Protein 4C23 (pdb70)

Structure (mmCIF, N/CA/C/O backbone):
data_4C23
#
_entry.id   4C23
#
_cell.length_a   60.624
_cell.length_b   60.624
_cell.length_c   280.013
_cell.angle_alpha   90.00
_cell.angle_beta   90.00
_cell.angle_gamma   90.00
#
_symmetry.space_group_name_H-M   'P 43'
#
loop_
_entity.id
_entity.type
_entity.pdbx_description
1 polymer 'L-FUCULOSE KINASE FUCK'
2 non-polymer 1,2-ETHANEDIOL
3 water water
#
loop_
_atom_site.group_PDB
_atom_site.id
_atom_site.type_symbol
_atom_site.label_atom_id
_atom_site.label_alt_id
_atom_site.label_comp_id
_atom_site.label_asym_id
_atom_site.label_entity_id
_atom_site.label_seq_id
_atom_site.pdbx_PDB_ins_code
_atom_site.Cartn_x
_atom_site.Cartn_y
_atom_site.Cartn_z
_atom_site.occupancy
_atom_site.B_iso_or_equiv
_atom_site.auth_seq_id
_atom_site.auth_comp_id
_atom_site.auth_asym_id
_atom_site.auth_atom_id
_atom_site.pdbx_PDB_model_num
ATOM 1 N N . LEU A 1 1 ? -34.682 44.938 -2.019 1.00 48.85 -5 LEU A N 1
ATOM 2 C CA . LEU A 1 1 ? -33.337 44.292 -2.060 1.00 47.28 -5 LEU A CA 1
ATOM 3 C C . LEU A 1 1 ? -33.361 42.964 -1.297 1.00 45.96 -5 LEU A C 1
ATOM 4 O O . LEU A 1 1 ? -33.867 42.877 -0.175 1.00 45.17 -5 LEU A O 1
ATOM 9 N N . VAL A 1 2 ? -32.835 41.933 -1.951 1.00 40.59 -4 VAL A N 1
ATOM 10 C CA . VAL A 1 2 ? -32.885 40.557 -1.483 1.00 35.57 -4 VAL A CA 1
ATOM 11 C C . VAL A 1 2 ? -31.578 40.280 -0.749 1.00 34.87 -4 VAL A C 1
ATOM 12 O O . VAL A 1 2 ? -30.514 40.627 -1.248 1.00 32.73 -4 VAL A O 1
ATOM 16 N N . PRO A 1 3 ? -31.647 39.654 0.425 1.00 35.37 -3 PRO A N 1
ATOM 17 C CA . PRO A 1 3 ? -30.422 39.301 1.173 1.00 38.85 -3 PRO A CA 1
ATOM 18 C C . PRO A 1 3 ? -29.732 37.951 0.829 1.00 38.89 -3 PRO A C 1
ATOM 19 O O . PRO A 1 3 ? -30.431 36.988 0.499 1.00 45.19 -3 PRO A O 1
ATOM 23 N N . ARG A 1 4 ? -28.392 37.913 0.982 1.00 37.81 -2 ARG A N 1
ATOM 24 C CA . ARG A 1 4 ? -27.408 36.822 0.605 1.00 37.04 -2 ARG A CA 1
ATOM 25 C C . ARG A 1 4 ? -26.535 36.340 1.836 1.00 36.64 -2 ARG A C 1
ATOM 26 O O . ARG A 1 4 ? -26.914 36.732 2.918 1.00 33.11 -2 ARG A O 1
ATOM 34 N N . GLY A 1 5 ? -25.398 35.575 1.718 1.00 41.23 -1 GLY A N 1
ATOM 35 C CA . GLY A 1 5 ? -24.782 34.775 2.890 1.00 36.02 -1 GLY A CA 1
ATOM 36 C C . GLY A 1 5 ? -23.376 34.613 3.597 1.00 40.54 -1 GLY A C 1
ATOM 37 O O . GLY A 1 5 ? -22.920 35.541 4.253 1.00 42.40 -1 GLY A O 1
ATOM 38 N N . SER A 1 6 ? -22.701 33.437 3.444 1.00 46.82 0 SER A N 1
ATOM 39 C CA . SER A 1 6 ? -21.712 32.710 4.398 1.00 44.61 0 SER A CA 1
ATOM 40 C C . SER A 1 6 ? -20.184 33.115 4.611 1.00 47.17 0 SER A C 1
ATOM 41 O O . SER A 1 6 ? -19.664 33.951 3.868 1.00 55.48 0 SER A O 1
ATOM 44 N N . HIS A 1 7 ? -19.477 32.474 5.580 1.00 41.45 1 HIS A N 1
ATOM 45 C CA . HIS A 1 7 ? -18.122 32.896 6.132 1.00 37.38 1 HIS A CA 1
ATOM 46 C C . HIS A 1 7 ? -16.795 32.077 5.891 1.00 35.12 1 HIS A C 1
ATOM 47 O O . HIS A 1 7 ? -16.714 30.886 6.176 1.00 32.53 1 HIS A O 1
ATOM 54 N N . GLU A 1 8 ? -15.735 32.747 5.442 1.00 33.20 2 GLU A N 1
ATOM 55 C CA . GLU A 1 8 ? -14.488 32.072 5.059 1.00 32.52 2 GLU A CA 1
ATOM 56 C C . GLU A 1 8 ? -13.680 31.434 6.192 1.00 32.73 2 GLU A C 1
ATOM 57 O O . GLU A 1 8 ? -13.557 32.017 7.282 1.00 33.49 2 GLU A O 1
ATOM 63 N N . ALA A 1 9 ? -13.122 30.240 5.940 1.00 27.81 3 ALA A N 1
ATOM 64 C CA . ALA A 1 9 ? -12.607 29.435 7.041 1.00 27.35 3 ALA A CA 1
ATOM 65 C C . ALA A 1 9 ? -11.640 28.333 6.665 1.00 27.57 3 ALA A C 1
ATOM 66 O O . ALA A 1 9 ? -11.313 28.099 5.489 1.00 28.16 3 ALA A O 1
ATOM 68 N N . VAL A 1 10 ? -11.222 27.636 7.701 1.00 26.34 4 VAL A N 1
ATOM 69 C CA . VAL A 1 10 ? -10.183 26.647 7.577 1.00 27.50 4 VAL A CA 1
ATOM 70 C C . VAL A 1 10 ? -10.598 25.476 8.481 1.00 24.95 4 VAL A C 1
ATOM 71 O O . VAL A 1 10 ? -11.116 25.693 9.581 1.00 27.91 4 VAL A O 1
ATOM 75 N N . LEU A 1 11 ? -10.446 24.233 8.008 1.00 24.71 5 LEU A N 1
ATOM 76 C CA . LEU A 1 11 ? -10.912 23.075 8.780 1.00 22.21 5 LEU A CA 1
ATOM 77 C C . LEU A 1 11 ? -9.738 22.309 9.378 1.00 21.75 5 LEU A C 1
ATOM 78 O O . LEU A 1 11 ? -8.912 21.810 8.636 1.00 19.39 5 LEU A O 1
ATOM 83 N N . ALA A 1 12 ? -9.690 22.194 10.704 1.00 21.20 6 ALA A N 1
ATOM 84 C CA . ALA A 1 12 ? -8.621 21.464 11.377 1.00 21.95 6 ALA A CA 1
ATOM 85 C C . ALA A 1 12 ? -9.141 20.137 11.817 1.00 22.25 6 ALA A C 1
ATOM 86 O O . ALA A 1 12 ? -10.204 20.066 12.447 1.00 20.54 6 ALA A O 1
ATOM 88 N N . ILE A 1 13 ? -8.376 19.088 11.516 1.00 20.86 7 ILE A N 1
ATOM 89 C CA . ILE A 1 13 ? -8.733 17.755 11.953 1.00 21.93 7 ILE A CA 1
ATOM 90 C C . ILE A 1 13 ? -7.695 17.239 12.947 1.00 23.49 7 ILE A C 1
ATOM 91 O O . ILE A 1 13 ? -6.546 17.014 12.583 1.00 21.26 7 ILE A O 1
ATOM 96 N N . ASP A 1 14 ? -8.126 17.006 14.184 1.00 23.89 8 ASP A N 1
ATOM 97 C CA . ASP A 1 14 ? -7.219 16.672 15.268 1.00 26.82 8 ASP A CA 1
ATOM 98 C C . ASP A 1 14 ? -7.554 15.255 15.693 1.00 25.59 8 ASP A C 1
ATOM 99 O O . ASP A 1 14 ? -8.557 15.027 16.387 1.00 25.50 8 ASP A O 1
ATOM 104 N N . LEU A 1 15 ? -6.726 14.312 15.252 1.00 23.85 9 LEU A N 1
ATOM 105 C CA . LEU A 1 15 ? -6.926 12.922 15.585 1.00 22.62 9 LEU A CA 1
ATOM 106 C C . LEU A 1 15 ? -5.974 12.547 16.681 1.00 24.25 9 LEU A C 1
ATOM 107 O O . LEU A 1 15 ? -4.752 12.762 16.588 1.00 25.60 9 LEU A O 1
ATOM 112 N N . GLY A 1 16 ? -6.541 11.995 17.743 1.00 25.39 10 GLY A N 1
ATOM 113 C CA . GLY A 1 16 ? -5.792 11.647 18.912 1.00 25.69 10 GLY A CA 1
ATOM 114 C C . GLY A 1 16 ? -5.849 10.169 19.067 1.00 25.47 10 GLY A C 1
ATOM 115 O O . GLY A 1 16 ? -6.594 9.477 18.377 1.00 23.61 10 GLY A O 1
ATOM 116 N N . ALA A 1 17 ? -5.061 9.675 20.002 1.00 27.49 11 ALA A N 1
ATOM 117 C CA . ALA A 1 17 ? -4.958 8.242 20.216 1.00 25.90 11 ALA A CA 1
ATOM 118 C C . ALA A 1 17 ? -6.241 7.591 20.751 1.00 27.04 11 ALA A C 1
ATOM 119 O O . ALA A 1 17 ? -6.421 6.379 20.638 1.00 27.08 11 ALA A O 1
ATOM 121 N N . THR A 1 18 ? -7.130 8.393 21.329 1.00 28.39 12 THR A N 1
ATOM 122 C CA . THR A 1 18 ? -8.372 7.883 21.945 1.00 30.95 12 THR A CA 1
ATOM 123 C C . THR A 1 18 ? -9.603 8.612 21.388 1.00 32.50 12 THR A C 1
ATOM 124 O O . THR A 1 18 ? -10.685 8.016 21.244 1.00 35.65 12 THR A O 1
ATOM 128 N N . SER A 1 19 ? -9.455 9.895 21.082 1.00 33.23 13 SER A N 1
ATOM 129 C CA . SER A 1 19 ? -10.557 10.623 20.408 1.00 34.64 13 SER A CA 1
ATOM 130 C C . SER A 1 19 ? -10.081 11.569 19.315 1.00 33.98 13 SER A C 1
ATOM 131 O O . SER A 1 19 ? -8.892 11.925 19.260 1.00 28.63 13 SER A O 1
ATOM 134 N N . GLY A 1 20 ? -11.015 11.901 18.418 1.00 33.65 14 GLY A N 1
ATOM 135 C CA . GLY A 1 20 ? -10.806 12.890 17.371 1.00 33.20 14 GLY A CA 1
ATOM 136 C C . GLY A 1 20 ? -11.793 14.042 17.390 1.00 31.88 14 GLY A C 1
ATOM 137 O O . GLY A 1 20 ? -12.892 13.912 17.921 1.00 30.36 14 GLY A O 1
ATOM 138 N N . ARG A 1 21 ? -11.389 15.169 16.809 1.00 30.01 15 ARG A N 1
ATOM 139 C CA . ARG A 1 21 ? -12.243 16.355 16.712 1.00 30.35 15 ARG A CA 1
ATOM 140 C C . ARG A 1 21 ? -12.017 17.037 15.406 1.00 29.07 15 ARG A C 1
ATOM 141 O O . ARG A 1 21 ? -10.905 17.036 14.869 1.00 29.06 15 ARG A O 1
ATOM 149 N N . ALA A 1 22 ? -13.073 17.677 14.924 1.00 27.61 16 ALA A N 1
ATOM 150 C CA . ALA A 1 22 ? -12.980 18.590 13.820 1.00 28.59 16 ALA A CA 1
ATOM 151 C C . ALA A 1 22 ? -13.335 19.976 14.319 1.00 27.43 16 ALA A C 1
ATOM 152 O O . ALA A 1 22 ? -14.400 20.164 14.922 1.00 28.41 16 ALA A O 1
ATOM 154 N N . ILE A 1 23 ? -12.434 20.934 14.073 1.00 26.92 17 ILE A N 1
ATOM 155 C CA . ILE A 1 23 ? -12.586 22.325 14.493 1.00 25.71 17 ILE A CA 1
ATOM 156 C C . ILE A 1 23 ? -12.459 23.284 13.319 1.00 25.30 17 ILE A C 1
ATOM 157 O O . ILE A 1 23 ? -11.518 23.222 12.547 1.00 25.50 17 ILE A O 1
ATOM 162 N N . VAL A 1 24 ? -13.454 24.156 13.170 1.00 25.50 18 VAL A N 1
ATOM 163 C CA . VAL A 1 24 ? -13.422 25.216 12.196 1.00 25.95 18 VAL A CA 1
ATOM 164 C C . VAL A 1 24 ? -12.884 26.444 12.911 1.00 27.35 18 VAL A C 1
ATOM 165 O O . VAL A 1 24 ? -13.176 26.635 14.084 1.00 32.04 18 VAL A O 1
ATOM 169 N N . GLY A 1 25 ? -12.064 27.227 12.216 1.00 30.03 19 GLY A N 1
ATOM 170 C CA . GLY A 1 25 ? -11.604 28.523 12.678 1.00 27.41 19 GLY A CA 1
ATOM 171 C C . GLY A 1 25 ? -11.573 29.490 11.521 1.00 27.11 19 GLY A C 1
ATOM 172 O O . GLY A 1 25 ? -11.347 29.083 10.395 1.00 26.47 19 GLY A O 1
ATOM 173 N N . TYR A 1 26 ? -11.772 30.787 11.790 1.00 26.27 20 TYR A N 1
ATOM 174 C CA . TYR A 1 26 ? -11.852 31.796 10.712 1.00 27.59 20 TYR A CA 1
ATOM 175 C C . TYR A 1 26 ? -11.568 33.200 11.267 1.00 28.49 20 TYR A C 1
ATOM 176 O O . TYR A 1 26 ? -11.642 33.392 12.469 1.00 26.52 20 TYR A O 1
ATOM 185 N N . LEU A 1 27 ? -11.243 34.173 10.411 1.00 29.39 21 LEU A N 1
ATOM 186 C CA . LEU A 1 27 ? -11.036 35.536 10.930 1.00 33.15 21 LEU A CA 1
ATOM 187 C C . LEU A 1 27 ? -12.381 36.267 10.927 1.00 37.43 21 LEU A C 1
ATOM 188 O O . LEU A 1 27 ? -13.151 36.192 9.948 1.00 30.17 21 LEU A O 1
ATOM 193 N N . SER A 1 28 ? -12.662 36.928 12.051 1.00 40.27 22 SER A N 1
ATOM 194 C CA . SER A 1 28 ? -13.937 37.602 12.302 1.00 42.57 22 SER A CA 1
ATOM 195 C C . SER A 1 28 ? -13.666 38.890 13.076 1.00 43.84 22 SER A C 1
ATOM 196 O O . SER A 1 28 ? -13.489 38.863 14.305 1.00 43.53 22 SER A O 1
ATOM 199 N N . GLU A 1 29 ? -13.633 40.003 12.341 1.00 46.02 23 GLU A N 1
ATOM 200 C CA . GLU A 1 29 ? -13.286 41.321 12.889 1.00 50.75 23 GLU A CA 1
ATOM 201 C C . GLU A 1 29 ? -11.820 41.310 13.333 1.00 48.75 23 GLU A C 1
ATOM 202 O O . GLU A 1 29 ? -11.480 41.759 14.428 1.00 47.02 23 GLU A O 1
ATOM 208 N N . ASN A 1 30 ? -10.973 40.767 12.458 1.00 49.28 24 ASN A N 1
ATOM 209 C CA . ASN A 1 30 ? -9.541 40.576 12.704 1.00 45.82 24 ASN A CA 1
ATOM 210 C C . ASN A 1 30 ? -9.196 39.748 13.950 1.00 45.07 24 ASN A C 1
ATOM 211 O O . ASN A 1 30 ? -8.037 39.644 14.329 1.00 48.42 24 ASN A O 1
ATOM 216 N N . LYS A 1 31 ? -10.211 39.137 14.559 1.00 43.10 25 LYS A N 1
ATOM 217 C CA . LYS A 1 31 ? -10.038 38.190 15.654 1.00 38.37 25 LYS A CA 1
ATOM 218 C C . LYS A 1 31 ? -10.259 36.736 15.185 1.00 37.88 25 LYS A C 1
ATOM 219 O O . LYS A 1 31 ? -11.083 36.488 14.295 1.00 39.54 25 LYS A O 1
ATOM 225 N N . LEU A 1 32 ? -9.534 35.793 15.786 1.00 34.58 26 LEU A N 1
ATOM 226 C CA . LEU A 1 32 ? -9.730 34.344 15.532 1.00 34.37 26 LEU A CA 1
ATOM 227 C C . LEU A 1 32 ? -10.953 33.767 16.257 1.00 36.27 26 LEU A C 1
ATOM 228 O O . LEU A 1 32 ? -11.066 33.843 17.499 1.00 34.47 26 LEU A O 1
ATOM 233 N N . VAL A 1 33 ? -11.852 33.151 15.487 1.00 34.90 27 VAL A N 1
ATOM 234 C CA . VAL A 1 33 ? -12.975 32.431 16.100 1.00 35.35 27 VAL A CA 1
ATOM 235 C C . VAL A 1 33 ? -12.879 30.961 15.687 1.00 36.12 27 VAL A C 1
ATOM 236 O O . VAL A 1 33 ? -12.504 30.656 14.541 1.00 36.68 27 VAL A O 1
ATOM 240 N N . MET A 1 34 ? -13.202 30.078 16.627 1.00 36.53 28 MET A N 1
ATOM 241 C CA . MET A 1 34 ? -13.066 28.636 16.459 1.00 38.78 28 MET A CA 1
ATOM 242 C C . MET A 1 34 ? -14.274 27.873 16.994 1.00 40.71 28 MET A C 1
ATOM 243 O O . MET A 1 34 ? -14.579 27.927 18.195 1.00 41.00 28 MET A O 1
ATOM 248 N N . GLU A 1 35 ? -14.946 27.155 16.093 1.00 38.11 29 GLU A N 1
ATOM 249 C CA . GLU A 1 35 ? -16.114 26.363 16.431 1.00 33.64 29 GLU A CA 1
ATOM 250 C C . GLU A 1 35 ? -15.809 24.894 16.219 1.00 33.01 29 GLU A C 1
ATOM 251 O O . GLU A 1 35 ? -15.412 24.486 15.104 1.00 34.28 29 GLU A O 1
ATOM 253 N N . GLU A 1 36 ? -16.001 24.102 17.267 1.00 32.68 30 GLU A N 1
ATOM 254 C CA . GLU A 1 36 ? -15.928 22.659 17.150 1.00 35.15 30 GLU A CA 1
ATOM 255 C C . GLU A 1 36 ? -17.197 22.085 16.530 1.00 37.60 30 GLU A C 1
ATOM 256 O O . GLU A 1 36 ? -18.303 22.294 17.043 1.00 35.57 30 GLU A O 1
ATOM 262 N N . ILE A 1 37 ? -17.037 21.323 15.450 1.00 34.38 31 ILE A N 1
ATOM 263 C CA . ILE A 1 37 ? -18.218 20.888 14.712 1.00 33.67 31 ILE A CA 1
ATOM 264 C C . ILE A 1 37 ? -18.436 19.380 14.621 1.00 34.25 31 ILE A C 1
ATOM 265 O O . ILE A 1 37 ? -19.404 18.957 14.033 1.00 35.28 31 ILE A O 1
ATOM 270 N N . ASN A 1 38 ? -17.530 18.578 15.168 1.00 34.21 32 ASN A N 1
ATOM 271 C CA . ASN A 1 38 ? -17.666 17.135 15.149 1.00 31.38 32 ASN A CA 1
ATOM 272 C C . ASN A 1 38 ? -16.639 16.578 16.119 1.00 30.89 32 ASN A C 1
ATOM 273 O O . ASN A 1 38 ? -15.542 17.118 16.256 1.00 28.68 32 ASN A O 1
ATOM 278 N N . ARG A 1 39 ? -16.985 15.513 16.813 1.00 31.88 33 ARG A N 1
ATOM 279 C CA . ARG A 1 39 ? -16.062 14.894 17.779 1.00 37.83 33 ARG A CA 1
ATOM 280 C C . ARG A 1 39 ? -16.390 13.433 17.816 1.00 34.88 33 ARG A C 1
ATOM 281 O O . ARG A 1 39 ? -17.518 13.066 17.579 1.00 39.05 33 ARG A O 1
ATOM 289 N N . PHE A 1 40 ? -15.415 12.585 18.082 1.00 35.58 34 PHE A N 1
ATOM 290 C CA . PHE A 1 40 ? -15.666 11.151 17.955 1.00 36.49 34 PHE A CA 1
ATOM 291 C C . PHE A 1 40 ? -14.645 10.282 18.665 1.00 37.55 34 PHE A C 1
ATOM 292 O O . PHE A 1 40 ? -13.574 10.757 19.066 1.00 40.62 34 PHE A O 1
ATOM 300 N N . SER A 1 41 ? -14.981 9.000 18.797 1.00 37.76 35 SER A N 1
ATOM 301 C CA . SER A 1 41 ? -14.049 7.994 19.296 1.00 37.92 35 SER A CA 1
ATOM 302 C C . SER A 1 41 ? -13.067 7.489 18.239 1.00 35.37 35 SER A C 1
ATOM 303 O O . SER A 1 41 ? -13.329 7.568 17.038 1.00 36.82 35 SER A O 1
ATOM 306 N N . ASN A 1 42 ? -11.933 6.981 18.724 1.00 35.67 36 ASN A N 1
ATOM 307 C CA . ASN A 1 42 ? -10.866 6.379 17.922 1.00 33.31 36 ASN A CA 1
ATOM 308 C C . ASN A 1 42 ? -10.568 5.117 18.693 1.00 35.45 36 ASN A C 1
ATOM 309 O O . ASN A 1 42 ? -9.692 5.075 19.554 1.00 34.07 36 ASN A O 1
ATOM 314 N N . LEU A 1 43 ? -11.384 4.110 18.420 1.00 34.91 37 LEU A N 1
ATOM 315 C CA . LEU A 1 43 ? -11.318 2.825 19.105 1.00 37.05 37 LEU A CA 1
ATOM 316 C C . LEU A 1 43 ? -10.455 1.864 18.303 1.00 35.31 37 LEU A C 1
ATOM 317 O O . LEU A 1 43 ? -10.802 1.533 17.165 1.00 35.34 37 LEU A O 1
ATOM 322 N N . PRO A 1 44 ? -9.330 1.411 18.887 1.00 36.99 38 PRO A N 1
ATOM 323 C CA . PRO A 1 44 ? -8.487 0.461 18.172 1.00 37.49 38 PRO A CA 1
ATOM 324 C C . PRO A 1 44 ? -9.145 -0.913 18.083 1.00 38.46 38 PRO A C 1
ATOM 325 O O . PRO A 1 44 ? -10.026 -1.231 18.887 1.00 38.43 38 PRO A O 1
ATOM 329 N N . ILE A 1 45 ? -8.716 -1.710 17.109 1.00 36.40 39 ILE A N 1
ATOM 330 C CA . ILE A 1 45 ? -9.245 -3.061 16.900 1.00 38.00 39 ILE A CA 1
ATOM 331 C C . ILE A 1 45 ? -8.107 -4.083 16.917 1.00 39.98 39 ILE A C 1
ATOM 332 O O . ILE A 1 45 ? -6.960 -3.751 16.616 1.00 38.04 39 ILE A O 1
ATOM 337 N N . ARG A 1 46 ? -8.411 -5.323 17.272 1.00 44.54 40 ARG A N 1
ATOM 338 C CA . ARG A 1 46 ? -7.425 -6.387 17.168 1.00 47.58 40 ARG A CA 1
ATOM 339 C C . ARG A 1 46 ? -7.580 -7.036 15.797 1.00 47.34 40 ARG A C 1
ATOM 340 O O . ARG A 1 46 ? -8.667 -7.507 15.453 1.00 55.49 40 ARG A O 1
ATOM 348 N N . VAL A 1 47 ? -6.514 -7.016 14.999 1.00 44.34 41 VAL A N 1
ATOM 349 C CA . VAL A 1 47 ? -6.573 -7.498 13.614 1.00 47.73 41 VAL A CA 1
ATOM 350 C C . VAL A 1 47 ? -5.437 -8.472 13.341 1.00 50.13 41 VAL A C 1
ATOM 351 O O . VAL A 1 47 ? -4.246 -8.113 13.389 1.00 44.23 41 VAL A O 1
ATOM 355 N N . LYS A 1 48 ? -5.833 -9.721 13.084 1.00 50.66 42 LYS A N 1
ATOM 356 C CA . LYS A 1 48 ? -4.897 -10.823 12.873 1.00 47.63 42 LYS A CA 1
ATOM 357 C C . LYS A 1 48 ? -3.837 -10.882 13.984 1.00 46.63 42 LYS A C 1
ATOM 358 O O . LYS A 1 48 ? -2.636 -11.072 13.721 1.00 42.59 42 LYS A O 1
ATOM 364 N N . GLY A 1 49 ? -4.305 -10.720 15.226 1.00 44.10 43 GLY A N 1
ATOM 365 C CA . GLY A 1 49 ? -3.431 -10.686 16.402 1.00 48.58 43 GLY A CA 1
ATOM 366 C C . GLY A 1 49 ? -2.907 -9.318 16.855 1.00 49.10 43 GLY A C 1
ATOM 367 O O . GLY A 1 49 ? -2.658 -9.101 18.056 1.00 48.03 43 GLY A O 1
ATOM 368 N N . HIS A 1 50 ? -2.737 -8.396 15.908 1.00 45.16 44 HIS A N 1
ATOM 369 C CA . HIS A 1 50 ? -2.172 -7.069 16.195 1.00 43.72 44 HIS A CA 1
ATOM 370 C C . HIS A 1 50 ? -3.230 -6.031 16.635 1.00 40.88 44 HIS A C 1
ATOM 371 O O . HIS A 1 50 ? -4.339 -6.009 16.097 1.00 40.99 44 HIS A O 1
ATOM 378 N N . LEU A 1 51 ? -2.900 -5.185 17.614 1.00 36.43 45 LEU A N 1
ATOM 379 C CA . LEU A 1 51 ? -3.719 -3.978 17.901 1.00 34.26 45 LEU A CA 1
ATOM 380 C C . LEU A 1 51 ? -3.564 -2.982 16.747 1.00 30.97 45 LEU A C 1
ATOM 381 O O . LEU A 1 51 ? -2.446 -2.647 16.363 1.00 27.19 45 LEU A O 1
ATOM 386 N N . SER A 1 52 ? -4.680 -2.488 16.237 1.00 28.79 46 SER A N 1
ATOM 387 C CA . SER A 1 52 ? -4.686 -1.738 14.992 1.00 26.42 46 SER A CA 1
ATOM 388 C C . SER A 1 52 ? -5.639 -0.562 15.047 1.00 27.12 46 SER A C 1
ATOM 389 O O . SER A 1 52 ? -6.482 -0.463 15.957 1.00 25.39 46 SER A O 1
ATOM 392 N N . TRP A 1 53 ? -5.488 0.328 14.061 1.00 24.37 47 TRP A N 1
ATOM 393 C CA . TRP A 1 53 ? -6.313 1.524 13.928 1.00 24.87 47 TRP A CA 1
ATOM 394 C C . TRP A 1 53 ? -7.436 1.249 12.932 1.00 23.42 47 TRP A C 1
ATOM 395 O O . TRP A 1 53 ? -7.208 0.708 11.869 1.00 24.56 47 TRP A O 1
ATOM 406 N N . ASP A 1 54 ? -8.646 1.608 13.309 1.00 23.84 48 ASP A N 1
ATOM 407 C CA . ASP A 1 54 ? -9.780 1.436 12.418 1.00 26.59 48 ASP A CA 1
ATOM 408 C C . ASP A 1 54 ? -9.799 2.575 11.370 1.00 26.26 48 ASP A C 1
ATOM 409 O O . ASP A 1 54 ? -10.428 3.595 11.581 1.00 26.09 48 ASP A O 1
ATOM 414 N N . ILE A 1 55 ? -9.102 2.371 10.249 1.00 25.40 49 ILE A N 1
ATOM 415 C CA . ILE A 1 55 ? -8.831 3.441 9.278 1.00 27.57 49 ILE A CA 1
ATOM 416 C C . ILE A 1 55 ? -10.061 3.826 8.453 1.00 27.16 49 ILE A C 1
ATOM 417 O O . ILE A 1 55 ? -10.199 4.985 8.041 1.00 24.87 49 ILE A O 1
ATOM 422 N N . ASP A 1 56 ? -10.958 2.861 8.245 1.00 26.41 50 ASP A N 1
ATOM 423 C CA . ASP A 1 56 ? -12.170 3.080 7.463 1.00 27.82 50 ASP A CA 1
ATOM 424 C C . ASP A 1 56 ? -13.148 3.920 8.256 1.00 27.49 50 ASP A C 1
ATOM 425 O O . ASP A 1 56 ? -13.771 4.828 7.717 1.00 26.36 50 ASP A O 1
ATOM 430 N N . PHE A 1 57 ? -13.263 3.632 9.544 1.00 24.79 51 PHE A N 1
ATOM 431 C CA . PHE A 1 57 ? -14.027 4.507 10.449 1.00 28.31 51 PHE A CA 1
ATOM 432 C C . PHE A 1 57 ? -13.422 5.931 10.538 1.00 25.94 51 PHE A C 1
ATOM 433 O O . PHE A 1 57 ? -14.134 6.930 10.473 1.00 25.06 51 PHE A O 1
ATOM 441 N N . LEU A 1 58 ? -12.107 6.029 10.693 1.00 23.74 52 LEU A N 1
ATOM 442 C CA . LEU A 1 58 ? -11.500 7.348 10.852 1.00 23.47 52 LEU A CA 1
ATOM 443 C C . LEU A 1 58 ? -11.712 8.202 9.585 1.00 22.25 52 LEU A C 1
ATOM 444 O O . LEU A 1 58 ? -12.137 9.346 9.666 1.00 20.58 52 LEU A O 1
ATOM 449 N N . LEU A 1 59 ? -11.494 7.602 8.423 1.00 21.78 53 LEU A N 1
ATOM 450 C CA . LEU A 1 59 ? -11.663 8.326 7.177 1.00 22.34 53 LEU A CA 1
ATOM 451 C C . LEU A 1 59 ? -13.121 8.772 6.973 1.00 22.50 53 LEU A C 1
ATOM 452 O O . LEU A 1 59 ? -13.371 9.912 6.574 1.00 22.88 53 LEU A O 1
ATOM 457 N N . ALA A 1 60 ? -14.058 7.871 7.275 1.00 23.62 54 ALA A N 1
ATOM 458 C CA . ALA A 1 60 ? -15.496 8.186 7.319 1.00 25.17 54 ALA A CA 1
ATOM 459 C C . ALA A 1 60 ? -15.829 9.427 8.177 1.00 26.11 54 ALA A C 1
ATOM 460 O O . ALA A 1 60 ? -16.563 10.334 7.717 1.00 26.01 54 ALA A O 1
ATOM 462 N N . LYS A 1 61 ? -15.291 9.484 9.403 1.00 23.37 55 LYS A N 1
ATOM 463 C CA . LYS A 1 61 ? -15.455 10.672 10.250 1.00 25.43 55 LYS A CA 1
ATOM 464 C C . LYS A 1 61 ? -14.777 11.915 9.700 1.00 24.93 55 LYS A C 1
ATOM 465 O O . LYS A 1 61 ? -15.295 13.018 9.860 1.00 25.16 55 LYS A O 1
ATOM 471 N N . ILE A 1 62 ? -13.643 11.772 9.020 1.00 23.58 56 ILE A N 1
ATOM 472 C CA . ILE A 1 62 ? -13.069 12.949 8.384 1.00 23.85 56 ILE A CA 1
ATOM 473 C C . ILE A 1 62 ? -13.994 13.497 7.304 1.00 23.77 56 ILE A C 1
ATOM 474 O O . ILE A 1 62 ? -14.090 14.698 7.152 1.00 21.82 56 ILE A O 1
ATOM 479 N N . LEU A 1 63 ? -14.617 12.618 6.518 1.00 22.40 57 LEU A N 1
ATOM 480 C CA . LEU A 1 63 ? -15.498 13.063 5.419 1.00 23.60 57 LEU A CA 1
ATOM 481 C C . LEU A 1 63 ? -16.798 13.639 5.980 1.00 23.35 57 LEU A C 1
ATOM 482 O O . LEU A 1 63 ? -17.325 14.612 5.463 1.00 22.27 57 LEU A O 1
ATOM 487 N N . GLU A 1 64 ? -17.333 13.000 7.006 1.00 24.67 58 GLU A N 1
ATOM 488 C CA . GLU A 1 64 ? -18.523 13.541 7.654 1.00 27.65 58 GLU A CA 1
ATOM 489 C C . GLU A 1 64 ? -18.239 14.961 8.247 1.00 24.61 58 GLU A C 1
ATOM 490 O O . GLU A 1 64 ? -19.106 15.820 8.248 1.00 24.72 58 GLU A O 1
ATOM 496 N N . SER A 1 65 ? -17.032 15.203 8.737 1.00 21.77 59 SER A N 1
ATOM 497 C CA . SER A 1 65 ? -16.701 16.542 9.293 1.00 19.06 59 SER A CA 1
ATOM 498 C C . SER A 1 65 ? -16.602 17.582 8.217 1.00 18.23 59 SER A C 1
ATOM 499 O O . SER A 1 65 ? -17.007 18.721 8.461 1.00 18.57 59 SER A O 1
ATOM 502 N N . ILE A 1 66 ? -16.054 17.211 7.046 1.00 17.70 60 ILE A N 1
ATOM 503 C CA . ILE A 1 66 ? -15.908 18.144 5.902 1.00 19.11 60 ILE A CA 1
ATOM 504 C C . ILE A 1 66 ? -17.279 18.528 5.308 1.00 20.01 60 ILE A C 1
ATOM 505 O O . ILE A 1 66 ? -17.510 19.689 4.974 1.00 18.21 60 ILE A O 1
ATOM 510 N N . ARG A 1 67 ? -18.185 17.556 5.195 1.00 21.66 61 ARG A N 1
ATOM 511 C CA . ARG A 1 67 ? -19.554 17.845 4.724 1.00 24.55 61 ARG A CA 1
ATOM 512 C C . ARG A 1 67 ? -20.277 18.775 5.723 1.00 23.92 61 ARG A C 1
ATOM 513 O O . ARG A 1 67 ? -20.959 19.697 5.298 1.00 23.37 61 ARG A O 1
ATOM 521 N N . LEU A 1 68 ? -20.089 18.544 7.025 1.00 25.29 62 LEU A N 1
ATOM 522 C CA . LEU A 1 68 ? -20.616 19.429 8.056 1.00 24.99 62 LEU A CA 1
ATOM 523 C C . LEU A 1 68 ? -19.995 20.834 7.988 1.00 26.57 62 LEU A C 1
ATOM 524 O O . LEU A 1 68 ? -20.695 21.837 8.184 1.00 26.78 62 LEU A O 1
ATOM 529 N N . ALA A 1 69 ? -18.691 20.902 7.705 1.00 24.50 63 ALA A N 1
ATOM 530 C CA . ALA A 1 69 ? -17.971 22.151 7.576 1.00 24.14 63 ALA A CA 1
ATOM 531 C C . ALA A 1 69 ? -18.452 22.958 6.385 1.00 23.89 63 ALA A C 1
ATOM 532 O O . ALA A 1 69 ? -18.641 24.177 6.520 1.00 24.96 63 ALA A O 1
ATOM 534 N N . ASN A 1 70 ? -18.615 22.293 5.233 1.00 21.79 64 ASN A N 1
ATOM 535 C CA . ASN A 1 70 ? -19.091 22.922 3.967 1.00 24.62 64 ASN A CA 1
ATOM 536 C C . ASN A 1 70 ? -20.516 23.470 4.135 1.00 22.74 64 ASN A C 1
ATOM 537 O O . ASN A 1 70 ? -20.919 24.354 3.407 1.00 22.68 64 ASN A O 1
ATOM 542 N N . THR A 1 71 ? -21.250 22.894 5.081 1.00 24.19 65 THR A N 1
ATOM 543 C CA . THR A 1 71 ? -22.654 23.225 5.346 1.00 26.16 65 THR A CA 1
ATOM 544 C C . THR A 1 71 ? -22.825 24.589 6.004 1.00 28.15 65 THR A C 1
ATOM 545 O O . THR A 1 71 ? -23.792 25.309 5.699 1.00 26.12 65 THR A O 1
ATOM 549 N N . SER A 1 72 ? -21.846 24.966 6.831 1.00 27.15 66 SER A N 1
ATOM 550 C CA . SER A 1 72 ? -21.896 26.219 7.579 1.00 26.88 66 SER A CA 1
ATOM 551 C C . SER A 1 72 ? -20.807 27.235 7.251 1.00 24.92 66 SER A C 1
ATOM 552 O O . SER A 1 72 ? -20.949 28.379 7.625 1.00 24.36 66 SER A O 1
ATOM 555 N N . TYR A 1 73 ? -19.738 26.836 6.557 1.00 24.26 67 TYR A N 1
ATOM 556 C CA . TYR A 1 73 ? -18.641 27.769 6.214 1.00 23.96 67 TYR A CA 1
ATOM 557 C C . TYR A 1 73 ? -18.180 27.650 4.786 1.00 23.53 67 TYR A C 1
ATOM 558 O O . TYR A 1 73 ? -18.465 26.663 4.119 1.00 21.97 67 TYR A O 1
ATOM 567 N N . LYS A 1 74 ? -17.498 28.671 4.288 1.00 24.61 68 LYS A N 1
ATOM 568 C CA . LYS A 1 74 ? -16.732 28.517 3.066 1.00 27.54 68 LYS A CA 1
ATOM 569 C C . LYS A 1 74 ? -15.370 27.956 3.500 1.00 27.78 68 LYS A C 1
ATOM 570 O O . LYS A 1 74 ? -14.664 28.603 4.281 1.00 28.02 68 LYS A O 1
ATOM 576 N N . ILE A 1 75 ? -15.023 26.745 3.055 1.00 25.91 69 ILE A N 1
ATOM 577 C CA . ILE A 1 75 ? -13.829 26.088 3.611 1.00 22.96 69 ILE A CA 1
ATOM 578 C C . ILE A 1 75 ? -12.744 26.247 2.583 1.00 24.93 69 ILE A C 1
ATOM 579 O O . ILE A 1 75 ? -12.889 25.801 1.419 1.00 23.83 69 ILE A O 1
ATOM 584 N N . LEU A 1 76 ? -11.642 26.888 2.974 1.00 24.35 70 LEU A N 1
ATOM 585 C CA . LEU A 1 76 ? -10.608 27.196 1.985 1.00 24.22 70 LEU A CA 1
ATOM 586 C C . LEU A 1 76 ? -9.508 26.146 1.999 1.00 23.79 70 LEU A C 1
ATOM 587 O O . LEU A 1 76 ? -8.669 26.127 1.105 1.00 26.55 70 LEU A O 1
ATOM 592 N N . SER A 1 77 ? -9.492 25.310 3.031 1.00 22.69 71 SER A N 1
ATOM 593 C CA . SER A 1 77 ? -8.397 24.341 3.279 1.00 21.51 71 SER A CA 1
ATOM 594 C C . SER A 1 77 ? -8.789 23.410 4.413 1.00 21.00 71 SER A C 1
ATOM 595 O O . SER A 1 77 ? -9.690 23.708 5.198 1.00 20.16 71 SER A O 1
ATOM 598 N N . ILE A 1 78 ? -8.110 22.273 4.498 1.00 19.37 72 ILE A N 1
ATOM 599 C CA . ILE A 1 78 ? -8.266 21.376 5.610 1.00 19.13 72 ILE A CA 1
ATOM 600 C C . ILE A 1 78 ? -6.819 20.963 5.908 1.00 19.70 72 ILE A C 1
ATOM 601 O O . ILE A 1 78 ? -5.928 21.146 5.036 1.00 19.26 72 ILE A O 1
ATOM 606 N N . GLY A 1 79 ? -6.595 20.443 7.106 1.00 17.06 73 GLY A N 1
ATOM 607 C CA . GLY A 1 79 ? -5.249 20.309 7.651 1.00 19.63 73 GLY A CA 1
ATOM 608 C C . GLY A 1 79 ? -5.343 19.329 8.805 1.00 18.90 73 GLY A C 1
ATOM 609 O O . GLY A 1 79 ? -6.154 19.500 9.702 1.00 18.75 73 GLY A O 1
ATOM 610 N N . ILE A 1 80 ? -4.562 18.268 8.761 1.00 18.76 74 ILE A N 1
ATOM 611 C CA . ILE A 1 80 ? -4.766 17.139 9.685 1.00 18.10 74 ILE A CA 1
ATOM 612 C C . ILE A 1 80 ? -3.560 16.953 10.588 1.00 18.34 74 ILE A C 1
ATOM 613 O O . ILE A 1 80 ? -2.427 16.908 10.080 1.00 19.16 74 ILE A O 1
ATOM 618 N N . ASP A 1 81 ? -3.795 16.819 11.890 1.00 16.83 75 ASP A N 1
ATOM 619 C CA . ASP A 1 81 ? -2.723 16.460 12.822 1.00 17.31 75 ASP A CA 1
ATOM 620 C C . ASP A 1 81 ? -3.088 15.164 13.536 1.00 16.69 75 ASP A C 1
ATOM 621 O O . ASP A 1 81 ? -4.289 14.844 13.721 1.00 16.02 75 ASP A O 1
ATOM 626 N N . THR A 1 82 ? -2.062 14.389 13.896 1.00 16.77 76 THR A N 1
ATOM 627 C CA . THR A 1 82 ? -2.244 13.130 14.583 1.00 17.59 76 THR A CA 1
ATOM 628 C C . THR A 1 82 ? -1.117 12.864 15.564 1.00 18.03 76 THR A C 1
ATOM 629 O O . THR A 1 82 ? -0.092 13.580 15.607 1.00 19.89 76 THR A O 1
ATOM 633 N N . TRP A 1 83 ? -1.342 11.815 16.334 1.00 19.88 77 TRP A N 1
ATOM 634 C CA . TRP A 1 83 ? -0.359 11.188 17.223 1.00 20.62 77 TRP A CA 1
ATOM 635 C C . TRP A 1 83 ? 0.831 10.687 16.368 1.00 21.04 77 TRP A C 1
ATOM 636 O O . TRP A 1 83 ? 0.707 10.491 15.154 1.00 20.64 77 TRP A O 1
ATOM 647 N N . GLY A 1 84 ? 1.994 10.513 16.982 1.00 20.65 78 GLY A N 1
ATOM 648 C CA . GLY A 1 84 ? 3.171 10.128 16.205 1.00 22.64 78 GLY A CA 1
ATOM 649 C C . GLY A 1 84 ? 3.336 8.623 16.002 1.00 21.55 78 GLY A C 1
ATOM 650 O O . GLY A 1 84 ? 2.474 7.824 16.383 1.00 20.71 78 GLY A O 1
ATOM 651 N N . VAL A 1 85 ? 4.468 8.280 15.381 1.00 20.79 79 VAL A N 1
ATOM 652 C CA . VAL A 1 85 ? 5.064 6.949 15.246 1.00 20.56 79 VAL A CA 1
ATOM 653 C C . VAL A 1 85 ? 4.348 5.965 14.317 1.00 20.91 79 VAL A C 1
ATOM 654 O O . VAL A 1 85 ? 5.018 5.225 13.596 1.00 23.72 79 VAL A O 1
ATOM 658 N N . ASP A 1 86 ? 3.022 5.932 14.333 1.00 18.92 80 ASP A N 1
ATOM 659 C CA . ASP A 1 86 ? 2.337 4.852 13.608 1.00 20.09 80 ASP A CA 1
ATOM 660 C C . ASP A 1 86 ? 2.313 5.180 12.110 1.00 19.44 80 ASP A C 1
ATOM 661 O O . ASP A 1 86 ? 2.433 6.358 11.702 1.00 18.29 80 ASP A O 1
ATOM 666 N N . PHE A 1 87 ? 2.162 4.135 11.294 1.00 20.52 81 PHE A N 1
ATOM 667 C CA . PHE A 1 87 ? 2.250 4.316 9.863 1.00 21.27 81 PHE A CA 1
ATOM 668 C C . PHE A 1 87 ? 1.366 3.293 9.155 1.00 20.84 81 PHE A C 1
ATOM 669 O O . PHE A 1 87 ? 0.948 2.279 9.735 1.00 21.61 81 PHE A O 1
ATOM 677 N N . GLY A 1 88 ? 1.121 3.549 7.880 1.00 21.31 82 GLY A N 1
ATOM 678 C CA . GLY A 1 88 ? 0.428 2.571 7.053 1.00 20.84 82 GLY A CA 1
ATOM 679 C C . GLY A 1 88 ? 1.356 2.229 5.925 1.00 19.92 82 GLY A C 1
ATOM 680 O O . GLY A 1 88 ? 2.173 3.038 5.534 1.00 20.74 82 GLY A O 1
ATOM 681 N N . LEU A 1 89 ? 1.206 1.021 5.382 1.00 19.23 83 LEU A N 1
ATOM 682 C CA . LEU A 1 89 ? 2.011 0.594 4.241 1.00 20.17 83 LEU A CA 1
ATOM 683 C C . LEU A 1 89 ? 1.121 0.553 2.980 1.00 19.27 83 LEU A C 1
ATOM 684 O O . LEU A 1 89 ? 0.048 -0.034 3.025 1.00 20.08 83 LEU A O 1
ATOM 689 N N . ILE A 1 90 ? 1.584 1.146 1.883 1.00 19.75 84 ILE A N 1
ATOM 690 C CA . ILE A 1 90 ? 0.777 1.306 0.640 1.00 19.33 84 ILE A CA 1
ATOM 691 C C . ILE A 1 90 ? 1.457 0.424 -0.391 1.00 20.52 84 ILE A C 1
ATOM 692 O O . ILE A 1 90 ? 2.688 0.455 -0.518 1.00 17.84 84 ILE A O 1
ATOM 697 N N . ASP A 1 91 ? 0.662 -0.388 -1.089 1.00 21.77 85 ASP A N 1
ATOM 698 C CA . ASP A 1 91 ? 1.221 -1.314 -2.032 1.00 24.16 85 ASP A CA 1
ATOM 699 C C . ASP A 1 91 ? 1.424 -0.617 -3.358 1.00 25.14 85 ASP A C 1
ATOM 700 O O . ASP A 1 91 ? 1.127 0.592 -3.500 1.00 21.89 85 ASP A O 1
ATOM 705 N N . ASN A 1 92 ? 1.888 -1.381 -4.346 1.00 26.49 86 ASN A N 1
ATOM 706 C CA . ASN A 1 92 ? 2.274 -0.760 -5.615 1.00 31.87 86 ASN A CA 1
ATOM 707 C C . ASN A 1 92 ? 1.110 -0.235 -6.472 1.00 30.05 86 ASN A C 1
ATOM 708 O O . ASN A 1 92 ? 1.315 0.572 -7.369 1.00 29.47 86 ASN A O 1
ATOM 713 N N . GLU A 1 93 ? -0.105 -0.659 -6.150 1.00 29.78 87 GLU A N 1
ATOM 714 C CA . GLU A 1 93 ? -1.278 -0.119 -6.823 1.00 32.07 87 GLU A CA 1
ATOM 715 C C . GLU A 1 93 ? -2.024 0.919 -5.975 1.00 30.28 87 GLU A C 1
ATOM 716 O O . GLU A 1 93 ? -3.173 1.214 -6.248 1.00 24.73 87 GLU A O 1
ATOM 722 N N . GLY A 1 94 ? -1.366 1.435 -4.934 1.00 29.65 88 GLY A N 1
ATOM 723 C CA . GLY A 1 94 ? -1.908 2.558 -4.164 1.00 26.76 88 GLY A CA 1
ATOM 724 C C . GLY A 1 94 ? -2.948 2.203 -3.135 1.00 28.10 88 GLY A C 1
ATOM 725 O O . GLY A 1 94 ? -3.688 3.069 -2.659 1.00 26.07 88 GLY A O 1
ATOM 726 N N . LYS A 1 95 ? -3.013 0.926 -2.774 1.00 26.85 89 LYS A N 1
ATOM 727 C CA . LYS A 1 95 ? -3.952 0.501 -1.736 1.00 27.94 89 LYS A CA 1
ATOM 728 C C . LYS A 1 95 ? -3.236 0.220 -0.431 1.00 25.63 89 LYS A C 1
ATOM 729 O O . LYS A 1 95 ? -2.100 -0.237 -0.417 1.00 22.38 89 LYS A O 1
ATOM 735 N N . LEU A 1 96 ? -3.936 0.483 0.660 1.00 25.76 90 LEU A N 1
ATOM 736 C CA . LEU A 1 96 ? -3.501 0.093 1.978 1.00 26.58 90 LEU A CA 1
ATOM 737 C C . LEU A 1 96 ? -3.253 -1.430 1.997 1.00 28.86 90 LEU A C 1
ATOM 738 O O . LEU A 1 96 ? -4.111 -2.224 1.603 1.00 25.12 90 LEU A O 1
ATOM 743 N N . LEU A 1 97 ? -2.057 -1.819 2.417 1.00 27.14 91 LEU A N 1
ATOM 744 C CA . LEU A 1 97 ? -1.646 -3.219 2.437 1.00 27.01 91 LEU A CA 1
ATOM 745 C C . LEU A 1 97 ? -2.400 -3.951 3.532 1.00 29.38 91 LEU A C 1
ATOM 746 O O . LEU A 1 97 ? -2.921 -5.031 3.322 1.00 28.05 91 LEU A O 1
ATOM 751 N N . LEU A 1 98 ? -2.441 -3.353 4.720 1.00 29.03 92 LEU A N 1
ATOM 752 C CA . LEU A 1 98 ? -3.194 -3.882 5.849 1.00 28.98 92 LEU A CA 1
ATOM 753 C C . LEU A 1 98 ? -3.553 -2.693 6.714 1.00 27.92 92 LEU A C 1
ATOM 754 O O . LEU A 1 98 ? -3.147 -1.588 6.411 1.00 29.60 92 LEU A O 1
ATOM 759 N N . GLN A 1 99 ? -4.262 -2.922 7.804 1.00 26.14 93 GLN A N 1
ATOM 760 C CA . GLN A 1 99 ? -4.618 -1.819 8.687 1.00 28.11 93 GLN A CA 1
ATOM 761 C C . GLN A 1 99 ? -3.387 -1.432 9.497 1.00 25.80 93 GLN A C 1
ATOM 762 O O . GLN A 1 99 ? -2.675 -2.315 9.991 1.00 24.35 93 GLN A O 1
ATOM 768 N N . PRO A 1 100 ? -3.124 -0.123 9.636 1.00 24.19 94 PRO A N 1
ATOM 769 C CA . PRO A 1 100 ? -2.021 0.352 10.465 1.00 21.00 94 PRO A CA 1
ATOM 770 C C . PRO A 1 100 ? -2.038 -0.232 11.879 1.00 19.47 94 PRO A C 1
ATOM 771 O O . PRO A 1 100 ? -3.098 -0.359 12.495 1.00 19.22 94 PRO A O 1
ATOM 775 N N . VAL A 1 101 ? -0.852 -0.562 12.385 1.00 21.85 95 VAL A N 1
ATOM 776 C CA . VAL A 1 101 ? -0.711 -1.189 13.706 1.00 22.83 95 VAL A CA 1
ATOM 777 C C . VAL A 1 101 ? -0.592 -0.070 14.762 1.00 23.33 95 VAL A C 1
ATOM 778 O O . VAL A 1 101 ? 0.049 0.945 14.506 1.00 22.67 95 VAL A O 1
ATOM 782 N N . HIS A 1 102 ? -1.227 -0.287 15.912 1.00 22.99 96 HIS A N 1
ATOM 783 C CA . HIS A 1 102 ? -1.249 0.621 17.062 1.00 26.70 96 HIS A CA 1
ATOM 784 C C . HIS A 1 102 ? 0.113 0.605 17.767 1.00 28.05 96 HIS A C 1
ATOM 785 O O . HIS A 1 102 ? 0.707 -0.463 17.959 1.00 31.74 96 HIS A O 1
ATOM 792 N N . TYR A 1 103 ? 0.599 1.778 18.171 1.00 30.87 97 TYR A N 1
ATOM 793 C CA . TYR A 1 103 ? 1.916 1.893 18.842 1.00 32.51 97 TYR A CA 1
ATOM 794 C C . TYR A 1 103 ? 2.041 0.974 20.066 1.00 32.30 97 TYR A C 1
ATOM 795 O O . TYR A 1 103 ? 3.139 0.621 20.441 1.00 34.13 97 TYR A O 1
ATOM 804 N N . ARG A 1 104 ? 0.912 0.581 20.651 1.00 34.63 98 ARG A N 1
ATOM 805 C CA . ARG A 1 104 ? 0.877 -0.300 21.824 1.00 36.08 98 ARG A CA 1
ATOM 806 C C . ARG A 1 104 ? 0.970 -1.776 21.477 1.00 38.13 98 ARG A C 1
ATOM 807 O O . ARG A 1 104 ? 1.020 -2.597 22.383 1.00 38.96 98 ARG A O 1
ATOM 815 N N . ASP A 1 105 ? 0.970 -2.119 20.182 1.00 33.85 99 ASP A N 1
ATOM 816 C CA . ASP A 1 105 ? 1.109 -3.503 19.775 1.00 35.04 99 ASP A CA 1
ATOM 817 C C . ASP A 1 105 ? 2.363 -4.144 20.375 1.00 35.33 99 ASP A C 1
ATOM 818 O O . ASP A 1 105 ? 3.437 -3.554 20.396 1.00 34.28 99 ASP A O 1
ATOM 823 N N . GLU A 1 106 ? 2.197 -5.376 20.829 1.00 33.44 100 GLU A N 1
ATOM 824 C CA . GLU A 1 106 ? 3.273 -6.137 21.459 1.00 33.06 100 GLU A CA 1
ATOM 825 C C . GLU A 1 106 ? 4.407 -6.543 20.505 1.00 31.40 100 GLU A C 1
ATOM 826 O O . GLU A 1 106 ? 5.411 -7.113 20.931 1.00 32.92 100 GLU A O 1
ATOM 832 N N . ARG A 1 107 ? 4.285 -6.247 19.216 1.00 30.63 101 ARG A N 1
ATOM 833 C CA . ARG A 1 107 ? 5.330 -6.656 18.271 1.00 30.11 101 ARG A CA 1
ATOM 834 C C . ARG A 1 107 ? 6.711 -6.077 18.585 1.00 30.34 101 ARG A C 1
ATOM 835 O O . ARG A 1 107 ? 7.720 -6.649 18.190 1.00 29.54 101 ARG A O 1
ATOM 843 N N . THR A 1 108 ? 6.767 -4.948 19.279 1.00 28.89 102 THR A N 1
ATOM 844 C CA . THR A 1 108 ? 8.057 -4.322 19.521 1.00 30.02 102 THR A CA 1
ATOM 845 C C . THR A 1 108 ? 8.572 -4.581 20.945 1.00 30.66 102 THR A C 1
ATOM 846 O O . THR A 1 108 ? 9.615 -4.072 21.320 1.00 28.56 102 THR A O 1
ATOM 850 N N . LYS A 1 109 ? 7.826 -5.323 21.757 1.00 31.18 103 LYS A N 1
ATOM 851 C CA . LYS A 1 109 ? 8.325 -5.627 23.095 1.00 34.47 103 LYS A CA 1
ATOM 852 C C . LYS A 1 109 ? 9.572 -6.508 22.975 1.00 32.34 103 LYS A C 1
ATOM 853 O O . LYS A 1 109 ? 9.528 -7.553 22.337 1.00 31.34 103 LYS A O 1
ATOM 859 N N . GLY A 1 110 ? 10.677 -6.054 23.562 1.00 32.98 104 GLY A N 1
ATOM 860 C CA . GLY A 1 110 ? 11.967 -6.768 23.482 1.00 33.00 104 GLY A CA 1
ATOM 861 C C . GLY A 1 110 ? 12.857 -6.364 22.314 1.00 31.62 104 GLY A C 1
ATOM 862 O O . GLY A 1 110 ? 13.919 -6.945 22.114 1.00 31.49 104 GLY A O 1
ATOM 863 N N . VAL A 1 111 ? 12.425 -5.375 21.528 1.00 31.14 105 VAL A N 1
ATOM 864 C CA . VAL A 1 111 ? 13.074 -5.102 20.238 1.00 29.46 105 VAL A CA 1
ATOM 865 C C . VAL A 1 111 ? 14.436 -4.403 20.387 1.00 27.08 105 VAL A C 1
ATOM 866 O O . VAL A 1 111 ? 15.292 -4.582 19.539 1.00 25.05 105 VAL A O 1
ATOM 870 N N . LEU A 1 112 ? 14.634 -3.611 21.454 1.00 25.17 106 LEU A N 1
ATOM 871 C CA . LEU A 1 112 ? 15.923 -2.907 21.628 1.00 26.63 106 LEU A CA 1
ATOM 872 C C . LEU A 1 112 ? 17.145 -3.818 21.823 1.00 25.71 106 LEU A C 1
ATOM 873 O O . LEU A 1 112 ? 18.284 -3.388 21.581 1.00 26.04 106 LEU A O 1
ATOM 878 N N . LYS A 1 113 ? 16.911 -5.041 22.295 1.00 30.14 107 LYS A N 1
ATOM 879 C CA . LYS A 1 113 ? 17.978 -6.060 22.430 1.00 31.64 107 LYS A CA 1
ATOM 880 C C . LYS A 1 113 ? 18.536 -6.450 21.074 1.00 30.99 107 LYS A C 1
ATOM 881 O O . LYS A 1 113 ? 19.716 -6.687 20.943 1.00 32.22 107 LYS A O 1
ATOM 887 N N . GLU A 1 114 ? 17.679 -6.523 20.062 1.00 30.25 108 GLU A N 1
ATOM 888 C CA . GLU A 1 114 ? 18.142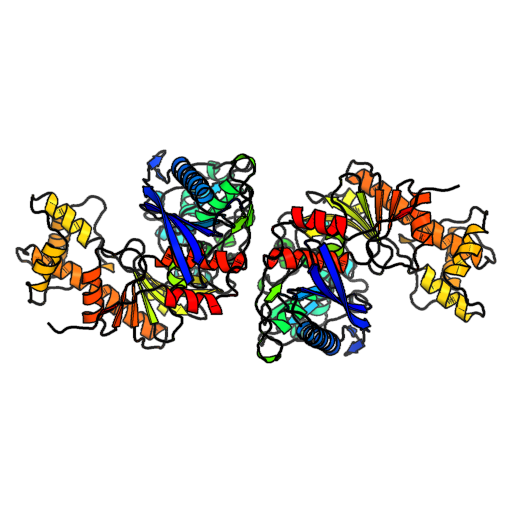 -6.782 18.721 1.00 28.59 108 GLU A CA 1
ATOM 889 C C . GLU A 1 114 ? 18.772 -5.508 18.121 1.00 26.86 108 GLU A C 1
ATOM 890 O O . GLU A 1 114 ? 19.783 -5.587 17.434 1.00 27.22 108 GLU A O 1
ATOM 896 N N . ILE A 1 115 ? 18.231 -4.324 18.408 1.00 22.64 109 ILE A N 1
ATOM 897 C CA . ILE A 1 115 ? 18.843 -3.116 17.835 1.00 21.27 109 ILE A CA 1
ATOM 898 C C . ILE A 1 115 ? 20.277 -2.875 18.391 1.00 24.81 109 ILE A C 1
ATOM 899 O O . ILE A 1 115 ? 21.219 -2.542 17.629 1.00 22.13 109 ILE A O 1
ATOM 904 N N . SER A 1 116 ? 20.424 -3.018 19.720 1.00 26.30 110 SER A N 1
ATOM 905 C CA . SER A 1 116 ? 21.724 -2.965 20.415 1.00 31.24 110 SER A CA 1
ATOM 906 C C . SER A 1 116 ? 22.778 -3.839 19.768 1.00 33.43 110 SER A C 1
ATOM 907 O O . SER A 1 116 ? 23.979 -3.559 19.871 1.00 37.53 110 SER A O 1
ATOM 910 N N . GLU A 1 117 ? 22.350 -4.934 19.149 1.00 35.00 111 GLU A N 1
ATOM 911 C CA . GLU A 1 117 ? 23.310 -5.832 18.500 1.00 36.21 111 GLU A CA 1
ATOM 912 C C . GLU A 1 117 ? 23.829 -5.231 17.198 1.00 37.33 111 GLU A C 1
ATOM 913 O O . GLU A 1 117 ? 24.913 -5.603 16.708 1.00 36.82 111 GLU A O 1
ATOM 919 N N . MET A 1 118 ? 23.082 -4.294 16.624 1.00 36.13 112 MET A N 1
ATOM 920 C CA . MET A 1 118 ? 23.500 -3.821 15.314 1.00 37.22 112 MET A CA 1
ATOM 921 C C . MET A 1 118 ? 24.081 -2.423 15.332 1.00 36.81 112 MET A C 1
ATOM 922 O O . MET A 1 118 ? 24.795 -2.032 14.422 1.00 37.16 112 MET A O 1
ATOM 927 N N . THR A 1 119 ? 23.817 -1.693 16.406 1.00 35.58 113 THR A N 1
ATOM 928 C CA . THR A 1 119 ? 24.332 -0.335 16.565 1.00 35.16 113 THR A CA 1
ATOM 929 C C . THR A 1 119 ? 24.278 0.074 18.035 1.00 33.00 113 THR A C 1
ATOM 930 O O . THR A 1 119 ? 23.344 -0.277 18.755 1.00 32.32 113 THR A O 1
ATOM 934 N N . GLU A 1 120 ? 25.278 0.792 18.518 1.00 31.45 114 GLU A N 1
ATOM 935 C CA . GLU A 1 120 ? 25.123 1.331 19.848 1.00 33.30 114 GLU A CA 1
ATOM 936 C C . GLU A 1 120 ? 23.980 2.346 19.835 1.00 32.23 114 GLU A C 1
ATOM 937 O O . GLU A 1 120 ? 23.813 3.108 18.885 1.00 30.82 114 GLU A O 1
ATOM 943 N N . LEU A 1 121 ? 23.158 2.303 20.875 1.00 31.61 115 LEU A N 1
ATOM 944 C CA . LEU A 1 121 ? 21.986 3.152 20.943 1.00 28.17 115 LEU A CA 1
ATOM 945 C C . LEU A 1 121 ? 22.339 4.662 20.928 1.00 29.11 115 LEU A C 1
ATOM 946 O O . LEU A 1 121 ? 21.681 5.426 20.229 1.00 28.20 115 LEU A O 1
ATOM 951 N N . GLU A 1 122 ? 23.408 5.080 21.610 1.00 28.65 116 GLU A N 1
ATOM 952 C CA . GLU A 1 122 ? 23.795 6.497 21.559 1.00 29.75 116 GLU A CA 1
ATOM 953 C C . GLU A 1 122 ? 24.150 7.023 20.167 1.00 28.80 116 GLU A C 1
ATOM 954 O O . GLU A 1 122 ? 23.935 8.210 19.874 1.00 29.76 116 GLU A O 1
ATOM 960 N N . LYS A 1 123 ? 24.701 6.160 19.318 1.00 30.71 117 LYS A N 1
ATOM 961 C CA . LYS A 1 123 ? 25.008 6.549 17.937 1.00 28.18 117 LYS A CA 1
ATOM 962 C C . LYS A 1 123 ? 23.724 6.824 17.185 1.00 27.29 117 LYS A C 1
ATOM 963 O O . LYS A 1 123 ? 23.626 7.798 16.465 1.00 26.18 117 LYS A O 1
ATOM 969 N N . LEU A 1 124 ? 22.769 5.918 17.317 1.00 25.99 118 LEU A N 1
ATOM 970 C CA . LEU A 1 124 ? 21.460 6.081 16.729 1.00 25.52 118 LEU A CA 1
ATOM 971 C C . LEU A 1 124 ? 20.846 7.385 17.253 1.00 26.77 118 LEU A C 1
ATOM 972 O O . LEU A 1 124 ? 20.339 8.217 16.467 1.00 24.36 118 LEU A O 1
ATOM 977 N N . TYR A 1 125 ? 20.931 7.577 18.574 1.00 24.93 119 TYR A N 1
ATOM 978 C CA . TYR A 1 125 ? 20.530 8.847 19.178 1.00 26.27 119 TYR A CA 1
ATOM 979 C C . TYR A 1 125 ? 21.219 10.023 18.509 1.00 26.36 119 TYR A C 1
ATOM 980 O O . TYR A 1 125 ? 20.554 10.922 18.033 1.00 27.21 119 TYR A O 1
ATOM 989 N N . SER A 1 126 ? 22.542 10.018 18.439 1.00 28.05 120 SER A N 1
ATOM 990 C CA . SER A 1 126 ? 23.244 11.195 17.882 1.00 30.05 120 SER A CA 1
ATOM 991 C C . SER A 1 126 ? 22.924 11.517 16.407 1.00 31.44 120 SER A C 1
ATOM 992 O O . SER A 1 126 ? 23.142 12.654 15.954 1.00 27.30 120 SER A O 1
ATOM 995 N N . GLU A 1 127 ? 22.420 10.522 15.665 1.00 29.91 121 GLU A N 1
ATOM 996 C CA . GLU A 1 127 ? 21.987 10.737 14.265 1.00 30.30 121 GLU A CA 1
ATOM 997 C C . GLU A 1 127 ? 20.515 11.179 14.091 1.00 26.92 121 GLU A C 1
ATOM 998 O O . GLU A 1 127 ? 20.180 11.809 13.084 1.00 27.69 121 GLU A O 1
ATOM 1004 N N . THR A 1 128 ? 19.645 10.872 15.057 1.00 25.97 122 THR A N 1
ATOM 1005 C CA .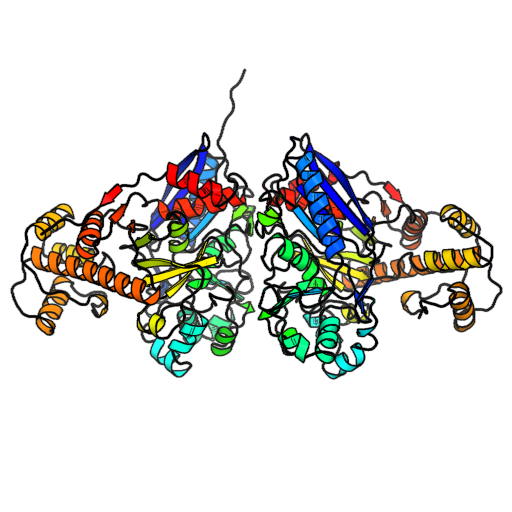 THR A 1 128 ? 18.200 11.160 14.944 1.00 25.91 122 THR A CA 1
ATOM 1006 C C . THR A 1 128 ? 17.616 12.056 16.028 1.00 29.72 122 THR A C 1
ATOM 1007 O O . THR A 1 128 ? 16.567 12.675 15.806 1.00 29.97 122 THR A O 1
ATOM 1011 N N . GLY A 1 129 ? 18.225 12.046 17.219 1.00 29.83 123 GLY A N 1
ATOM 1012 C CA . GLY A 1 129 ? 17.804 12.921 18.307 1.00 29.85 123 GLY A CA 1
ATOM 1013 C C . GLY A 1 129 ? 16.682 12.409 19.182 1.00 27.52 123 GLY A C 1
ATOM 1014 O O . GLY A 1 129 ? 16.438 12.971 20.237 1.00 28.13 123 GLY A O 1
ATOM 1015 N N . ASN A 1 130 ? 16.005 11.340 18.772 1.00 28.50 124 ASN A N 1
ATOM 1016 C CA . ASN A 1 130 ? 14.917 10.757 19.575 1.00 28.58 124 ASN A CA 1
ATOM 1017 C C . ASN A 1 130 ? 15.327 9.830 20.695 1.00 28.68 124 ASN A C 1
ATOM 1018 O O . ASN A 1 130 ? 16.178 8.938 20.496 1.00 30.69 124 ASN A O 1
ATOM 1023 N N A GLN A 1 131 ? 14.725 10.010 21.869 0.50 28.85 125 GLN A N 1
ATOM 1024 N N B GLN A 1 131 ? 14.706 10.014 21.853 0.50 29.02 125 GLN A N 1
ATOM 1025 C CA A GLN A 1 131 ? 14.912 9.024 22.933 0.50 31.25 125 GLN A CA 1
ATOM 1026 C CA B GLN A 1 131 ? 14.814 9.071 22.965 0.50 31.67 125 GLN A CA 1
ATOM 1027 C C A GLN A 1 131 ? 14.444 7.693 22.419 0.50 31.07 125 GLN A C 1
ATOM 1028 C C B GLN A 1 131 ? 14.400 7.680 22.488 0.50 31.27 125 GLN A C 1
ATOM 1029 O O A GLN A 1 131 ? 13.341 7.566 21.884 0.50 32.34 125 GLN A O 1
ATOM 1030 O O B GLN A 1 131 ? 13.265 7.500 22.045 0.50 32.38 125 GLN A O 1
ATOM 1041 N N . ILE A 1 132 ? 15.328 6.722 22.560 1.00 30.34 126 ILE A N 1
ATOM 1042 C CA . ILE A 1 132 ? 15.119 5.374 22.068 1.00 32.46 126 ILE A CA 1
ATOM 1043 C C . ILE A 1 132 ? 14.013 4.635 22.836 1.00 32.20 126 ILE A C 1
ATOM 1044 O O . ILE A 1 132 ? 14.150 4.321 24.018 1.00 34.14 126 ILE A O 1
ATOM 1049 N N . MET A 1 133 ? 12.917 4.394 22.127 1.00 28.84 127 MET A N 1
ATOM 1050 C CA . MET A 1 133 ? 11.699 3.801 22.649 1.00 28.85 127 MET A CA 1
ATOM 1051 C C . MET A 1 133 ? 11.321 2.643 21.716 1.00 27.54 127 MET A C 1
ATOM 1052 O O . MET A 1 133 ? 11.578 2.706 20.502 1.00 27.29 127 MET A O 1
ATOM 1057 N N . GLU A 1 134 ? 10.712 1.592 22.260 1.00 26.32 128 GLU A N 1
ATOM 1058 C CA . GLU A 1 134 ? 10.249 0.452 21.435 1.00 27.46 128 GLU A CA 1
ATOM 1059 C C . GLU A 1 134 ? 9.194 0.831 20.364 1.00 26.57 128 GLU A C 1
ATOM 1060 O O . GLU A 1 134 ? 9.082 0.213 19.312 1.00 29.66 128 GLU A O 1
ATOM 1066 N N . ILE A 1 135 ? 8.401 1.834 20.658 1.00 27.84 129 ILE A N 1
ATOM 1067 C CA . ILE A 1 135 ? 7.299 2.227 19.787 1.00 26.51 129 ILE A CA 1
ATOM 1068 C C . ILE A 1 135 ? 7.779 2.969 18.538 1.00 24.16 129 ILE A C 1
ATOM 1069 O O . ILE A 1 135 ? 7.001 3.113 17.581 1.00 23.37 129 ILE A O 1
ATOM 1074 N N . ASN A 1 136 ? 9.036 3.440 18.540 1.00 24.24 130 ASN A N 1
ATOM 1075 C CA . ASN A 1 136 ? 9.514 4.309 17.449 1.00 22.83 130 ASN A CA 1
ATOM 1076 C C . ASN A 1 136 ? 9.320 3.599 16.114 1.00 21.17 130 ASN A C 1
ATOM 1077 O O . ASN A 1 136 ? 9.458 2.379 16.042 1.00 19.74 130 ASN A O 1
ATOM 1082 N N . THR A 1 137 ? 8.949 4.376 15.097 1.00 21.28 131 THR A N 1
ATOM 1083 C CA . THR A 1 137 ? 8.691 3.868 13.732 1.00 20.16 131 THR A CA 1
ATOM 1084 C C . THR A 1 137 ? 9.789 2.942 13.203 1.00 20.10 131 THR A C 1
ATOM 1085 O O . THR A 1 137 ? 9.490 1.909 12.562 1.00 18.36 131 THR A O 1
ATOM 1089 N N . LEU A 1 138 ? 11.053 3.326 13.420 1.00 20.99 132 LEU A N 1
ATOM 1090 C CA . LEU A 1 138 ? 12.167 2.488 12.952 1.00 22.06 132 LEU A CA 1
ATOM 1091 C C . LEU A 1 138 ? 12.028 1.027 13.410 1.00 22.55 132 LEU A C 1
ATOM 1092 O O . LEU A 1 138 ? 12.143 0.109 12.606 1.00 23.11 132 LEU A O 1
ATOM 1097 N N . PHE A 1 139 ? 11.777 0.826 14.702 1.00 22.83 133 PHE A N 1
ATOM 1098 C CA . PHE A 1 139 ? 11.771 -0.513 15.272 1.00 23.15 133 PHE A CA 1
ATOM 1099 C C . PHE A 1 139 ? 10.510 -1.256 14.917 1.00 23.44 133 PHE A C 1
ATOM 1100 O O . PHE A 1 139 ? 10.494 -2.502 14.877 1.00 22.28 133 PHE A O 1
ATOM 1108 N N . GLN A 1 140 ? 9.441 -0.479 14.723 1.00 23.07 134 GLN A N 1
ATOM 1109 C CA . GLN A 1 140 ? 8.182 -1.000 14.234 1.00 24.04 134 GLN A CA 1
ATOM 1110 C C . GLN A 1 140 ? 8.320 -1.570 12.830 1.00 23.15 134 GLN A C 1
ATOM 1111 O O . GLN A 1 140 ? 7.774 -2.633 12.527 1.00 24.88 134 GLN A O 1
ATOM 1117 N N . LEU A 1 141 ? 9.029 -0.850 11.975 1.00 24.61 135 LEU A N 1
ATOM 1118 C CA . LEU A 1 141 ? 9.279 -1.295 10.612 1.00 24.68 135 LEU A CA 1
ATOM 1119 C C . LEU A 1 141 ? 10.204 -2.511 10.652 1.00 26.61 135 LEU A C 1
ATOM 1120 O O . LEU A 1 141 ? 10.171 -3.383 9.761 1.00 23.91 135 LEU A O 1
ATOM 1125 N N . PHE A 1 142 ? 11.059 -2.537 11.675 1.00 23.59 136 PHE A N 1
ATOM 1126 C CA . PHE A 1 142 ? 12.059 -3.575 11.784 1.00 24.74 136 PHE A CA 1
ATOM 1127 C C . PHE A 1 142 ? 11.332 -4.859 12.171 1.00 25.35 136 PHE A C 1
ATOM 1128 O O . PHE A 1 142 ? 11.545 -5.902 11.552 1.00 25.78 136 PHE A O 1
ATOM 1136 N N . LYS A 1 143 ? 10.462 -4.774 13.173 1.00 23.18 137 LYS A N 1
ATOM 1137 C CA . LYS A 1 143 ? 9.651 -5.910 13.533 1.00 26.20 137 LYS A CA 1
ATOM 1138 C C . LYS A 1 143 ? 8.711 -6.314 12.415 1.00 27.30 137 LYS A C 1
ATOM 1139 O O . LYS A 1 143 ? 8.662 -7.493 12.078 1.00 25.10 137 LYS A O 1
ATOM 1145 N N . ALA A 1 144 ? 7.954 -5.358 11.865 1.00 24.48 138 ALA A N 1
ATOM 1146 C CA . ALA A 1 144 ? 6.975 -5.686 10.829 1.00 25.29 138 ALA A CA 1
ATOM 1147 C C . ALA A 1 144 ? 7.638 -6.428 9.675 1.00 25.23 138 ALA A C 1
ATOM 1148 O O . ALA A 1 144 ? 7.069 -7.383 9.175 1.00 25.92 138 ALA A O 1
ATOM 1150 N N . ARG A 1 145 ? 8.821 -5.975 9.246 1.00 27.74 139 ARG A N 1
ATOM 1151 C CA . ARG A 1 145 ? 9.541 -6.632 8.170 1.00 28.91 139 ARG A CA 1
ATOM 1152 C C . ARG A 1 145 ? 10.024 -8.008 8.615 1.00 32.34 139 ARG A C 1
ATOM 1153 O O . ARG A 1 145 ? 9.933 -8.970 7.846 1.00 31.65 139 ARG A O 1
ATOM 1161 N N . GLN A 1 146 ? 10.506 -8.098 9.855 1.00 29.58 140 GLN A N 1
ATOM 1162 C CA . GLN A 1 146 ? 11.060 -9.335 10.368 1.00 31.99 140 GLN A CA 1
ATOM 1163 C C . GLN A 1 146 ? 9.973 -10.394 10.509 1.00 33.38 140 GLN A C 1
ATOM 1164 O O . GLN A 1 146 ? 10.193 -11.561 10.181 1.00 35.93 140 GLN A O 1
ATOM 1170 N N . GLU A 1 147 ? 8.784 -9.977 10.944 1.00 33.37 141 GLU A N 1
ATOM 1171 C CA . GLU A 1 147 ? 7.693 -10.899 11.215 1.00 35.06 141 GLU A CA 1
ATOM 1172 C C . GLU A 1 147 ? 7.131 -11.521 9.925 1.00 38.16 141 GLU A C 1
ATOM 1173 O O . GLU A 1 147 ? 6.579 -12.641 9.948 1.00 34.03 141 GLU A O 1
ATOM 1179 N N . SER A 1 148 ? 7.282 -10.803 8.811 1.00 34.27 142 SER A N 1
ATOM 1180 C CA . SER A 1 148 ? 6.750 -11.257 7.543 1.00 32.82 142 SER A CA 1
ATOM 1181 C C . SER A 1 148 ? 7.524 -10.638 6.372 1.00 30.18 142 SER A C 1
ATOM 1182 O O . SER A 1 148 ? 7.065 -9.706 5.725 1.00 26.55 142 SER A O 1
ATOM 1185 N N . PRO A 1 149 ? 8.722 -11.150 6.099 1.00 29.57 143 PRO A N 1
ATOM 1186 C CA . PRO A 1 149 ? 9.500 -10.409 5.101 1.00 29.61 143 PRO A CA 1
ATOM 1187 C C . PRO A 1 149 ? 8.812 -10.401 3.752 1.00 32.82 143 PRO A C 1
ATOM 1188 O O . PRO A 1 149 ? 8.824 -9.363 3.044 1.00 30.23 143 PRO A O 1
ATOM 1192 N N . ASP A 1 150 ? 8.212 -11.550 3.420 1.00 32.75 144 ASP A N 1
ATOM 1193 C CA . ASP A 1 150 ? 7.571 -11.751 2.123 1.00 36.41 144 ASP A CA 1
ATOM 1194 C C . ASP A 1 150 ? 6.432 -10.766 1.963 1.00 36.50 144 ASP A C 1
ATOM 1195 O O . ASP A 1 150 ? 6.281 -10.181 0.891 1.00 41.34 144 ASP A O 1
ATOM 1200 N N . SER A 1 151 ? 5.667 -10.561 3.040 1.00 35.51 145 SER A N 1
ATOM 1201 C CA . SER A 1 151 ? 4.630 -9.519 3.099 1.00 35.86 145 SER A CA 1
ATOM 1202 C C . SER A 1 151 ? 5.192 -8.152 2.835 1.00 32.88 145 SER A C 1
ATOM 1203 O O . SER A 1 151 ? 4.596 -7.356 2.126 1.00 33.20 145 SER A O 1
ATOM 1206 N N . PHE A 1 152 ? 6.313 -7.866 3.489 1.00 30.33 146 PHE A N 1
ATOM 1207 C CA . PHE A 1 152 ? 6.828 -6.515 3.524 1.00 28.33 146 PHE A CA 1
ATOM 1208 C C . PHE A 1 152 ? 7.323 -6.030 2.164 1.00 26.21 146 PHE A C 1
ATOM 1209 O O . PHE A 1 152 ? 7.406 -4.833 1.962 1.00 27.97 146 PHE A O 1
ATOM 1217 N N . TYR A 1 153 ? 7.634 -6.960 1.239 1.00 27.34 147 TYR A N 1
ATOM 1218 C CA . TYR A 1 153 ? 8.166 -6.652 -0.129 1.00 24.49 147 TYR A CA 1
ATOM 1219 C C . TYR A 1 153 ? 7.170 -5.952 -0.986 1.00 23.23 147 TYR A C 1
ATOM 1220 O O . TYR A 1 153 ? 7.517 -5.316 -1.990 1.00 21.38 147 TYR A O 1
ATOM 1229 N N . LYS A 1 154 ? 5.920 -6.111 -0.600 1.00 23.36 148 LYS A N 1
ATOM 1230 C CA . LYS A 1 154 ? 4.808 -5.469 -1.273 1.00 24.75 148 LYS A CA 1
ATOM 1231 C C . LYS A 1 154 ? 4.665 -3.967 -0.949 1.00 25.37 148 LYS A C 1
ATOM 1232 O O . LYS A 1 154 ? 4.020 -3.232 -1.713 1.00 25.99 148 LYS A O 1
ATOM 1238 N N . THR A 1 155 ? 5.279 -3.500 0.149 1.00 23.82 149 THR A N 1
ATOM 1239 C CA . THR A 1 155 ? 5.218 -2.046 0.467 1.00 23.80 149 THR A CA 1
ATOM 1240 C C . THR A 1 155 ? 5.848 -1.236 -0.662 1.00 24.37 149 THR A C 1
ATOM 1241 O O . THR A 1 155 ? 6.995 -1.468 -0.981 1.00 26.19 149 THR A O 1
ATOM 1245 N N . ASN A 1 156 ? 5.110 -0.285 -1.233 1.00 24.66 150 ASN A N 1
ATOM 1246 C CA . ASN A 1 156 ? 5.682 0.774 -2.075 1.00 25.70 150 ASN A CA 1
ATOM 1247 C C . ASN A 1 156 ? 5.962 2.089 -1.312 1.00 25.16 150 ASN A C 1
ATOM 1248 O O . ASN A 1 156 ? 6.899 2.832 -1.658 1.00 24.44 150 ASN A O 1
ATOM 1253 N N . LYS A 1 157 ? 5.103 2.406 -0.332 1.00 23.06 151 LYS A N 1
ATOM 1254 C CA . LYS A 1 157 ? 5.251 3.613 0.485 1.00 22.10 151 LYS A CA 1
ATOM 1255 C C . LYS A 1 157 ? 4.848 3.351 1.915 1.00 21.38 151 LYS A C 1
ATOM 1256 O O . LYS A 1 157 ? 3.858 2.677 2.145 1.00 19.25 151 LYS A O 1
ATOM 1262 N N . ILE A 1 158 ? 5.596 3.964 2.832 1.00 21.35 152 ILE A N 1
ATOM 1263 C CA . ILE A 1 158 ? 5.310 4.019 4.259 1.00 20.77 152 ILE A CA 1
ATOM 1264 C C . ILE A 1 158 ? 4.784 5.435 4.616 1.00 20.73 152 ILE A C 1
ATOM 1265 O O . ILE A 1 158 ? 5.478 6.433 4.441 1.00 22.25 152 ILE A O 1
ATOM 1270 N N . LEU A 1 159 ? 3.559 5.521 5.122 1.00 19.97 153 LEU A N 1
ATOM 1271 C CA . LEU A 1 159 ? 2.964 6.816 5.394 1.00 18.57 153 LEU A CA 1
ATOM 1272 C C . LEU A 1 159 ? 2.716 6.904 6.881 1.00 19.02 153 LEU A C 1
ATOM 1273 O O . LEU A 1 159 ? 2.061 6.038 7.428 1.00 17.48 153 LEU A O 1
ATOM 1278 N N . LEU A 1 160 ? 3.251 7.948 7.523 1.00 18.88 154 LEU A N 1
ATOM 1279 C CA . LEU A 1 160 ? 2.907 8.255 8.891 1.00 17.17 154 LEU A CA 1
ATOM 1280 C C . LEU A 1 160 ? 1.417 8.575 8.861 1.00 18.31 154 LEU A C 1
ATOM 1281 O O . LEU A 1 160 ? 0.859 8.799 7.810 1.00 15.46 154 LEU A O 1
ATOM 1286 N N . MET A 1 161 ? 0.759 8.545 10.012 1.00 18.35 155 MET A N 1
ATOM 1287 C CA . MET A 1 161 ? -0.673 8.753 10.047 1.00 18.62 155 MET A CA 1
ATOM 1288 C C . MET A 1 161 ? -1.230 10.001 9.287 1.00 17.22 155 MET A C 1
ATOM 1289 O O . MET A 1 161 ? -2.250 9.875 8.530 1.00 17.41 155 MET A O 1
ATOM 1294 N N . PRO A 1 162 ? -0.634 11.191 9.499 1.00 15.13 156 PRO A N 1
ATOM 1295 C CA . PRO A 1 162 ? -1.194 12.334 8.766 1.00 15.98 156 PRO A CA 1
ATOM 1296 C C . PRO A 1 162 ? -1.034 12.139 7.288 1.00 15.68 156 PRO A C 1
ATOM 1297 O O . PRO A 1 162 ? -1.933 12.492 6.561 1.00 16.67 156 PRO A O 1
ATOM 1301 N N . ASP A 1 163 ? 0.134 11.663 6.849 1.00 16.91 157 ASP A N 1
ATOM 1302 C CA . ASP A 1 163 ? 0.398 11.462 5.418 1.00 18.35 157 ASP A CA 1
ATOM 1303 C C . ASP A 1 163 ? -0.605 10.397 4.851 1.00 18.13 157 ASP A C 1
ATOM 1304 O O . ASP A 1 163 ? -1.046 10.495 3.715 1.00 19.28 157 ASP A O 1
ATOM 1309 N N . LEU A 1 164 ? -0.973 9.407 5.650 1.00 20.10 158 LEU A N 1
ATOM 1310 C CA . LEU A 1 164 ? -1.937 8.373 5.217 1.00 20.60 158 LEU A CA 1
ATOM 1311 C C . LEU A 1 164 ? -3.315 8.955 4.884 1.00 21.50 158 LEU A C 1
ATOM 1312 O O . LEU A 1 164 ? -3.872 8.680 3.800 1.00 20.36 158 LEU A O 1
ATOM 1317 N N . PHE A 1 165 ? -3.867 9.724 5.826 1.00 20.92 159 PHE A N 1
ATOM 1318 C CA . PHE A 1 165 ? -5.133 10.426 5.606 1.00 22.21 159 PHE A CA 1
ATOM 1319 C C . PHE A 1 165 ? -4.993 11.487 4.520 1.00 20.15 159 PHE A C 1
ATOM 1320 O O . PHE A 1 165 ? -5.900 11.613 3.652 1.00 19.30 159 PHE A O 1
ATOM 1328 N N . ASN A 1 166 ? -3.873 12.218 4.509 1.00 19.15 160 ASN A N 1
ATOM 1329 C CA . ASN A 1 166 ? -3.619 13.103 3.339 1.00 19.51 160 ASN A CA 1
ATOM 1330 C C . ASN A 1 166 ? -3.590 12.343 1.995 1.00 18.51 160 ASN A C 1
ATOM 1331 O O . ASN A 1 166 ? -4.137 12.822 0.996 1.00 19.54 160 ASN A O 1
ATOM 1336 N N . TYR A 1 167 ? -2.968 11.173 1.982 1.00 18.57 161 TYR A N 1
ATOM 1337 C CA . TYR A 1 167 ? -2.932 10.381 0.758 1.00 18.04 161 TYR A CA 1
ATOM 1338 C C . TYR A 1 167 ? -4.324 9.909 0.343 1.00 17.34 161 TYR A C 1
ATOM 1339 O O . TYR A 1 167 ? -4.699 10.037 -0.833 1.00 17.21 161 TYR A O 1
ATOM 1348 N N . LEU A 1 168 ? -5.080 9.365 1.303 1.00 17.43 162 LEU A N 1
ATOM 1349 C CA . LEU A 1 168 ? -6.440 8.907 1.060 1.00 17.81 162 LEU A CA 1
ATOM 1350 C C . LEU A 1 168 ? -7.304 10.010 0.493 1.00 18.98 162 LEU A C 1
ATOM 1351 O O . LEU A 1 168 ? -8.077 9.759 -0.430 1.00 22.22 162 LEU A O 1
ATOM 1356 N N . LEU A 1 169 ? -7.154 11.239 0.989 1.00 18.69 163 LEU A N 1
ATOM 1357 C CA . LEU A 1 169 ? -7.953 12.354 0.449 1.00 20.97 163 LEU A CA 1
ATOM 1358 C C . LEU A 1 169 ? -7.569 12.856 -0.957 1.00 19.68 163 LEU A C 1
ATOM 1359 O O . LEU A 1 169 ? -8.445 13.245 -1.751 1.00 20.87 163 LEU A O 1
ATOM 1364 N N . THR A 1 170 ? -6.274 12.869 -1.242 1.00 18.15 164 THR A N 1
ATOM 1365 C CA . THR A 1 170 ? -5.723 13.622 -2.346 1.00 18.07 164 THR A CA 1
ATOM 1366 C C . THR A 1 170 ? -5.059 12.766 -3.413 1.00 19.81 164 THR A C 1
ATOM 1367 O O . THR A 1 170 ? -4.849 13.240 -4.518 1.00 20.55 164 THR A O 1
ATOM 1371 N N . GLY A 1 171 ? -4.688 11.536 -3.065 1.00 20.47 165 GLY A N 1
ATOM 1372 C CA . GLY A 1 171 ? -3.805 10.744 -3.910 1.00 21.98 165 GLY A CA 1
ATOM 1373 C C . GLY A 1 171 ? -2.303 11.018 -3.861 1.00 21.90 165 GLY A C 1
ATOM 1374 O O . GLY A 1 171 ? -1.552 10.400 -4.606 1.00 23.86 165 GLY A O 1
ATOM 1375 N N . LYS A 1 172 ? -1.841 11.944 -3.030 1.00 21.02 166 LYS A N 1
ATOM 1376 C CA . LYS A 1 172 ? -0.445 12.390 -3.117 1.00 21.95 166 LYS A CA 1
ATOM 1377 C C . LYS A 1 172 ? 0.349 12.049 -1.813 1.00 21.96 166 LYS A C 1
ATOM 1378 O O . LYS A 1 172 ? -0.255 11.934 -0.742 1.00 21.13 166 LYS A O 1
ATOM 1384 N N . PHE A 1 173 ? 1.677 11.944 -1.921 1.00 21.91 167 PHE A N 1
ATOM 1385 C CA . PHE A 1 173 ? 2.552 11.517 -0.817 1.00 23.41 167 PHE A CA 1
ATOM 1386 C C . PHE A 1 173 ? 3.392 12.685 -0.293 1.00 21.77 167 PHE A C 1
ATOM 1387 O O . PHE A 1 173 ? 4.167 13.314 -1.045 1.00 19.42 167 PHE A O 1
ATOM 1395 N N . ALA A 1 174 ? 3.284 12.973 1.001 1.00 19.55 168 ALA A N 1
ATOM 1396 C CA . ALA A 1 174 ? 4.287 13.865 1.597 1.00 20.61 168 ALA A CA 1
ATOM 1397 C C . ALA A 1 174 ? 4.332 13.607 3.056 1.00 20.38 168 ALA A C 1
ATOM 1398 O O . ALA A 1 174 ? 3.319 13.311 3.671 1.00 23.55 168 ALA A O 1
ATOM 1400 N N . THR A 1 175 ? 5.513 13.716 3.618 1.00 21.49 169 THR A N 1
ATOM 1401 C CA . THR A 1 175 ? 5.612 13.688 5.054 1.00 21.44 169 THR A CA 1
ATOM 1402 C C . THR A 1 175 ? 6.121 15.039 5.555 1.00 19.88 169 THR A C 1
ATOM 1403 O O . THR A 1 175 ? 7.203 15.538 5.124 1.00 19.32 169 THR A O 1
ATOM 1407 N N . GLU A 1 176 ? 5.393 15.609 6.500 1.00 17.00 170 GLU A N 1
ATOM 1408 C CA . GLU A 1 176 ? 5.793 16.917 7.006 1.00 17.90 170 GLU A CA 1
ATOM 1409 C C . GLU A 1 176 ? 6.850 16.727 8.149 1.00 18.57 170 GLU A C 1
ATOM 1410 O O . GLU A 1 176 ? 6.817 15.723 8.823 1.00 18.54 170 GLU A O 1
ATOM 1416 N N . LYS A 1 177 ? 7.790 17.663 8.341 1.00 19.11 171 LYS A N 1
ATOM 1417 C CA . LYS A 1 177 ? 8.898 17.459 9.280 1.00 18.69 171 LYS A CA 1
ATOM 1418 C C . LYS A 1 177 ? 8.479 17.070 10.698 1.00 19.12 171 LYS A C 1
ATOM 1419 O O . LYS A 1 177 ? 9.159 16.240 11.320 1.00 19.52 171 LYS A O 1
ATOM 1425 N N . SER A 1 178 ? 7.380 17.634 11.205 1.00 18.23 172 SER A N 1
ATOM 1426 C CA . SER A 1 178 ? 7.084 17.419 12.634 1.00 18.57 172 SER A CA 1
ATOM 1427 C C . SER A 1 178 ? 6.743 15.978 12.909 1.00 19.62 172 SER A C 1
ATOM 1428 O O . SER A 1 178 ? 7.204 15.410 13.915 1.00 19.53 172 SER A O 1
ATOM 1431 N N . ILE A 1 179 ? 6.061 15.331 11.961 1.00 17.28 173 ILE A N 1
ATOM 1432 C CA . ILE A 1 179 ? 5.770 13.926 12.166 1.00 16.03 173 ILE A CA 1
ATOM 1433 C C . ILE A 1 179 ? 7.000 13.093 11.832 1.00 16.63 173 ILE A C 1
ATOM 1434 O O . ILE A 1 179 ? 7.213 12.045 12.453 1.00 18.36 173 ILE A O 1
ATOM 1439 N N . ALA A 1 180 ? 7.844 13.564 10.908 1.00 17.04 174 ALA A N 1
ATOM 1440 C CA . ALA A 1 180 ? 8.986 12.779 10.519 1.00 18.96 174 ALA A CA 1
ATOM 1441 C C . ALA A 1 180 ? 9.979 12.640 11.695 1.00 19.79 174 ALA A C 1
ATOM 1442 O O . ALA A 1 180 ? 10.621 11.601 11.833 1.00 21.78 174 ALA A O 1
ATOM 1444 N N . SER A 1 181 ? 9.984 13.620 12.607 1.00 20.05 175 SER A N 1
ATOM 1445 C CA . SER A 1 181 ? 10.913 13.631 13.745 1.00 20.57 175 SER A CA 1
ATOM 1446 C C . SER A 1 181 ? 10.493 12.797 14.959 1.00 23.96 175 SER A C 1
ATOM 1447 O O . SER A 1 181 ? 11.164 12.847 16.005 1.00 24.20 175 SER A O 1
ATOM 1450 N N . THR A 1 182 ? 9.432 11.995 14.812 1.00 23.34 176 THR A N 1
ATOM 1451 C CA . THR A 1 182 ? 9.036 11.025 15.842 1.00 23.59 176 THR A CA 1
ATOM 1452 C C . THR A 1 182 ? 9.451 9.566 15.442 1.00 22.62 176 THR A C 1
ATOM 1453 O O . THR A 1 182 ? 9.195 8.608 16.175 1.00 21.08 176 THR A O 1
ATOM 1457 N N . THR A 1 183 ? 10.087 9.425 14.280 1.00 19.57 177 THR A N 1
ATOM 1458 C CA . THR A 1 183 ? 10.292 8.143 13.654 1.00 20.35 177 THR A CA 1
ATOM 1459 C C . THR A 1 183 ? 11.578 7.391 14.014 1.00 22.78 177 THR A C 1
ATOM 1460 O O . THR A 1 183 ? 11.622 6.157 13.891 1.00 20.71 177 THR A O 1
ATOM 1464 N N . GLN A 1 184 ? 12.605 8.144 14.433 1.00 21.04 178 GLN A N 1
ATOM 1465 C CA . GLN A 1 184 ? 13.973 7.647 14.562 1.00 22.71 178 GLN A CA 1
ATOM 1466 C C . GLN A 1 184 ? 14.579 7.325 13.181 1.00 20.48 178 GLN A C 1
ATOM 1467 O O . GLN A 1 184 ? 15.490 6.514 13.079 1.00 19.61 178 GLN A O 1
ATOM 1473 N N . LEU A 1 185 ? 14.080 8.009 12.143 1.00 19.70 179 LEU A N 1
ATOM 1474 C CA . LEU A 1 185 ? 14.530 7.886 10.745 1.00 21.35 179 LEU A CA 1
ATOM 1475 C C . LEU A 1 185 ? 14.976 9.247 10.189 1.00 21.07 179 LEU A C 1
ATOM 1476 O O . LEU A 1 185 ? 15.420 9.358 9.044 1.00 20.80 179 LEU A O 1
ATOM 1481 N N . PHE A 1 186 ? 14.851 10.278 11.012 1.00 20.66 180 PHE A N 1
ATOM 1482 C CA . PHE A 1 186 ? 14.948 11.657 10.556 1.00 21.25 180 PHE A CA 1
ATOM 1483 C C . PHE A 1 186 ? 16.038 12.377 11.351 1.00 21.79 180 PHE A C 1
ATOM 1484 O O . PHE A 1 186 ? 16.147 12.187 12.558 1.00 22.38 180 PHE A O 1
ATOM 1492 N N . ASP A 1 187 ? 16.815 13.212 10.673 1.00 22.85 181 ASP A N 1
ATOM 1493 C CA . ASP A 1 187 ? 17.918 13.958 11.276 1.00 24.63 181 ASP A CA 1
ATOM 1494 C C . ASP A 1 187 ? 17.448 15.362 11.619 1.00 24.59 181 ASP A C 1
ATOM 1495 O O . ASP A 1 187 ? 17.119 16.095 10.719 1.00 23.43 181 ASP A O 1
ATOM 1500 N N . PRO A 1 188 ? 17.412 15.741 12.921 1.00 26.11 182 PRO A N 1
ATOM 1501 C CA . PRO A 1 188 ? 16.920 17.075 13.284 1.00 26.27 182 PRO A CA 1
ATOM 1502 C C . PRO A 1 188 ? 17.844 18.201 12.885 1.00 28.63 182 PRO A C 1
ATOM 1503 O O . PRO A 1 188 ? 17.446 19.372 12.987 1.00 28.79 182 PRO A O 1
ATOM 1507 N N . ARG A 1 189 ? 19.056 17.885 12.438 1.00 30.10 183 ARG A N 1
ATOM 1508 C CA . ARG A 1 189 ? 19.980 18.969 12.060 1.00 33.50 183 ARG A CA 1
ATOM 1509 C C . ARG A 1 189 ? 19.732 19.359 10.597 1.00 33.53 183 ARG A C 1
ATOM 1510 O O . ARG A 1 189 ? 19.448 20.516 10.308 1.00 34.15 183 ARG A O 1
ATOM 1518 N N . SER A 1 190 ? 19.783 18.378 9.690 1.00 31.05 184 SER A N 1
ATOM 1519 C CA . SER A 1 190 ? 19.562 18.621 8.275 1.00 29.08 184 SER A CA 1
ATOM 1520 C C . SER A 1 190 ? 18.071 18.727 8.011 1.00 28.55 184 SER A C 1
ATOM 1521 O O . SER A 1 190 ? 17.670 19.209 6.977 1.00 27.63 184 SER A O 1
ATOM 1524 N N . GLN A 1 191 ? 17.278 18.222 8.969 1.00 28.90 185 GLN A N 1
ATOM 1525 C CA . GLN A 1 191 ? 15.828 18.169 8.944 1.00 28.16 185 GLN A CA 1
ATOM 1526 C C . GLN A 1 191 ? 15.250 17.435 7.731 1.00 28.82 185 GLN A C 1
ATOM 1527 O O . GLN A 1 191 ? 14.279 17.871 7.089 1.00 25.23 185 GLN A O 1
ATOM 1533 N N . ASN A 1 192 ? 15.843 16.283 7.478 1.00 27.14 186 ASN A N 1
ATOM 1534 C CA . ASN A 1 192 ? 15.460 15.413 6.392 1.00 26.19 186 ASN A CA 1
ATOM 1535 C C . ASN A 1 192 ? 15.792 13.984 6.829 1.00 25.13 186 ASN A C 1
ATOM 1536 O O . ASN A 1 192 ? 16.398 13.797 7.897 1.00 21.93 186 ASN A O 1
ATOM 1541 N N . TRP A 1 193 ? 15.384 12.992 6.026 1.00 22.20 187 TRP A N 1
ATOM 1542 C CA . TRP A 1 193 ? 15.606 11.584 6.357 1.00 23.56 187 TRP A CA 1
ATOM 1543 C C . TRP A 1 193 ? 17.092 11.374 6.491 1.00 23.30 187 TRP A C 1
ATOM 1544 O O . TRP A 1 193 ? 17.892 12.091 5.882 1.00 24.31 187 TRP A O 1
ATOM 1555 N N . ASN A 1 194 ? 17.459 10.409 7.317 1.00 23.37 188 ASN A N 1
ATOM 1556 C CA . ASN A 1 194 ? 18.848 10.181 7.603 1.00 22.60 188 ASN A CA 1
ATOM 1557 C C . ASN A 1 194 ? 19.254 8.989 6.733 1.00 23.46 188 ASN A C 1
ATOM 1558 O O . ASN A 1 194 ? 18.808 7.866 6.970 1.00 23.36 188 ASN A O 1
ATOM 1563 N N . GLN A 1 195 ? 20.077 9.198 5.706 1.00 23.66 189 GLN A N 1
ATOM 1564 C CA . GLN A 1 195 ? 20.408 8.060 4.834 1.00 24.36 189 GLN A CA 1
ATOM 1565 C C . GLN A 1 195 ? 21.329 7.012 5.517 1.00 24.96 189 GLN A C 1
ATOM 1566 O O . GLN A 1 195 ? 21.263 5.808 5.195 1.00 25.06 189 GLN A O 1
ATOM 1572 N N . ASN A 1 196 ? 22.164 7.460 6.456 1.00 25.09 190 ASN A N 1
ATOM 1573 C CA . ASN A 1 196 ? 23.040 6.546 7.185 1.00 25.67 190 ASN A CA 1
ATOM 1574 C C . ASN A 1 196 ? 22.207 5.481 7.930 1.00 27.34 190 ASN A C 1
ATOM 1575 O O . ASN A 1 196 ? 22.537 4.277 7.909 1.00 23.23 190 ASN A O 1
ATOM 1580 N N . ILE A 1 197 ? 21.099 5.922 8.532 1.00 24.43 191 ILE A N 1
ATOM 1581 C CA . ILE A 1 197 ? 20.232 5.026 9.309 1.00 26.21 191 ILE A CA 1
ATOM 1582 C C . ILE A 1 197 ? 19.447 4.126 8.371 1.00 26.41 191 ILE A C 1
ATOM 1583 O O . ILE A 1 197 ? 19.255 2.938 8.637 1.00 25.41 191 ILE A O 1
ATOM 1588 N N . LEU A 1 198 ? 19.030 4.698 7.245 1.00 26.88 192 LEU A N 1
ATOM 1589 C CA . LEU A 1 198 ? 18.346 3.944 6.204 1.00 25.22 192 LEU A CA 1
ATOM 1590 C C . LEU A 1 198 ? 19.287 2.871 5.659 1.00 27.21 192 LEU A C 1
ATOM 1591 O O . LEU A 1 198 ? 18.887 1.718 5.500 1.00 28.62 192 LEU A O 1
ATOM 1596 N N . LYS A 1 199 ? 20.520 3.254 5.354 1.00 28.56 193 LYS A N 1
ATOM 1597 C CA . LYS A 1 199 ? 21.537 2.268 4.932 1.00 30.61 193 LYS A CA 1
ATOM 1598 C C . LYS A 1 199 ? 21.673 1.117 5.943 1.00 29.03 193 LYS A C 1
ATOM 1599 O O . LYS A 1 199 ? 21.431 -0.043 5.590 1.00 28.12 193 LYS A O 1
ATOM 1605 N N . LEU A 1 200 ? 22.004 1.454 7.193 1.00 27.91 194 LEU A N 1
ATOM 1606 C CA . LEU A 1 200 ? 22.072 0.490 8.307 1.00 27.23 194 LEU A CA 1
ATOM 1607 C C . LEU A 1 200 ? 20.891 -0.471 8.366 1.00 29.84 194 LEU A C 1
ATOM 1608 O O . LEU A 1 200 ? 21.087 -1.684 8.438 1.00 30.88 194 LEU A O 1
ATOM 1613 N N . PHE A 1 201 ? 19.658 0.042 8.319 1.00 27.89 195 PHE A N 1
ATOM 1614 C CA . PHE A 1 201 ? 18.507 -0.854 8.506 1.00 26.20 195 PHE A CA 1
ATOM 1615 C C . PHE A 1 201 ? 17.940 -1.444 7.216 1.00 27.29 195 PHE A C 1
ATOM 1616 O O . PHE A 1 201 ? 16.927 -2.135 7.249 1.00 28.18 195 PHE A O 1
ATOM 1624 N N . GLU A 1 202 ? 18.673 -1.213 6.119 1.00 26.83 196 GLU A N 1
ATOM 1625 C CA . GLU A 1 202 ? 18.411 -1.765 4.812 1.00 28.59 196 GLU A CA 1
ATOM 1626 C C . GLU A 1 202 ? 16.963 -1.478 4.411 1.00 29.20 196 GLU A C 1
ATOM 1627 O O . GLU A 1 202 ? 16.209 -2.382 4.071 1.00 28.64 196 GLU A O 1
ATOM 1633 N N . LEU A 1 203 ? 16.576 -0.208 4.506 1.00 28.17 197 LEU A N 1
ATOM 1634 C CA . LEU A 1 203 ? 15.254 0.246 4.045 1.00 27.97 197 LEU A CA 1
ATOM 1635 C C . LEU A 1 203 ? 15.512 1.201 2.891 1.00 27.64 197 LEU A C 1
ATOM 1636 O O . LEU A 1 203 ? 16.285 2.144 3.058 1.00 27.29 197 LEU A O 1
ATOM 1641 N N . ASP A 1 204 ? 14.900 0.956 1.729 1.00 27.14 198 ASP A N 1
ATOM 1642 C CA . ASP A 1 204 ? 15.185 1.781 0.550 1.00 27.19 198 ASP A CA 1
ATOM 1643 C C . ASP A 1 204 ? 14.539 3.130 0.750 1.00 26.00 198 ASP A C 1
ATOM 1644 O O . ASP A 1 204 ? 13.413 3.240 1.249 1.00 22.84 198 ASP A O 1
ATOM 1649 N N . SER A 1 205 ? 15.262 4.174 0.385 1.00 24.47 199 SER A N 1
ATOM 1650 C CA . SER A 1 205 ? 14.777 5.502 0.699 1.00 25.68 199 SER A CA 1
ATOM 1651 C C . SER A 1 205 ? 13.462 5.749 -0.021 1.00 25.48 199 SER A C 1
ATOM 1652 O O . SER A 1 205 ? 12.717 6.630 0.366 1.00 23.24 199 SER A O 1
ATOM 1655 N N . SER A 1 206 ? 13.205 4.973 -1.086 1.00 26.50 200 SER A N 1
ATOM 1656 C CA . SER A 1 206 ? 12.089 5.227 -1.998 1.00 27.87 200 SER A CA 1
ATOM 1657 C C . SER A 1 206 ? 10.801 4.921 -1.295 1.00 27.54 200 SER A C 1
ATOM 1658 O O . SER A 1 206 ? 9.760 5.448 -1.659 1.00 25.49 200 SER A O 1
ATOM 1661 N N . LEU A 1 207 ? 10.897 4.050 -0.294 1.00 24.63 201 LEU A N 1
ATOM 1662 C CA . LEU A 1 207 ? 9.791 3.734 0.580 1.00 24.37 201 LEU A CA 1
ATOM 1663 C C . LEU A 1 207 ? 9.183 4.920 1.283 1.00 24.34 201 LEU A C 1
ATOM 1664 O O . LEU A 1 207 ? 8.006 4.866 1.589 1.00 25.22 201 LEU A O 1
ATOM 1669 N N . LEU A 1 208 ? 9.973 5.978 1.528 1.00 24.82 202 LEU A N 1
ATOM 1670 C CA . LEU A 1 208 ? 9.525 7.148 2.288 1.00 25.11 202 LEU A CA 1
ATOM 1671 C C . LEU A 1 208 ? 9.120 8.270 1.339 1.00 25.33 202 LEU A C 1
ATOM 1672 O O . LEU A 1 208 ? 9.715 8.416 0.275 1.00 26.57 202 LEU A O 1
ATOM 1677 N N . PRO A 1 209 ? 8.085 9.052 1.708 1.00 23.12 203 PRO A N 1
ATOM 1678 C CA . PRO A 1 209 ? 7.656 10.202 0.921 1.00 22.90 203 PRO A CA 1
ATOM 1679 C C . PRO A 1 209 ? 8.610 11.387 1.070 1.00 22.41 203 PRO A C 1
ATOM 1680 O O . PRO A 1 209 ? 9.422 11.431 2.002 1.00 22.48 203 PRO A O 1
ATOM 1684 N N . GLU A 1 210 ? 8.513 12.348 0.162 1.00 23.41 204 GLU A N 1
ATOM 1685 C CA . GLU A 1 210 ? 9.386 13.520 0.236 1.00 25.03 204 GLU A CA 1
ATOM 1686 C C . GLU A 1 210 ? 9.056 14.326 1.526 1.00 25.29 204 GLU A C 1
ATOM 1687 O O . GLU A 1 210 ? 7.866 14.494 1.874 1.00 21.93 204 GLU A O 1
ATOM 1693 N N . ILE A 1 211 ? 10.098 14.804 2.228 1.00 23.75 205 ILE A N 1
ATOM 1694 C CA . ILE A 1 211 ? 9.921 15.764 3.349 1.00 23.96 205 ILE A CA 1
ATOM 1695 C C . ILE A 1 211 ? 9.328 17.110 2.893 1.00 23.02 205 ILE A C 1
ATOM 1696 O O . ILE A 1 211 ? 9.820 17.759 1.949 1.00 25.37 205 ILE A O 1
ATOM 1701 N N . VAL A 1 212 ? 8.275 17.572 3.552 1.00 21.22 206 VAL A N 1
ATOM 1702 C CA . VAL A 1 212 ? 7.834 18.937 3.299 1.00 20.88 206 VAL A CA 1
ATOM 1703 C C . VAL A 1 212 ? 7.808 19.717 4.603 1.00 19.77 206 VAL A C 1
ATOM 1704 O O . VAL A 1 212 ? 7.818 19.125 5.644 1.00 21.56 206 VAL A O 1
ATOM 1708 N N . SER A 1 213 ? 7.767 21.046 4.537 1.00 22.23 207 SER A N 1
ATOM 1709 C CA . SER A 1 213 ? 7.581 21.880 5.748 1.00 23.32 207 SER A CA 1
ATOM 1710 C C . SER A 1 213 ? 6.123 22.178 5.983 1.00 21.40 207 SER A C 1
ATOM 1711 O O . SER A 1 213 ? 5.287 21.948 5.088 1.00 19.14 207 SER A O 1
ATOM 1714 N N . GLU A 1 214 ? 5.795 22.699 7.176 1.00 20.43 208 GLU A N 1
ATOM 1715 C CA . GLU A 1 214 ? 4.403 23.069 7.480 1.00 22.37 208 GLU A CA 1
ATOM 1716 C C . GLU A 1 214 ? 3.973 24.241 6.566 1.00 23.18 208 GLU A C 1
ATOM 1717 O O . GLU A 1 214 ? 4.809 25.078 6.199 1.00 24.37 208 GLU A O 1
ATOM 1723 N N . GLY A 1 215 ? 2.695 24.264 6.162 1.00 21.45 209 GLY A N 1
ATOM 1724 C CA . GLY A 1 215 ? 2.173 25.279 5.245 1.00 22.25 209 GLY A CA 1
ATOM 1725 C C . GLY A 1 215 ? 2.189 24.845 3.766 1.00 23.55 209 GLY A C 1
ATOM 1726 O O . GLY A 1 215 ? 1.479 25.434 2.937 1.00 22.12 209 GLY A O 1
ATOM 1727 N N . ASN A 1 216 ? 2.972 23.812 3.446 1.00 22.24 210 ASN A N 1
ATOM 1728 C CA . ASN A 1 216 ? 2.970 23.197 2.104 1.00 23.38 210 ASN A CA 1
ATOM 1729 C C . ASN A 1 216 ? 1.527 22.894 1.659 1.00 23.66 210 ASN A C 1
ATOM 1730 O O . ASN A 1 216 ? 0.738 22.326 2.416 1.00 20.86 210 ASN A O 1
ATOM 1735 N N . VAL A 1 217 ? 1.179 23.281 0.439 1.00 24.21 211 VAL A N 1
ATOM 1736 C CA . VAL A 1 217 ? -0.141 22.962 -0.070 1.00 24.35 211 VAL A CA 1
ATOM 1737 C C . VAL A 1 217 ? -0.003 21.652 -0.829 1.00 24.89 211 VAL A C 1
ATOM 1738 O O . VAL A 1 217 ? 0.545 21.643 -1.935 1.00 26.67 211 VAL A O 1
ATOM 1742 N N . LEU A 1 218 ? -0.473 20.548 -0.242 1.00 21.15 212 LEU A N 1
ATOM 1743 C CA . LEU A 1 218 ? -0.233 19.233 -0.855 1.00 22.19 212 LEU A CA 1
ATOM 1744 C C . LEU A 1 218 ? -0.983 19.035 -2.194 1.00 23.46 212 LEU A C 1
ATOM 1745 O O . LEU A 1 218 ? -0.383 18.680 -3.203 1.00 24.73 212 LEU A O 1
ATOM 1750 N N . GLY A 1 219 ? -2.299 19.187 -2.163 1.00 21.65 213 GLY A N 1
ATOM 1751 C CA . GLY A 1 219 ? -3.145 18.976 -3.357 1.00 22.72 213 GLY A CA 1
ATOM 1752 C C . GLY A 1 219 ? -4.572 19.253 -2.945 1.00 22.52 213 GLY A C 1
ATOM 1753 O O . GLY A 1 219 ? -4.819 19.700 -1.833 1.00 23.87 213 GLY A O 1
ATOM 1754 N N . ARG A 1 220 ? -5.532 18.984 -3.810 1.00 24.47 214 ARG A N 1
ATOM 1755 C CA . ARG A 1 220 ? -6.919 19.158 -3.428 1.00 23.44 214 ARG A CA 1
ATOM 1756 C C . ARG A 1 220 ? -7.574 17.806 -3.149 1.00 22.15 214 ARG A C 1
ATOM 1757 O O . ARG A 1 220 ? -7.152 16.774 -3.684 1.00 21.39 214 ARG A O 1
ATOM 1765 N N . ILE A 1 221 ? -8.602 17.801 -2.311 1.00 20.30 215 ILE A N 1
ATOM 1766 C CA . ILE A 1 221 ? -9.411 16.592 -2.077 1.00 22.15 215 ILE A CA 1
ATOM 1767 C C . ILE A 1 221 ? -9.953 16.008 -3.401 1.00 22.71 215 ILE A C 1
ATOM 1768 O O . ILE A 1 221 ? -10.484 16.749 -4.228 1.00 22.33 215 ILE A O 1
ATOM 1773 N N . LYS A 1 222 ? -9.854 14.688 -3.567 1.00 25.31 216 LYS A N 1
ATOM 1774 C CA . LYS A 1 222 ? -10.174 14.027 -4.831 1.00 27.05 216 LYS A CA 1
ATOM 1775 C C . LYS A 1 222 ? -11.607 14.350 -5.225 1.00 27.76 216 LYS A C 1
ATOM 1776 O O . LYS A 1 222 ? -12.461 14.535 -4.364 1.00 25.42 216 LYS A O 1
ATOM 1782 N N . GLU A 1 223 ? -11.836 14.433 -6.533 1.00 29.81 217 GLU A N 1
ATOM 1783 C CA . GLU A 1 223 ? -13.099 14.895 -7.099 1.00 34.10 217 GLU A CA 1
ATOM 1784 C C . GLU A 1 223 ? -14.258 13.953 -6.743 1.00 32.41 217 GLU A C 1
ATOM 1785 O O . GLU A 1 223 ? -15.354 14.411 -6.482 1.00 32.70 217 GLU A O 1
ATOM 1791 N N . GLU A 1 224 ? -13.985 12.647 -6.698 1.00 33.43 218 GLU A N 1
ATOM 1792 C CA . GLU A 1 224 ? -14.977 11.607 -6.373 1.00 33.79 218 GLU A CA 1
ATOM 1793 C C . GLU A 1 224 ? -15.521 11.638 -4.950 1.00 32.68 218 GLU A C 1
ATOM 1794 O O . GLU A 1 224 ? -16.544 11.008 -4.665 1.00 28.51 218 GLU A O 1
ATOM 1800 N N . TYR A 1 225 ? -14.855 12.351 -4.043 1.00 28.58 219 TYR A N 1
ATOM 1801 C CA . TYR A 1 225 ? -15.409 12.470 -2.684 1.00 27.22 219 TYR A CA 1
ATOM 1802 C C . TYR A 1 225 ? -16.685 13.307 -2.635 1.00 26.98 219 TYR A C 1
ATOM 1803 O O . TYR A 1 225 ? -17.519 13.133 -1.729 1.00 25.46 219 TYR A O 1
ATOM 1812 N N . GLY A 1 226 ? -16.843 14.206 -3.604 1.00 27.24 220 GLY A N 1
ATOM 1813 C CA . GLY A 1 226 ? -18.070 15.002 -3.694 1.00 26.51 220 GLY A CA 1
ATOM 1814 C C . GLY A 1 226 ? -18.042 16.232 -2.799 1.00 27.34 220 GLY A C 1
ATOM 1815 O O . GLY A 1 226 ? -19.065 16.893 -2.602 1.00 25.85 220 GLY A O 1
ATOM 1816 N N . LEU A 1 227 ? -16.858 16.574 -2.307 1.00 24.53 221 LEU A N 1
ATOM 1817 C CA . LEU A 1 227 ? -16.706 17.658 -1.342 1.00 24.93 221 LEU A CA 1
ATOM 1818 C C . LEU A 1 227 ? -16.225 18.942 -1.969 1.00 25.23 221 LEU A C 1
ATOM 1819 O O . LEU A 1 227 ? -16.126 19.938 -1.303 1.00 27.12 221 LEU A O 1
ATOM 1824 N N . GLY A 1 228 ? -15.918 18.931 -3.253 1.00 25.45 222 GLY A N 1
ATOM 1825 C CA . GLY A 1 228 ? -15.324 20.112 -3.861 1.00 26.42 222 GLY A CA 1
ATOM 1826 C C . GLY A 1 228 ? -13.816 19.960 -3.836 1.00 28.49 222 GLY A C 1
ATOM 1827 O O . GLY A 1 228 ? -13.275 18.994 -3.268 1.00 28.75 222 GLY A O 1
ATOM 1828 N N . ASP A 1 229 ? -13.136 20.898 -4.451 1.00 28.11 223 ASP A N 1
ATOM 1829 C CA . ASP A 1 229 ? -11.708 20.756 -4.597 1.00 32.80 223 ASP A CA 1
ATOM 1830 C C . ASP A 1 229 ? -11.015 21.526 -3.480 1.00 28.87 223 ASP A C 1
ATOM 1831 O O . ASP A 1 229 ? -10.365 22.539 -3.690 1.00 34.11 223 ASP A O 1
ATOM 1836 N N . ILE A 1 230 ? -11.206 21.055 -2.261 1.00 27.35 224 ILE A N 1
ATOM 1837 C CA . ILE A 1 230 ? -10.672 21.803 -1.126 1.00 24.92 224 ILE A CA 1
ATOM 1838 C C . ILE A 1 230 ? -9.185 21.472 -1.062 1.00 22.95 224 ILE A C 1
ATOM 1839 O O . ILE A 1 230 ? -8.846 20.318 -1.112 1.00 22.22 224 ILE A O 1
ATOM 1844 N N . PRO A 1 231 ? -8.301 22.494 -1.012 1.00 25.07 225 PRO A N 1
ATOM 1845 C CA . PRO A 1 231 ? -6.891 22.269 -0.775 1.00 24.03 225 PRO A CA 1
ATOM 1846 C C . PRO A 1 231 ? -6.688 21.543 0.546 1.00 22.98 225 PRO A C 1
ATOM 1847 O O . PRO A 1 231 ? -7.392 21.842 1.518 1.00 22.76 225 PRO A O 1
ATOM 1851 N N . VAL A 1 232 ? -5.766 20.570 0.562 1.00 21.51 226 VAL A N 1
ATOM 1852 C CA . VAL A 1 232 ? -5.290 19.945 1.808 1.00 20.98 226 VAL A CA 1
ATOM 1853 C C . VAL A 1 232 ? -3.909 20.520 2.086 1.00 19.80 226 VAL A C 1
ATOM 1854 O O . VAL A 1 232 ? -3.060 20.545 1.180 1.00 21.47 226 VAL A O 1
ATOM 1858 N N . VAL A 1 233 ? -3.695 21.008 3.311 1.00 19.77 227 VAL A N 1
ATOM 1859 C CA . VAL A 1 233 ? -2.438 21.646 3.662 1.00 19.71 227 VAL A CA 1
ATOM 1860 C C . VAL A 1 233 ? -1.681 20.747 4.634 1.00 19.22 227 VAL A C 1
ATOM 1861 O O . VAL A 1 233 ? -2.287 20.164 5.534 1.00 20.35 227 VAL A O 1
ATOM 1865 N N . ASN A 1 234 ? -0.370 20.610 4.422 1.00 18.58 228 ASN A N 1
ATOM 1866 C CA . ASN A 1 234 ? 0.483 19.967 5.408 1.00 19.09 228 ASN A CA 1
ATOM 1867 C C . ASN A 1 234 ? 0.646 20.970 6.567 1.00 20.12 228 ASN A C 1
ATOM 1868 O O . ASN A 1 234 ? 1.233 22.039 6.392 1.00 20.63 228 ASN A O 1
ATOM 1873 N N . VAL A 1 235 ? 0.067 20.665 7.722 1.00 19.38 229 VAL A N 1
ATOM 1874 C CA . VAL A 1 235 ? 0.241 21.536 8.909 1.00 18.70 229 VAL A CA 1
ATOM 1875 C C . VAL A 1 235 ? 1.365 21.000 9.830 1.00 19.73 229 VAL A C 1
ATOM 1876 O O . VAL A 1 235 ? 2.200 20.219 9.382 1.00 19.69 229 VAL A O 1
ATOM 1880 N N . CYS A 1 236 ? 1.435 21.422 11.110 1.00 20.68 230 CYS A N 1
ATOM 1881 C CA . CYS A 1 236 ? 2.384 20.768 12.052 1.00 19.79 230 CYS A CA 1
ATOM 1882 C C . CYS A 1 236 ? 1.695 19.498 12.380 1.00 18.09 230 CYS A C 1
ATOM 1883 O O . CYS A 1 236 ? 0.825 19.450 13.238 1.00 17.31 230 CYS A O 1
ATOM 1886 N N . SER A 1 237 ? 2.063 18.453 11.659 1.00 17.17 231 SER A N 1
ATOM 1887 C CA . SER A 1 237 ? 1.162 17.327 11.548 1.00 18.12 231 SER A CA 1
ATOM 1888 C C . SER A 1 237 ? 1.171 16.412 12.751 1.00 17.98 231 SER A C 1
ATOM 1889 O O . SER A 1 237 ? 0.216 15.671 12.930 1.00 17.88 231 SER A O 1
ATOM 1892 N N . HIS A 1 238 ? 2.229 16.484 13.570 1.00 18.08 232 HIS A N 1
ATOM 1893 C CA . HIS A 1 238 ? 2.292 15.849 14.883 1.00 19.18 232 HIS A CA 1
ATOM 1894 C C . HIS A 1 238 ? 1.556 16.710 15.907 1.00 19.40 232 HIS A C 1
ATOM 1895 O O . HIS A 1 238 ? 1.906 17.894 16.079 1.00 20.35 232 HIS A O 1
ATOM 1902 N N . ASP A 1 239 ? 0.564 16.141 16.591 1.00 20.59 233 ASP A N 1
ATOM 1903 C CA . ASP A 1 239 ? -0.336 16.940 17.464 1.00 20.64 233 ASP A CA 1
ATOM 1904 C C . ASP A 1 239 ? 0.445 17.798 18.482 1.00 21.50 233 ASP A C 1
ATOM 1905 O O . ASP A 1 239 ? 0.169 18.979 18.605 1.00 21.99 233 ASP A O 1
ATOM 1910 N N . THR A 1 240 ? 1.455 17.214 19.147 1.00 23.99 234 THR A N 1
ATOM 1911 C CA . THR A 1 240 ? 2.378 17.930 20.059 1.00 23.43 234 THR A CA 1
ATOM 1912 C C . THR A 1 240 ? 2.929 19.198 19.418 1.00 25.55 234 THR A C 1
ATOM 1913 O O . THR A 1 240 ? 2.799 20.287 19.981 1.00 27.56 234 THR A O 1
ATOM 1917 N N . ALA A 1 241 ? 3.490 19.083 18.209 1.00 22.81 235 ALA A N 1
ATOM 1918 C CA . ALA A 1 241 ? 4.012 20.252 17.506 1.00 21.61 235 ALA A CA 1
ATOM 1919 C C . ALA A 1 241 ? 2.995 21.337 17.175 1.00 21.07 235 ALA A C 1
ATOM 1920 O O . ALA A 1 241 ? 3.357 22.514 17.178 1.00 20.59 235 ALA A O 1
ATOM 1922 N N . SER A 1 242 ? 1.754 20.957 16.846 1.00 22.79 236 SER A N 1
ATOM 1923 C CA . SER A 1 242 ? 0.674 21.948 16.627 1.00 22.35 236 SER A CA 1
ATOM 1924 C C . SER A 1 242 ? 0.354 22.694 17.939 1.00 21.37 236 SER A C 1
ATOM 1925 O O . SER A 1 242 ? 0.128 23.903 17.917 1.00 24.57 236 SER A O 1
ATOM 1928 N N . ALA A 1 243 ? 0.277 21.956 19.043 1.00 21.98 237 ALA A N 1
ATOM 1929 C CA . ALA A 1 243 ? 0.047 22.549 20.372 1.00 21.45 237 ALA A CA 1
ATOM 1930 C C . ALA A 1 243 ? 1.152 23.555 20.715 1.00 21.88 237 ALA A C 1
ATOM 1931 O O . ALA A 1 243 ? 0.875 24.649 21.173 1.00 24.64 237 ALA A O 1
ATOM 1933 N N . ILE A 1 244 ? 2.401 23.223 20.433 1.00 22.51 238 ILE A N 1
ATOM 1934 C CA . ILE A 1 244 ? 3.526 24.149 20.720 1.00 22.23 238 ILE A CA 1
ATOM 1935 C C . ILE A 1 244 ? 3.495 25.446 19.888 1.00 23.34 238 ILE A C 1
ATOM 1936 O O . ILE A 1 244 ? 4.034 26.504 20.310 1.00 23.13 238 ILE A O 1
ATOM 1941 N N . VAL A 1 245 ? 2.856 25.400 18.717 1.00 23.37 239 VAL A N 1
ATOM 1942 C CA . VAL A 1 245 ? 2.650 26.631 17.941 1.00 23.52 239 VAL A CA 1
ATOM 1943 C C . VAL A 1 245 ? 2.005 27.729 18.825 1.00 23.12 239 VAL A C 1
ATOM 1944 O O . VAL A 1 245 ? 2.363 28.895 18.738 1.00 25.27 239 VAL A O 1
ATOM 1948 N N . SER A 1 246 ? 1.097 27.365 19.701 1.00 24.72 240 SER A N 1
ATOM 1949 C CA . SER A 1 246 ? 0.312 28.400 20.339 1.00 26.66 240 SER A CA 1
ATOM 1950 C C . SER A 1 246 ? 0.946 28.933 21.651 1.00 27.53 240 SER A C 1
ATOM 1951 O O . SER A 1 246 ? 0.428 29.906 22.262 1.00 27.15 240 SER A O 1
ATOM 1954 N N . VAL A 1 247 ? 2.039 28.288 22.087 1.00 23.57 241 VAL A N 1
ATOM 1955 C CA . VAL A 1 247 ? 2.864 28.784 23.211 1.00 23.37 241 VAL A CA 1
ATOM 1956 C C . VAL A 1 247 ? 3.604 30.092 22.854 1.00 21.67 241 VAL A C 1
ATOM 1957 O O . VAL A 1 247 ? 4.294 30.167 21.864 1.00 18.21 241 VAL A O 1
ATOM 1961 N N . PRO A 1 248 ? 3.434 31.142 23.686 1.00 24.73 242 PRO A N 1
ATOM 1962 C CA . PRO A 1 248 ? 4.207 32.363 23.522 1.00 24.32 242 PRO A CA 1
ATOM 1963 C C . PRO A 1 248 ? 5.709 32.084 23.304 1.00 27.83 242 PRO A C 1
ATOM 1964 O O . PRO A 1 248 ? 6.261 31.130 23.878 1.00 27.99 242 PRO A O 1
ATOM 1968 N N . LYS A 1 249 ? 6.326 32.904 22.463 1.00 26.63 243 LYS A N 1
ATOM 1969 C CA . LYS A 1 249 ? 7.718 32.784 22.048 1.00 32.63 243 LYS A CA 1
ATOM 1970 C C . LYS A 1 249 ? 8.618 33.700 22.855 1.00 34.89 243 LYS A C 1
ATOM 1971 O O . LYS A 1 249 ? 9.433 34.410 22.276 1.00 37.10 243 LYS A O 1
ATOM 1977 N N . THR A 1 250 ? 8.440 33.687 24.176 1.00 37.72 244 THR A N 1
ATOM 1978 C CA . THR A 1 250 ? 9.242 34.480 25.125 1.00 37.29 244 THR A CA 1
ATOM 1979 C C . THR A 1 250 ? 10.331 33.625 25.760 1.00 34.63 244 THR A C 1
ATOM 1980 O O . THR A 1 250 ? 10.098 32.443 26.024 1.00 32.54 244 THR A O 1
ATOM 1984 N N . GLU A 1 251 ? 11.476 34.250 26.080 1.00 34.36 245 GLU A N 1
ATOM 1985 C CA . GLU A 1 251 ? 12.699 33.567 26.547 1.00 32.56 245 GLU A CA 1
ATOM 1986 C C . GLU A 1 251 ? 12.561 32.467 27.599 1.00 33.11 245 GLU A C 1
ATOM 1987 O O . GLU A 1 251 ? 13.053 31.358 27.386 1.00 35.03 245 GLU A O 1
ATOM 1993 N N . GLY A 1 252 ? 11.959 32.806 28.738 1.00 28.89 246 GLY A N 1
ATOM 1994 C CA . GLY A 1 252 ? 11.855 31.923 29.911 1.00 29.04 246 GLY A CA 1
ATOM 1995 C C . GLY A 1 252 ? 10.649 30.999 30.020 1.00 27.72 246 GLY A C 1
ATOM 1996 O O . GLY A 1 252 ? 10.278 30.559 31.120 1.00 29.90 246 GLY A O 1
ATOM 1997 N N . SER A 1 253 ? 10.064 30.643 28.883 1.00 24.84 247 SER A N 1
ATOM 1998 C CA . SER A 1 253 ? 8.866 29.827 28.901 1.00 22.68 247 SER A CA 1
ATOM 1999 C C . SER A 1 253 ? 9.134 28.379 28.546 1.00 22.22 247 SER A C 1
ATOM 2000 O O . SER A 1 253 ? 9.806 28.081 27.590 1.00 24.11 247 SER A O 1
ATOM 2003 N N . LEU A 1 254 ? 8.559 27.503 29.343 1.00 22.44 248 LEU A N 1
ATOM 2004 C CA . LEU A 1 254 ? 8.543 26.099 29.142 1.00 19.17 248 LEU A CA 1
ATOM 2005 C C . LEU A 1 254 ? 7.103 25.674 28.788 1.00 18.96 248 LEU A C 1
ATOM 2006 O O . LEU A 1 254 ? 6.178 26.440 28.928 1.00 18.80 248 LEU A O 1
ATOM 2011 N N . PHE A 1 255 ? 6.917 24.437 28.339 1.00 21.26 249 PHE A N 1
ATOM 2012 C CA . PHE A 1 255 ? 5.569 23.873 28.250 1.00 19.67 249 PHE A CA 1
ATOM 2013 C C . PHE A 1 255 ? 5.518 22.509 28.884 1.00 20.52 249 PHE A C 1
ATOM 2014 O O . PHE A 1 255 ? 6.541 21.845 29.054 1.00 20.37 249 PHE A O 1
ATOM 2022 N N . ILE A 1 256 ? 4.309 22.104 29.222 1.00 20.84 250 ILE A N 1
ATOM 2023 C CA . ILE A 1 256 ? 4.066 20.882 29.944 1.00 21.41 250 ILE A CA 1
ATOM 2024 C C . ILE A 1 256 ? 2.759 20.261 29.478 1.00 20.83 250 ILE A C 1
ATOM 2025 O O . ILE A 1 256 ? 1.803 20.976 29.225 1.00 19.14 250 ILE A O 1
ATOM 2030 N N . SER A 1 257 ? 2.776 18.941 29.303 1.00 21.37 251 SER A N 1
ATOM 2031 C CA . SER A 1 257 ? 1.569 18.139 29.257 1.00 26.07 251 SER A CA 1
ATOM 2032 C C . SER A 1 257 ? 1.568 17.004 30.303 1.00 26.64 251 SER A C 1
ATOM 2033 O O . SER A 1 257 ? 2.596 16.373 30.568 1.00 25.38 251 SER A O 1
ATOM 2036 N N . SER A 1 258 ? 0.387 16.697 30.833 1.00 29.70 252 SER A N 1
ATOM 2037 C CA . SER A 1 258 ? 0.224 15.526 31.710 1.00 36.04 252 SER A CA 1
ATOM 2038 C C . SER A 1 258 ? -0.801 14.468 31.212 1.00 42.31 252 SER A C 1
ATOM 2039 O O . SER A 1 258 ? -1.197 13.552 31.963 1.00 44.36 252 SER A O 1
ATOM 2042 N N . GLY A 1 259 ? -1.233 14.569 29.962 1.00 42.54 253 GLY A N 1
ATOM 2043 C CA . GLY A 1 259 ? -2.178 13.567 29.454 1.00 42.33 253 GLY A CA 1
ATOM 2044 C C . GLY A 1 259 ? -1.526 12.503 28.600 1.00 41.97 253 GLY A C 1
ATOM 2045 O O . GLY A 1 259 ? -0.363 12.112 28.799 1.00 39.67 253 GLY A O 1
ATOM 2046 N N . THR A 1 260 ? -2.343 11.962 27.710 1.00 44.33 254 THR A N 1
ATOM 2047 C CA . THR A 1 260 ? -1.930 11.593 26.378 1.00 43.38 254 THR A CA 1
ATOM 2048 C C . THR A 1 260 ? -0.404 11.473 26.203 1.00 50.05 254 THR A C 1
ATOM 2049 O O . THR A 1 260 ? 0.207 10.407 26.398 1.00 46.99 254 THR A O 1
ATOM 2053 N N . TRP A 1 261 ? 0.181 12.617 25.846 1.00 53.74 255 TRP A N 1
ATOM 2054 C CA . TRP A 1 261 ? 1.564 12.785 25.470 1.00 50.83 255 TRP A CA 1
ATOM 2055 C C . TRP A 1 261 ? 2.211 13.637 26.587 1.00 49.64 255 TRP A C 1
ATOM 2056 O O . TRP A 1 261 ? 2.503 14.811 26.374 1.00 53.11 255 TRP A O 1
ATOM 2067 N N . SER A 1 262 ? 2.409 13.071 27.776 1.00 41.50 256 SER A N 1
ATOM 2068 C CA . SER A 1 262 ? 2.999 13.830 28.894 1.00 36.05 256 SER A CA 1
ATOM 2069 C C . SER A 1 262 ? 4.499 14.042 28.775 1.00 34.26 256 SER A C 1
ATOM 2070 O O . SER A 1 262 ? 5.265 13.100 28.495 1.00 34.25 256 SER A O 1
ATOM 2073 N N . LEU A 1 263 ? 4.907 15.299 28.985 1.00 27.52 257 LEU A N 1
ATOM 2074 C CA . LEU A 1 263 ? 6.258 15.753 28.716 1.00 24.08 257 LEU A CA 1
ATOM 2075 C C . LEU A 1 263 ? 6.488 17.146 29.308 1.00 21.26 257 LEU A C 1
ATOM 2076 O O . LEU A 1 263 ? 5.568 17.801 29.792 1.00 21.56 257 LEU A O 1
ATOM 2081 N N . VAL A 1 264 ? 7.730 17.567 29.305 1.00 19.60 258 VAL A N 1
ATOM 2082 C CA . VAL A 1 264 ? 8.038 18.934 29.649 1.00 19.02 258 VAL A CA 1
ATOM 2083 C C . VAL A 1 264 ? 9.122 19.300 28.674 1.00 19.95 258 VAL A C 1
ATOM 2084 O O . VAL A 1 264 ? 9.907 18.434 28.302 1.00 22.69 258 VAL A O 1
ATOM 2088 N N . GLY A 1 265 ? 9.151 20.546 28.198 1.00 20.14 259 GLY A N 1
ATOM 2089 C CA . GLY A 1 265 ? 10.202 20.921 27.263 1.00 20.19 259 GLY A CA 1
ATOM 2090 C C . GLY A 1 265 ? 10.204 22.377 26.885 1.00 20.70 259 GLY A C 1
ATOM 2091 O O . GLY A 1 265 ? 9.452 23.166 27.405 1.00 19.88 259 GLY A O 1
ATOM 2092 N N . VAL A 1 266 ? 11.060 22.735 25.937 1.00 21.51 260 VAL A N 1
ATOM 2093 C CA . VAL A 1 266 ? 11.305 24.107 25.638 1.00 22.49 260 VAL A CA 1
ATOM 2094 C C . VAL A 1 266 ? 11.623 24.123 24.149 1.00 23.48 260 VAL A C 1
ATOM 2095 O O . VAL A 1 266 ? 12.124 23.112 23.607 1.00 22.54 260 VAL A O 1
ATOM 2099 N N . GLU A 1 267 ? 11.332 25.228 23.479 1.00 22.93 261 GLU A N 1
ATOM 2100 C CA . GLU A 1 267 ? 11.752 25.357 22.084 1.00 23.84 261 GLU A CA 1
ATOM 2101 C C . GLU A 1 267 ? 13.177 25.871 22.049 1.00 24.39 261 GLU A C 1
ATOM 2102 O O . GLU A 1 267 ? 13.505 26.832 22.753 1.00 25.42 261 GLU A O 1
ATOM 2108 N N . LEU A 1 268 ? 14.003 25.236 21.223 1.00 21.68 262 LEU A N 1
ATOM 2109 C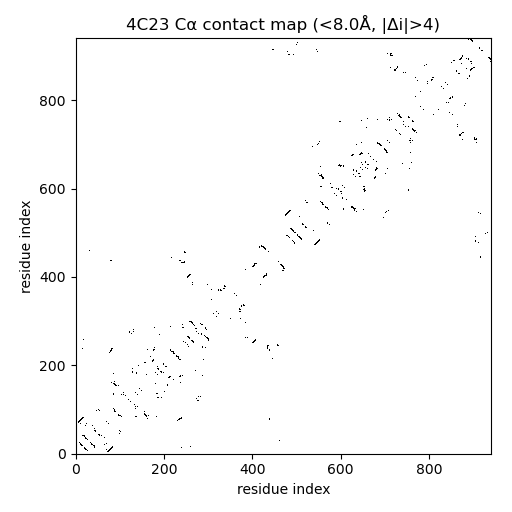 CA . LEU A 1 268 ? 15.402 25.605 21.044 1.00 20.55 262 LEU A CA 1
ATOM 2110 C C . LEU A 1 268 ? 15.639 25.937 19.584 1.00 22.12 262 LEU A C 1
ATOM 2111 O O . LEU A 1 268 ? 14.892 25.468 18.717 1.00 21.11 262 LEU A O 1
ATOM 2116 N N . THR A 1 269 ? 16.687 26.712 19.313 1.00 23.56 263 THR A N 1
ATOM 2117 C CA . THR A 1 269 ? 17.106 27.072 17.957 1.00 24.65 263 THR A CA 1
ATOM 2118 C C . THR A 1 269 ? 17.849 25.892 17.272 1.00 25.42 263 THR A C 1
ATOM 2119 O O . THR A 1 269 ? 17.774 25.721 16.058 1.00 25.77 263 THR A O 1
ATOM 2123 N N . SER A 1 270 ? 18.583 25.091 18.045 1.00 25.23 264 SER A N 1
ATOM 2124 C CA . SER A 1 270 ? 19.302 23.941 17.494 1.00 25.91 264 SER A CA 1
ATOM 2125 C C . SER A 1 270 ? 19.360 22.761 18.475 1.00 26.96 264 SER A C 1
ATOM 2126 O O . SER A 1 270 ? 19.221 22.959 19.696 1.00 27.14 264 SER A O 1
ATOM 2129 N N . PRO A 1 271 ? 19.511 21.524 17.941 1.00 24.70 265 PRO A N 1
ATOM 2130 C CA . PRO A 1 271 ? 19.357 20.328 18.758 1.00 24.72 265 PRO A CA 1
ATOM 2131 C C . PRO A 1 271 ? 20.441 20.151 19.854 1.00 22.90 265 PRO A C 1
ATOM 2132 O O . PRO A 1 271 ? 21.467 20.814 19.853 1.00 24.67 265 PRO A O 1
ATOM 2136 N N . ILE A 1 272 ? 20.174 19.277 20.807 1.00 25.80 266 ILE A N 1
ATOM 2137 C CA . ILE A 1 272 ? 21.184 18.856 21.787 1.00 22.97 266 ILE A CA 1
ATOM 2138 C C . ILE A 1 272 ? 21.320 17.360 21.625 1.00 24.43 266 ILE A C 1
ATOM 2139 O O . ILE A 1 272 ? 20.401 16.580 21.946 1.00 24.53 266 ILE A O 1
ATOM 2144 N N . LEU A 1 273 ? 22.476 16.968 21.100 1.00 25.74 267 LEU A N 1
ATOM 2145 C CA . LEU A 1 273 ? 22.730 15.577 20.752 1.00 26.98 267 LEU A CA 1
ATOM 2146 C C . LEU A 1 273 ? 23.982 15.050 21.462 1.00 29.31 267 LEU A C 1
ATOM 2147 O O . LEU A 1 273 ? 24.775 14.310 20.875 1.00 32.58 267 LEU A O 1
ATOM 2152 N N . THR A 1 274 ? 24.110 15.409 22.740 1.00 29.92 268 THR A N 1
ATOM 2153 C CA . THR A 1 274 ? 25.219 14.997 23.612 1.00 29.78 268 THR A CA 1
ATOM 2154 C C . THR A 1 274 ? 24.900 13.739 24.391 1.00 29.36 268 THR A C 1
ATOM 2155 O O . THR A 1 274 ? 23.733 13.343 24.522 1.00 29.27 268 THR A O 1
ATOM 2159 N N . THR A 1 275 ? 25.937 13.127 24.949 1.00 29.61 269 THR A N 1
ATOM 2160 C CA . THR A 1 275 ? 25.766 11.985 25.830 1.00 28.93 269 THR A CA 1
ATOM 2161 C C . THR A 1 275 ? 24.911 12.358 27.022 1.00 28.38 269 THR A C 1
ATOM 2162 O O . THR A 1 275 ? 24.097 11.551 27.480 1.00 26.59 269 THR A O 1
ATOM 2166 N N . GLU A 1 276 ? 25.112 13.573 27.538 1.00 28.68 270 GLU A N 1
ATOM 2167 C CA . GLU A 1 276 ? 24.246 14.097 28.590 1.00 30.35 270 GLU A CA 1
ATOM 2168 C C . GLU A 1 276 ? 22.781 13.987 28.172 1.00 26.86 270 GLU A C 1
ATOM 2169 O O . GLU A 1 276 ? 21.987 13.351 28.847 1.00 25.14 270 GLU A O 1
ATOM 2175 N N . SER A 1 277 ? 22.429 14.621 27.052 1.00 25.35 271 SER A N 1
ATOM 2176 C CA . SER A 1 277 ? 21.033 14.678 26.650 1.00 24.46 271 SER A CA 1
ATOM 2177 C C . SER A 1 277 ? 20.508 13.279 26.427 1.00 23.67 271 SER A C 1
ATOM 2178 O O . SER A 1 277 ? 19.371 12.952 26.826 1.00 23.08 271 SER A O 1
ATOM 2181 N N . PHE A 1 278 ? 21.344 12.446 25.797 1.00 24.06 272 PHE A N 1
ATOM 2182 C CA . PHE A 1 278 ? 21.011 11.026 25.621 1.00 25.89 272 PHE A CA 1
ATOM 2183 C C . PHE A 1 278 ? 20.761 10.364 26.976 1.00 27.09 272 PHE A C 1
ATOM 2184 O O . PHE A 1 278 ? 19.674 9.809 27.225 1.00 25.58 272 PHE A O 1
ATOM 2192 N N . SER A 1 279 ? 21.739 10.470 27.879 1.00 26.38 273 SER A N 1
ATOM 2193 C CA . SER A 1 279 ? 21.657 9.716 29.141 1.00 26.95 273 SER A CA 1
ATOM 2194 C C . SER A 1 279 ? 20.577 10.209 30.065 1.00 25.54 273 SER A C 1
ATOM 2195 O O . SER A 1 279 ? 20.125 9.480 30.947 1.00 21.58 273 SER A O 1
ATOM 2198 N N . TYR A 1 280 ? 20.201 11.471 29.852 1.00 26.16 274 TYR A N 1
ATOM 2199 C CA . TYR A 1 280 ? 19.144 12.119 30.580 1.00 26.37 274 TYR A CA 1
ATOM 2200 C C . TYR A 1 280 ? 17.720 11.908 30.052 1.00 25.87 274 TYR A C 1
ATOM 2201 O O . TYR A 1 280 ? 16.749 12.385 30.635 1.00 25.97 274 TYR A O 1
ATOM 2210 N N . GLY A 1 281 ? 17.568 11.194 28.953 1.00 26.30 275 GLY A N 1
ATOM 2211 C CA . GLY A 1 281 ? 16.205 10.811 28.536 1.00 23.95 275 GLY A CA 1
ATOM 2212 C C . GLY A 1 281 ? 15.485 11.854 27.688 1.00 24.45 275 GLY A C 1
ATOM 2213 O O . GLY A 1 281 ? 14.265 11.827 27.601 1.00 23.27 275 GLY A O 1
ATOM 2214 N N . PHE A 1 282 ? 16.226 12.758 27.053 1.00 25.14 276 PHE A N 1
ATOM 2215 C CA . PHE A 1 282 ? 15.603 13.841 26.259 1.00 25.90 276 PHE A CA 1
ATOM 2216 C C . PHE A 1 282 ? 15.580 13.559 24.764 1.00 26.83 276 PHE A C 1
ATOM 2217 O O . PHE A 1 282 ? 16.433 12.879 24.222 1.00 24.80 276 PHE A O 1
ATOM 2225 N N . THR A 1 283 ? 14.601 14.160 24.122 1.00 26.36 277 THR A N 1
ATOM 2226 C CA . THR A 1 283 ? 14.311 13.961 22.743 1.00 27.14 277 THR A CA 1
ATOM 2227 C C . THR A 1 283 ? 14.409 15.318 22.045 1.00 23.23 277 THR A C 1
ATOM 2228 O O . THR A 1 283 ? 14.006 16.344 22.600 1.00 22.08 277 THR A O 1
ATOM 2232 N N . ASN A 1 284 ? 14.966 15.321 20.843 1.00 23.26 278 ASN A N 1
ATOM 2233 C CA . ASN A 1 284 ? 14.891 16.485 19.955 1.00 23.26 278 ASN A CA 1
ATOM 2234 C C . ASN A 1 284 ? 13.858 16.193 18.829 1.00 26.89 278 ASN A C 1
ATOM 2235 O O . ASN A 1 284 ? 14.175 15.518 17.860 1.00 28.83 278 ASN A O 1
ATOM 2240 N N . GLU A 1 285 ? 12.622 16.665 18.972 1.00 29.01 279 GLU A N 1
ATOM 2241 C CA . GLU A 1 285 ? 11.638 16.668 17.862 1.00 30.77 279 GLU A CA 1
ATOM 2242 C C . GLU A 1 285 ? 11.648 18.042 17.148 1.00 32.67 279 GLU A C 1
ATOM 2243 O O . GLU A 1 285 ? 12.256 19.001 17.640 1.00 31.31 279 GLU A O 1
ATOM 2249 N N . VAL A 1 286 ? 10.989 18.143 15.994 1.00 28.94 280 VAL A N 1
ATOM 2250 C CA . VAL A 1 286 ? 11.017 19.397 15.219 1.00 26.93 280 VAL A CA 1
ATOM 2251 C C . VAL A 1 286 ? 9.608 20.002 15.210 1.00 27.47 280 VAL A C 1
ATOM 2252 O O . VAL A 1 286 ? 8.603 19.281 15.317 1.00 27.35 280 VAL A O 1
ATOM 2256 N N . GLY A 1 287 ? 9.529 21.325 15.164 1.00 26.17 281 GLY A N 1
ATOM 2257 C CA . GLY A 1 287 ? 8.221 21.973 15.145 1.00 30.33 281 GLY A CA 1
ATOM 2258 C C . GLY A 1 287 ? 8.169 23.086 14.124 1.00 30.59 281 GLY A C 1
ATOM 2259 O O . GLY A 1 287 ? 8.991 23.127 13.202 1.00 32.65 281 GLY A O 1
ATOM 2260 N N . LYS A 1 288 ? 7.212 23.990 14.307 1.00 29.63 282 LYS A N 1
ATOM 2261 C CA . LYS A 1 288 ? 6.973 25.123 13.387 1.00 33.00 282 LYS A CA 1
ATOM 2262 C C . LYS A 1 288 ? 8.240 25.883 13.048 1.00 31.17 282 LYS A C 1
ATOM 2263 O O . LYS A 1 288 ? 9.074 26.109 13.922 1.00 29.93 282 LYS A O 1
ATOM 2269 N N . ASP A 1 289 ? 8.397 26.269 11.779 1.00 33.30 283 ASP A N 1
ATOM 2270 C CA . ASP A 1 289 ? 9.545 27.083 11.372 1.00 34.40 283 ASP A CA 1
ATOM 2271 C C . ASP A 1 289 ? 10.885 26.386 11.726 1.00 34.59 283 ASP A C 1
ATOM 2272 O O . ASP A 1 289 ? 11.898 27.060 11.958 1.00 38.45 283 ASP A O 1
ATOM 2277 N N . GLY A 1 290 ? 10.891 25.051 11.777 1.00 32.50 284 GLY A N 1
ATOM 2278 C CA . GLY A 1 290 ? 12.139 24.267 12.011 1.00 31.88 284 GLY A CA 1
ATOM 2279 C C . GLY A 1 290 ? 12.748 24.335 13.423 1.00 32.01 284 GLY A C 1
ATOM 2280 O O . GLY A 1 290 ? 13.866 23.865 13.666 1.00 31.57 284 GLY A O 1
ATOM 2281 N N . VAL A 1 291 ? 12.013 24.885 14.382 1.00 30.14 285 VAL A N 1
ATOM 2282 C CA . VAL A 1 291 ? 12.522 24.959 15.751 1.00 29.49 285 VAL A CA 1
ATOM 2283 C C . VAL A 1 291 ? 12.649 23.560 16.356 1.00 26.87 285 VAL A C 1
ATOM 2284 O O . VAL A 1 291 ? 11.984 22.618 15.911 1.00 26.10 285 VAL A O 1
ATOM 2288 N N . ILE A 1 292 ? 13.473 23.420 17.382 1.00 23.42 286 ILE A N 1
ATOM 2289 C CA . ILE A 1 292 ? 13.564 22.137 18.078 1.00 22.08 286 ILE A CA 1
ATOM 2290 C C . ILE A 1 292 ? 12.650 22.168 19.284 1.00 23.15 286 ILE A C 1
ATOM 2291 O O . ILE A 1 292 ? 12.766 23.067 20.138 1.00 24.48 286 ILE A O 1
ATOM 2296 N N . THR A 1 293 ? 11.717 21.226 19.356 1.00 22.01 287 THR A N 1
ATOM 2297 C CA . THR A 1 293 ? 10.955 21.028 20.565 1.00 25.52 287 THR A CA 1
ATOM 2298 C C . THR A 1 293 ? 11.791 20.008 21.387 1.00 26.77 287 THR A C 1
ATOM 2299 O O . THR A 1 293 ? 11.768 18.798 21.124 1.00 27.54 287 THR A O 1
ATOM 2303 N N . PHE A 1 294 ? 12.541 20.532 22.354 1.00 26.35 288 PHE A N 1
ATOM 2304 C CA . PHE A 1 294 ? 13.480 19.771 23.151 1.00 22.02 288 PHE A CA 1
ATOM 2305 C C . PHE A 1 294 ? 12.731 19.376 24.412 1.00 24.57 288 PHE A C 1
ATOM 2306 O O . PHE A 1 294 ? 12.212 20.228 25.135 1.00 24.03 288 PHE A O 1
ATOM 2314 N N . LEU A 1 295 ? 12.621 18.087 24.676 1.00 22.70 289 LEU A N 1
ATOM 2315 C CA . LEU A 1 295 ? 11.610 17.670 25.628 1.00 22.74 289 LEU A CA 1
ATOM 2316 C C . LEU A 1 295 ? 11.978 16.328 26.277 1.00 23.20 289 LEU A C 1
ATOM 2317 O O . LEU A 1 295 ? 12.693 15.510 25.688 1.00 22.16 289 LEU A O 1
ATOM 2322 N N . LYS A 1 296 ? 11.487 16.122 27.489 1.00 22.60 290 LYS A N 1
ATOM 2323 C CA . LYS A 1 296 ? 11.641 14.850 28.135 1.00 24.29 290 LYS A CA 1
ATOM 2324 C C . LYS A 1 296 ? 10.270 14.268 28.413 1.00 27.61 290 LYS A C 1
ATOM 2325 O O . LYS A 1 296 ? 9.489 14.839 29.162 1.00 25.16 290 LYS A O 1
ATOM 2331 N N . ASN A 1 297 ? 10.002 13.093 27.862 1.00 29.54 291 ASN A N 1
ATOM 2332 C CA . ASN A 1 297 ? 8.847 12.345 28.339 1.00 34.89 291 ASN A CA 1
ATOM 2333 C C . ASN A 1 297 ? 8.898 12.000 29.824 1.00 36.33 291 ASN A C 1
ATOM 2334 O O . ASN A 1 297 ? 9.959 11.749 30.413 1.00 33.50 291 ASN A O 1
ATOM 2339 N N . CYS A 1 298 ? 7.714 12.052 30.405 1.00 36.20 292 CYS A N 1
ATOM 2340 C CA . CYS A 1 298 ? 7.451 11.772 31.779 1.00 40.78 292 CYS A CA 1
ATOM 2341 C C . CYS A 1 298 ? 6.318 10.738 31.690 1.00 45.93 292 CYS A C 1
ATOM 2342 O O . CYS A 1 298 ? 5.791 10.492 30.579 1.00 45.51 292 CYS A O 1
ATOM 2345 N N . THR A 1 299 ? 5.971 10.096 32.806 1.00 46.23 293 THR A N 1
ATOM 2346 C CA . THR A 1 299 ? 4.688 9.372 32.878 1.00 44.40 293 THR A CA 1
ATOM 2347 C C . THR A 1 299 ? 3.611 10.250 33.511 1.00 44.88 293 THR A C 1
ATOM 2348 O O . THR A 1 299 ? 3.835 10.884 34.541 1.00 47.86 293 THR A O 1
ATOM 2352 N N . GLY A 1 300 ? 2.452 10.292 32.861 1.00 41.28 294 GLY A N 1
ATOM 2353 C CA . GLY A 1 300 ? 1.464 11.302 33.144 1.00 42.20 294 GLY A CA 1
ATOM 2354 C C . GLY A 1 300 ? 0.400 10.913 34.138 1.00 45.49 294 GLY A C 1
ATOM 2355 O O . GLY A 1 300 ? 0.491 9.897 34.857 1.00 41.61 294 GLY A O 1
ATOM 2356 N N . LEU A 1 301 ? -0.621 11.755 34.151 1.00 47.25 295 LEU A N 1
ATOM 2357 C CA . LEU A 1 301 ? -1.744 11.669 35.059 1.00 50.88 295 LEU A CA 1
ATOM 2358 C C . LEU A 1 301 ? -2.487 10.315 35.039 1.00 53.46 295 LEU A C 1
ATOM 2359 O O . LEU A 1 301 ? -3.471 10.173 35.777 1.00 53.14 295 LEU A O 1
ATOM 2364 N N . TRP A 1 302 ? -1.998 9.325 34.264 1.00 53.08 296 TRP A N 1
ATOM 2365 C CA A TRP A 1 302 ? -2.686 8.030 34.057 0.50 50.98 296 TRP A CA 1
ATOM 2366 C CA B TRP A 1 302 ? -2.755 8.081 34.093 0.50 52.08 296 TRP A CA 1
ATOM 2367 C C . TRP A 1 302 ? -2.663 7.057 35.240 1.00 50.23 296 TRP A C 1
ATOM 2368 O O . TRP A 1 302 ? -3.602 6.264 35.424 1.00 43.33 296 TRP A O 1
ATOM 2389 N N . ILE A 1 303 ? -1.578 7.075 36.024 1.00 49.83 297 ILE A N 1
ATOM 2390 C CA . ILE A 1 303 ? -1.524 6.191 37.220 1.00 45.28 297 ILE A CA 1
ATOM 2391 C C . ILE A 1 303 ? -2.578 6.625 38.255 1.00 42.62 297 ILE A C 1
ATOM 2392 O O . ILE A 1 303 ? -3.105 5.786 39.006 1.00 42.13 297 ILE A O 1
ATOM 2397 N N . ILE A 1 304 ? -2.894 7.923 38.286 1.00 38.02 298 ILE A N 1
ATOM 2398 C CA . ILE A 1 304 ? -4.023 8.406 39.076 1.00 42.34 298 ILE A CA 1
ATOM 2399 C C . ILE A 1 304 ? -5.303 7.688 38.591 1.00 46.17 298 ILE A C 1
ATOM 2400 O O . ILE A 1 304 ? -5.923 6.925 39.347 1.00 43.19 298 ILE A O 1
ATOM 2405 N N . GLU A 1 305 ? -5.660 7.888 37.322 1.00 47.89 299 GLU A N 1
ATOM 2406 C CA . GLU A 1 305 ? -6.820 7.209 36.728 1.00 49.00 299 GLU A CA 1
ATOM 2407 C C . GLU A 1 305 ? -6.857 5.714 37.068 1.00 49.51 299 GLU A C 1
ATOM 2408 O O . GLU A 1 305 ? -7.868 5.223 37.581 1.00 46.51 299 GLU A O 1
ATOM 2410 N N . GLU A 1 306 ? -5.765 4.999 36.786 1.00 44.31 300 GLU A N 1
ATOM 2411 C CA . GLU A 1 306 ? -5.726 3.563 37.058 1.00 45.93 300 GLU A CA 1
ATOM 2412 C C . GLU A 1 306 ? -5.957 3.167 38.527 1.00 44.17 300 GLU A C 1
ATOM 2413 O O . GLU A 1 306 ? -6.612 2.164 38.799 1.00 42.69 300 GLU A O 1
ATOM 2419 N N . LEU A 1 307 ? -5.442 3.975 39.454 1.00 43.05 301 LEU A N 1
ATOM 2420 C CA . LEU A 1 307 ? -5.685 3.816 40.889 1.00 39.54 301 LEU A CA 1
ATOM 2421 C C . LEU A 1 307 ? -7.124 4.174 41.276 1.00 41.36 301 LEU A C 1
ATOM 2422 O O . LEU A 1 307 ? -7.586 3.805 42.362 1.00 37.64 301 LEU A O 1
ATOM 2427 N N . ARG A 1 308 ? -7.802 4.926 40.405 1.00 42.16 302 ARG A N 1
ATOM 2428 C CA . ARG A 1 308 ? -9.217 5.268 40.561 1.00 40.64 302 ARG A CA 1
ATOM 2429 C C . ARG A 1 308 ? -10.093 4.117 40.106 1.00 41.88 302 ARG A C 1
ATOM 2430 O O . ARG A 1 308 ? -11.087 3.807 40.745 1.00 42.50 302 ARG A O 1
ATOM 2438 N N . ARG A 1 309 ? -9.737 3.516 38.969 1.00 42.12 303 ARG A N 1
ATOM 2439 C CA . ARG A 1 309 ? -10.495 2.403 38.417 1.00 44.91 303 ARG A CA 1
ATOM 2440 C C . ARG A 1 309 ? -10.276 1.139 39.243 1.00 44.21 303 ARG A C 1
ATOM 2441 O O . ARG A 1 309 ? -11.126 0.250 39.301 1.00 41.91 303 ARG A O 1
ATOM 2449 N N . SER A 1 310 ? -9.128 1.103 39.905 1.00 44.16 304 SER A N 1
ATOM 2450 C CA . SER A 1 310 ? -8.810 0.100 40.888 1.00 43.98 304 SER A CA 1
ATOM 2451 C C . SER A 1 310 ? -9.545 0.346 42.228 1.00 45.70 304 SER A C 1
ATOM 2452 O O . SER A 1 310 ? -9.707 -0.586 43.006 1.00 43.38 304 SER A O 1
ATOM 2455 N N . PHE A 1 311 ? -9.962 1.584 42.515 1.00 44.20 305 PHE A N 1
ATOM 2456 C CA . PHE A 1 311 ? -10.769 1.843 43.726 1.00 47.29 305 PHE A CA 1
ATOM 2457 C C . PHE A 1 311 ? -12.268 1.668 43.462 1.00 46.98 305 PHE A C 1
ATOM 2458 O O . PHE A 1 311 ? -13.047 1.448 44.401 1.00 44.39 305 PHE A O 1
ATOM 2466 N N . GLU A 1 312 ? -12.659 1.759 42.192 1.00 48.46 306 GLU A N 1
ATOM 2467 C CA . GLU A 1 312 ? -14.013 1.384 41.777 1.00 55.10 306 GLU A CA 1
ATOM 2468 C C . GLU A 1 312 ? -14.283 -0.112 42.004 1.00 58.47 306 GLU A C 1
ATOM 2469 O O . GLU A 1 312 ? -15.344 -0.490 42.514 1.00 55.45 306 GLU A O 1
ATOM 2475 N N . ARG A 1 313 ? -13.318 -0.955 41.625 1.00 58.15 307 ARG A N 1
ATOM 2476 C CA . ARG A 1 313 ? -13.446 -2.409 41.767 1.00 54.24 307 ARG A CA 1
ATOM 2477 C C . ARG A 1 313 ? -13.502 -2.869 43.227 1.00 56.30 307 ARG A C 1
ATOM 2478 O O . ARG A 1 313 ? -13.838 -4.022 43.499 1.00 56.96 307 ARG A O 1
ATOM 2486 N N . ARG A 1 314 ? -13.179 -1.959 44.149 1.00 53.69 308 ARG A N 1
ATOM 2487 C CA . ARG A 1 314 ? -13.343 -2.174 45.592 1.00 52.84 308 ARG A CA 1
ATOM 2488 C C . ARG A 1 314 ? -14.557 -1.419 46.136 1.00 56.57 308 ARG A C 1
ATOM 2489 O O . ARG A 1 314 ? -14.690 -1.238 47.354 1.00 59.75 308 ARG A O 1
ATOM 2497 N N . GLY A 1 315 ? -15.431 -0.970 45.236 1.00 56.16 309 GLY A N 1
ATOM 2498 C CA . GLY A 1 315 ? -16.649 -0.259 45.615 1.00 62.18 309 GLY A CA 1
ATOM 2499 C C . GLY A 1 315 ? -16.419 1.014 46.419 1.00 66.41 309 GLY A C 1
ATOM 2500 O O . GLY A 1 315 ? -17.158 1.291 47.374 1.00 67.85 309 GLY A O 1
ATOM 2501 N N . LYS A 1 316 ? -15.379 1.769 46.049 1.00 63.43 310 LYS A N 1
ATOM 2502 C CA . LYS A 1 316 ? -15.134 3.116 46.590 1.00 60.81 310 LYS A CA 1
ATOM 2503 C C . LYS A 1 316 ? -14.720 4.042 45.443 1.00 61.32 310 LYS A C 1
ATOM 2504 O O . LYS A 1 316 ? -13.532 4.296 45.239 1.00 59.62 310 LYS A O 1
ATOM 2510 N N . ALA A 1 317 ? -15.693 4.534 44.683 1.00 61.14 311 ALA A N 1
ATOM 2511 C CA . ALA A 1 317 ? -15.390 5.354 43.509 1.00 57.67 311 ALA A CA 1
ATOM 2512 C C . ALA A 1 317 ? -15.234 6.830 43.884 1.00 60.12 311 ALA A C 1
ATOM 2513 O O . ALA A 1 317 ? -16.150 7.443 44.444 1.00 56.30 311 ALA A O 1
ATOM 2515 N N . TYR A 1 318 ? -14.070 7.397 43.577 1.00 58.55 312 TYR A N 1
ATOM 2516 C CA . TYR A 1 318 ? -13.814 8.791 43.898 1.00 57.70 312 TYR A CA 1
ATOM 2517 C C . TYR A 1 318 ? -13.844 9.689 42.680 1.00 58.43 312 TYR A C 1
ATOM 2518 O O . TYR A 1 318 ? -13.433 9.302 41.583 1.00 58.46 312 TYR A O 1
ATOM 2527 N N . SER A 1 319 ? -14.335 10.904 42.900 1.00 60.16 313 SER A N 1
ATOM 2528 C CA . SER A 1 319 ? -14.229 11.974 41.926 1.00 62.55 313 SER A CA 1
ATOM 2529 C C . SER A 1 319 ? -12.939 12.736 42.200 1.00 61.04 313 SER A C 1
ATOM 2530 O O . SER A 1 319 ? -12.364 12.617 43.285 1.00 59.10 313 SER A O 1
ATOM 2533 N N . PHE A 1 320 ? -12.494 13.520 41.223 1.00 60.43 314 PHE A N 1
ATOM 2534 C CA . PHE A 1 320 ? -11.271 14.310 41.375 1.00 62.78 314 PHE A CA 1
ATOM 2535 C C . PHE A 1 320 ? -11.372 15.298 42.532 1.00 63.44 314 PHE A C 1
ATOM 2536 O O . PHE A 1 320 ? -10.361 15.619 43.162 1.00 61.51 314 PHE A O 1
ATOM 2544 N N . ASP A 1 321 ? -12.597 15.741 42.821 1.00 62.37 315 ASP A N 1
ATOM 2545 C CA . ASP A 1 321 ? -12.889 16.601 43.975 1.00 65.98 315 ASP A CA 1
ATOM 2546 C C . ASP A 1 321 ? -12.661 15.818 45.260 1.00 66.52 315 ASP A C 1
ATOM 2547 O O . ASP A 1 321 ? -12.078 16.335 46.215 1.00 70.47 315 ASP A O 1
ATOM 2552 N N . ASP A 1 322 ? -13.125 14.568 45.272 1.00 64.93 316 ASP A N 1
ATOM 2553 C CA . ASP A 1 322 ? -12.842 13.636 46.368 1.00 62.04 316 ASP A CA 1
ATOM 2554 C C . ASP A 1 322 ? -11.340 13.445 46.537 1.00 54.72 316 ASP A C 1
ATOM 2555 O O . ASP A 1 322 ? -10.825 13.509 47.656 1.00 56.51 316 ASP A O 1
ATOM 2560 N N . ILE A 1 323 ? -10.658 13.218 45.411 1.00 51.74 317 ILE A N 1
ATOM 2561 C CA . ILE A 1 323 ? -9.203 13.005 45.365 1.00 46.63 317 ILE A CA 1
ATOM 2562 C C . ILE A 1 323 ? -8.444 14.254 45.837 1.00 47.27 317 ILE A C 1
ATOM 2563 O O . ILE A 1 323 ? -7.514 14.146 46.643 1.00 44.21 317 ILE A O 1
ATOM 2568 N N . ARG A 1 324 ? -8.868 15.434 45.375 1.00 49.18 318 ARG A N 1
ATOM 2569 C CA . ARG A 1 324 ? -8.250 16.692 45.808 1.00 48.50 318 ARG A CA 1
ATOM 2570 C C . ARG A 1 324 ? -8.395 16.867 47.316 1.00 46.76 318 ARG A C 1
ATOM 2571 O O . ARG A 1 324 ? -7.416 17.127 48.021 1.00 41.64 318 ARG A O 1
ATOM 2579 N N . THR A 1 325 ? -9.620 16.699 47.811 1.00 48.38 319 THR A N 1
ATOM 2580 C CA . THR A 1 325 ? -9.865 16.819 49.245 1.00 51.53 319 THR A CA 1
ATOM 2581 C C . THR A 1 325 ? -9.001 15.809 50.004 1.00 50.97 319 THR A C 1
ATOM 2582 O O . THR A 1 325 ? -8.304 16.167 50.967 1.00 50.50 319 THR A O 1
ATOM 2586 N N . MET A 1 326 ? -9.047 14.553 49.551 1.00 51.16 320 MET A N 1
ATOM 2587 C CA . MET A 1 326 ? -8.315 13.458 50.189 1.00 48.32 320 MET A CA 1
ATOM 2588 C C . MET A 1 326 ? -6.823 13.731 50.279 1.00 47.33 320 MET A C 1
ATOM 2589 O O . MET A 1 326 ? -6.209 13.456 51.310 1.00 49.24 320 MET A O 1
ATOM 2594 N N . VAL A 1 327 ? -6.246 14.261 49.200 1.00 43.18 321 VAL A N 1
ATOM 2595 C CA . VAL A 1 327 ? -4.806 14.509 49.132 1.00 40.88 321 VAL A CA 1
ATOM 2596 C C . VAL A 1 327 ? -4.483 15.793 49.853 1.00 43.83 321 VAL A C 1
ATOM 2597 O O . VAL A 1 327 ? -3.581 15.810 50.698 1.00 46.65 321 VAL A O 1
ATOM 2601 N N . GLU A 1 328 ? -5.228 16.858 49.542 1.00 44.38 322 GLU A N 1
ATOM 2602 C CA . GLU A 1 328 ? -5.024 18.150 50.222 1.00 50.91 322 GLU A CA 1
ATOM 2603 C C . GLU A 1 328 ? -5.016 17.980 51.753 1.00 53.46 322 GLU A C 1
ATOM 2604 O O . GLU A 1 328 ? -4.175 18.563 52.442 1.00 52.91 322 GLU A O 1
ATOM 2606 N N . LYS A 1 329 ? -5.923 17.141 52.264 1.00 58.22 323 LYS A N 1
ATOM 2607 C CA . LYS A 1 329 ? -6.005 16.836 53.696 1.00 59.54 323 LYS A CA 1
ATOM 2608 C C . LYS A 1 329 ? -4.781 16.076 54.258 1.00 60.74 323 LYS A C 1
ATOM 2609 O O . LYS A 1 329 ? -4.203 16.503 55.258 1.00 58.58 323 LYS A O 1
ATOM 2615 N N . GLU A 1 330 ? -4.382 14.966 53.629 1.00 58.81 324 GLU A N 1
ATOM 2616 C CA . GLU A 1 330 ? -3.219 14.198 54.109 1.00 56.74 324 GLU A CA 1
ATOM 2617 C C . GLU A 1 330 ? -1.966 15.058 54.024 1.00 55.84 324 GLU A C 1
ATOM 2618 O O . GLU A 1 330 ? -1.415 15.235 52.946 1.00 53.90 324 GLU A O 1
ATOM 2620 N N . LYS A 1 331 ? -1.540 15.595 55.171 1.00 57.23 325 LYS A N 1
ATOM 2621 C CA . LYS A 1 331 ? -0.488 16.621 55.239 1.00 54.72 325 LYS A CA 1
ATOM 2622 C C . LYS A 1 331 ? 0.885 16.093 55.675 1.00 54.39 325 LYS A C 1
ATOM 2623 O O . LYS A 1 331 ? 1.847 16.857 55.769 1.00 48.38 325 LYS A O 1
ATOM 2625 N N . GLU A 1 332 ? 0.976 14.790 55.935 1.00 54.18 326 GLU A N 1
ATOM 2626 C CA . GLU A 1 332 ? 2.275 14.146 56.165 1.00 51.94 326 GLU A CA 1
ATOM 2627 C C . GLU A 1 332 ? 3.174 14.243 54.907 1.00 49.72 326 GLU A C 1
ATOM 2628 O O . GLU A 1 332 ? 2.708 14.632 53.836 1.00 46.62 326 GLU A O 1
ATOM 2634 N N . ASN A 1 333 ? 4.455 13.901 55.053 1.00 47.65 327 ASN A N 1
ATOM 2635 C CA . ASN A 1 333 ? 5.377 13.754 53.930 1.00 49.61 327 ASN A CA 1
ATOM 2636 C C . ASN A 1 333 ? 5.661 12.268 53.664 1.00 51.71 327 ASN A C 1
ATOM 2637 O O . ASN A 1 333 ? 6.417 11.613 54.394 1.00 48.05 327 ASN A O 1
ATOM 2642 N N . LEU A 1 334 ? 5.040 11.745 52.610 1.00 47.73 328 LEU A N 1
ATOM 2643 C CA . LEU A 1 334 ? 5.003 10.311 52.371 1.00 44.32 328 LEU A CA 1
ATOM 2644 C C . LEU A 1 334 ? 6.164 9.883 51.453 1.00 40.98 328 LEU A C 1
ATOM 2645 O O . LEU A 1 334 ? 6.843 10.730 50.888 1.00 40.86 328 LEU A O 1
ATOM 2650 N N . PRO A 1 335 ? 6.422 8.571 51.313 1.00 38.23 329 PRO A N 1
ATOM 2651 C CA . PRO A 1 335 ? 7.525 8.266 50.412 1.00 36.82 329 PRO A CA 1
ATOM 2652 C C . PRO A 1 335 ? 7.312 8.799 48.976 1.00 34.45 329 PRO A C 1
ATOM 2653 O O . PRO A 1 335 ? 6.186 9.053 48.549 1.00 32.60 329 PRO A O 1
ATOM 2657 N N . LEU A 1 336 ? 8.405 8.985 48.265 1.00 33.83 330 LEU A N 1
ATOM 2658 C CA . LEU A 1 336 ? 8.375 9.519 46.901 1.00 36.97 330 LEU A CA 1
ATOM 2659 C C . LEU A 1 336 ? 8.832 8.392 46.000 1.00 35.25 330 LEU A C 1
ATOM 2660 O O . LEU A 1 336 ? 9.933 7.871 46.171 1.00 37.37 330 LEU A O 1
ATOM 2665 N N . ILE A 1 337 ? 7.987 7.950 45.082 1.00 31.88 331 ILE A N 1
ATOM 2666 C CA . ILE A 1 337 ? 8.416 6.840 44.251 1.00 32.10 331 ILE A CA 1
ATOM 2667 C C . ILE A 1 337 ? 8.940 7.350 42.914 1.00 31.36 331 ILE A C 1
ATOM 2668 O O . ILE A 1 337 ? 8.495 8.382 42.416 1.00 27.36 331 ILE A O 1
ATOM 2673 N N . ASP A 1 338 ? 9.940 6.656 42.394 1.00 30.15 332 ASP A N 1
ATOM 2674 C CA . ASP A 1 338 ? 10.611 7.072 41.178 1.00 33.66 332 ASP A CA 1
ATOM 2675 C C . ASP A 1 338 ? 9.738 6.521 40.052 1.00 34.31 332 ASP A C 1
ATOM 2676 O O . ASP A 1 338 ? 9.932 5.389 39.574 1.00 36.36 332 ASP A O 1
ATOM 2681 N N . THR A 1 339 ? 8.744 7.315 39.652 1.00 35.65 333 THR A N 1
ATOM 2682 C CA . THR A 1 339 ? 7.669 6.817 38.781 1.00 31.95 333 THR A CA 1
ATOM 2683 C C . THR A 1 339 ? 8.247 6.345 37.481 1.00 31.78 333 THR A C 1
ATOM 2684 O O . THR A 1 339 ? 7.768 5.377 36.892 1.00 31.28 333 THR A O 1
ATOM 2688 N N . GLU A 1 340 ? 9.294 7.017 37.038 1.00 33.65 334 GLU A N 1
ATOM 2689 C CA . GLU A 1 340 ? 9.917 6.647 35.781 1.00 37.30 334 GLU A CA 1
ATOM 2690 C C . GLU A 1 340 ? 10.370 5.171 35.803 1.00 35.00 334 GLU A C 1
ATOM 2691 O O . GLU A 1 340 ? 10.241 4.491 34.797 1.00 37.21 334 GLU A O 1
ATOM 2697 N N . SER A 1 341 ? 10.835 4.675 36.958 1.00 32.62 335 SER A N 1
ATOM 2698 C CA . SER A 1 341 ? 11.462 3.335 37.045 1.00 32.76 335 SER A CA 1
ATOM 2699 C C . SER A 1 341 ? 10.473 2.212 37.373 1.00 32.33 335 SER A C 1
ATOM 2700 O O . SER A 1 341 ? 10.848 1.033 37.434 1.00 28.73 335 SER A O 1
ATOM 2703 N N . THR A 1 342 ? 9.225 2.581 37.633 1.00 29.35 336 THR A N 1
ATOM 2704 C CA . THR A 1 342 ? 8.174 1.615 37.907 1.00 32.11 336 THR A CA 1
ATOM 2705 C C . THR A 1 342 ? 7.871 0.750 36.676 1.00 36.33 336 THR A C 1
ATOM 2706 O O . THR A 1 342 ? 7.981 1.200 35.530 1.00 37.07 336 THR A O 1
ATOM 2710 N N . GLU A 1 343 ? 7.555 -0.513 36.932 1.00 38.07 337 GLU A N 1
ATOM 2711 C CA . GLU A 1 343 ? 7.143 -1.451 35.895 1.00 41.89 337 GLU A CA 1
ATOM 2712 C C . GLU A 1 343 ? 5.821 -2.070 36.364 1.00 41.61 337 GLU A C 1
ATOM 2713 O O . GLU A 1 343 ? 5.786 -3.142 36.970 1.00 40.98 337 GLU A O 1
ATOM 2719 N N . PHE A 1 344 ? 4.745 -1.346 36.125 1.00 43.02 338 PHE A N 1
ATOM 2720 C CA . PHE A 1 344 ? 3.425 -1.811 36.468 1.00 45.36 338 PHE A CA 1
ATOM 2721 C C . PHE A 1 344 ? 2.774 -2.333 35.203 1.00 45.89 338 PHE A C 1
ATOM 2722 O O . PHE A 1 344 ? 2.426 -1.569 34.326 1.00 48.95 338 PHE A O 1
ATOM 2730 N N . ALA A 1 345 ? 2.548 -3.633 35.167 1.00 47.50 339 ALA A N 1
ATOM 2731 C CA . ALA A 1 345 ? 2.140 -4.354 33.965 1.00 51.96 339 ALA A CA 1
ATOM 2732 C C . ALA A 1 345 ? 0.692 -4.118 33.547 1.00 51.96 339 ALA A C 1
ATOM 2733 O O . ALA A 1 345 ? -0.059 -3.452 34.224 1.00 48.92 339 ALA A O 1
ATOM 2735 N N . THR A 1 346 ? 0.351 -4.638 32.378 1.00 57.66 340 THR A N 1
ATOM 2736 C CA . THR A 1 346 ? -0.818 -4.241 31.629 1.00 56.58 340 THR A CA 1
ATOM 2737 C C . THR A 1 346 ? -2.177 -4.435 32.289 1.00 62.07 340 THR A C 1
ATOM 2738 O O . THR A 1 346 ? -2.976 -3.513 32.341 1.00 66.40 340 THR A O 1
ATOM 2742 N N . GLU A 1 347 ? -2.437 -5.595 32.846 1.00 62.04 341 GLU A N 1
ATOM 2743 C CA . GLU A 1 347 ? -3.776 -5.852 33.351 1.00 63.38 341 GLU A CA 1
ATOM 2744 C C . GLU A 1 347 ? -3.729 -6.252 34.808 1.00 63.78 341 GLU A C 1
ATOM 2745 O O . GLU A 1 347 ? -4.474 -7.116 35.255 1.00 64.39 341 GLU A O 1
ATOM 2747 N N . SER A 1 348 ? -2.786 -5.659 35.519 1.00 58.40 342 SER A N 1
ATOM 2748 C CA . SER A 1 348 ? -2.695 -5.806 36.948 1.00 51.32 342 SER A CA 1
ATOM 2749 C C . SER A 1 348 ? -3.627 -4.865 37.694 1.00 47.44 342 SER A C 1
ATOM 2750 O O . SER A 1 348 ? -4.261 -4.013 37.112 1.00 45.54 342 SER A O 1
ATOM 2753 N N . ASP A 1 349 ? -3.742 -5.086 38.989 1.00 47.86 343 ASP A N 1
ATOM 2754 C CA . ASP A 1 349 ? -4.533 -4.226 39.831 1.00 47.87 343 ASP A CA 1
ATOM 2755 C C . ASP A 1 349 ? -3.588 -3.235 40.457 1.00 46.06 343 ASP A C 1
ATOM 2756 O O . ASP A 1 349 ? -2.668 -3.630 41.149 1.00 40.78 343 ASP A O 1
ATOM 2761 N N . MET A 1 350 ? -3.852 -1.954 40.210 1.00 39.67 344 MET A N 1
ATOM 2762 C CA . MET A 1 350 ? -2.959 -0.855 40.577 1.00 38.45 344 MET A CA 1
ATOM 2763 C C . MET A 1 350 ? -2.815 -0.647 42.088 1.00 37.70 344 MET A C 1
ATOM 2764 O O . MET A 1 350 ? -1.731 -0.282 42.570 1.00 33.73 344 MET A O 1
ATOM 2769 N N . HIS A 1 351 ? -3.892 -0.871 42.836 1.00 35.08 345 HIS A N 1
ATOM 2770 C CA . HIS A 1 351 ? -3.805 -0.813 44.281 1.00 36.02 345 HIS A CA 1
ATOM 2771 C C . HIS A 1 351 ? -2.740 -1.798 44.787 1.00 35.17 345 HIS A C 1
ATOM 2772 O O . HIS A 1 351 ? -1.828 -1.413 45.521 1.00 33.72 345 HIS A O 1
ATOM 2779 N N . LYS A 1 352 ? -2.870 -3.057 44.386 1.00 34.41 346 LYS A N 1
ATOM 2780 C CA . LYS A 1 352 ? -1.967 -4.092 44.825 1.00 35.66 346 LYS A CA 1
ATOM 2781 C C . LYS A 1 352 ? -0.548 -3.844 44.276 1.00 35.82 346 LYS A C 1
ATOM 2782 O O . LYS A 1 352 ? 0.434 -3.906 45.013 1.00 38.46 346 LYS A O 1
ATOM 2788 N N . THR A 1 353 ? -0.426 -3.540 42.998 1.00 33.56 347 THR A N 1
ATOM 2789 C CA . THR A 1 353 ? 0.907 -3.267 42.450 1.00 35.66 347 THR A CA 1
ATOM 2790 C C . THR A 1 353 ? 1.631 -2.157 43.228 1.00 33.41 347 THR A C 1
ATOM 2791 O O . THR A 1 353 ? 2.809 -2.311 43.584 1.00 33.65 347 THR A O 1
ATOM 2795 N N . LEU A 1 354 ? 0.919 -1.081 43.551 1.00 29.99 348 LEU A N 1
ATOM 2796 C CA . LEU A 1 354 ? 1.527 0.049 44.267 1.00 29.88 348 LEU A CA 1
ATOM 2797 C C . LEU A 1 354 ? 1.867 -0.236 45.742 1.00 30.14 348 LEU A C 1
ATOM 2798 O O . LEU A 1 354 ? 2.946 0.153 46.239 1.00 27.73 348 LEU A O 1
ATOM 2803 N N . THR A 1 355 ? 0.937 -0.900 46.426 1.00 29.07 349 THR A N 1
ATOM 2804 C CA . THR A 1 355 ? 1.144 -1.423 47.784 1.00 30.52 349 THR A CA 1
ATOM 2805 C C . THR A 1 355 ? 2.441 -2.235 47.793 1.00 28.57 349 THR A C 1
ATOM 2806 O O . THR A 1 355 ? 3.366 -1.965 48.579 1.00 29.57 349 THR A O 1
ATOM 2810 N N . GLU A 1 356 ? 2.495 -3.203 46.880 1.00 25.70 350 GLU A N 1
ATOM 2811 C CA . GLU A 1 356 ? 3.656 -4.046 46.695 1.00 27.73 350 GLU A CA 1
ATOM 2812 C C . GLU A 1 356 ? 4.934 -3.260 46.453 1.00 27.17 350 GLU A C 1
ATOM 2813 O O . GLU A 1 356 ? 5.913 -3.457 47.196 1.00 28.91 350 GLU A O 1
ATOM 2819 N N . TYR A 1 357 ? 4.933 -2.358 45.465 1.00 22.59 351 TYR A N 1
ATOM 2820 C CA . TYR A 1 357 ? 6.154 -1.588 45.145 1.00 22.66 351 TYR A CA 1
ATOM 2821 C C . TYR A 1 357 ? 6.648 -0.862 46.373 1.00 22.46 351 TYR A C 1
ATOM 2822 O O . TYR A 1 357 ? 7.857 -0.882 46.666 1.00 23.55 351 TYR A O 1
ATOM 2831 N N . LEU A 1 358 ? 5.720 -0.200 47.073 1.00 21.16 352 LEU A N 1
ATOM 2832 C CA . LEU A 1 358 ? 6.047 0.547 48.296 1.00 21.73 352 LEU A CA 1
ATOM 2833 C C . LEU A 1 358 ? 6.675 -0.359 49.360 1.00 22.44 352 LEU A C 1
ATOM 2834 O O . LEU A 1 358 ? 7.634 0.029 50.016 1.00 22.34 352 LEU A O 1
ATOM 2839 N N . ALA A 1 359 ? 6.098 -1.540 49.538 1.00 22.03 353 ALA A N 1
ATOM 2840 C CA . ALA A 1 359 ? 6.562 -2.487 50.559 1.00 23.72 353 ALA A CA 1
ATOM 2841 C C . ALA A 1 359 ? 7.992 -2.942 50.252 1.00 23.91 353 ALA A C 1
ATOM 2842 O O . ALA A 1 359 ? 8.817 -3.064 51.164 1.00 25.62 353 ALA A O 1
ATOM 2844 N N . TYR A 1 360 ? 8.286 -3.129 48.968 1.00 21.57 354 TYR A N 1
ATOM 2845 C CA . TYR A 1 360 ? 9.587 -3.597 48.513 1.00 23.67 354 TYR A CA 1
ATOM 2846 C C . TYR A 1 360 ? 10.647 -2.550 48.563 1.00 23.82 354 TYR A C 1
ATOM 2847 O O . TYR A 1 360 ? 11.836 -2.870 48.732 1.00 24.87 354 TYR A O 1
ATOM 2856 N N . HIS A 1 361 ? 10.242 -1.303 48.353 1.00 22.07 355 HIS A N 1
ATOM 2857 C CA . HIS A 1 361 ? 11.240 -0.279 48.064 1.00 22.46 355 HIS A CA 1
ATOM 2858 C C . HIS A 1 361 ? 11.268 0.865 49.045 1.00 23.79 355 HIS A C 1
ATOM 2859 O O . HIS A 1 361 ? 12.202 1.668 49.010 1.00 23.94 355 HIS A O 1
ATOM 2866 N N . HIS A 1 362 ? 10.266 0.960 49.907 1.00 24.44 356 HIS A N 1
ATOM 2867 C CA . HIS A 1 362 ? 10.278 2.066 50.881 1.00 30.38 356 HIS A CA 1
ATOM 2868 C C . HIS A 1 362 ? 10.051 1.640 52.313 1.00 33.12 356 HIS A C 1
ATOM 2869 O O . HIS A 1 362 ? 10.979 1.724 53.114 1.00 34.56 356 HIS A O 1
ATOM 2876 N N . GLU A 1 363 ? 8.842 1.158 52.598 1.00 37.58 357 GLU A N 1
ATOM 2877 C CA . GLU A 1 363 ? 8.378 0.784 53.943 1.00 43.34 357 GLU A CA 1
ATOM 2878 C C . GLU A 1 363 ? 6.992 0.129 53.835 1.00 42.60 357 GLU A C 1
ATOM 2879 O O . GLU A 1 363 ? 6.431 0.041 52.742 1.00 43.49 357 GLU A O 1
ATOM 2885 N N . THR A 1 364 ? 6.432 -0.291 54.968 1.00 45.34 358 THR A N 1
ATOM 2886 C CA . THR A 1 364 ? 5.081 -0.860 55.013 1.00 48.04 358 THR A CA 1
ATOM 2887 C C . THR A 1 364 ? 4.146 -0.123 55.977 1.00 49.89 358 THR A C 1
ATOM 2888 O O . THR A 1 364 ? 4.551 0.296 57.062 1.00 49.04 358 THR A O 1
ATOM 2892 N N . ARG A 1 365 ? 2.912 0.075 55.518 1.00 46.71 359 ARG A N 1
ATOM 2893 C CA . ARG A 1 365 ? 1.765 0.356 56.366 1.00 49.68 359 ARG A CA 1
ATOM 2894 C C . ARG A 1 365 ? 0.479 0.091 55.581 1.00 53.35 359 ARG A C 1
ATOM 2895 O O . ARG A 1 365 ? 0.498 0.022 54.345 1.00 53.95 359 ARG A O 1
ATOM 2903 N N . GLU A 1 366 ? -0.624 -0.113 56.298 1.00 56.10 360 GLU A N 1
ATOM 2904 C CA . GLU A 1 366 ? -1.940 -0.135 55.682 1.00 57.64 360 GLU A CA 1
ATOM 2905 C C . GLU A 1 366 ? -2.188 1.274 55.157 1.00 57.27 360 GLU A C 1
ATOM 2906 O O . GLU A 1 366 ? -2.785 2.124 55.838 1.00 56.21 360 GLU A O 1
ATOM 2912 N N . TRP A 1 367 ? -1.687 1.512 53.946 1.00 55.83 361 TRP A N 1
ATOM 2913 C CA . TRP A 1 367 ? -1.749 2.815 53.318 1.00 50.43 361 TRP A CA 1
ATOM 2914 C C . TRP A 1 367 ? -3.195 3.142 53.092 1.00 48.12 361 TRP A C 1
ATOM 2915 O O . TRP A 1 367 ? -3.882 2.432 52.362 1.00 52.02 361 TRP A O 1
ATOM 2926 N N . THR A 1 368 ? -3.673 4.207 53.722 1.00 48.73 362 THR A N 1
ATOM 2927 C CA . THR A 1 368 ? -5.047 4.656 53.462 1.00 53.38 362 THR A CA 1
ATOM 2928 C C . THR A 1 368 ? -5.115 5.222 52.063 1.00 52.30 362 THR A C 1
ATOM 2929 O O . THR A 1 368 ? -4.092 5.568 51.465 1.00 52.99 362 THR A O 1
ATOM 2933 N N . ASP A 1 369 ? -6.332 5.328 51.561 1.00 51.40 363 ASP A N 1
ATOM 2934 C CA . ASP A 1 369 ? -6.577 5.649 50.171 1.00 49.59 363 ASP A CA 1
ATOM 2935 C C . ASP A 1 369 ? -6.103 7.029 49.750 1.00 48.59 363 ASP A C 1
ATOM 2936 O O . ASP A 1 369 ? -5.568 7.185 48.654 1.00 49.17 363 ASP A O 1
ATOM 2941 N N . GLY A 1 370 ? -6.294 8.017 50.617 1.00 42.71 364 GLY A N 1
ATOM 2942 C CA . GLY A 1 370 ? -5.799 9.362 50.361 1.00 40.90 364 GLY A CA 1
ATOM 2943 C C . GLY A 1 370 ? -4.283 9.376 50.261 1.00 39.86 364 GLY A C 1
ATOM 2944 O O . GLY A 1 370 ? -3.694 10.119 49.473 1.00 36.83 364 GLY A O 1
ATOM 2945 N N . GLN A 1 371 ? -3.650 8.530 51.063 1.00 37.62 365 GLN A N 1
ATOM 2946 C CA . GLN A 1 371 ? -2.205 8.437 51.080 1.00 35.57 365 GLN A CA 1
ATOM 2947 C C . GLN A 1 371 ? -1.593 7.832 49.815 1.00 31.94 365 GLN A C 1
ATOM 2948 O O . GLN A 1 371 ? -0.543 8.314 49.394 1.00 32.83 365 GLN A O 1
ATOM 2954 N N . LEU A 1 372 ? -2.214 6.790 49.231 1.00 29.05 366 LEU A N 1
ATOM 2955 C CA . LEU A 1 372 ? -1.732 6.271 47.947 1.00 28.39 366 LEU A CA 1
ATOM 2956 C C . LEU A 1 372 ? -1.929 7.352 46.865 1.00 30.57 366 LEU A C 1
ATOM 2957 O O . LEU A 1 372 ? -1.042 7.552 46.031 1.00 27.36 366 LEU A O 1
ATOM 2962 N N . PHE A 1 373 ? -3.084 8.030 46.884 1.00 29.14 367 PHE A N 1
ATOM 2963 C CA . PHE A 1 373 ? -3.317 9.187 45.997 1.00 30.98 367 PHE A CA 1
ATOM 2964 C C . PHE A 1 373 ? -2.303 10.328 46.156 1.00 28.29 367 PHE A C 1
ATOM 2965 O O . PHE A 1 373 ? -1.798 10.825 45.160 1.00 29.34 367 PHE A O 1
ATOM 2973 N N . LYS A 1 374 ? -2.007 10.726 47.389 1.00 28.58 368 LYS A N 1
ATOM 2974 C CA . LYS A 1 374 ? -0.939 11.713 47.701 1.00 29.73 368 LYS A CA 1
ATOM 2975 C C . LYS A 1 374 ? 0.451 11.299 47.171 1.00 28.67 368 LYS A C 1
ATOM 2976 O O . LYS A 1 374 ? 1.149 12.082 46.511 1.00 24.64 368 LYS A O 1
ATOM 2982 N N . ILE A 1 375 ? 0.858 10.079 47.519 1.00 25.57 369 ILE A N 1
ATOM 2983 C CA . ILE A 1 375 ? 2.132 9.527 47.057 1.00 24.37 369 ILE A CA 1
ATOM 2984 C C . ILE A 1 375 ? 2.179 9.571 45.528 1.00 24.09 369 ILE A C 1
ATOM 2985 O O . ILE A 1 375 ? 3.188 9.988 44.955 1.00 21.67 369 ILE A O 1
ATOM 2990 N N . VAL A 1 376 ? 1.095 9.139 44.879 1.00 23.23 370 VAL A N 1
ATOM 2991 C CA . VAL A 1 376 ? 1.104 9.069 43.411 1.00 24.79 370 VAL A CA 1
ATOM 2992 C C . VAL A 1 376 ? 1.229 10.464 42.798 1.00 24.39 370 VAL A C 1
ATOM 2993 O O . VAL A 1 376 ? 2.090 10.674 41.940 1.00 25.69 370 VAL A O 1
ATOM 2997 N N . TYR A 1 377 ? 0.401 11.400 43.277 1.00 25.45 371 TYR A N 1
ATOM 2998 C CA . TYR A 1 377 ? 0.448 12.806 42.896 1.00 29.54 371 TYR A CA 1
ATOM 2999 C C . TYR A 1 377 ? 1.784 13.511 43.161 1.00 28.21 371 TYR A C 1
ATOM 3000 O O . TYR A 1 377 ? 2.338 14.174 42.259 1.00 27.19 371 TYR A O 1
ATOM 3009 N N . GLU A 1 378 ? 2.280 13.405 44.393 1.00 25.73 372 GLU A N 1
ATOM 3010 C CA . GLU A 1 378 ? 3.617 13.919 44.708 1.00 25.26 372 GLU A CA 1
ATOM 3011 C C . GLU A 1 378 ? 4.710 13.264 43.871 1.00 23.32 372 GLU A C 1
ATOM 3012 O O . GLU A 1 378 ? 5.693 13.917 43.557 1.00 25.17 372 GLU A O 1
ATOM 3018 N N . SER A 1 379 ? 4.582 11.981 43.529 1.00 22.53 373 SER A N 1
ATOM 3019 C CA . SER A 1 379 ? 5.658 11.362 42.776 1.00 22.37 373 SER A CA 1
ATOM 3020 C C . SER A 1 379 ? 5.688 11.844 41.327 1.00 22.17 373 SER A C 1
ATOM 3021 O O . SER A 1 379 ? 6.765 12.088 40.778 1.00 21.37 373 SER A O 1
ATOM 3024 N N . LEU A 1 380 ? 4.523 11.934 40.692 1.00 21.89 374 LEU A N 1
ATOM 3025 C CA . LEU A 1 380 ? 4.476 12.467 39.331 1.00 24.27 374 LEU A CA 1
ATOM 3026 C C . LEU A 1 380 ? 4.930 13.921 39.309 1.00 24.75 374 LEU A C 1
ATOM 3027 O O . LEU A 1 380 ? 5.672 14.296 38.423 1.00 24.14 374 LEU A O 1
ATOM 3032 N N . ALA A 1 381 ? 4.529 14.721 40.306 1.00 24.11 375 ALA A N 1
ATOM 3033 C CA . ALA A 1 381 ? 4.995 16.122 40.404 1.00 24.92 375 ALA A CA 1
ATOM 3034 C C . ALA A 1 381 ? 6.516 16.205 40.475 1.00 26.34 375 ALA A C 1
ATOM 3035 O O . ALA A 1 381 ? 7.149 17.076 39.841 1.00 26.58 375 ALA A O 1
ATOM 3037 N N . GLU A 1 382 ? 7.106 15.315 41.274 1.00 25.63 376 GLU A N 1
ATOM 3038 C CA . GLU A 1 382 ? 8.549 15.292 41.458 1.00 24.55 376 GLU A CA 1
ATOM 3039 C C . GLU A 1 382 ? 9.286 14.858 40.169 1.00 24.08 376 GLU A C 1
ATOM 3040 O O . GLU A 1 382 ? 10.373 15.352 39.855 1.00 24.66 376 GLU A O 1
ATOM 3046 N N . THR A 1 383 ? 8.718 13.919 39.434 1.00 23.52 377 THR A N 1
ATOM 3047 C CA . THR A 1 383 ? 9.239 13.546 38.113 1.00 24.53 377 THR A CA 1
ATOM 3048 C C . THR A 1 383 ? 9.351 14.773 37.177 1.00 21.45 377 THR A C 1
ATOM 3049 O O . THR A 1 383 ? 10.348 14.963 36.479 1.00 18.40 377 THR A O 1
ATOM 3053 N N . TYR A 1 384 ? 8.317 15.605 37.174 1.00 20.63 378 TYR A N 1
ATOM 3054 C CA . TYR A 1 384 ? 8.352 16.816 36.386 1.00 20.72 378 TYR A CA 1
ATOM 3055 C C . TYR A 1 384 ? 9.422 17.804 36.897 1.00 20.52 378 TYR A C 1
ATOM 3056 O O . TYR A 1 384 ? 10.224 18.329 36.115 1.00 18.87 378 TYR A O 1
ATOM 3065 N N . ARG A 1 385 ? 9.437 18.058 38.209 1.00 21.11 379 ARG A N 1
ATOM 3066 C CA . ARG A 1 385 ? 10.480 18.943 38.783 1.00 22.51 379 ARG A CA 1
ATOM 3067 C C . ARG A 1 385 ? 11.905 18.480 38.482 1.00 21.39 379 ARG A C 1
ATOM 3068 O O . ARG A 1 385 ? 12.782 19.306 38.215 1.00 23.85 379 ARG A O 1
ATOM 3076 N N . LYS A 1 386 ? 12.163 17.182 38.523 1.00 20.75 380 LYS A N 1
ATOM 3077 C CA . LYS A 1 386 ? 13.516 16.723 38.179 1.00 24.36 380 LYS A CA 1
ATOM 3078 C C . LYS A 1 386 ? 13.750 16.923 36.674 1.00 22.64 380 LYS A C 1
ATOM 3079 O O . LYS A 1 386 ? 14.806 17.404 36.265 1.00 24.95 380 LYS A O 1
ATOM 3085 N N . ALA A 1 387 ? 12.769 16.555 35.853 1.00 20.86 381 ALA A N 1
ATOM 3086 C CA . ALA A 1 387 ? 12.840 16.820 34.394 1.00 20.78 381 ALA A CA 1
ATOM 3087 C C . ALA A 1 387 ? 13.251 18.257 34.030 1.00 20.10 381 ALA A C 1
ATOM 3088 O O . ALA A 1 387 ? 14.136 18.472 33.180 1.00 20.77 381 ALA A O 1
ATOM 3090 N N . ILE A 1 388 ? 12.625 19.244 34.661 1.00 22.58 382 ILE A N 1
ATOM 3091 C CA . ILE A 1 388 ? 12.979 20.664 34.457 1.00 22.26 382 ILE A CA 1
ATOM 3092 C C . ILE A 1 388 ? 14.395 20.974 34.936 1.00 24.67 382 ILE A C 1
ATOM 3093 O O . ILE A 1 388 ? 15.154 21.744 34.283 1.00 25.60 382 ILE A O 1
ATOM 3098 N N . GLU A 1 389 ? 14.787 20.400 36.071 1.00 24.38 383 GLU A N 1
ATOM 3099 C CA . GLU A 1 389 ? 16.127 20.680 36.580 1.00 26.43 383 GLU A CA 1
ATOM 3100 C C . GLU A 1 389 ? 17.191 20.163 35.582 1.00 24.53 383 GLU A C 1
ATOM 3101 O O . GLU A 1 389 ? 18.202 20.810 35.361 1.00 25.22 383 GLU A O 1
ATOM 3107 N N . LEU A 1 390 ? 16.969 18.999 34.976 1.00 24.10 384 LEU A N 1
ATOM 3108 C CA . LEU A 1 390 ? 17.872 18.525 33.906 1.00 24.04 384 LEU A CA 1
ATOM 3109 C C . LEU A 1 390 ? 17.781 19.429 32.681 1.00 22.94 384 LEU A C 1
ATOM 3110 O O . LEU A 1 390 ? 18.804 19.758 32.037 1.00 19.40 384 LEU A O 1
ATOM 3115 N N . LEU A 1 391 ? 16.559 19.889 32.403 1.00 23.04 385 LEU A N 1
ATOM 3116 C CA . LEU A 1 391 ? 16.336 20.736 31.231 1.00 22.92 385 LEU A CA 1
ATOM 3117 C C . LEU A 1 391 ? 17.124 22.028 31.385 1.00 23.07 385 LEU A C 1
ATOM 3118 O O . LEU A 1 391 ? 17.782 22.474 30.451 1.00 24.88 385 LEU A O 1
ATOM 3123 N N . GLU A 1 392 ? 17.130 22.588 32.587 1.00 23.25 386 GLU A N 1
ATOM 3124 C CA . GLU A 1 392 ? 17.887 23.812 32.829 1.00 22.90 386 GLU A CA 1
ATOM 3125 C C . GLU A 1 392 ? 19.418 23.646 32.695 1.00 22.07 386 GLU A C 1
ATOM 3126 O O . GLU A 1 392 ? 20.059 24.430 32.024 1.00 21.99 386 GLU A O 1
ATOM 3132 N N . GLU A 1 393 ? 19.966 22.581 33.282 1.00 25.31 387 GLU A N 1
ATOM 3133 C CA . GLU A 1 393 ? 21.394 22.207 33.220 1.00 23.97 387 GLU A CA 1
ATOM 3134 C C . GLU A 1 393 ? 21.851 22.029 31.758 1.00 24.65 387 GLU A C 1
ATOM 3135 O O . GLU A 1 393 ? 22.844 22.646 31.277 1.00 24.49 387 GLU A O 1
ATOM 3141 N N . LEU A 1 394 ? 21.095 21.209 31.035 1.00 23.05 388 LEU A N 1
ATOM 3142 C CA . LEU A 1 394 ? 21.403 20.926 29.626 1.00 23.45 388 LEU A CA 1
ATOM 3143 C C . LEU A 1 394 ? 21.301 22.164 28.750 1.00 20.76 388 LEU A C 1
ATOM 3144 O O . LEU A 1 394 ? 22.101 22.316 27.815 1.00 21.65 388 LEU A O 1
ATOM 3149 N N . THR A 1 395 ? 20.348 23.049 29.038 1.00 20.83 389 THR A N 1
ATOM 3150 C CA . THR A 1 395 ? 20.159 24.238 28.202 1.00 22.04 389 THR A CA 1
ATOM 3151 C C . THR A 1 395 ? 20.926 25.477 28.687 1.00 23.98 389 THR A C 1
ATOM 3152 O O . THR A 1 395 ? 20.926 26.497 28.002 1.00 22.70 389 THR A O 1
ATOM 3156 N N . HIS A 1 396 ? 21.562 25.397 29.869 1.00 24.80 390 HIS A N 1
ATOM 3157 C CA . HIS A 1 396 ? 22.324 26.518 30.451 1.00 24.43 390 HIS A CA 1
ATOM 3158 C C . HIS A 1 396 ? 21.437 27.709 30.764 1.00 25.06 390 HIS A C 1
ATOM 3159 O O . HIS A 1 396 ? 21.865 28.855 30.668 1.00 24.12 390 HIS A O 1
ATOM 3166 N N . LYS A 1 397 ? 20.192 27.446 31.122 1.00 26.13 391 LYS A N 1
ATOM 3167 C CA . LYS A 1 397 ? 19.250 28.515 31.323 1.00 25.19 391 LYS A CA 1
ATOM 3168 C C . LYS A 1 397 ? 18.286 28.156 32.438 1.00 25.16 391 LYS A C 1
ATOM 3169 O O . LYS A 1 397 ? 17.949 26.985 32.594 1.00 24.01 391 LYS A O 1
ATOM 3175 N N . VAL A 1 398 ? 17.837 29.164 33.192 1.00 22.73 392 VAL A N 1
ATOM 3176 C CA . VAL A 1 398 ? 16.785 28.997 34.208 1.00 24.41 392 VAL A CA 1
ATOM 3177 C C . VAL A 1 398 ? 15.517 29.677 33.678 1.00 25.71 392 VAL A C 1
ATOM 3178 O O . VAL A 1 398 ? 15.577 30.808 33.164 1.00 25.73 392 VAL A O 1
ATOM 3182 N N . TYR A 1 399 ? 14.374 28.998 33.782 1.00 24.36 393 TYR A N 1
ATOM 3183 C CA . TYR A 1 399 ? 13.152 29.488 33.148 1.00 24.27 393 TYR A CA 1
ATOM 3184 C C . TYR A 1 399 ? 12.203 30.006 34.213 1.00 26.55 393 TYR A C 1
ATOM 3185 O O . TYR A 1 399 ? 12.397 29.758 35.404 1.00 22.40 393 TYR A O 1
ATOM 3194 N N . LYS A 1 400 ? 11.151 30.683 33.773 1.00 27.29 394 LYS A N 1
ATOM 3195 C CA . LYS A 1 400 ? 10.297 31.410 34.698 1.00 29.83 394 LYS A CA 1
ATOM 3196 C C . LYS A 1 400 ? 8.862 30.941 34.744 1.00 29.08 394 LYS A C 1
ATOM 3197 O O . LYS A 1 400 ? 8.200 31.040 35.795 1.00 27.30 394 LYS A O 1
ATOM 3203 N N . ARG A 1 401 ? 8.362 30.431 33.610 1.00 26.16 395 ARG A N 1
ATOM 3204 C CA . ARG A 1 401 ? 6.963 30.044 33.528 1.00 23.10 395 ARG A CA 1
ATOM 3205 C C . ARG A 1 401 ? 6.745 28.779 32.708 1.00 22.21 395 ARG A C 1
ATOM 3206 O O . ARG A 1 401 ? 7.631 28.355 31.947 1.00 23.23 395 ARG A O 1
ATOM 3214 N N . ILE A 1 402 ? 5.569 28.181 32.869 1.00 21.47 396 ILE A N 1
ATOM 3215 C CA . ILE A 1 402 ? 5.267 26.899 32.247 1.00 21.70 396 ILE A CA 1
ATOM 3216 C C . ILE A 1 402 ? 3.818 26.938 31.742 1.00 22.88 396 ILE A C 1
ATOM 3217 O O . ILE A 1 402 ? 2.879 27.007 32.561 1.00 22.87 396 ILE A O 1
ATOM 3222 N N . TYR A 1 403 ? 3.644 26.914 30.413 1.00 21.52 397 TYR A N 1
ATOM 3223 C CA . TYR A 1 403 ? 2.317 26.770 29.812 1.00 22.04 397 TYR A CA 1
ATOM 3224 C C . TYR A 1 403 ? 1.876 25.329 29.720 1.00 21.31 397 TYR A C 1
ATOM 3225 O O . TYR A 1 403 ? 2.641 24.451 29.255 1.00 19.42 397 TYR A O 1
ATOM 3234 N N . VAL A 1 404 ? 0.663 25.091 30.203 1.00 21.31 398 VAL A N 1
ATOM 3235 C CA . VAL A 1 404 ? -0.002 23.797 30.109 1.00 22.35 398 VAL A CA 1
ATOM 3236 C C . VAL A 1 404 ? -0.564 23.689 28.697 1.00 24.25 398 VAL A C 1
ATOM 3237 O O . VAL A 1 404 ? -1.266 24.576 28.229 1.00 23.72 398 VAL A O 1
ATOM 3241 N N . ILE A 1 405 ? -0.151 22.637 27.993 1.00 24.62 399 ILE A N 1
ATOM 3242 C CA . ILE A 1 405 ? -0.731 22.299 26.697 1.00 28.06 399 ILE A CA 1
ATOM 3243 C C . ILE A 1 405 ? -1.316 20.882 26.791 1.00 30.78 399 ILE A C 1
ATOM 3244 O O . ILE A 1 405 ? -1.122 20.192 27.790 1.00 29.81 399 ILE A O 1
ATOM 3249 N N . GLY A 1 406 ? -2.047 20.456 25.769 1.00 36.48 400 GLY A N 1
ATOM 3250 C CA . GLY A 1 406 ? -2.660 19.112 25.769 1.00 44.26 400 GLY A CA 1
ATOM 3251 C C . GLY A 1 406 ? -3.632 18.695 26.879 1.00 48.79 400 GLY A C 1
ATOM 3252 O O . GLY A 1 406 ? -4.096 19.520 27.689 1.00 51.21 400 GLY A O 1
ATOM 3253 N N . GLY A 1 407 ? -3.929 17.390 26.892 1.00 50.61 401 GLY A N 1
ATOM 3254 C CA . GLY A 1 407 ? -4.934 16.785 27.763 1.00 52.98 401 GLY A CA 1
ATOM 3255 C C . GLY A 1 407 ? -4.684 17.004 29.247 1.00 54.67 401 GLY A C 1
ATOM 3256 O O . GLY A 1 407 ? -3.525 16.966 29.709 1.00 49.15 401 GLY A O 1
ATOM 3257 N N . GLY A 1 408 ? -5.785 17.236 29.973 1.00 50.03 402 GLY A N 1
ATOM 3258 C CA . GLY A 1 408 ? -5.764 17.502 31.401 1.00 49.72 402 GLY A CA 1
ATOM 3259 C C . GLY A 1 408 ? -6.760 18.565 31.877 1.00 54.20 402 GLY A C 1
ATOM 3260 O O . GLY A 1 408 ? -6.361 19.555 32.498 1.00 50.66 402 GLY A O 1
ATOM 3261 N N . ALA A 1 409 ? -8.049 18.381 31.575 1.00 51.71 403 ALA A N 1
ATOM 3262 C CA . ALA A 1 409 ? -9.118 19.095 32.293 1.00 53.87 403 ALA A CA 1
ATOM 3263 C C . ALA A 1 409 ? -9.132 18.546 33.727 1.00 56.14 403 ALA A C 1
ATOM 3264 O O . ALA A 1 409 ? -9.364 19.275 34.708 1.00 59.63 403 ALA A O 1
ATOM 3266 N N . ARG A 1 410 ? -8.848 17.246 33.809 1.00 52.90 404 ARG A N 1
ATOM 3267 C CA . ARG A 1 410 ? -8.667 16.473 35.033 1.00 48.84 404 ARG A CA 1
ATOM 3268 C C . ARG A 1 410 ? -7.418 16.878 35.830 1.00 47.82 404 ARG A C 1
ATOM 3269 O O . ARG A 1 410 ? -7.322 16.589 37.026 1.00 44.54 404 ARG A O 1
ATOM 3277 N N . ALA A 1 411 ? -6.471 17.533 35.151 1.00 46.87 405 ALA A N 1
ATOM 3278 C CA . ALA A 1 411 ? -5.141 17.829 35.695 1.00 43.93 405 ALA A CA 1
ATOM 3279 C C . ALA A 1 411 ? -5.029 19.174 36.426 1.00 43.65 405 ALA A C 1
ATOM 3280 O O . ALA A 1 411 ? -3.946 19.510 36.902 1.00 41.63 405 ALA A O 1
ATOM 3282 N N . SER A 1 412 ? -6.117 19.945 36.501 1.00 41.83 406 SER A N 1
ATOM 3283 C CA . SER A 1 412 ? -6.059 21.292 37.064 1.00 42.57 406 SER A CA 1
ATOM 3284 C C . SER A 1 412 ? -5.298 21.324 38.387 1.00 42.84 406 SER A C 1
ATOM 3285 O O . SER A 1 412 ? -4.432 22.169 38.583 1.00 43.88 406 SER A O 1
ATOM 3288 N N . TYR A 1 413 ? -5.605 20.384 39.280 1.00 43.80 407 TYR A N 1
ATOM 3289 C CA . TYR A 1 413 ? -4.963 20.335 40.595 1.00 42.22 407 TYR A CA 1
ATOM 3290 C C . TYR A 1 413 ? -3.499 19.935 40.464 1.00 40.56 407 TYR A C 1
ATOM 3291 O O . TYR A 1 413 ? -2.629 20.514 41.123 1.00 38.87 407 TYR A O 1
ATOM 3300 N N . PHE A 1 414 ? -3.235 18.955 39.601 1.00 38.14 408 PHE A N 1
ATOM 3301 C CA . PHE A 1 414 ? -1.869 18.569 39.266 1.00 37.39 408 PHE A CA 1
ATOM 3302 C C . PHE A 1 414 ? -1.050 19.787 38.789 1.00 37.35 408 PHE A C 1
ATOM 3303 O O . PHE A 1 414 ? 0.171 19.860 39.016 1.00 35.13 408 PHE A O 1
ATOM 3311 N N . ASN A 1 415 ? -1.726 20.768 38.192 1.00 35.71 409 ASN A N 1
ATOM 3312 C CA . ASN A 1 415 ? -1.044 21.972 37.703 1.00 37.73 409 ASN A CA 1
ATOM 3313 C C . ASN A 1 415 ? -0.559 22.847 38.852 1.00 37.79 409 ASN A C 1
ATOM 3314 O O . ASN A 1 415 ? 0.618 23.218 38.893 1.00 36.58 409 ASN A O 1
ATOM 3319 N N . GLN A 1 416 ? -1.465 23.152 39.781 1.00 36.78 410 GLN A N 1
ATOM 3320 C CA . GLN A 1 416 ? -1.115 23.841 41.022 1.00 36.08 410 GLN A CA 1
ATOM 3321 C C . GLN A 1 416 ? -0.039 23.074 41.786 1.00 34.31 410 GLN A C 1
ATOM 3322 O O . GLN A 1 416 ? 0.881 23.690 42.340 1.00 34.50 410 GLN A O 1
ATOM 3328 N N . MET A 1 417 ? -0.139 21.741 41.813 1.00 30.08 411 MET A N 1
ATOM 3329 C CA . MET A 1 417 ? 0.952 20.943 42.383 1.00 30.25 411 MET A CA 1
ATOM 3330 C C . MET A 1 417 ? 2.278 21.179 41.658 1.00 27.30 411 MET A C 1
ATOM 3331 O O . MET A 1 417 ? 3.315 21.233 42.313 1.00 28.09 411 MET A O 1
ATOM 3336 N N . ILE A 1 418 ? 2.246 21.294 40.325 1.00 23.79 412 ILE A N 1
ATOM 3337 C CA . ILE A 1 418 ? 3.449 21.554 39.517 1.00 24.86 412 ILE A CA 1
ATOM 3338 C C . ILE A 1 418 ? 4.079 22.873 39.974 1.00 23.01 412 ILE A C 1
ATOM 3339 O O . ILE A 1 418 ? 5.247 22.896 40.291 1.00 24.73 412 ILE A O 1
ATOM 3344 N N . ALA A 1 419 ? 3.281 23.945 40.049 1.00 24.61 413 ALA A N 1
ATOM 3345 C CA . ALA A 1 419 ? 3.697 25.259 40.600 1.00 25.95 413 ALA A CA 1
ATOM 3346 C C . ALA A 1 419 ? 4.312 25.198 42.001 1.00 26.64 413 ALA A C 1
ATOM 3347 O O . ALA A 1 419 ? 5.358 25.796 42.233 1.00 27.55 413 ALA A O 1
ATOM 3349 N N . ASP A 1 420 ? 3.659 24.467 42.913 1.00 29.12 414 ASP A N 1
ATOM 3350 C CA . ASP A 1 420 ? 4.168 24.249 44.267 1.00 29.93 414 ASP A CA 1
ATOM 3351 C C . ASP A 1 420 ? 5.593 23.664 44.263 1.00 31.28 414 ASP A C 1
ATOM 3352 O O . ASP A 1 420 ? 6.490 24.223 44.882 1.00 30.06 414 ASP A O 1
ATOM 3357 N N . ARG A 1 421 ? 5.805 22.549 43.557 1.00 29.42 415 ARG A N 1
ATOM 3358 C CA . ARG A 1 421 ? 7.102 21.869 43.600 1.00 27.64 415 ARG A CA 1
ATOM 3359 C C . ARG A 1 421 ? 8.168 22.491 42.701 1.00 26.24 415 ARG A C 1
ATOM 3360 O O . ARG A 1 421 ? 9.357 22.327 42.942 1.00 26.60 415 ARG A O 1
ATOM 3368 N N . THR A 1 422 ? 7.778 23.218 41.664 1.00 25.55 416 THR A N 1
ATOM 3369 C CA . THR A 1 422 ? 8.792 23.764 40.761 1.00 24.62 416 THR A CA 1
ATOM 3370 C C . THR A 1 422 ? 9.163 25.188 41.072 1.00 24.83 416 THR A C 1
ATOM 3371 O O . THR A 1 422 ? 10.217 25.659 40.655 1.00 26.27 416 THR A O 1
ATOM 3375 N N . GLY A 1 423 ? 8.300 25.890 41.802 1.00 25.13 417 GLY A N 1
ATOM 3376 C CA . GLY A 1 423 ? 8.525 27.313 42.083 1.00 22.30 417 GLY A CA 1
ATOM 3377 C C . GLY A 1 423 ? 8.230 28.224 40.902 1.00 22.73 417 GLY A C 1
ATOM 3378 O O . GLY A 1 423 ? 8.439 29.439 40.989 1.00 20.21 417 GLY A O 1
ATOM 3379 N N . LYS A 1 424 ? 7.733 27.660 39.801 1.00 21.60 418 LYS A N 1
ATOM 3380 C CA . LYS A 1 424 ? 7.447 28.463 38.616 1.00 22.75 418 LYS A CA 1
ATOM 3381 C C . LYS A 1 424 ? 5.942 28.742 38.430 1.00 22.76 418 LYS A C 1
ATOM 3382 O O . LYS A 1 424 ? 5.083 27.946 38.821 1.00 24.56 418 LYS A O 1
ATOM 3388 N N . GLU A 1 425 ? 5.636 29.870 37.817 1.00 22.21 419 GLU A N 1
ATOM 3389 C CA . GLU A 1 425 ? 4.279 30.162 37.422 1.00 24.17 419 GLU A CA 1
ATOM 3390 C C . GLU A 1 425 ? 3.863 29.061 36.446 1.00 23.41 419 GLU A C 1
ATOM 3391 O O . GLU A 1 425 ? 4.676 28.624 35.609 1.00 23.10 419 GLU A O 1
ATOM 3397 N N . VAL A 1 426 ? 2.632 28.598 36.585 1.00 22.18 420 VAL A N 1
ATOM 3398 C CA . VAL A 1 426 ? 2.039 27.625 35.666 1.00 22.37 420 VAL A CA 1
ATOM 3399 C C . VAL A 1 426 ? 0.837 28.344 35.061 1.00 25.37 420 VAL A C 1
ATOM 3400 O O . VAL A 1 426 ? 0.028 28.929 35.784 1.00 25.09 420 VAL A O 1
ATOM 3404 N N . LEU A 1 427 ? 0.749 28.371 33.737 1.00 24.80 421 LEU A N 1
ATOM 3405 C CA . LEU A 1 427 ? -0.371 29.048 33.093 1.00 25.47 421 LEU A CA 1
ATOM 3406 C C . LEU A 1 427 ? -1.240 28.010 32.382 1.00 26.43 421 LEU A C 1
ATOM 3407 O O . LEU A 1 427 ? -0.754 27.002 31.859 1.00 23.37 421 LEU A O 1
ATOM 3412 N N . THR A 1 428 ? -2.537 28.207 32.466 1.00 26.89 422 THR A N 1
ATOM 3413 C CA . THR A 1 428 ? -3.440 27.324 31.783 1.00 30.89 422 THR A CA 1
ATOM 3414 C C . THR A 1 428 ? -4.345 28.180 30.896 1.00 29.49 422 THR A C 1
ATOM 3415 O O . THR A 1 428 ? -4.141 29.393 30.826 1.00 29.57 422 THR A O 1
ATOM 3419 N N . GLY A 1 429 ? -5.304 27.548 30.211 1.00 29.42 423 GLY A N 1
ATOM 3420 C CA . GLY A 1 429 ? -6.214 28.229 29.273 1.00 30.43 423 GLY A CA 1
ATOM 3421 C C . GLY A 1 429 ? -5.872 27.894 27.823 1.00 31.72 423 GLY A C 1
ATOM 3422 O O . GLY A 1 429 ? -6.320 28.580 26.900 1.00 30.97 423 GLY A O 1
ATOM 3423 N N . LEU A 1 430 ? -5.034 26.876 27.633 1.00 32.54 424 LEU A N 1
ATOM 3424 C CA . LEU A 1 430 ? -4.552 26.467 26.301 1.00 33.57 424 LEU A CA 1
ATOM 3425 C C . LEU A 1 430 ? -5.077 25.068 25.901 1.00 34.11 424 LEU A C 1
ATOM 3426 O O . LEU A 1 430 ? -4.416 24.371 25.114 1.00 35.37 424 LEU A O 1
ATOM 3431 N N . THR A 1 431 ? -6.227 24.639 26.425 1.00 32.99 425 THR A N 1
ATOM 3432 C CA . THR A 1 431 ? -6.745 23.296 26.043 1.00 36.41 425 THR A CA 1
ATOM 3433 C C . THR A 1 431 ? -7.108 23.159 24.540 1.00 36.28 425 THR A C 1
ATOM 3434 O O . THR A 1 431 ? -7.193 22.045 24.032 1.00 36.12 425 THR A O 1
ATOM 3438 N N . GLU A 1 432 ? -7.297 24.283 23.846 1.00 36.48 426 GLU A N 1
ATOM 3439 C CA . GLU A 1 432 ? -7.472 24.276 22.384 1.00 38.48 426 GLU A CA 1
ATOM 3440 C C . GLU A 1 432 ? -6.125 24.314 21.629 1.00 34.06 426 GLU A C 1
ATOM 3441 O O . GLU A 1 432 ? -6.106 24.320 20.401 1.00 34.97 426 GLU A O 1
ATOM 3447 N N . ALA A 1 433 ? -5.014 24.293 22.381 1.00 28.43 427 ALA A N 1
ATOM 3448 C CA . ALA A 1 433 ? -3.672 24.499 21.847 1.00 27.05 427 ALA A CA 1
ATOM 3449 C C . ALA A 1 433 ? -3.497 23.946 20.426 1.00 23.18 427 ALA A C 1
ATOM 3450 O O . ALA A 1 433 ? -3.189 24.670 19.505 1.00 26.53 427 ALA A O 1
ATOM 3452 N N . THR A 1 434 ? -3.677 22.647 20.303 1.00 25.09 428 THR A N 1
ATOM 3453 C CA . THR A 1 434 ? -3.456 21.897 19.059 1.00 25.84 428 THR A CA 1
ATOM 3454 C C . THR A 1 434 ? -4.247 22.400 17.861 1.00 25.23 428 THR A C 1
ATOM 3455 O O . THR A 1 434 ? -3.669 22.657 16.808 1.00 26.10 428 THR A O 1
ATOM 3459 N N . ALA A 1 435 ? -5.554 22.552 18.040 1.00 26.83 429 ALA A N 1
ATOM 3460 C CA . ALA A 1 435 ? -6.440 23.110 17.003 1.00 25.52 429 ALA A CA 1
ATOM 3461 C C . ALA A 1 435 ? -6.014 24.501 16.579 1.00 25.45 429 ALA A C 1
ATOM 3462 O O . ALA A 1 435 ? -5.945 24.784 15.397 1.00 25.53 429 ALA A O 1
ATOM 3464 N N . VAL A 1 436 ? -5.707 25.376 17.548 1.00 26.98 430 VAL A N 1
ATOM 3465 C CA . VAL A 1 436 ? -5.182 26.728 17.222 1.00 24.51 430 VAL A CA 1
ATOM 3466 C C . VAL A 1 436 ? -3.969 26.687 16.278 1.00 24.70 430 VAL A C 1
ATOM 3467 O O . VAL A 1 436 ? -3.914 27.360 15.219 1.00 26.27 430 VAL A O 1
ATOM 3471 N N . GLY A 1 437 ? -2.980 25.891 16.666 1.00 26.06 431 GLY A N 1
ATOM 3472 C CA . GLY A 1 437 ? -1.747 25.795 15.863 1.00 24.36 431 GLY A CA 1
ATOM 3473 C C . GLY A 1 437 ? -2.036 25.212 14.501 1.00 23.26 431 GLY A C 1
ATOM 3474 O O . GLY A 1 437 ? -1.486 25.681 13.492 1.00 23.50 431 GLY A O 1
ATOM 3475 N N . ASN A 1 438 ? -2.866 24.168 14.479 1.00 21.58 432 ASN A N 1
ATOM 3476 C CA . ASN A 1 438 ? -3.358 23.576 13.198 1.00 21.49 432 ASN A CA 1
ATOM 3477 C C . ASN A 1 438 ? -4.005 24.667 12.321 1.00 21.64 432 ASN A C 1
ATOM 3478 O O . ASN A 1 438 ? -3.525 24.944 11.212 1.00 21.50 432 ASN A O 1
ATOM 3483 N N . ILE A 1 439 ? -5.039 25.334 12.852 1.00 22.98 433 ILE A N 1
ATOM 3484 C CA . ILE A 1 439 ? -5.732 26.431 12.122 1.00 23.92 433 ILE A CA 1
ATOM 3485 C C . ILE A 1 439 ? -4.841 27.579 11.599 1.00 24.44 433 ILE A C 1
ATOM 3486 O O . ILE A 1 439 ? -4.955 27.988 10.442 1.00 24.26 433 ILE A O 1
ATOM 3491 N N . VAL A 1 440 ? -3.951 28.125 12.424 1.00 26.33 434 VAL A N 1
ATOM 3492 C CA . VAL A 1 440 ? -3.198 29.321 11.985 1.00 23.98 434 VAL A CA 1
ATOM 3493 C C . VAL A 1 440 ? -2.265 29.034 10.828 1.00 24.90 434 VAL A C 1
ATOM 3494 O O . VAL A 1 440 ? -2.130 29.823 9.859 1.00 26.85 434 VAL A O 1
ATOM 3498 N N . VAL A 1 441 ? -1.607 27.885 10.927 1.00 25.33 435 VAL A N 1
ATOM 3499 C CA . VAL A 1 441 ? -0.781 27.375 9.851 1.00 21.64 435 VAL A CA 1
ATOM 3500 C C . VAL A 1 441 ? -1.582 27.430 8.559 1.00 21.45 435 VAL A C 1
ATOM 3501 O O . VAL A 1 441 ? -1.081 27.932 7.538 1.00 22.55 435 VAL A O 1
ATOM 3505 N N . GLN A 1 442 ? -2.840 26.972 8.583 1.00 19.80 436 GLN A N 1
ATOM 3506 C CA . GLN A 1 442 ? -3.618 26.976 7.325 1.00 19.83 436 GLN A CA 1
ATOM 3507 C C . GLN A 1 442 ? -4.013 28.394 6.886 1.00 21.26 436 GLN A C 1
ATOM 3508 O O . GLN A 1 442 ? -4.069 28.687 5.697 1.00 23.29 436 GLN A O 1
ATOM 3514 N N . LEU A 1 443 ? -4.307 29.253 7.859 1.00 24.49 437 LEU A N 1
ATOM 3515 C CA . LEU A 1 443 ? -4.695 30.644 7.578 1.00 26.09 437 LEU A CA 1
ATOM 3516 C C . LEU A 1 443 ? -3.564 31.389 6.893 1.00 27.11 437 LEU A C 1
ATOM 3517 O O . LEU A 1 443 ? -3.779 32.117 5.917 1.00 26.97 437 LEU A O 1
ATOM 3522 N N . ILE A 1 444 ? -2.341 31.181 7.383 1.00 25.99 438 ILE A N 1
ATOM 3523 C CA . ILE A 1 444 ? -1.182 31.788 6.742 1.00 24.44 438 ILE A CA 1
ATOM 3524 C C . ILE A 1 444 ? -1.040 31.237 5.328 1.00 25.81 438 ILE A C 1
ATOM 3525 O O . ILE A 1 444 ? -0.771 31.992 4.376 1.00 26.22 438 ILE A O 1
ATOM 3530 N N . ALA A 1 445 ? -1.183 29.915 5.186 1.00 24.25 439 ALA A N 1
ATOM 3531 C CA . ALA A 1 445 ? -0.991 29.280 3.890 1.00 24.78 439 ALA A CA 1
ATOM 3532 C C . ALA A 1 445 ? -2.014 29.759 2.831 1.00 26.07 439 ALA A C 1
ATOM 3533 O O . ALA A 1 445 ? -1.675 29.902 1.643 1.00 28.34 439 ALA A O 1
ATOM 3535 N N . MET A 1 446 ? -3.255 29.967 3.246 1.00 26.68 440 MET A N 1
ATOM 3536 C CA . MET A 1 446 ? -4.264 30.467 2.312 1.00 28.17 440 MET A CA 1
ATOM 3537 C C . MET A 1 446 ? -4.261 32.032 2.244 1.00 31.94 440 MET A C 1
ATOM 3538 O O . MET A 1 446 ? -4.948 32.639 1.415 1.00 30.94 440 MET A O 1
ATOM 3543 N N . GLY A 1 447 ? -3.480 32.671 3.115 1.00 35.08 441 GLY A N 1
ATOM 3544 C CA . GLY A 1 447 ? -3.238 34.113 3.037 1.00 35.70 441 GLY A CA 1
ATOM 3545 C C . GLY A 1 447 ? -4.282 34.934 3.769 1.00 35.32 441 GLY A C 1
ATOM 3546 O O . GLY A 1 447 ? -4.554 36.075 3.409 1.00 34.57 441 GLY A O 1
ATOM 3547 N N . GLN A 1 448 ? -4.858 34.357 4.812 1.00 35.11 442 GLN A N 1
ATOM 3548 C CA . GLN A 1 448 ? -5.802 35.066 5.645 1.00 35.55 442 GLN A CA 1
ATOM 3549 C C . GLN A 1 448 ? -5.071 35.829 6.734 1.00 37.28 442 GLN A C 1
ATOM 3550 O O . GLN A 1 448 ? -5.535 36.877 7.200 1.00 35.96 442 GLN A O 1
ATOM 3556 N N . LEU A 1 449 ? -3.929 35.285 7.146 1.00 38.80 443 LEU A N 1
ATOM 3557 C CA . LEU A 1 449 ? -3.006 35.930 8.090 1.00 38.37 443 LEU A CA 1
ATOM 3558 C C . LEU A 1 449 ? -1.687 36.118 7.369 1.00 37.68 443 LEU A C 1
ATOM 3559 O O . LEU A 1 449 ? -1.351 35.331 6.465 1.00 37.44 443 LEU A O 1
ATOM 3564 N N . LYS A 1 450 ? -0.939 37.150 7.752 1.00 36.82 444 LYS A N 1
ATOM 3565 C CA . LYS A 1 450 ? 0.319 37.473 7.060 1.00 37.04 444 LYS A CA 1
ATOM 3566 C C . LYS A 1 450 ? 1.447 36.457 7.348 1.00 35.10 444 LYS A C 1
ATOM 3567 O O . LYS A 1 450 ? 2.170 36.066 6.432 1.00 36.61 444 LYS A O 1
ATOM 3569 N N . GLY A 1 451 ? 1.593 36.058 8.613 1.00 34.92 445 GLY A N 1
ATOM 3570 C CA . GLY A 1 451 ? 2.686 35.176 9.064 1.00 33.84 445 GLY A CA 1
ATOM 3571 C C . GLY A 1 451 ? 2.599 34.909 10.554 1.00 37.17 445 GLY A C 1
ATOM 3572 O O . GLY A 1 451 ? 1.591 35.248 11.208 1.00 33.49 445 GLY A O 1
ATOM 3573 N N . MET A 1 452 ? 3.648 34.304 11.110 1.00 38.65 446 MET A N 1
ATOM 3574 C CA . MET A 1 452 ? 3.678 34.028 12.554 1.00 43.73 446 MET A CA 1
ATOM 3575 C C . MET A 1 452 ? 3.578 35.313 13.371 1.00 43.24 446 MET A C 1
ATOM 3576 O O . MET A 1 452 ? 3.016 35.316 14.475 1.00 39.19 446 MET A O 1
ATOM 3581 N N . GLU A 1 453 ? 4.152 36.380 12.808 1.00 42.25 447 GLU A N 1
ATOM 3582 C CA . GLU A 1 453 ? 3.957 37.755 13.251 1.00 48.78 447 GLU A CA 1
ATOM 3583 C C . GLU A 1 453 ? 2.542 37.963 13.800 1.00 47.09 447 GLU A C 1
ATOM 3584 O O . GLU A 1 453 ? 2.329 37.934 15.011 1.00 47.23 447 GLU A O 1
ATOM 3590 N N . GLU A 1 454 ? 1.588 38.145 12.879 1.00 47.15 448 GLU A N 1
ATOM 3591 C CA . GLU A 1 454 ? 0.167 38.354 13.180 1.00 44.77 448 GLU A CA 1
ATOM 3592 C C . GLU A 1 454 ? -0.444 37.216 13.991 1.00 44.47 448 GLU A C 1
ATOM 3593 O O . GLU A 1 454 ? -1.287 37.438 14.892 1.00 40.39 448 GLU A O 1
ATOM 3599 N N . ALA A 1 455 ? -0.028 35.993 13.649 1.00 42.66 449 ALA A N 1
ATOM 3600 C CA . ALA A 1 455 ? -0.571 34.785 14.255 1.00 40.83 449 ALA A CA 1
ATOM 3601 C C . ALA A 1 455 ? -0.413 34.821 15.761 1.00 39.06 449 ALA A C 1
ATOM 3602 O O . ALA A 1 455 ? -1.325 34.461 16.520 1.00 35.02 449 ALA A O 1
ATOM 3604 N N . HIS A 1 456 ? 0.750 35.276 16.207 1.00 43.19 450 HIS A N 1
ATOM 3605 C CA . HIS A 1 456 ? 0.977 35.403 17.645 1.00 43.53 450 HIS A CA 1
ATOM 3606 C C . HIS A 1 456 ? 0.073 36.439 18.272 1.00 41.00 450 HIS A C 1
ATOM 3607 O O . HIS A 1 456 ? -0.528 36.183 19.319 1.00 40.20 450 HIS A O 1
ATOM 3614 N N . HIS A 1 457 ? -0.064 37.584 17.605 1.00 40.26 451 HIS A N 1
ATOM 3615 C CA . HIS A 1 457 ? -0.968 38.634 18.103 1.00 45.24 451 HIS A CA 1
ATOM 3616 C C . HIS A 1 457 ? -2.439 38.158 18.154 1.00 42.76 451 HIS A C 1
ATOM 3617 O O . HIS A 1 457 ? -3.183 38.496 19.076 1.00 43.09 451 HIS A O 1
ATOM 3624 N N . VAL A 1 458 ? -2.810 37.301 17.201 1.00 41.52 452 VAL A N 1
ATOM 3625 C CA . VAL A 1 458 ? -4.155 36.689 17.116 1.00 38.30 452 VAL A CA 1
ATOM 3626 C C . VAL A 1 458 ? -4.424 35.560 18.128 1.00 38.16 452 VAL A C 1
ATOM 3627 O O . VAL A 1 458 ? -5.523 35.455 18.668 1.00 42.40 452 VAL A O 1
ATOM 3631 N N . ILE A 1 459 ? -3.424 34.724 18.400 1.00 38.15 453 ILE A N 1
ATOM 3632 C CA . ILE A 1 459 ? -3.546 33.651 19.399 1.00 35.79 453 ILE A CA 1
ATOM 3633 C C . ILE A 1 459 ? -3.622 34.203 20.805 1.00 36.35 453 ILE A C 1
ATOM 3634 O O . ILE A 1 459 ? -4.439 33.763 21.625 1.00 36.75 453 ILE A O 1
ATOM 3639 N N . GLU A 1 460 ? -2.733 35.143 21.093 1.00 39.04 454 GLU A N 1
ATOM 3640 C CA . GLU A 1 460 ? -2.687 35.799 22.401 1.00 38.39 454 GLU A CA 1
ATOM 3641 C C . GLU A 1 460 ? -3.991 36.558 22.687 1.00 36.94 454 GLU A C 1
ATOM 3642 O O . GLU A 1 460 ? -4.495 36.511 23.799 1.00 36.24 454 GLU A O 1
ATOM 3648 N N . GLU A 1 461 ? -4.551 37.240 21.688 1.00 37.25 455 GLU A N 1
ATOM 3649 C CA . GLU A 1 461 ? -5.907 37.822 21.854 1.00 39.66 455 GLU A CA 1
ATOM 3650 C C . GLU A 1 461 ? -6.923 36.738 22.236 1.00 37.82 455 GLU A C 1
ATOM 3651 O O . GLU A 1 461 ? -7.774 36.943 23.122 1.00 34.75 455 GLU A O 1
ATOM 3657 N N . PHE A 1 462 ? -6.799 35.572 21.597 1.00 39.07 456 PHE A N 1
ATOM 3658 C CA . PHE A 1 462 ? -7.770 34.485 21.759 1.00 38.85 456 PHE A CA 1
ATOM 3659 C C . PHE A 1 462 ? -7.696 33.785 23.119 1.00 40.61 456 PHE A C 1
ATOM 3660 O O . PHE A 1 462 ? -8.734 33.464 23.706 1.00 36.74 456 PHE A O 1
ATOM 3668 N N . LEU A 1 463 ? -6.475 33.550 23.606 1.00 39.60 457 LEU A N 1
ATOM 3669 C CA . LEU A 1 463 ? -6.252 32.774 24.845 1.00 40.41 457 LEU A CA 1
ATOM 3670 C C . LEU A 1 463 ? -6.653 33.508 26.126 1.00 41.22 457 LEU A C 1
ATOM 3671 O O . LEU A 1 463 ? -6.321 34.684 26.317 1.00 44.41 457 LEU A O 1
ATOM 3676 N N . GLN A 1 464 ? -7.362 32.804 26.999 1.00 41.63 458 GLN A N 1
ATOM 3677 C CA . GLN A 1 464 ? -7.721 33.354 28.307 1.00 43.58 458 GLN A CA 1
ATOM 3678 C C . GLN A 1 464 ? -6.827 32.775 29.413 1.00 41.65 458 GLN A C 1
ATOM 3679 O O . GLN A 1 464 ? -7.204 31.841 30.139 1.00 43.65 458 GLN A O 1
ATOM 3685 N N . LEU A 1 465 ? -5.628 33.338 29.531 1.00 42.61 459 LEU A N 1
ATOM 3686 C CA . LEU A 1 465 ? -4.607 32.748 30.388 1.00 41.52 459 LEU A CA 1
ATOM 3687 C C . LEU A 1 465 ? -4.867 32.970 31.876 1.00 43.90 459 LEU A C 1
ATOM 3688 O O . LEU A 1 465 ? -5.180 34.095 32.294 1.00 38.12 459 LEU A O 1
ATOM 3693 N N . GLU A 1 466 ? -4.730 31.876 32.637 1.00 40.93 460 GLU A N 1
ATOM 3694 C CA . GLU A 1 466 ? -4.893 31.825 34.093 1.00 43.55 460 GLU A CA 1
ATOM 3695 C C . GLU A 1 466 ? -3.597 31.304 34.761 1.00 41.08 460 GLU A C 1
ATOM 3696 O O . GLU A 1 466 ? -3.076 30.274 34.360 1.00 34.41 460 GLU A O 1
ATOM 3702 N N . SER A 1 467 ? -3.102 31.999 35.783 1.00 37.95 461 SER A N 1
ATOM 3703 C CA . SER A 1 467 ? -1.848 31.624 36.457 1.00 39.66 461 SER A CA 1
ATOM 3704 C C . SER A 1 467 ? -2.030 30.858 37.782 1.00 41.17 461 SER A C 1
ATOM 3705 O O . SER A 1 467 ? -2.975 31.095 38.543 1.00 37.36 461 SER A O 1
ATOM 3708 N N . TYR A 1 468 ? -1.108 29.938 38.043 1.00 37.55 462 TYR A N 1
ATOM 3709 C CA . TYR A 1 468 ? -0.994 29.280 39.336 1.00 39.39 462 TYR A CA 1
ATOM 3710 C C . TYR A 1 468 ? 0.395 29.572 39.897 1.00 40.01 462 TYR A C 1
ATOM 3711 O O . TYR A 1 468 ? 1.404 29.504 39.159 1.00 36.63 462 TYR A O 1
ATOM 3720 N N . TYR A 1 469 ? 0.431 29.852 41.200 1.00 36.25 463 TYR A N 1
ATOM 3721 C CA . TYR A 1 469 ? 1.672 30.136 41.936 1.00 35.11 463 TYR A CA 1
ATOM 3722 C C . TYR A 1 469 ? 1.855 29.164 43.088 1.00 30.96 463 TYR A C 1
ATOM 3723 O O . TYR A 1 469 ? 0.868 28.688 43.668 1.00 28.93 463 TYR A O 1
ATOM 3732 N N . SER A 1 470 ? 3.115 28.874 43.421 1.00 31.29 464 SER A N 1
ATOM 3733 C CA . SER A 1 470 ? 3.450 27.973 44.533 1.00 29.82 464 SER A CA 1
ATOM 3734 C C . SER A 1 470 ? 2.792 28.423 45.851 1.00 29.71 464 SER A C 1
ATOM 3735 O O . SER A 1 470 ? 2.999 29.544 46.287 1.00 26.52 464 SER A O 1
ATOM 3738 N N . GLN A 1 471 ? 2.000 27.536 46.450 1.00 31.55 465 GLN A N 1
ATOM 3739 C CA . GLN A 1 471 ? 1.447 27.730 47.807 1.00 33.83 465 GLN A CA 1
ATOM 3740 C C . GLN A 1 471 ? 2.214 26.886 48.795 1.00 33.10 465 GLN A C 1
ATOM 3741 O O . GLN A 1 471 ? 2.720 25.808 48.456 1.00 31.54 465 GLN A O 1
ATOM 3747 N N . LYS A 1 472 ? 2.275 27.376 50.029 1.00 32.92 466 LYS A N 1
ATOM 3748 C CA . LYS A 1 472 ? 2.901 26.643 51.117 1.00 34.07 466 LYS A CA 1
ATOM 3749 C C . LYS A 1 472 ? 2.051 25.440 51.469 1.00 34.60 466 LYS A C 1
ATOM 3750 O O . LYS A 1 472 ? 0.878 25.371 51.106 1.00 30.23 466 LYS A O 1
ATOM 3752 N N . ASN A 1 473 ? 2.699 24.490 52.140 1.00 35.58 467 ASN A N 1
ATOM 3753 C CA . ASN A 1 473 ? 2.066 23.407 52.882 1.00 40.70 467 ASN A CA 1
ATOM 3754 C C . ASN A 1 473 ? 2.739 22.097 52.534 1.00 42.92 467 ASN A C 1
ATOM 3755 O O . ASN A 1 473 ? 3.599 21.658 53.294 1.00 44.72 467 ASN A O 1
ATOM 3761 N N . GLY B 1 5 ? 0.599 54.455 -3.926 1.00 28.24 -1 GLY B N 1
ATOM 3762 C CA . GLY B 1 5 ? 0.646 53.039 -4.381 1.00 27.71 -1 GLY B CA 1
ATOM 3763 C C . GLY B 1 5 ? -0.486 52.415 -3.635 1.00 32.58 -1 GLY B C 1
ATOM 3764 O O . GLY B 1 5 ? -0.847 52.946 -2.555 1.00 32.15 -1 GLY B O 1
ATOM 3765 N N . SER B 1 6 ? -1.078 51.349 -4.207 1.00 31.25 0 SER B N 1
ATOM 3766 C CA . SER B 1 6 ? -2.322 50.750 -3.668 1.00 32.53 0 SER B CA 1
ATOM 3767 C C . SER B 1 6 ? -2.755 49.313 -4.093 1.00 27.71 0 SER B C 1
ATOM 3768 O O . SER B 1 6 ? -3.283 48.604 -3.242 1.00 28.00 0 SER B O 1
ATOM 3771 N N . HIS B 1 7 ? -2.592 48.902 -5.360 1.00 26.86 1 HIS B N 1
ATOM 3772 C CA . HIS B 1 7 ? -2.972 47.513 -5.784 1.00 26.18 1 HIS B CA 1
ATOM 3773 C C . HIS B 1 7 ? -2.057 46.382 -5.303 1.00 24.71 1 HIS B C 1
ATOM 3774 O O . HIS B 1 7 ? -0.848 46.426 -5.495 1.00 21.63 1 HIS B O 1
ATOM 3781 N N . GLU B 1 8 ? -2.659 45.367 -4.684 1.00 26.00 2 GLU B N 1
ATOM 3782 C CA . GLU B 1 8 ? -1.964 44.134 -4.326 1.00 27.52 2 GLU B CA 1
ATOM 3783 C C . GLU B 1 8 ? -1.394 43.501 -5.589 1.00 27.37 2 GLU B C 1
ATOM 3784 O O . GLU B 1 8 ? -2.149 43.222 -6.540 1.00 24.41 2 GLU B O 1
ATOM 3790 N N . ALA B 1 9 ? -0.064 43.316 -5.602 1.00 25.14 3 ALA B N 1
ATOM 3791 C CA . ALA B 1 9 ? 0.689 42.856 -6.779 1.00 23.74 3 ALA B CA 1
ATOM 3792 C C . ALA B 1 9 ? 1.892 41.980 -6.401 1.00 22.45 3 ALA B C 1
ATOM 3793 O O . ALA B 1 9 ? 2.397 42.020 -5.259 1.00 22.73 3 ALA B O 1
ATOM 3795 N N . VAL B 1 10 ? 2.372 41.205 -7.357 1.00 20.16 4 VAL B N 1
ATOM 3796 C CA . VAL B 1 10 ? 3.546 40.348 -7.076 1.00 20.93 4 VAL B CA 1
ATOM 3797 C C . VAL B 1 10 ? 4.624 40.793 -8.057 1.00 20.83 4 VAL B C 1
ATOM 3798 O O . VAL B 1 10 ? 4.286 41.410 -9.088 1.00 21.75 4 VAL B O 1
ATOM 3802 N N . LEU B 1 11 ? 5.896 40.532 -7.745 1.00 19.22 5 LEU B N 1
ATOM 3803 C CA . LEU B 1 11 ? 6.998 40.970 -8.584 1.00 17.65 5 LEU B CA 1
ATOM 3804 C C . LEU B 1 11 ? 7.778 39.766 -9.155 1.00 19.05 5 LEU B C 1
ATOM 3805 O O . LEU B 1 11 ? 8.202 38.872 -8.413 1.00 18.06 5 LEU B O 1
ATOM 3810 N N . ALA B 1 12 ? 7.936 39.756 -10.474 1.00 19.38 6 ALA B N 1
ATOM 3811 C CA . ALA B 1 12 ? 8.663 38.692 -11.161 1.00 22.26 6 ALA B CA 1
ATOM 3812 C C . ALA B 1 12 ? 9.966 39.282 -11.582 1.00 22.48 6 ALA B C 1
ATOM 3813 O O . ALA B 1 12 ? 9.990 40.307 -12.269 1.00 23.17 6 ALA B O 1
ATOM 3815 N N . ILE B 1 13 ? 11.048 38.665 -11.132 1.00 24.23 7 ILE B N 1
ATOM 3816 C CA . ILE B 1 13 ? 12.387 38.967 -11.602 1.00 24.71 7 ILE B CA 1
ATOM 3817 C C . ILE B 1 13 ? 12.880 37.844 -12.547 1.00 25.89 7 ILE B C 1
ATOM 3818 O O . ILE B 1 13 ? 13.110 36.729 -12.116 1.00 24.25 7 ILE B O 1
ATOM 3823 N N . ASP B 1 14 ? 13.044 38.142 -13.835 1.00 24.51 8 ASP B N 1
ATOM 3824 C CA . ASP B 1 14 ? 13.380 37.122 -14.826 1.00 23.98 8 ASP B CA 1
ATOM 3825 C C . ASP B 1 14 ? 14.759 37.477 -15.266 1.00 21.49 8 ASP B C 1
ATOM 3826 O O . ASP B 1 14 ? 14.977 38.532 -15.874 1.00 22.54 8 ASP B O 1
ATOM 3831 N N . LEU B 1 15 ? 15.712 36.632 -14.921 1.00 21.20 9 LEU B N 1
ATOM 3832 C CA . LEU B 1 15 ? 17.084 36.959 -15.182 1.00 23.38 9 LEU B CA 1
ATOM 3833 C C . LEU B 1 15 ? 17.579 36.011 -16.266 1.00 25.18 9 LEU B C 1
ATOM 3834 O O . LEU B 1 15 ? 17.847 34.841 -16.007 1.00 24.65 9 LEU B O 1
ATOM 3839 N N . GLY B 1 16 ? 17.604 36.508 -17.501 1.00 25.40 10 GLY B N 1
ATOM 3840 C CA . GLY B 1 16 ? 18.230 35.807 -18.607 1.00 24.32 10 GLY B CA 1
ATOM 3841 C C . GLY B 1 16 ? 19.736 35.954 -18.572 1.00 25.21 10 GLY B C 1
ATOM 3842 O O . GLY B 1 16 ? 20.278 36.805 -17.878 1.00 24.12 10 GLY B O 1
ATOM 3843 N N . ALA B 1 17 ? 20.413 35.079 -19.313 1.00 26.57 11 ALA B N 1
ATOM 3844 C CA . ALA B 1 17 ? 21.860 35.066 -19.433 1.00 25.54 11 ALA B CA 1
ATOM 3845 C C . ALA B 1 17 ? 22.407 36.345 -20.097 1.00 28.71 11 ALA B C 1
ATOM 3846 O O . ALA B 1 17 ? 23.560 36.761 -19.850 1.00 29.60 11 ALA B O 1
ATOM 3848 N N . THR B 1 18 ? 21.588 36.986 -20.931 1.00 29.67 12 THR B N 1
ATOM 3849 C CA . THR B 1 18 ? 22.056 38.198 -21.612 1.00 31.12 12 THR B CA 1
ATOM 3850 C C . THR B 1 18 ? 21.296 39.471 -21.169 1.00 32.32 12 THR B C 1
ATOM 3851 O O . THR B 1 18 ? 21.749 40.594 -21.435 1.00 35.31 12 THR B O 1
ATOM 3855 N N . SER B 1 19 ? 20.172 39.314 -20.467 1.00 33.93 13 SER B N 1
ATOM 3856 C CA . SER B 1 19 ? 19.450 40.482 -19.915 1.00 34.68 13 SER B CA 1
ATOM 3857 C C . SER B 1 19 ? 18.468 40.107 -18.809 1.00 35.52 13 SER B C 1
ATOM 3858 O O . SER B 1 19 ? 18.047 38.956 -18.715 1.00 33.61 13 SER B O 1
ATOM 3861 N N . GLY B 1 20 ? 18.106 41.085 -17.980 1.00 30.16 14 GLY B N 1
ATOM 3862 C CA . GLY B 1 20 ? 17.150 40.873 -16.911 1.00 28.85 14 GLY B CA 1
ATOM 3863 C C . GLY B 1 20 ? 15.997 41.859 -16.959 1.00 27.05 14 GLY B C 1
ATOM 3864 O O . GLY B 1 20 ? 16.158 43.006 -17.402 1.00 27.76 14 GLY B O 1
ATOM 3865 N N . ARG B 1 21 ? 14.849 41.417 -16.479 1.00 25.85 15 ARG B N 1
ATOM 3866 C CA . ARG B 1 21 ? 13.690 42.277 -16.380 1.00 26.84 15 ARG B CA 1
ATOM 3867 C C . ARG B 1 21 ? 12.984 42.089 -15.060 1.00 26.71 15 ARG B C 1
ATOM 3868 O O . ARG B 1 21 ? 12.944 40.962 -14.516 1.00 26.23 15 ARG B O 1
ATOM 3876 N N . ALA B 1 22 ? 12.377 43.173 -14.566 1.00 21.93 16 ALA B N 1
ATOM 3877 C CA . ALA B 1 22 ? 11.472 43.073 -13.434 1.00 23.61 16 ALA B CA 1
ATOM 3878 C C . ALA B 1 22 ? 10.053 43.507 -13.814 1.00 23.39 16 ALA B C 1
ATOM 3879 O O . ALA B 1 22 ? 9.869 44.587 -14.390 1.00 24.44 16 ALA B O 1
ATOM 3881 N N . ILE B 1 23 ? 9.066 42.673 -13.464 1.00 21.81 17 ILE B N 1
ATOM 3882 C CA . ILE B 1 23 ? 7.698 42.856 -13.879 1.00 22.65 17 ILE B CA 1
ATOM 3883 C C . ILE B 1 23 ? 6.661 42.626 -12.782 1.00 23.00 17 ILE B C 1
ATOM 3884 O O . ILE B 1 23 ? 6.599 41.556 -12.196 1.00 21.02 17 ILE B O 1
ATOM 3889 N N . VAL B 1 24 ? 5.806 43.619 -12.550 1.00 21.29 18 VAL B N 1
ATOM 3890 C CA . VAL B 1 24 ? 4.735 43.489 -11.570 1.00 21.79 18 VAL B CA 1
ATOM 3891 C C . VAL B 1 24 ? 3.502 42.843 -12.206 1.00 23.41 18 VAL B C 1
ATOM 3892 O O . VAL B 1 24 ? 3.032 43.266 -13.261 1.00 23.22 18 VAL B O 1
ATOM 3896 N N . GLY B 1 25 ? 2.968 41.819 -11.556 1.00 24.22 19 GLY B N 1
ATOM 3897 C CA . GLY B 1 25 ? 1.754 41.204 -12.041 1.00 26.41 19 GLY B CA 1
ATOM 3898 C C . GLY B 1 25 ? 0.685 41.469 -11.027 1.00 28.80 19 GLY B C 1
ATOM 3899 O O . GLY B 1 25 ? 0.941 41.404 -9.822 1.00 26.16 19 GLY B O 1
ATOM 3900 N N . TYR B 1 26 ? -0.529 41.757 -11.501 1.00 28.99 20 TYR B N 1
ATOM 3901 C CA . TYR B 1 26 ? -1.639 41.882 -10.589 1.00 33.39 20 TYR B CA 1
ATOM 3902 C C . TYR B 1 26 ? -2.991 41.661 -11.269 1.00 35.32 20 TYR B C 1
ATOM 3903 O O . TYR B 1 26 ? -3.111 41.722 -12.499 1.00 37.57 20 TYR B O 1
ATOM 3912 N N . LEU B 1 27 ? -3.990 41.408 -10.435 1.00 36.09 21 LEU B N 1
ATOM 3913 C CA . LEU B 1 27 ? -5.338 41.209 -10.896 1.00 37.45 21 LEU B CA 1
ATOM 3914 C C . LEU B 1 27 ? -6.089 42.521 -10.776 1.00 43.56 21 LEU B C 1
ATOM 3915 O O . LEU B 1 27 ? -6.155 43.128 -9.693 1.00 40.25 21 LEU B O 1
ATOM 3920 N N . SER B 1 28 ? -6.595 42.966 -11.919 1.00 46.49 22 SER B N 1
ATOM 3921 C CA . SER B 1 28 ? -7.581 44.025 -12.008 1.00 53.23 22 SER B CA 1
ATOM 3922 C C . SER B 1 28 ? -8.855 43.417 -12.623 1.00 55.04 22 SER B C 1
ATOM 3923 O O . SER B 1 28 ? -8.808 42.840 -13.707 1.00 50.69 22 SER B O 1
ATOM 3926 N N . GLU B 1 29 ? -9.980 43.521 -11.913 1.00 57.40 23 GLU B N 1
ATOM 3927 C CA . GLU B 1 29 ? -11.295 43.059 -12.420 1.00 59.33 23 GLU B CA 1
ATOM 3928 C C . GLU B 1 29 ? -11.325 41.546 -12.739 1.00 55.56 23 GLU B C 1
ATOM 3929 O O . GLU B 1 29 ? -12.018 41.113 -13.658 1.00 53.45 23 GLU B O 1
ATOM 3935 N N . ASN B 1 30 ? -10.575 40.750 -11.983 1.00 54.16 24 ASN B N 1
ATOM 3936 C CA . ASN B 1 30 ? -10.377 39.326 -12.300 1.00 53.69 24 ASN B CA 1
ATOM 3937 C C . ASN B 1 30 ? -9.494 39.077 -13.542 1.00 51.45 24 ASN B C 1
ATOM 3938 O O . ASN B 1 30 ? -9.349 37.930 -13.986 1.00 49.96 24 ASN B O 1
ATOM 3943 N N . LYS B 1 31 ? -8.899 40.139 -14.090 1.00 43.32 25 LYS B N 1
ATOM 3944 C CA . LYS B 1 31 ? -8.039 40.008 -15.260 1.00 39.49 25 LYS B CA 1
ATOM 3945 C C . LYS B 1 31 ? -6.582 40.340 -14.924 1.00 39.61 25 LYS B C 1
ATOM 3946 O O . LYS B 1 31 ? -6.323 41.030 -13.937 1.00 33.86 25 LYS B O 1
ATOM 3952 N N . LEU B 1 32 ? -5.650 39.865 -15.754 1.00 36.45 26 LEU B N 1
ATOM 3953 C CA . LEU B 1 32 ? -4.206 40.014 -15.493 1.00 34.71 26 LEU B CA 1
ATOM 3954 C C . LEU B 1 32 ? -3.585 41.234 -16.143 1.00 33.85 26 LEU B C 1
ATOM 3955 O O . LEU B 1 32 ? -3.656 41.423 -17.363 1.00 32.24 26 LEU B O 1
ATOM 3960 N N . VAL B 1 33 ? -2.928 42.039 -15.311 1.00 30.87 27 VAL B N 1
ATOM 3961 C CA . VAL B 1 33 ? -2.154 43.166 -15.795 1.00 30.51 27 VAL B CA 1
ATOM 3962 C C . VAL B 1 33 ? -0.701 42.961 -15.364 1.00 30.41 27 VAL B C 1
ATOM 3963 O O . VAL B 1 33 ? -0.421 42.552 -14.225 1.00 31.04 27 VAL B O 1
ATOM 3967 N N . MET B 1 34 ? 0.195 43.192 -16.306 1.00 28.80 28 MET B N 1
ATOM 3968 C CA . MET B 1 34 ? 1.602 43.134 -16.045 1.00 30.27 28 MET B CA 1
ATOM 3969 C C . MET B 1 34 ? 2.194 44.466 -16.396 1.00 30.69 28 MET B C 1
ATOM 3970 O O . MET B 1 34 ? 1.755 45.104 -17.364 1.00 28.90 28 MET B O 1
ATOM 3975 N N . GLU B 1 35 ? 3.151 44.923 -15.589 1.00 26.95 29 GLU B N 1
ATOM 3976 C CA . GLU B 1 35 ? 3.872 46.141 -15.926 1.00 25.82 29 GLU B CA 1
ATOM 3977 C C . GLU B 1 35 ? 5.367 45.934 -15.722 1.00 26.04 29 GLU B C 1
ATOM 3978 O O . GLU B 1 35 ? 5.781 45.542 -14.626 1.00 23.31 29 GLU B O 1
ATOM 3980 N N . GLU B 1 36 ? 6.172 46.247 -16.732 1.00 26.12 30 GLU B N 1
ATOM 3981 C CA . GLU B 1 36 ? 7.607 46.291 -16.550 1.00 29.89 30 GLU B CA 1
ATOM 3982 C C . GLU B 1 36 ? 7.961 47.480 -15.670 1.00 31.61 30 GLU B C 1
ATOM 3983 O O . GLU B 1 36 ? 7.372 48.547 -15.804 1.00 30.70 30 GLU B O 1
ATOM 3989 N N . ILE B 1 37 ? 8.889 47.301 -14.745 1.00 29.50 31 ILE B N 1
ATOM 3990 C CA . ILE B 1 37 ? 9.311 48.435 -13.934 1.00 30.10 31 ILE B CA 1
ATOM 3991 C C . ILE B 1 37 ? 10.807 48.651 -14.074 1.00 32.46 31 ILE B C 1
ATOM 3992 O O . ILE B 1 37 ? 11.308 49.703 -13.763 1.00 35.06 31 ILE B O 1
ATOM 3997 N N . ASN B 1 38 ? 11.511 47.637 -14.566 1.00 30.84 32 ASN B N 1
ATOM 3998 C CA . ASN B 1 38 ? 12.936 47.701 -14.683 1.00 30.10 32 ASN B CA 1
ATOM 3999 C C . ASN B 1 38 ? 13.416 46.729 -15.729 1.00 29.66 32 ASN B C 1
ATOM 4000 O O . ASN B 1 38 ? 12.837 45.663 -15.902 1.00 26.94 32 ASN B O 1
ATOM 4005 N N . ARG B 1 39 ? 14.487 47.080 -16.422 1.00 31.52 33 ARG B N 1
ATOM 4006 C CA . ARG B 1 39 ? 15.227 46.122 -17.262 1.00 35.41 33 ARG B CA 1
ATOM 4007 C C . ARG B 1 39 ? 16.686 46.509 -17.173 1.00 34.51 33 ARG B C 1
ATOM 4008 O O . ARG B 1 39 ? 16.984 47.638 -16.838 1.00 32.90 33 ARG B O 1
ATOM 4016 N N . PHE B 1 40 ? 17.578 45.563 -17.444 1.00 32.68 34 PHE B N 1
ATOM 4017 C CA . PHE B 1 40 ? 19.017 45.803 -17.459 1.00 33.83 34 PHE B CA 1
ATOM 4018 C C . PHE B 1 40 ? 19.651 44.812 -18.428 1.00 37.65 34 PHE B C 1
ATOM 4019 O O . PHE B 1 40 ? 18.980 43.894 -18.900 1.00 43.81 34 PHE B O 1
ATOM 4027 N N . SER B 1 41 ? 20.929 44.989 -18.745 1.00 39.41 35 SER B N 1
ATOM 4028 C CA . SER B 1 41 ? 21.643 43.960 -19.491 1.00 38.66 35 SER B CA 1
ATOM 4029 C C . SER B 1 41 ? 22.383 43.119 -18.477 1.00 36.61 35 SER B C 1
ATOM 4030 O O . SER B 1 41 ? 22.679 43.582 -17.373 1.00 39.08 35 SER B O 1
ATOM 4033 N N . ASN B 1 42 ? 22.652 41.875 -18.842 1.00 34.52 36 ASN B N 1
ATOM 4034 C CA . ASN B 1 42 ? 23.437 40.990 -17.991 1.00 33.06 36 ASN B CA 1
ATOM 4035 C C . ASN B 1 42 ? 24.727 40.679 -18.708 1.00 31.67 36 ASN B C 1
ATOM 4036 O O . ASN B 1 42 ? 24.762 39.878 -19.634 1.00 33.17 36 ASN B O 1
ATOM 4041 N N . LEU B 1 43 ? 25.783 41.343 -18.266 1.00 31.35 37 LEU B N 1
ATOM 4042 C CA . LEU B 1 43 ? 27.029 41.391 -19.010 1.00 33.94 37 LEU B CA 1
ATOM 4043 C C . LEU B 1 43 ? 28.107 40.632 -18.255 1.00 30.99 37 LEU B C 1
ATOM 4044 O O . LEU B 1 43 ? 28.531 41.051 -17.173 1.00 29.34 37 LEU B O 1
ATOM 4049 N N . PRO B 1 44 ? 28.544 39.495 -18.803 1.00 32.55 38 PRO B N 1
ATOM 4050 C CA . PRO B 1 44 ? 29.523 38.684 -18.066 1.00 33.61 38 PRO B CA 1
ATOM 4051 C C . PRO B 1 44 ? 30.836 39.453 -17.874 1.00 39.07 38 PRO B C 1
ATOM 4052 O O . PRO B 1 44 ? 31.103 40.409 -18.621 1.00 41.39 38 PRO B O 1
ATOM 4056 N N . ILE B 1 45 ? 31.627 39.047 -16.884 1.00 36.81 39 ILE B N 1
ATOM 4057 C CA . ILE B 1 45 ? 32.935 39.657 -16.607 1.00 43.51 39 ILE B CA 1
ATOM 4058 C C . ILE B 1 45 ? 34.029 38.603 -16.421 1.00 47.17 39 ILE B C 1
ATOM 4059 O O . ILE B 1 45 ? 33.737 37.414 -16.228 1.00 48.30 39 ILE B O 1
ATOM 4064 N N . ARG B 1 46 ? 35.288 39.030 -16.467 1.00 49.57 40 ARG B N 1
ATOM 4065 C CA . ARG B 1 46 ? 36.390 38.132 -16.113 1.00 50.16 40 ARG B CA 1
ATOM 4066 C C . ARG B 1 46 ? 36.862 38.384 -14.682 1.00 48.49 40 ARG B C 1
ATOM 4067 O O . ARG B 1 46 ? 37.132 39.517 -14.298 1.00 47.17 40 ARG B O 1
ATOM 4075 N N . VAL B 1 47 ? 36.916 37.311 -13.897 1.00 48.56 41 VAL B N 1
ATOM 4076 C CA . VAL B 1 47 ? 37.404 37.331 -12.519 1.00 49.44 41 VAL B CA 1
ATOM 4077 C C . VAL B 1 47 ? 38.417 36.191 -12.418 1.00 49.39 41 VAL B C 1
ATOM 4078 O O . VAL B 1 47 ? 38.044 35.023 -12.529 1.00 48.29 41 VAL B O 1
ATOM 4082 N N . LYS B 1 48 ? 39.694 36.542 -12.239 1.00 47.32 42 LYS B N 1
ATOM 4083 C CA . LYS B 1 48 ? 40.789 35.565 -12.161 1.00 46.86 42 LYS B CA 1
ATOM 4084 C C . LYS B 1 48 ? 40.755 34.524 -13.292 1.00 43.70 42 LYS B C 1
ATOM 4085 O O . LYS B 1 48 ? 40.756 33.312 -13.049 1.00 43.68 42 LYS B O 1
ATOM 4087 N N . GLY B 1 49 ? 40.710 35.019 -14.527 1.00 42.74 43 GLY B N 1
ATOM 4088 C CA . GLY B 1 4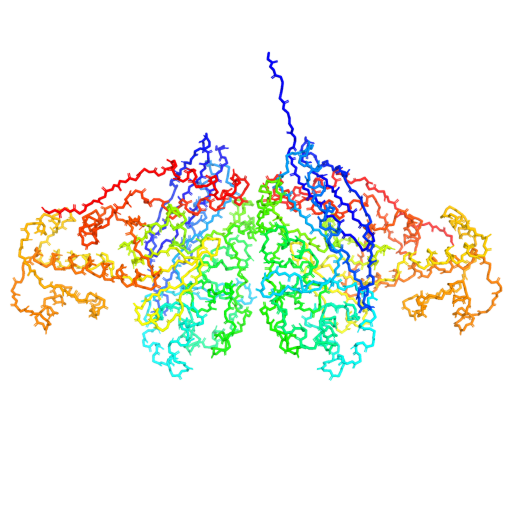9 ? 40.808 34.172 -15.716 1.00 44.02 43 GLY B CA 1
ATOM 4089 C C . GLY B 1 49 ? 39.516 33.547 -16.237 1.00 46.19 43 GLY B C 1
ATOM 4090 O O . GLY B 1 49 ? 39.436 33.169 -17.413 1.00 49.33 43 GLY B O 1
ATOM 4091 N N . HIS B 1 50 ? 38.507 33.418 -15.377 1.00 40.31 44 HIS B N 1
ATOM 4092 C CA . HIS B 1 50 ? 37.253 32.776 -15.775 1.00 37.88 44 HIS B CA 1
ATOM 4093 C C . HIS B 1 50 ? 36.154 33.787 -16.117 1.00 35.11 44 HIS B C 1
ATOM 4094 O O . HIS B 1 50 ? 35.894 34.705 -15.340 1.00 33.85 44 HIS B O 1
ATOM 4101 N N . LEU B 1 51 ? 35.519 33.621 -17.282 1.00 33.98 45 LEU B N 1
ATOM 4102 C CA . LEU B 1 51 ? 34.231 34.293 -17.582 1.00 31.73 45 LEU B CA 1
ATOM 4103 C C . LEU B 1 51 ? 33.274 33.921 -16.446 1.00 30.88 45 LEU B C 1
ATOM 4104 O O . LEU B 1 51 ? 33.110 32.739 -16.159 1.00 29.02 45 LEU B O 1
ATOM 4109 N N . SER B 1 52 ? 32.666 34.931 -15.820 1.00 30.61 46 SER B N 1
ATOM 4110 C CA . SER B 1 52 ? 31.887 34.799 -14.597 1.00 30.36 46 SER B CA 1
ATOM 4111 C C . SER B 1 52 ? 30.721 35.780 -14.576 1.00 31.88 46 SER B C 1
ATOM 4112 O O . SER B 1 52 ? 30.694 36.766 -15.318 1.00 37.26 46 SER B O 1
ATOM 4115 N N . TRP B 1 53 ? 29.755 35.510 -13.715 1.00 29.91 47 TRP B N 1
ATOM 4116 C CA . TRP B 1 53 ? 28.602 36.380 -13.542 1.00 29.10 47 TRP B CA 1
ATOM 4117 C C . TRP B 1 53 ? 28.931 37.477 -12.542 1.00 29.68 47 TRP B C 1
ATOM 4118 O O . TRP B 1 53 ? 29.628 37.241 -11.575 1.00 31.40 47 TRP B O 1
ATOM 4129 N N . ASP B 1 54 ? 28.402 38.663 -12.803 1.00 29.66 48 ASP B N 1
ATOM 4130 C CA . ASP B 1 54 ? 28.659 39.845 -11.996 1.00 28.72 48 ASP B CA 1
ATOM 4131 C C . ASP B 1 54 ? 27.557 39.928 -10.940 1.00 26.91 48 ASP B C 1
ATOM 4132 O O . ASP B 1 54 ? 26.564 40.608 -11.124 1.00 26.95 48 ASP B O 1
ATOM 4137 N N . ILE B 1 55 ? 27.754 39.225 -9.829 1.00 25.81 49 ILE B N 1
ATOM 4138 C CA . ILE B 1 55 ? 26.705 39.054 -8.823 1.00 27.52 49 ILE B CA 1
ATOM 4139 C C . ILE B 1 55 ? 26.292 40.362 -8.141 1.00 25.52 49 ILE B C 1
ATOM 4140 O O . ILE B 1 55 ? 25.104 40.684 -8.099 1.00 25.97 49 ILE B O 1
ATOM 4145 N N . ASP B 1 56 ? 27.242 41.128 -7.626 1.00 25.29 50 ASP B N 1
ATOM 4146 C CA . ASP B 1 56 ? 26.914 42.457 -7.067 1.00 26.85 50 ASP B CA 1
ATOM 4147 C C . ASP B 1 56 ? 25.963 43.261 -7.955 1.00 27.70 50 ASP B C 1
ATOM 4148 O O . ASP B 1 56 ? 24.944 43.787 -7.489 1.00 28.52 50 ASP B O 1
ATOM 4153 N N . PHE B 1 57 ? 26.288 43.337 -9.240 1.00 27.19 51 PHE B N 1
ATOM 4154 C CA . PHE B 1 57 ? 25.443 44.045 -10.201 1.00 28.44 51 PHE B CA 1
ATOM 4155 C C . PHE B 1 57 ? 24.010 43.485 -10.257 1.00 28.11 51 PHE B C 1
ATOM 4156 O O . PHE B 1 57 ? 23.036 44.241 -10.348 1.00 26.30 51 PHE B O 1
ATOM 4164 N N . LEU B 1 58 ? 23.891 42.158 -10.246 1.00 25.29 52 LEU B N 1
ATOM 4165 C CA . LEU B 1 58 ? 22.595 41.539 -10.429 1.00 23.95 52 LEU B CA 1
ATOM 4166 C C . LEU B 1 58 ? 21.735 41.770 -9.172 1.00 25.14 52 LEU B C 1
ATOM 4167 O O . LEU B 1 58 ? 20.593 42.228 -9.279 1.00 24.96 52 LEU B O 1
ATOM 4172 N N . LEU B 1 59 ? 22.318 41.526 -8.001 1.00 22.22 53 LEU B N 1
ATOM 4173 C CA . LEU B 1 59 ? 21.637 41.786 -6.728 1.00 23.75 53 LEU B CA 1
ATOM 4174 C C . LEU B 1 59 ? 21.199 43.254 -6.587 1.00 22.96 53 LEU B C 1
ATOM 4175 O O . LEU B 1 59 ? 20.097 43.554 -6.147 1.00 23.34 53 LEU B O 1
ATOM 4180 N N . ALA B 1 60 ? 22.084 44.159 -6.956 1.00 24.11 54 ALA B N 1
ATOM 4181 C CA . ALA B 1 60 ? 21.792 45.575 -6.903 1.00 24.07 54 ALA B CA 1
ATOM 4182 C C . ALA B 1 60 ? 20.622 45.912 -7.844 1.00 23.68 54 ALA B C 1
ATOM 4183 O O . ALA B 1 60 ? 19.770 46.727 -7.506 1.00 23.12 54 ALA B O 1
ATOM 4185 N N . LYS B 1 61 ? 20.534 45.238 -8.995 1.00 22.93 55 LYS B N 1
ATOM 4186 C CA . LYS B 1 61 ? 19.399 45.448 -9.896 1.00 22.06 55 LYS B CA 1
ATOM 4187 C C . LYS B 1 61 ? 18.142 44.877 -9.325 1.00 22.60 55 LYS B C 1
ATOM 4188 O O . LYS B 1 61 ? 17.086 45.446 -9.495 1.00 23.82 55 LYS B O 1
ATOM 4194 N N . ILE B 1 62 ? 18.267 43.763 -8.610 1.00 22.45 56 ILE B N 1
ATOM 4195 C CA . ILE B 1 62 ? 17.125 43.138 -7.906 1.00 21.10 56 ILE B CA 1
ATOM 4196 C C . ILE B 1 62 ? 16.586 44.064 -6.798 1.00 20.39 56 ILE B C 1
ATOM 4197 O O . ILE B 1 62 ? 15.416 44.329 -6.740 1.00 20.51 56 ILE B O 1
ATOM 4202 N N . LEU B 1 63 ? 17.449 44.534 -5.908 1.00 20.92 57 LEU B N 1
ATOM 4203 C CA . LEU B 1 63 ? 17.037 45.452 -4.814 1.00 20.67 57 LEU B CA 1
ATOM 4204 C C . LEU B 1 63 ? 16.401 46.760 -5.319 1.00 21.82 57 LEU B C 1
ATOM 4205 O O . LEU B 1 63 ? 15.431 47.245 -4.742 1.00 21.09 57 LEU B O 1
ATOM 4210 N N . GLU B 1 64 ? 16.968 47.348 -6.370 1.00 24.29 58 GLU B N 1
ATOM 4211 C CA . GLU B 1 64 ? 16.383 48.530 -6.999 1.00 26.16 58 GLU B CA 1
ATOM 4212 C C . GLU B 1 64 ? 14.968 48.245 -7.538 1.00 24.78 58 GLU B C 1
ATOM 4213 O O . GLU B 1 64 ? 14.054 49.043 -7.321 1.00 21.18 58 GLU B O 1
ATOM 4219 N N . SER B 1 65 ? 14.803 47.104 -8.223 1.00 23.13 59 SER B N 1
ATOM 4220 C CA . SER B 1 65 ? 13.495 46.617 -8.668 1.00 22.29 59 SER B CA 1
ATOM 4221 C C . SER B 1 65 ? 12.488 46.520 -7.567 1.00 21.30 59 SER B C 1
ATOM 4222 O O . SER B 1 65 ? 11.320 46.870 -7.772 1.00 25.36 59 SER B O 1
ATOM 4225 N N . ILE B 1 66 ? 12.894 45.986 -6.426 1.00 20.79 60 ILE B N 1
ATOM 4226 C CA . ILE B 1 66 ? 11.961 45.866 -5.302 1.00 21.88 60 ILE B CA 1
ATOM 4227 C C . ILE B 1 66 ? 11.581 47.254 -4.758 1.00 23.60 60 ILE B C 1
ATOM 4228 O O . ILE B 1 66 ? 10.434 47.462 -4.375 1.00 22.77 60 ILE B O 1
ATOM 4233 N N . ARG B 1 67 ? 12.547 48.182 -4.723 1.00 23.92 61 ARG B N 1
ATOM 4234 C CA . ARG B 1 67 ? 12.289 49.569 -4.335 1.00 27.23 61 ARG B CA 1
ATOM 4235 C C . ARG B 1 67 ? 11.191 50.222 -5.221 1.00 26.35 61 ARG B C 1
ATOM 4236 O O . ARG B 1 67 ? 10.221 50.772 -4.713 1.00 26.46 61 ARG B O 1
ATOM 4244 N N . LEU B 1 68 ? 11.387 50.171 -6.532 1.00 27.34 62 LEU B N 1
ATOM 4245 C CA . LEU B 1 68 ? 10.422 50.700 -7.503 1.00 28.84 62 LEU B CA 1
ATOM 4246 C C . LEU B 1 68 ? 9.048 50.070 -7.337 1.00 28.26 62 LEU B C 1
ATOM 4247 O O . LEU B 1 68 ? 8.044 50.768 -7.325 1.00 28.60 62 LEU B O 1
ATOM 4252 N N . ALA B 1 69 ? 9.010 48.751 -7.213 1.00 25.00 63 ALA B N 1
ATOM 4253 C CA . ALA B 1 69 ? 7.756 48.040 -7.052 1.00 25.81 63 ALA B CA 1
ATOM 4254 C C . ALA B 1 69 ? 7.049 48.459 -5.762 1.00 26.14 63 ALA B C 1
ATOM 4255 O O . ALA B 1 69 ? 5.830 48.678 -5.766 1.00 24.67 63 ALA B O 1
ATOM 4257 N N . ASN B 1 70 ? 7.802 48.584 -4.668 1.00 24.43 64 ASN B N 1
ATOM 4258 C CA . ASN B 1 70 ? 7.226 49.041 -3.379 1.00 24.42 64 ASN B CA 1
ATOM 4259 C C . ASN B 1 70 ? 6.587 50.451 -3.489 1.00 26.83 64 ASN B C 1
ATOM 4260 O O . ASN B 1 70 ? 5.573 50.761 -2.798 1.00 25.65 64 ASN B O 1
ATOM 4265 N N . THR B 1 71 ? 7.204 51.286 -4.331 1.00 25.92 65 THR B N 1
ATOM 4266 C CA . THR B 1 71 ? 6.780 52.670 -4.501 1.00 29.40 65 THR B CA 1
ATOM 4267 C C . THR B 1 71 ? 5.354 52.720 -5.051 1.00 28.79 65 THR B C 1
ATOM 4268 O O . THR B 1 71 ? 4.577 53.548 -4.605 1.00 28.75 65 THR B O 1
ATOM 4272 N N . SER B 1 72 ? 5.004 51.808 -5.965 1.00 27.36 66 SER B N 1
ATOM 4273 C CA . SER B 1 72 ? 3.700 51.880 -6.669 1.00 28.26 66 SER B CA 1
ATOM 4274 C C . SER B 1 72 ? 2.648 50.803 -6.361 1.00 26.56 66 SER B C 1
ATOM 4275 O O . SER B 1 72 ? 1.464 50.991 -6.680 1.00 24.51 66 SER B O 1
ATOM 4278 N N . TYR B 1 73 ? 3.038 49.718 -5.690 1.00 24.29 67 TYR B N 1
ATOM 4279 C CA . TYR B 1 73 ? 2.124 48.607 -5.478 1.00 23.64 67 TYR B CA 1
ATOM 4280 C C . TYR B 1 73 ? 2.221 48.050 -4.073 1.00 23.92 67 TYR B C 1
ATOM 4281 O O . TYR B 1 73 ? 3.252 48.193 -3.442 1.00 25.44 67 TYR B O 1
ATOM 4290 N N . LYS B 1 74 ? 1.148 47.453 -3.554 1.00 22.80 68 LYS B N 1
ATOM 4291 C CA . LYS B 1 74 ? 1.234 46.703 -2.297 1.00 24.31 68 LYS B CA 1
ATOM 4292 C C . LYS B 1 74 ? 1.873 45.337 -2.676 1.00 24.66 68 LYS B C 1
ATOM 4293 O O . LYS B 1 74 ? 1.159 44.446 -3.140 1.00 22.22 68 LYS B O 1
ATOM 4299 N N . ILE B 1 75 ? 3.201 45.208 -2.548 1.00 24.66 69 ILE B N 1
ATOM 4300 C CA . ILE B 1 75 ? 3.908 43.982 -3.004 1.00 23.92 69 ILE B CA 1
ATOM 4301 C C . ILE B 1 75 ? 3.641 42.822 -2.061 1.00 24.76 69 ILE B C 1
ATOM 4302 O O . ILE B 1 75 ? 3.912 42.918 -0.843 1.00 24.72 69 ILE B O 1
ATOM 4307 N N . LEU B 1 76 ? 3.110 41.722 -2.610 1.00 23.42 70 LEU B N 1
ATOM 4308 C CA . LEU B 1 76 ? 2.718 40.567 -1.789 1.00 24.06 70 LEU B CA 1
ATOM 4309 C C . LEU B 1 76 ? 3.805 39.538 -1.718 1.0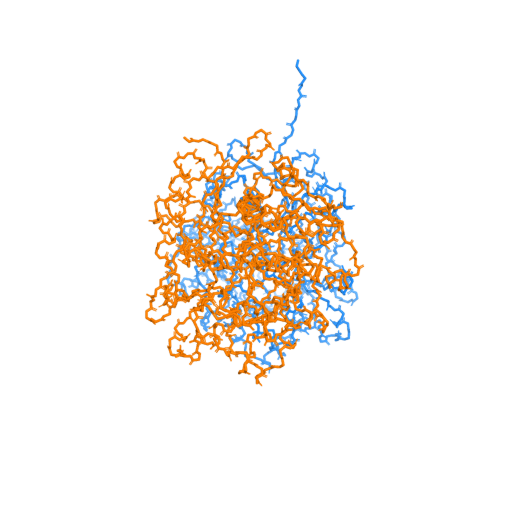0 23.44 70 LEU B C 1
ATOM 4310 O O . LEU B 1 76 ? 3.912 38.845 -0.713 1.00 22.70 70 LEU B O 1
ATOM 4315 N N . SER B 1 77 ? 4.580 39.432 -2.799 1.00 22.47 71 SER B N 1
ATOM 4316 C CA . SER B 1 77 ? 5.695 38.488 -2.895 1.00 22.80 71 SER B CA 1
ATOM 4317 C C . SER B 1 77 ? 6.616 38.850 -4.063 1.00 20.61 71 SER B C 1
ATOM 4318 O O . SER B 1 77 ? 6.282 39.714 -4.868 1.00 21.88 71 SER B O 1
ATOM 4321 N N . ILE B 1 78 ? 7.795 38.222 -4.123 1.00 19.85 72 ILE B N 1
ATOM 4322 C CA . ILE B 1 78 ? 8.745 38.372 -5.239 1.00 19.25 72 ILE B CA 1
ATOM 4323 C C . ILE B 1 78 ? 9.144 36.948 -5.698 1.00 18.23 72 ILE B C 1
ATOM 4324 O O . ILE B 1 78 ? 9.226 36.057 -4.871 1.00 17.70 72 ILE B O 1
ATOM 4329 N N . GLY B 1 79 ? 9.379 36.733 -6.993 1.00 19.28 73 GLY B N 1
ATOM 4330 C CA . GLY B 1 79 ? 9.820 35.392 -7.473 1.00 18.15 73 GLY B CA 1
ATOM 4331 C C . GLY B 1 79 ? 10.936 35.581 -8.484 1.00 19.75 73 GLY B C 1
ATOM 4332 O O . GLY B 1 79 ? 10.853 36.474 -9.311 1.00 19.35 73 GLY B O 1
ATOM 4333 N N . ILE B 1 80 ? 12.012 34.805 -8.378 1.00 19.92 74 ILE B N 1
ATOM 4334 C CA . ILE B 1 80 ? 13.144 34.936 -9.314 1.00 20.52 74 ILE B CA 1
ATOM 4335 C C . ILE B 1 80 ? 13.282 33.661 -10.166 1.00 20.14 74 ILE B C 1
ATOM 4336 O O . ILE B 1 80 ? 13.338 32.556 -9.613 1.00 19.78 74 ILE B O 1
ATOM 4341 N N . ASP B 1 81 ? 13.310 33.811 -11.496 1.00 19.98 75 ASP B N 1
ATOM 4342 C CA . ASP B 1 81 ? 13.721 32.698 -12.365 1.00 19.94 75 ASP B CA 1
ATOM 4343 C C . ASP B 1 81 ? 14.969 33.117 -13.119 1.00 19.80 75 ASP B C 1
ATOM 4344 O O . ASP B 1 81 ? 15.191 34.317 -13.323 1.00 22.35 75 ASP B O 1
ATOM 4349 N N . THR B 1 82 ? 15.815 32.159 -13.502 1.00 19.89 76 THR B N 1
ATOM 4350 C CA .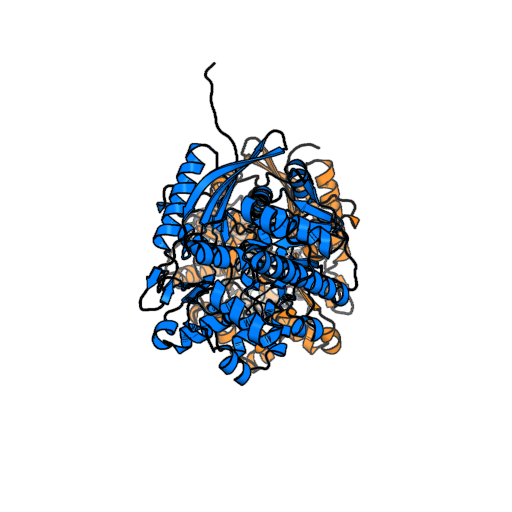 THR B 1 82 ? 17.117 32.467 -14.121 1.00 17.59 76 THR B CA 1
ATOM 4351 C C . THR B 1 82 ? 17.456 31.392 -15.193 1.00 17.39 76 THR B C 1
ATOM 4352 O O . THR B 1 82 ? 16.658 30.454 -15.412 1.00 16.82 76 THR B O 1
ATOM 4356 N N . TRP B 1 83 ? 18.644 31.513 -15.795 1.00 16.58 77 TRP B N 1
ATOM 4357 C CA . TRP B 1 83 ? 19.192 30.528 -16.746 1.00 18.26 77 TRP B CA 1
ATOM 4358 C C . TRP B 1 83 ? 19.657 29.282 -15.956 1.00 19.54 77 TRP B C 1
ATOM 4359 O O . TRP B 1 83 ? 19.788 29.325 -14.716 1.00 19.27 77 TRP B O 1
ATOM 4370 N N . GLY B 1 84 ? 19.859 28.153 -16.634 1.00 18.74 78 GLY B N 1
ATOM 4371 C CA . GLY B 1 84 ? 20.059 26.915 -15.887 1.00 18.94 78 GLY B CA 1
ATOM 4372 C C . GLY B 1 84 ? 21.524 26.680 -15.525 1.00 19.73 78 GLY B C 1
ATOM 4373 O O . GLY B 1 84 ? 22.383 27.534 -15.773 1.00 20.06 78 GLY B O 1
ATOM 4374 N N . VAL B 1 85 ? 21.783 25.524 -14.916 1.00 19.69 79 VAL B N 1
ATOM 4375 C CA . VAL B 1 85 ? 23.119 24.964 -14.696 1.00 19.44 79 VAL B CA 1
ATOM 4376 C C . VAL B 1 85 ? 24.120 25.732 -13.821 1.00 19.57 79 VAL B C 1
ATOM 4377 O O . VAL B 1 85 ? 24.872 25.107 -13.099 1.00 21.60 79 VAL B O 1
ATOM 4381 N N . ASP B 1 86 ? 24.170 27.052 -13.916 1.00 18.40 80 ASP B N 1
ATOM 4382 C CA . ASP B 1 86 ? 25.257 27.788 -13.255 1.00 21.52 80 ASP B CA 1
ATOM 4383 C C . ASP B 1 86 ? 24.966 27.954 -11.779 1.00 20.47 80 ASP B C 1
ATOM 4384 O O . ASP B 1 86 ? 23.777 28.002 -11.375 1.00 20.49 80 ASP B O 1
ATOM 4389 N N . PHE B 1 87 ? 26.036 28.037 -10.983 1.00 21.55 81 PHE B N 1
ATOM 4390 C CA . PHE B 1 87 ? 25.911 27.938 -9.541 1.00 21.74 81 PHE B CA 1
ATOM 4391 C C . PHE B 1 87 ? 26.934 28.817 -8.809 1.00 22.21 81 PHE B C 1
ATOM 4392 O O . PHE B 1 87 ? 27.933 29.255 -9.384 1.00 24.61 81 PHE B O 1
ATOM 4400 N N . GLY B 1 88 ? 26.667 29.077 -7.533 1.00 21.23 82 GLY B N 1
ATOM 4401 C CA . GLY B 1 88 ? 27.676 29.686 -6.676 1.00 20.37 82 GLY B CA 1
ATOM 4402 C C . GLY B 1 88 ? 27.978 28.768 -5.508 1.00 19.39 82 GLY B C 1
ATOM 4403 O O . GLY B 1 88 ? 27.222 27.888 -5.213 1.00 18.34 82 GLY B O 1
ATOM 4404 N N . LEU B 1 89 ? 29.091 28.998 -4.832 1.00 20.24 83 LEU B N 1
ATOM 4405 C CA . LEU B 1 89 ? 29.441 28.204 -3.663 1.00 21.15 83 LEU B CA 1
ATOM 4406 C C . LEU B 1 89 ? 29.395 29.101 -2.438 1.00 19.82 83 LEU B C 1
ATOM 4407 O O . LEU B 1 89 ? 29.949 30.197 -2.458 1.00 19.38 83 LEU B O 1
ATOM 4412 N N . ILE B 1 90 ? 28.739 28.600 -1.394 1.00 19.69 84 ILE B N 1
ATOM 4413 C CA . ILE B 1 90 ? 28.496 29.289 -0.124 1.00 20.47 84 ILE B CA 1
ATOM 4414 C C . ILE B 1 90 ? 29.260 28.520 0.959 1.00 22.19 84 ILE B C 1
ATOM 4415 O O . ILE B 1 90 ? 29.075 27.310 1.114 1.00 23.77 84 ILE B O 1
ATOM 4420 N N . ASP B 1 91 ? 30.145 29.216 1.670 1.00 23.73 85 ASP B N 1
ATOM 4421 C CA . ASP B 1 91 ? 31.016 28.576 2.658 1.00 24.73 85 ASP B CA 1
ATOM 4422 C C . ASP B 1 91 ? 30.311 28.336 4.014 1.00 25.35 85 ASP B C 1
ATOM 4423 O O . ASP B 1 91 ? 29.131 28.613 4.145 1.00 22.66 85 ASP B O 1
ATOM 4428 N N . ASN B 1 92 ? 31.041 27.825 5.004 1.00 27.40 86 ASN B N 1
ATOM 4429 C CA . ASN B 1 92 ? 30.494 27.556 6.355 1.00 30.48 86 ASN B CA 1
ATOM 4430 C C . ASN B 1 92 ? 30.081 28.817 7.127 1.00 29.69 86 ASN B C 1
ATOM 4431 O O . ASN B 1 92 ? 29.333 28.745 8.100 1.00 27.53 86 ASN B O 1
ATOM 4436 N N . GLU B 1 93 ? 30.578 29.966 6.682 1.00 29.76 87 GLU B N 1
ATOM 4437 C CA . GLU B 1 93 ? 30.184 31.229 7.274 1.00 31.64 87 GLU B CA 1
ATOM 4438 C C . GLU B 1 93 ? 28.946 31.786 6.593 1.00 30.03 87 GLU B C 1
ATOM 4439 O O . GLU B 1 93 ? 28.394 32.771 7.050 1.00 26.18 87 GLU B O 1
ATOM 4445 N N . GLY B 1 94 ? 28.512 31.156 5.501 1.00 26.66 88 GLY B N 1
ATOM 4446 C CA . GLY B 1 94 ? 27.353 31.669 4.783 1.00 25.51 88 GLY B CA 1
ATOM 4447 C C . GLY B 1 94 ? 27.738 32.587 3.645 1.00 25.47 88 GLY B C 1
ATOM 4448 O O . GLY B 1 94 ? 26.869 33.062 2.934 1.00 27.18 88 GLY B O 1
ATOM 4449 N N . LYS B 1 95 ? 29.041 32.794 3.451 1.00 24.78 89 LYS B N 1
ATOM 4450 C CA . LYS B 1 95 ? 29.599 33.725 2.457 1.00 25.97 89 LYS B CA 1
ATOM 4451 C C . LYS B 1 95 ? 29.774 33.127 1.085 1.00 25.53 89 LYS B C 1
ATOM 4452 O O . LYS B 1 95 ? 30.076 31.951 0.957 1.00 27.26 89 LYS B O 1
ATOM 4458 N N . LEU B 1 96 ? 29.647 33.953 0.051 1.00 26.82 90 LEU B N 1
ATOM 4459 C CA . LEU B 1 96 ? 29.919 33.513 -1.292 1.00 24.19 90 LEU B CA 1
ATOM 4460 C C . LEU B 1 96 ? 31.428 33.250 -1.447 1.00 29.51 90 LEU B C 1
ATOM 4461 O O . LEU B 1 96 ? 32.258 34.149 -1.241 1.00 30.00 90 LEU B O 1
ATOM 4466 N N . LEU B 1 97 ? 31.784 32.016 -1.791 1.00 27.04 91 LEU B N 1
ATOM 4467 C CA . LEU B 1 97 ? 33.182 31.606 -1.748 1.00 28.35 91 LEU B CA 1
ATOM 4468 C C . LEU B 1 97 ? 33.983 32.202 -2.896 1.00 31.36 91 LEU B C 1
ATOM 4469 O O . LEU B 1 97 ? 35.099 32.687 -2.679 1.00 31.01 91 LEU B O 1
ATOM 4474 N N . LEU B 1 98 ? 33.394 32.201 -4.098 1.00 29.33 92 LEU B N 1
ATOM 4475 C CA . LEU B 1 98 ? 33.975 32.817 -5.290 1.00 32.47 92 LEU B CA 1
ATOM 4476 C C . LEU B 1 98 ? 32.898 33.251 -6.288 1.00 31.53 92 LEU B C 1
ATOM 4477 O O . LEU B 1 98 ? 31.750 32.818 -6.200 1.00 27.53 92 LEU B O 1
ATOM 4482 N N . GLN B 1 99 ? 33.267 34.130 -7.209 1.00 31.86 93 GLN B N 1
ATOM 4483 C CA . GLN B 1 99 ? 32.324 34.582 -8.218 1.00 35.37 93 GLN B CA 1
ATOM 4484 C C . GLN B 1 99 ? 31.723 33.377 -8.961 1.00 32.07 93 GLN B C 1
ATOM 4485 O O . GLN B 1 99 ? 32.470 32.522 -9.414 1.00 28.37 93 GLN B O 1
ATOM 4491 N N . PRO B 1 100 ? 30.380 33.291 -9.073 1.00 31.93 94 PRO B N 1
ATOM 4492 C CA . PRO B 1 100 ? 29.819 32.218 -9.917 1.00 28.83 94 PRO B CA 1
ATOM 4493 C C . PRO B 1 100 ? 30.290 32.300 -11.361 1.00 28.17 94 PRO B C 1
ATOM 4494 O O . PRO B 1 100 ? 30.276 33.392 -11.978 1.00 27.16 94 PRO B O 1
ATOM 4498 N N . VAL B 1 101 ? 30.671 31.140 -11.889 1.00 27.46 95 VAL B N 1
ATOM 4499 C CA . VAL B 1 101 ? 31.300 31.006 -13.210 1.00 28.42 95 VAL B CA 1
ATOM 4500 C C . VAL B 1 101 ? 30.248 30.809 -14.301 1.00 27.15 95 VAL B C 1
ATOM 4501 O O . VAL B 1 101 ? 29.261 30.128 -14.076 1.00 28.84 95 VAL B O 1
ATOM 4505 N N . HIS B 1 102 ? 30.491 31.409 -15.468 1.00 25.88 96 HIS B N 1
ATOM 4506 C CA . HIS B 1 102 ? 29.607 31.324 -16.643 1.00 26.35 96 HIS B CA 1
ATOM 4507 C C . HIS B 1 102 ? 29.583 29.902 -17.262 1.00 23.38 96 HIS B C 1
ATOM 4508 O O . HIS B 1 102 ? 30.590 29.219 -17.279 1.00 23.89 96 HIS B O 1
ATOM 4515 N N . TYR B 1 103 ? 28.440 29.468 -17.788 1.00 22.92 97 TYR B N 1
ATOM 4516 C CA . TYR B 1 103 ? 28.378 28.153 -18.468 1.00 23.29 97 TYR B CA 1
ATOM 4517 C C . TYR B 1 103 ? 29.267 28.075 -19.737 1.00 25.43 97 TYR B C 1
ATOM 4518 O O . TYR B 1 103 ? 29.687 26.996 -20.114 1.00 24.87 97 TYR B O 1
ATOM 4527 N N . ARG B 1 104 ? 29.587 29.223 -20.343 1.00 26.76 98 ARG B N 1
ATOM 4528 C CA . ARG B 1 104 ? 30.404 29.278 -21.559 1.00 26.51 98 ARG B CA 1
ATOM 4529 C C . ARG B 1 104 ? 31.886 29.525 -21.264 1.00 27.91 98 ARG B C 1
ATOM 4530 O O . ARG B 1 104 ? 32.670 29.794 -22.174 1.00 28.46 98 ARG B O 1
ATOM 4538 N N . ASP B 1 105 ? 32.274 29.459 -19.998 1.00 24.74 99 ASP B N 1
ATOM 4539 C CA . ASP B 1 105 ? 33.668 29.575 -19.664 1.00 27.14 99 ASP B CA 1
ATOM 4540 C C . ASP B 1 105 ? 34.386 28.365 -20.262 1.00 27.80 99 ASP B C 1
ATOM 4541 O O . ASP B 1 105 ? 33.743 27.440 -20.731 1.00 28.14 99 ASP B O 1
ATOM 4546 N N . GLU B 1 106 ? 35.708 28.353 -20.255 1.00 29.26 100 GLU B N 1
ATOM 4547 C CA . GLU B 1 106 ? 36.391 27.317 -21.023 1.00 32.94 100 GLU B CA 1
ATOM 4548 C C . GLU B 1 106 ? 36.697 26.074 -20.191 1.00 30.47 100 GLU B C 1
ATOM 4549 O O . GLU B 1 106 ? 37.043 25.036 -20.745 1.00 32.10 100 GLU B O 1
ATOM 4555 N N . ARG B 1 107 ? 36.538 26.170 -18.870 1.00 27.23 101 ARG B N 1
ATOM 4556 C CA . ARG B 1 107 ? 37.016 25.130 -17.945 1.00 26.79 101 ARG B CA 1
ATOM 4557 C C . ARG B 1 107 ? 36.442 23.736 -18.158 1.00 25.53 101 ARG B C 1
ATOM 4558 O O . ARG B 1 107 ? 37.030 22.768 -17.708 1.00 27.84 101 ARG B O 1
ATOM 4566 N N . THR B 1 108 ? 35.284 23.634 -18.804 1.00 25.97 102 THR B N 1
ATOM 4567 C CA . THR B 1 108 ? 34.644 22.341 -19.049 1.00 25.45 102 THR B CA 1
ATOM 4568 C C . THR B 1 108 ? 35.009 21.682 -20.412 1.00 27.08 102 THR B C 1
ATOM 4569 O O . THR B 1 108 ? 34.552 20.573 -20.688 1.00 28.75 102 THR B O 1
ATOM 4573 N N . LYS B 1 109 ? 35.766 22.387 -21.260 1.00 29.73 103 LYS B N 1
ATOM 4574 C CA . LYS B 1 109 ? 36.366 21.798 -22.480 1.00 31.80 103 LYS B CA 1
ATOM 4575 C C . LYS B 1 109 ? 36.890 20.405 -22.236 1.00 30.12 103 LYS B C 1
ATOM 4576 O O . LYS B 1 109 ? 37.771 20.201 -21.386 1.00 31.62 103 LYS B O 1
ATOM 4582 N N . GLY B 1 110 ? 36.343 19.450 -22.978 1.00 29.35 104 GLY B N 1
ATOM 4583 C CA . GLY B 1 110 ? 36.860 18.092 -22.982 1.00 29.20 104 GLY B CA 1
ATOM 4584 C C . GLY B 1 110 ? 36.494 17.260 -21.778 1.00 29.74 104 GLY B C 1
ATOM 4585 O O . GLY B 1 110 ? 36.972 16.131 -21.647 1.00 31.04 104 GLY B O 1
ATOM 4586 N N . VAL B 1 111 ? 35.648 17.797 -20.890 1.00 30.31 105 VAL B N 1
ATOM 4587 C CA . VAL B 1 111 ? 35.310 17.087 -19.620 1.00 25.64 105 VAL B CA 1
ATOM 4588 C C . VAL B 1 111 ? 34.733 15.692 -19.851 1.00 25.78 105 VAL B C 1
ATOM 4589 O O . VAL B 1 111 ? 34.834 14.809 -18.983 1.00 24.16 105 VAL B O 1
ATOM 4593 N N . LEU B 1 112 ? 34.086 15.497 -20.997 1.00 26.50 106 LEU B N 1
ATOM 4594 C CA . LEU B 1 112 ? 33.297 14.265 -21.175 1.00 27.86 106 LEU B CA 1
ATOM 4595 C C . LEU B 1 112 ? 34.139 12.993 -21.329 1.00 28.78 106 LEU B C 1
ATOM 4596 O O . LEU B 1 112 ? 33.692 11.894 -20.967 1.00 31.01 106 LEU B O 1
ATOM 4601 N N . LYS B 1 113 ? 35.356 13.151 -21.831 1.00 30.11 107 LYS B N 1
ATOM 4602 C CA . LYS B 1 113 ? 36.311 12.047 -21.899 1.00 30.78 107 LYS B CA 1
ATOM 4603 C C . LYS B 1 113 ? 36.475 11.437 -20.513 1.00 30.63 107 LYS B C 1
ATOM 4604 O O . LYS B 1 113 ? 36.155 10.268 -20.309 1.00 28.99 107 LYS B O 1
ATOM 4610 N N . GLU B 1 114 ? 36.991 12.217 -19.567 1.00 29.30 108 GLU B N 1
ATOM 4611 C CA . GLU B 1 114 ? 37.180 11.702 -18.210 1.00 31.81 108 GLU B CA 1
ATOM 4612 C C . GLU B 1 114 ? 35.858 11.163 -17.693 1.00 29.05 108 GLU B C 1
ATOM 4613 O O . GLU B 1 114 ? 35.826 10.107 -17.066 1.00 29.11 108 GLU B O 1
ATOM 4619 N N . ILE B 1 115 ? 34.762 11.885 -17.948 1.00 27.20 109 ILE B N 1
ATOM 4620 C CA . ILE B 1 115 ? 33.478 11.456 -17.390 1.00 27.04 109 ILE B CA 1
ATOM 4621 C C . ILE B 1 115 ? 33.146 10.049 -17.884 1.00 28.83 109 ILE B C 1
ATOM 4622 O O . ILE B 1 115 ? 32.628 9.202 -17.141 1.00 28.59 109 ILE B O 1
ATOM 4627 N N . SER B 1 116 ? 33.445 9.806 -19.153 1.00 29.58 110 SER B N 1
ATOM 4628 C CA . SER B 1 116 ? 33.193 8.497 -19.738 1.00 28.20 110 SER B CA 1
ATOM 4629 C C . SER B 1 116 ? 34.070 7.412 -19.175 1.00 30.57 110 SER B C 1
ATOM 4630 O O . SER B 1 116 ? 33.680 6.244 -19.172 1.00 29.92 110 SER B O 1
ATOM 4633 N N . GLU B 1 117 ? 35.262 7.773 -18.722 1.00 30.92 111 GLU B N 1
ATOM 4634 C CA . GLU B 1 117 ? 36.091 6.769 -18.067 1.00 35.08 111 GLU B CA 1
ATOM 4635 C C . GLU B 1 117 ? 35.446 6.246 -16.777 1.00 34.88 111 GLU B C 1
ATOM 4636 O O . GLU B 1 117 ? 35.463 5.037 -16.527 1.00 34.56 111 GLU B O 1
ATOM 4642 N N . MET B 1 118 ? 34.834 7.138 -15.992 1.00 34.16 112 MET B N 1
ATOM 4643 C CA . MET B 1 118 ? 34.149 6.698 -14.774 1.00 36.68 112 MET B CA 1
ATOM 4644 C C . MET B 1 118 ? 32.738 6.159 -15.013 1.00 37.12 112 MET B C 1
ATOM 4645 O O . MET B 1 118 ? 32.237 5.368 -14.226 1.00 39.38 112 MET B O 1
ATOM 4650 N N . THR B 1 119 ? 32.095 6.523 -16.114 1.00 35.86 113 THR B N 1
ATOM 4651 C CA . THR B 1 119 ? 30.846 5.838 -16.425 1.00 35.03 113 THR B CA 1
ATOM 4652 C C . THR B 1 119 ? 30.450 5.881 -17.890 1.00 33.28 113 THR B C 1
ATOM 4653 O O . THR B 1 119 ? 30.826 6.805 -18.602 1.00 37.11 113 THR B O 1
ATOM 4657 N N . GLU B 1 120 ? 29.684 4.887 -18.341 1.00 32.65 114 GLU B N 1
ATOM 4658 C CA . GLU B 1 120 ? 29.077 4.973 -19.663 1.00 32.69 114 GLU B CA 1
ATOM 4659 C C . GLU B 1 120 ? 28.113 6.163 -19.630 1.00 30.04 114 GLU B C 1
ATOM 4660 O O . GLU B 1 120 ? 27.362 6.373 -18.642 1.00 27.66 114 GLU B O 1
ATOM 4666 N N . LEU B 1 121 ? 28.145 6.947 -20.695 1.00 28.49 115 LEU B N 1
ATOM 4667 C CA . LEU B 1 121 ? 27.292 8.144 -20.764 1.00 29.16 115 LEU B CA 1
ATOM 4668 C C . LEU B 1 121 ? 25.792 7.810 -20.777 1.00 30.93 115 LEU B C 1
ATOM 4669 O O . LEU B 1 121 ? 24.982 8.513 -20.171 1.00 33.84 115 LEU B O 1
ATOM 4674 N N . GLU B 1 122 ? 25.418 6.736 -21.447 1.00 30.54 116 GLU B N 1
ATOM 4675 C CA . GLU B 1 122 ? 24.029 6.304 -21.405 1.00 30.83 116 GLU B CA 1
ATOM 4676 C C . GLU B 1 122 ? 23.499 5.993 -19.993 1.00 27.13 116 GLU B C 1
ATOM 4677 O O . GLU B 1 122 ? 22.318 6.196 -19.718 1.00 25.41 116 GLU B O 1
ATOM 4683 N N . LYS B 1 123 ? 24.348 5.486 -19.111 1.00 27.85 117 LYS B N 1
ATOM 4684 C CA . LYS B 1 123 ? 23.897 5.104 -17.759 1.00 25.61 117 LYS B CA 1
ATOM 4685 C C . LYS B 1 123 ? 23.676 6.312 -16.843 1.00 25.51 117 LYS B C 1
ATOM 4686 O O . LYS B 1 123 ? 22.860 6.286 -15.909 1.00 26.84 117 LYS B O 1
ATOM 4692 N N . LEU B 1 124 ? 24.397 7.376 -17.123 1.00 23.80 118 LEU B N 1
ATOM 4693 C CA . LEU B 1 124 ? 24.150 8.653 -16.496 1.00 24.77 118 LEU B CA 1
ATOM 4694 C C . LEU B 1 124 ? 22.795 9.254 -16.966 1.00 23.72 118 LEU B C 1
ATOM 4695 O O . LEU B 1 124 ? 21.960 9.649 -16.146 1.00 24.96 118 LEU B O 1
ATOM 4700 N N . TYR B 1 125 ? 22.557 9.306 -18.276 1.00 22.23 119 TYR B N 1
ATOM 4701 C CA . TYR B 1 125 ? 21.242 9.729 -18.798 1.00 24.31 119 TYR B CA 1
ATOM 4702 C C . TYR B 1 125 ? 20.083 8.917 -18.195 1.00 24.59 119 TYR B C 1
ATOM 4703 O O . TYR B 1 125 ? 19.029 9.466 -17.833 1.00 24.56 119 TYR B O 1
ATOM 4712 N N . SER B 1 126 ? 20.248 7.613 -18.076 1.00 21.74 120 SER B N 1
ATOM 4713 C CA . SER B 1 126 ? 19.140 6.814 -17.566 1.00 23.79 120 SER B CA 1
ATOM 4714 C C . SER B 1 126 ? 18.834 7.149 -16.087 1.00 26.67 120 SER B C 1
ATOM 4715 O O . SER B 1 126 ? 17.776 6.791 -15.553 1.00 26.99 120 SER B O 1
ATOM 4718 N N . GLU B 1 127 ? 19.762 7.833 -15.423 1.00 26.28 121 GLU B N 1
ATOM 4719 C CA . GLU B 1 127 ? 19.567 8.213 -14.038 1.00 26.23 121 GLU B CA 1
ATOM 4720 C C . GLU B 1 127 ? 18.944 9.594 -13.924 1.00 24.07 121 GLU B C 1
ATOM 4721 O O . GLU B 1 127 ? 18.225 9.872 -12.968 1.00 25.12 121 GLU B O 1
ATOM 4727 N N . THR B 1 128 ? 19.266 10.471 -14.874 1.00 25.20 122 THR B N 1
ATOM 4728 C CA . THR B 1 128 ? 19.041 11.897 -14.711 1.00 25.50 122 THR B CA 1
ATOM 4729 C C . THR B 1 128 ? 18.253 12.517 -15.849 1.00 26.08 122 THR B C 1
ATOM 4730 O O . THR B 1 128 ? 17.772 13.630 -15.711 1.00 26.23 122 THR B O 1
ATOM 4734 N N . GLY B 1 129 ? 18.140 11.797 -16.967 1.00 28.51 123 GLY B N 1
ATOM 4735 C CA . GLY B 1 129 ? 17.408 12.249 -18.153 1.00 24.60 123 GLY B CA 1
ATOM 4736 C C . GLY B 1 129 ? 17.825 13.514 -18.895 1.00 26.54 123 GLY B C 1
ATOM 4737 O O . GLY B 1 129 ? 17.105 13.934 -19.817 1.00 23.32 123 GLY B O 1
ATOM 4738 N N . ASN B 1 130 ? 18.957 14.141 -18.528 1.00 25.45 124 ASN B N 1
ATOM 4739 C CA . ASN B 1 130 ? 19.468 15.291 -19.274 1.00 25.47 124 ASN B CA 1
ATOM 4740 C C . ASN B 1 130 ? 20.339 14.878 -20.434 1.00 26.89 124 ASN B C 1
ATOM 4741 O O . ASN B 1 130 ? 21.217 13.989 -20.276 1.00 28.92 124 ASN B O 1
ATOM 4746 N N . GLN B 1 131 ? 20.214 15.582 -21.557 1.00 25.50 125 GLN B N 1
ATOM 4747 C CA . GLN B 1 131 ? 21.218 15.392 -22.579 1.00 28.23 125 GLN B CA 1
ATOM 4748 C C . GLN B 1 131 ? 22.561 15.753 -21.946 1.00 29.44 125 GLN B C 1
ATOM 4749 O O . GLN B 1 131 ? 22.668 16.721 -21.185 1.00 25.64 125 GLN B O 1
ATOM 4755 N N . ILE B 1 132 ? 23.558 14.925 -22.221 1.00 28.30 126 ILE B N 1
ATOM 4756 C CA . ILE B 1 132 ? 24.840 15.046 -21.585 1.00 30.28 126 ILE B CA 1
ATOM 4757 C C . ILE B 1 132 ? 25.670 16.093 -22.314 1.00 31.52 126 ILE B C 1
ATOM 4758 O O . ILE B 1 132 ? 26.218 15.841 -23.384 1.00 33.89 126 ILE B O 1
ATOM 4763 N N . MET B 1 133 ? 25.751 17.271 -21.699 1.00 30.74 127 MET B N 1
ATOM 4764 C CA A MET B 1 133 ? 26.468 18.405 -22.264 0.50 32.00 127 MET B CA 1
ATOM 4765 C CA B MET B 1 133 ? 26.456 18.418 -22.258 0.50 30.90 127 MET B CA 1
ATOM 4766 C C . MET B 1 133 ? 27.553 18.864 -21.294 1.00 30.86 127 MET B C 1
ATOM 4767 O O . MET B 1 133 ? 27.362 18.819 -20.074 1.00 31.92 127 MET B O 1
ATOM 4776 N N . GLU B 1 134 ? 28.690 19.308 -21.844 1.00 29.19 128 GLU B N 1
ATOM 4777 C CA . GLU B 1 134 ? 29.849 19.767 -21.053 1.00 28.77 128 GLU B CA 1
ATOM 4778 C C . GLU B 1 134 ? 29.410 20.778 -19.976 1.00 26.54 128 GLU B C 1
ATOM 4779 O O . GLU B 1 134 ? 29.928 20.769 -18.864 1.00 24.20 128 GLU B O 1
ATOM 4785 N N . ILE B 1 135 ? 28.435 21.626 -20.316 1.00 23.36 129 ILE B N 1
ATOM 4786 C CA . ILE B 1 135 ? 27.972 22.679 -19.417 1.00 24.61 129 ILE B CA 1
ATOM 4787 C C . ILE B 1 135 ? 27.160 22.271 -18.169 1.00 22.06 129 ILE B C 1
ATOM 4788 O O . ILE B 1 135 ? 27.002 23.078 -17.254 1.00 23.94 129 ILE B O 1
ATOM 4793 N N . ASN B 1 136 ? 26.699 21.021 -18.111 1.00 21.55 130 ASN B N 1
ATOM 4794 C CA . ASN B 1 136 ? 25.814 20.553 -17.045 1.00 22.18 130 ASN B CA 1
ATOM 4795 C C . ASN B 1 136 ? 26.455 20.623 -15.680 1.00 21.95 130 ASN B C 1
ATOM 4796 O O . ASN B 1 136 ? 27.628 20.311 -15.549 1.00 21.82 130 ASN B O 1
ATOM 4801 N N . THR B 1 137 ? 25.667 21.022 -14.683 1.00 20.10 131 THR B N 1
ATOM 4802 C CA . THR B 1 137 ? 26.212 21.393 -13.374 1.00 21.30 131 THR B CA 1
ATOM 4803 C C . THR B 1 137 ? 27.154 20.337 -12.825 1.00 20.21 131 THR B C 1
ATOM 4804 O O . THR B 1 137 ? 28.242 20.673 -12.334 1.00 20.28 131 THR B O 1
ATOM 4808 N N . LEU B 1 138 ? 26.745 19.069 -12.906 1.00 19.38 132 LEU B N 1
ATOM 4809 C CA . LEU B 1 138 ? 27.633 17.961 -12.462 1.00 20.56 132 LEU B CA 1
A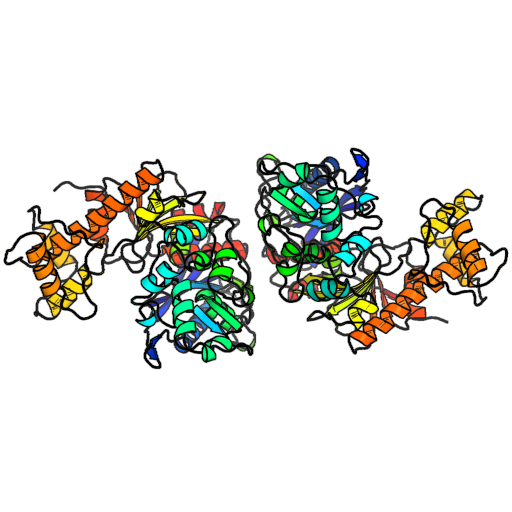TOM 4810 C C . LEU B 1 138 ? 29.092 18.055 -13.007 1.00 19.73 132 LEU B C 1
ATOM 4811 O O . LEU B 1 138 ? 30.070 17.703 -12.308 1.00 20.65 132 LEU B O 1
ATOM 4816 N N . PHE B 1 139 ? 29.242 18.499 -14.250 1.00 19.28 133 PHE B N 1
ATOM 4817 C CA . PHE B 1 139 ? 30.576 18.561 -14.867 1.00 20.82 133 PHE B CA 1
ATOM 4818 C C . PHE B 1 139 ? 31.315 19.849 -14.525 1.00 22.24 133 PHE B C 1
ATOM 4819 O O . PHE B 1 139 ? 32.523 19.814 -14.311 1.00 20.90 133 PHE B O 1
ATOM 4827 N N . GLN B 1 140 ? 30.603 20.990 -14.496 1.00 21.71 134 GLN B N 1
ATOM 4828 C CA . GLN B 1 140 ? 31.195 22.238 -13.947 1.00 21.96 134 GLN B CA 1
ATOM 4829 C C . GLN B 1 140 ? 31.772 21.975 -12.546 1.00 21.60 134 GLN B C 1
ATOM 4830 O O . GLN B 1 140 ? 32.889 22.401 -12.254 1.00 21.73 134 GLN B O 1
ATOM 4836 N N . LEU B 1 141 ? 31.027 21.258 -11.705 1.00 20.47 135 LEU B N 1
ATOM 4837 C CA . LEU B 1 141 ? 31.517 20.927 -10.375 1.00 21.16 135 LEU B CA 1
ATOM 4838 C C . LEU B 1 141 ? 32.719 19.981 -10.457 1.00 24.15 135 LEU B C 1
ATOM 4839 O O . LEU B 1 141 ? 33.761 20.247 -9.833 1.00 21.98 135 LEU B O 1
ATOM 4844 N N . PHE B 1 142 ? 32.570 18.865 -11.177 1.00 21.95 136 PHE B N 1
ATOM 4845 C CA . PHE B 1 142 ? 33.709 17.931 -11.303 1.00 23.20 136 PHE B CA 1
ATOM 4846 C C . PHE B 1 142 ? 34.984 18.749 -11.631 1.00 23.29 136 PHE B C 1
ATOM 4847 O O . PHE B 1 142 ? 36.017 18.587 -10.988 1.00 25.21 136 PHE B O 1
ATOM 4855 N N . LYS B 1 143 ? 34.891 19.679 -12.578 1.00 22.29 137 LYS B N 1
ATOM 4856 C CA . LYS B 1 143 ? 36.040 20.493 -12.967 1.00 25.43 137 LYS B CA 1
ATOM 4857 C C . LYS B 1 143 ? 36.461 21.601 -12.007 1.00 27.42 137 LYS B C 1
ATOM 4858 O O . LYS B 1 143 ? 37.623 21.992 -11.991 1.00 28.38 137 LYS B O 1
ATOM 4864 N N . ALA B 1 144 ? 35.529 22.105 -11.207 1.00 27.48 138 ALA B N 1
ATOM 4865 C CA . ALA B 1 144 ? 35.861 23.087 -10.179 1.00 28.64 138 ALA B CA 1
ATOM 4866 C C . ALA B 1 144 ? 36.680 22.423 -9.103 1.00 27.76 138 ALA B C 1
ATOM 4867 O O . ALA B 1 144 ? 37.686 22.958 -8.639 1.00 27.96 138 ALA B O 1
ATOM 4869 N N . ARG B 1 145 ? 36.217 21.259 -8.685 1.00 28.19 139 ARG B N 1
ATOM 4870 C CA . ARG B 1 145 ? 36.839 20.560 -7.578 1.00 27.93 139 ARG B CA 1
ATOM 4871 C C . ARG B 1 145 ? 38.195 20.004 -8.015 1.00 30.96 139 ARG B C 1
ATOM 4872 O O . ARG B 1 145 ? 39.185 20.144 -7.287 1.00 31.61 139 ARG B O 1
ATOM 4880 N N . GLN B 1 146 ? 38.248 19.429 -9.219 1.00 31.06 140 GLN B N 1
ATOM 4881 C CA . GLN B 1 146 ? 39.490 18.872 -9.777 1.00 34.85 140 GLN B CA 1
ATOM 4882 C C . GLN B 1 146 ? 40.586 19.901 -9.720 1.00 38.92 140 GLN B C 1
ATOM 4883 O O . GLN B 1 146 ? 41.666 19.648 -9.188 1.00 43.21 140 GLN B O 1
ATOM 4889 N N . GLU B 1 147 ? 40.284 21.068 -10.277 1.00 39.53 141 GLU B N 1
ATOM 4890 C CA . GLU B 1 147 ? 41.208 22.163 -10.332 1.00 41.69 141 GLU B CA 1
ATOM 4891 C C . GLU B 1 147 ? 41.491 22.783 -8.936 1.00 43.09 141 GLU B C 1
ATOM 4892 O O . GLU B 1 147 ? 42.557 23.357 -8.710 1.00 42.06 141 GLU B O 1
ATOM 4898 N N . SER B 1 148 ? 40.544 22.680 -8.006 1.00 38.62 142 SER B N 1
ATOM 4899 C CA . SER B 1 148 ? 40.703 23.394 -6.741 1.00 39.02 142 SER B CA 1
ATOM 4900 C C . SER B 1 148 ? 40.030 22.698 -5.569 1.00 34.46 142 SER B C 1
ATOM 4901 O O . SER B 1 148 ? 39.047 23.208 -5.021 1.00 36.55 142 SER B O 1
ATOM 4904 N N . PRO B 1 149 ? 40.541 21.515 -5.195 1.00 32.27 143 PRO B N 1
ATOM 4905 C CA . PRO B 1 149 ? 39.878 20.661 -4.201 1.00 35.61 143 PRO B CA 1
ATOM 4906 C C . PRO B 1 149 ? 39.949 21.299 -2.833 1.00 35.83 143 PRO B C 1
ATOM 4907 O O . PRO B 1 149 ? 38.988 21.261 -2.062 1.00 34.61 143 PRO B O 1
ATOM 4911 N N . ASP B 1 150 ? 41.103 21.911 -2.598 1.00 43.10 144 ASP B N 1
ATOM 4912 C CA . ASP B 1 150 ? 41.485 22.560 -1.357 1.00 46.87 144 ASP B CA 1
ATOM 4913 C C . ASP B 1 150 ? 40.659 23.802 -1.160 1.00 46.29 144 ASP B C 1
ATOM 4914 O O . ASP B 1 150 ? 40.385 24.185 -0.030 1.00 47.87 144 ASP B O 1
ATOM 4919 N N . SER B 1 151 ? 40.253 24.415 -2.270 1.00 47.69 145 SER B N 1
ATOM 4920 C CA . SER B 1 151 ? 39.220 25.452 -2.249 1.00 45.13 145 SER B CA 1
ATOM 4921 C C . SER B 1 151 ? 37.820 24.865 -2.171 1.00 43.30 145 SER B C 1
ATOM 4922 O O . SER B 1 151 ? 36.879 25.561 -1.811 1.00 44.64 145 SER B O 1
ATOM 4925 N N . PHE B 1 152 ? 37.676 23.586 -2.507 1.00 40.46 146 PHE B N 1
ATOM 4926 C CA . PHE B 1 152 ? 36.346 22.972 -2.595 1.00 32.96 146 PHE B CA 1
ATOM 4927 C C . PHE B 1 152 ? 35.878 22.371 -1.295 1.00 30.95 146 PHE B C 1
ATOM 4928 O O . PHE B 1 152 ? 34.678 22.170 -1.131 1.00 33.04 146 PHE B O 1
ATOM 4936 N N . TYR B 1 153 ? 36.802 22.079 -0.371 1.00 27.46 147 TYR B N 1
ATOM 4937 C CA . TYR B 1 153 ? 36.483 21.625 1.019 1.00 25.84 147 TYR B CA 1
ATOM 4938 C C . TYR B 1 153 ? 35.824 22.727 1.838 1.00 25.33 147 TYR B C 1
ATOM 4939 O O . TYR B 1 153 ? 35.193 22.485 2.877 1.00 23.32 147 TYR B O 1
ATOM 4948 N N . LYS B 1 154 ? 36.016 23.955 1.380 1.00 25.45 148 LYS B N 1
ATOM 4949 C CA . LYS B 1 154 ? 35.469 25.105 2.065 1.00 28.03 148 LYS B CA 1
ATOM 4950 C C . LYS B 1 154 ? 33.929 25.199 1.831 1.00 28.33 148 LYS B C 1
ATOM 4951 O O . LYS B 1 154 ? 33.202 25.771 2.625 1.00 30.93 148 LYS B O 1
ATOM 4957 N N . THR B 1 155 ? 33.452 24.617 0.739 1.00 30.70 149 THR B N 1
ATOM 4958 C CA . THR B 1 155 ? 32.016 24.724 0.384 1.00 29.10 149 THR B CA 1
ATOM 4959 C C . THR B 1 155 ? 31.071 24.032 1.385 1.00 25.78 149 THR B C 1
ATOM 4960 O O . THR B 1 155 ? 31.200 22.869 1.662 1.00 25.79 149 THR B O 1
ATOM 4964 N N . ASN B 1 156 ? 30.125 24.785 1.920 1.00 23.58 150 ASN B N 1
ATOM 4965 C CA . ASN B 1 156 ? 29.016 24.216 2.647 1.00 22.46 150 ASN B CA 1
ATOM 4966 C C . ASN B 1 156 ? 27.790 23.921 1.769 1.00 20.87 150 ASN B C 1
ATOM 4967 O O . ASN B 1 156 ? 27.154 22.902 1.994 1.00 19.08 150 ASN B O 1
ATOM 4972 N N . LYS B 1 157 ? 27.423 24.847 0.853 1.00 19.75 151 LYS B N 1
ATOM 4973 C CA . LYS B 1 157 ? 26.291 24.663 -0.076 1.00 19.76 151 LYS B CA 1
ATOM 4974 C C . LYS B 1 157 ? 26.601 25.054 -1.514 1.00 18.34 151 LYS B C 1
ATOM 4975 O O . LYS B 1 157 ? 27.243 26.052 -1.771 1.00 20.85 151 LYS B O 1
ATOM 4981 N N . ILE B 1 158 ? 26.080 24.291 -2.452 1.00 15.76 152 ILE B N 1
ATOM 4982 C CA . ILE B 1 158 ? 26.134 24.655 -3.833 1.00 15.36 152 ILE B CA 1
ATOM 4983 C C . ILE B 1 158 ? 24.745 25.165 -4.142 1.00 16.00 152 ILE B C 1
ATOM 4984 O O . ILE B 1 158 ? 23.782 24.505 -3.843 1.00 18.83 152 ILE B O 1
ATOM 4989 N N . LEU B 1 159 ? 24.650 26.371 -4.676 1.00 16.08 153 LEU B N 1
ATOM 4990 C CA . LEU B 1 159 ? 23.386 26.995 -4.962 1.00 16.72 153 LEU B CA 1
ATOM 4991 C C . LEU B 1 159 ? 23.358 27.386 -6.444 1.00 18.79 153 LEU B C 1
ATOM 4992 O O . LEU B 1 159 ? 24.201 28.177 -6.903 1.00 19.20 153 LEU B O 1
ATOM 4997 N N . LEU B 1 160 ? 22.367 26.872 -7.173 1.00 20.38 154 LEU B N 1
ATOM 4998 C CA . LEU B 1 160 ? 22.108 27.318 -8.538 1.00 20.63 154 LEU B CA 1
ATOM 4999 C C . LEU B 1 160 ? 21.544 28.748 -8.499 1.00 20.47 154 LEU B C 1
ATOM 5000 O O . LEU B 1 160 ? 21.105 29.229 -7.446 1.00 18.75 154 LEU B O 1
ATOM 5005 N N . MET B 1 161 ? 21.562 29.428 -9.639 1.00 18.94 155 MET B N 1
ATOM 5006 C CA . MET B 1 161 ? 21.349 30.879 -9.653 1.00 19.71 155 MET B CA 1
ATOM 5007 C C . MET B 1 161 ? 20.074 31.393 -8.971 1.00 18.38 155 MET B C 1
ATOM 5008 O O . MET B 1 161 ? 20.146 32.409 -8.285 1.00 17.81 155 MET B O 1
ATOM 5013 N N . PRO B 1 162 ? 18.922 30.700 -9.113 1.00 18.93 156 PRO B N 1
ATOM 5014 C CA . PRO B 1 162 ? 17.779 31.284 -8.395 1.00 20.11 156 PRO B CA 1
ATOM 5015 C C . PRO B 1 162 ? 17.946 31.043 -6.890 1.00 19.73 156 PRO B C 1
ATOM 5016 O O . PRO B 1 162 ? 17.674 31.953 -6.114 1.00 20.98 156 PRO B O 1
ATOM 5020 N N . ASP B 1 163 ? 18.425 29.864 -6.491 1.00 21.11 157 ASP B N 1
ATOM 5021 C CA . ASP B 1 163 ? 18.763 29.573 -5.067 1.00 21.61 157 ASP B CA 1
ATOM 5022 C C . ASP B 1 163 ? 19.674 30.650 -4.437 1.00 19.33 157 ASP B C 1
ATOM 5023 O O . ASP B 1 163 ? 19.580 30.898 -3.233 1.00 18.08 157 ASP B O 1
ATOM 5028 N N . LEU B 1 164 ? 20.591 31.181 -5.244 1.00 18.31 158 LEU B N 1
ATOM 5029 C CA . LEU B 1 164 ? 21.687 32.004 -4.765 1.00 19.03 158 LEU B CA 1
ATOM 5030 C C . LEU B 1 164 ? 21.099 33.344 -4.450 1.00 19.59 158 LEU B C 1
ATOM 5031 O O . LEU B 1 164 ? 21.264 33.859 -3.333 1.00 18.21 158 LEU B O 1
ATOM 5036 N N . PHE B 1 165 ? 20.341 33.864 -5.415 1.00 18.23 159 PHE B N 1
ATOM 5037 C CA . PHE B 1 165 ? 19.663 35.115 -5.188 1.00 20.26 159 PHE B CA 1
ATOM 5038 C C . PHE B 1 165 ? 18.644 35.009 -4.045 1.00 17.68 159 PHE B C 1
ATOM 5039 O O . PHE B 1 165 ? 18.634 35.872 -3.167 1.00 18.19 159 PHE B O 1
ATOM 5047 N N . ASN B 1 166 ? 17.805 33.984 -4.042 1.00 17.59 160 ASN B N 1
ATOM 5048 C CA . ASN B 1 166 ? 16.904 33.739 -2.887 1.00 17.49 160 ASN B CA 1
ATOM 5049 C C . ASN B 1 166 ? 17.620 33.721 -1.544 1.00 18.36 160 ASN B C 1
ATOM 5050 O O . ASN B 1 166 ? 17.090 34.259 -0.578 1.00 19.35 160 ASN B O 1
ATOM 5055 N N . TYR B 1 167 ? 18.790 33.080 -1.513 1.00 17.15 161 TYR B N 1
ATOM 5056 C CA . TYR B 1 167 ? 19.599 32.933 -0.309 1.00 17.95 161 TYR B CA 1
ATOM 5057 C C . TYR B 1 167 ? 20.144 34.260 0.171 1.00 18.33 161 TYR B C 1
ATOM 5058 O O . TYR B 1 167 ? 20.041 34.576 1.368 1.00 20.63 161 TYR B O 1
ATOM 5067 N N . LEU B 1 168 ? 20.653 35.051 -0.764 1.00 16.93 162 LEU B N 1
ATOM 5068 C CA . LEU B 1 168 ? 21.168 36.370 -0.430 1.00 19.78 162 LEU B CA 1
ATOM 5069 C C . LEU B 1 168 ? 20.037 37.314 0.010 1.00 18.65 162 LEU B C 1
ATOM 5070 O O . LEU B 1 168 ? 20.277 38.289 0.714 1.00 19.78 162 LEU B O 1
ATOM 5075 N N . LEU B 1 169 ? 18.808 37.018 -0.394 1.00 18.05 163 LEU B N 1
ATOM 5076 C CA . LEU B 1 169 ? 17.652 37.801 0.020 1.00 18.33 163 LEU B CA 1
ATOM 5077 C C . LEU B 1 169 ? 17.018 37.391 1.356 1.00 17.41 163 LEU B C 1
ATOM 5078 O O . LEU B 1 169 ? 16.562 38.255 2.113 1.00 18.95 163 LEU B O 1
ATOM 5083 N N . THR B 1 170 ? 16.947 36.091 1.612 1.00 18.62 164 THR B N 1
ATOM 5084 C CA . THR B 1 170 ? 16.272 35.543 2.787 1.00 18.36 164 THR B CA 1
ATOM 5085 C C . THR B 1 170 ? 17.232 34.926 3.848 1.00 19.47 164 THR B C 1
ATOM 5086 O O . THR B 1 170 ? 16.833 34.726 4.961 1.00 18.75 164 THR B O 1
ATOM 5090 N N . GLY B 1 171 ? 18.457 34.569 3.465 1.00 20.25 165 GLY B N 1
ATOM 5091 C CA . GLY B 1 171 ? 19.300 33.708 4.291 1.00 19.89 165 GLY B CA 1
ATOM 5092 C C . GLY B 1 171 ? 18.870 32.248 4.386 1.00 21.07 165 GLY B C 1
ATOM 5093 O O . GLY B 1 171 ? 19.348 31.519 5.259 1.00 20.15 165 GLY B O 1
ATOM 5094 N N . LYS B 1 172 ? 17.944 31.820 3.521 1.00 19.81 166 LYS B N 1
ATOM 5095 C CA . LYS B 1 172 ? 17.421 30.449 3.530 1.00 19.88 166 LYS B CA 1
ATOM 5096 C C . LYS B 1 172 ? 17.949 29.733 2.299 1.00 20.25 166 LYS B C 1
ATOM 5097 O O . LYS B 1 172 ? 18.118 30.367 1.264 1.00 17.79 166 LYS B O 1
ATOM 5103 N N . PHE B 1 173 ? 18.215 28.430 2.421 1.00 21.82 167 PHE B N 1
ATOM 5104 C CA . PHE B 1 173 ? 18.722 27.612 1.293 1.00 22.16 167 PHE B CA 1
ATOM 5105 C C . PHE B 1 173 ? 17.598 26.739 0.763 1.00 20.09 167 PHE B C 1
ATOM 5106 O O . PHE B 1 173 ? 16.906 26.107 1.546 1.00 21.59 167 PHE B O 1
ATOM 5114 N N . ALA B 1 174 ? 17.454 26.632 -0.560 1.00 19.08 168 ALA B N 1
ATOM 5115 C CA . ALA B 1 174 ? 16.544 25.638 -1.174 1.00 19.37 168 ALA B CA 1
ATOM 5116 C C . ALA B 1 174 ? 16.742 25.606 -2.681 1.00 18.79 168 ALA B C 1
ATOM 5117 O O . ALA B 1 174 ? 17.364 26.487 -3.219 1.00 20.38 168 ALA B O 1
ATOM 5119 N N . THR B 1 175 ? 16.235 24.562 -3.329 1.00 18.79 169 THR B N 1
ATOM 5120 C CA . THR B 1 175 ? 16.346 24.363 -4.775 1.00 18.72 169 THR B CA 1
ATOM 5121 C C . THR B 1 175 ? 15.026 23.821 -5.346 1.00 19.82 169 THR B C 1
ATOM 5122 O O . THR B 1 175 ? 14.584 22.682 -5.041 1.00 21.56 169 THR B O 1
ATOM 5126 N N . GLU B 1 176 ? 14.412 24.606 -6.214 1.00 19.80 170 GLU B N 1
ATOM 5127 C CA . GLU B 1 176 ? 13.174 24.171 -6.830 1.00 18.73 170 GLU B CA 1
ATOM 5128 C C . GLU B 1 176 ? 13.495 23.181 -7.985 1.00 18.91 170 GLU B C 1
ATOM 5129 O O . GLU B 1 176 ? 14.547 23.240 -8.585 1.00 18.00 170 GLU B O 1
ATOM 5135 N N . LYS B 1 177 ? 12.562 22.276 -8.239 1.00 18.50 171 LYS B N 1
ATOM 5136 C CA . LYS B 1 177 ? 12.670 21.166 -9.162 1.00 19.77 171 LYS B CA 1
ATOM 5137 C C . LYS B 1 177 ? 13.129 21.491 -10.562 1.00 19.65 171 LYS B C 1
ATOM 5138 O O . LYS B 1 177 ? 14.038 20.828 -11.089 1.00 21.54 171 LYS B O 1
ATOM 5144 N N . SER B 1 178 ? 12.527 22.510 -11.156 1.00 19.22 172 SER B N 1
ATOM 5145 C CA . SER B 1 178 ? 12.842 22.847 -12.532 1.00 19.78 172 SER B CA 1
ATOM 5146 C C . SER B 1 178 ? 14.290 23.218 -12.726 1.00 19.89 172 SER B C 1
ATOM 5147 O O . SER B 1 178 ? 14.911 22.767 -13.694 1.00 20.86 172 SER B O 1
ATOM 5150 N N . ILE B 1 179 ? 14.832 24.046 -11.835 1.00 20.02 173 ILE B N 1
ATOM 5151 C CA . ILE B 1 179 ? 16.245 24.462 -11.954 1.00 18.17 173 ILE B CA 1
ATOM 5152 C C . ILE B 1 179 ? 17.174 23.269 -11.677 1.00 17.49 173 ILE B C 1
ATOM 5153 O O . ILE B 1 179 ? 18.186 23.063 -12.378 1.00 17.70 173 ILE B O 1
ATOM 5158 N N . ALA B 1 180 ? 16.802 22.465 -10.690 1.00 17.87 174 ALA B N 1
ATOM 5159 C CA . ALA B 1 180 ? 17.563 21.265 -10.278 1.00 16.83 174 ALA B CA 1
ATOM 5160 C C . ALA B 1 180 ? 17.624 20.284 -11.432 1.00 17.12 174 ALA B C 1
ATOM 5161 O O . ALA B 1 180 ? 18.618 19.579 -11.663 1.00 15.87 174 ALA B O 1
ATOM 5163 N N . SER B 1 181 ? 16.545 20.268 -12.187 1.00 17.33 175 SER B N 1
ATOM 5164 C CA . SER B 1 181 ? 16.455 19.364 -13.309 1.00 20.31 175 SER B CA 1
ATOM 5165 C C . SER B 1 181 ? 17.494 19.697 -14.397 1.00 19.79 175 SER B C 1
ATOM 5166 O O . SER B 1 181 ? 17.707 18.885 -15.283 1.00 24.35 175 SER B O 1
ATOM 5169 N N . THR B 1 182 ? 18.174 20.855 -14.329 1.00 17.48 176 THR B N 1
ATOM 5170 C CA . THR B 1 182 ? 19.214 21.201 -15.317 1.00 17.43 176 THR B CA 1
ATOM 5171 C C . THR B 1 182 ? 20.586 20.559 -15.002 1.00 16.70 176 THR B C 1
ATOM 5172 O O . THR B 1 182 ? 21.492 20.608 -15.832 1.00 17.23 176 THR B O 1
ATOM 5176 N N . THR B 1 183 ? 20.732 19.985 -13.814 1.00 15.19 177 THR B N 1
ATOM 5177 C CA . THR B 1 183 ? 22.070 19.754 -13.243 1.00 16.49 177 THR B CA 1
ATOM 5178 C C . THR B 1 183 ? 22.773 18.450 -13.670 1.00 18.42 177 THR B C 1
ATOM 5179 O O . THR B 1 183 ? 23.995 18.346 -13.523 1.00 19.19 177 THR B O 1
ATOM 5183 N N . GLN B 1 184 ? 22.025 17.443 -14.139 1.00 18.33 178 GLN B N 1
ATOM 5184 C CA . GLN B 1 184 ? 22.543 16.075 -14.254 1.00 20.99 178 GLN B CA 1
ATOM 5185 C C . GLN B 1 184 ? 22.802 15.465 -12.856 1.00 22.80 178 GLN B C 1
ATOM 5186 O O . GLN B 1 184 ? 23.580 14.499 -12.729 1.00 24.12 178 GLN B O 1
ATOM 5192 N N . LEU B 1 185 ? 22.156 15.999 -11.808 1.00 21.14 179 LEU B N 1
ATOM 5193 C CA . LEU B 1 185 ? 22.291 15.416 -10.456 1.00 23.01 179 LEU B CA 1
ATOM 5194 C C . LEU B 1 185 ? 20.936 15.000 -9.884 1.00 24.06 179 LEU B C 1
ATOM 5195 O O . LEU B 1 185 ? 20.815 14.581 -8.715 1.00 24.09 179 LEU B O 1
ATOM 5200 N N . PHE B 1 186 ? 19.918 15.068 -10.733 1.00 23.24 180 PHE B N 1
ATOM 5201 C CA . PHE B 1 186 ? 18.519 15.058 -10.323 1.00 23.04 180 PHE B CA 1
ATOM 5202 C C . PHE B 1 186 ? 17.744 14.002 -11.120 1.00 25.26 180 PHE B C 1
ATOM 5203 O O . PHE B 1 186 ? 17.787 13.960 -12.359 1.00 27.53 180 PHE B O 1
ATOM 5211 N N . ASP B 1 187 ? 16.997 13.188 -10.407 1.00 25.27 181 ASP B N 1
ATOM 5212 C CA . ASP B 1 187 ? 16.277 12.085 -10.983 1.00 26.82 181 ASP B CA 1
ATOM 5213 C C . ASP B 1 187 ? 14.890 12.579 -11.344 1.00 27.95 181 ASP B C 1
ATOM 5214 O O . ASP B 1 187 ? 14.118 12.970 -10.458 1.00 27.65 181 ASP B O 1
ATOM 5219 N N . PRO B 1 188 ? 14.545 12.562 -12.645 1.00 28.36 182 PRO B N 1
ATOM 5220 C CA . PRO B 1 188 ? 13.226 13.109 -12.967 1.00 29.49 182 PRO B CA 1
ATOM 5221 C C . PRO B 1 188 ? 12.075 12.157 -12.648 1.00 32.15 182 PRO B C 1
ATOM 5222 O O . PRO B 1 188 ? 10.921 12.574 -12.763 1.00 34.99 182 PRO B O 1
ATOM 5226 N N . ARG B 1 189 ? 12.373 10.924 -12.215 1.00 30.33 183 ARG B N 1
ATOM 5227 C CA . ARG B 1 189 ? 11.325 9.956 -11.878 1.00 33.48 183 ARG B CA 1
ATOM 5228 C C . ARG B 1 189 ? 10.793 10.338 -10.490 1.00 35.20 183 ARG B C 1
ATOM 5229 O O . ARG B 1 189 ? 9.664 10.808 -10.337 1.00 39.01 183 ARG B O 1
ATOM 5237 N N . SER B 1 190 ? 11.660 10.181 -9.497 1.00 33.60 184 SER B N 1
ATOM 5238 C CA . SER B 1 190 ? 11.410 10.546 -8.113 1.00 31.69 184 SER B CA 1
ATOM 5239 C C . SER B 1 190 ? 11.300 12.081 -7.892 1.00 30.19 184 SER B C 1
ATOM 5240 O O . SER B 1 190 ? 10.598 12.532 -7.006 1.00 32.58 184 SER B O 1
ATOM 5243 N N . GLN B 1 191 ? 11.995 12.871 -8.706 1.00 27.29 185 GLN B N 1
ATOM 5244 C CA . GLN B 1 191 ? 12.083 14.342 -8.529 1.00 26.20 185 GLN B CA 1
ATOM 5245 C C . GLN B 1 191 ? 12.783 14.745 -7.210 1.00 25.10 185 GLN B C 1
ATOM 5246 O O . GLN B 1 191 ? 12.339 15.635 -6.490 1.00 24.22 185 GLN B O 1
ATOM 5252 N N . ASN B 1 192 ? 13.880 14.052 -6.929 1.00 23.75 186 ASN B N 1
ATOM 5253 C CA . ASN B 1 192 ? 14.825 14.434 -5.876 1.00 24.95 186 ASN B CA 1
ATOM 5254 C C . ASN B 1 192 ? 16.264 14.269 -6.392 1.00 25.20 186 ASN B C 1
ATOM 5255 O O . ASN B 1 192 ? 16.474 13.860 -7.550 1.00 23.90 186 ASN B O 1
ATOM 5260 N N . TRP B 1 193 ? 17.254 14.636 -5.571 1.00 23.06 187 TRP B N 1
ATOM 5261 C CA . TRP B 1 193 ? 18.631 14.460 -5.987 1.00 22.75 187 TRP B CA 1
ATOM 5262 C C . TRP B 1 193 ? 18.848 12.981 -6.177 1.00 23.86 187 TRP B C 1
ATOM 5263 O O . TRP B 1 193 ? 18.279 12.198 -5.422 1.00 21.91 187 TRP B O 1
ATOM 5274 N N . ASN B 1 194 ? 19.645 12.607 -7.189 1.00 22.20 188 ASN B N 1
ATOM 5275 C CA . ASN B 1 194 ? 19.951 11.218 -7.423 1.00 20.58 188 ASN B CA 1
ATOM 5276 C C . ASN B 1 194 ? 21.172 10.834 -6.636 1.00 21.80 188 ASN B C 1
ATOM 5277 O O . ASN B 1 194 ? 22.328 11.189 -7.000 1.00 20.13 188 ASN B O 1
ATOM 5282 N N . GLN B 1 195 ? 20.922 10.066 -5.582 1.00 23.07 189 GLN B N 1
ATOM 5283 C CA . GLN B 1 195 ? 21.949 9.661 -4.649 1.00 25.48 189 GLN B CA 1
ATOM 5284 C C . GLN B 1 195 ? 23.037 8.811 -5.316 1.00 25.77 189 GLN B C 1
ATOM 5285 O O . GLN B 1 195 ? 24.222 8.889 -4.948 1.00 26.00 189 GLN B O 1
ATOM 5291 N N . ASN B 1 196 ? 22.644 7.997 -6.286 1.00 26.45 190 ASN B N 1
ATOM 5292 C CA . ASN B 1 196 ? 23.613 7.124 -6.952 1.00 28.13 190 ASN B CA 1
ATOM 5293 C C . ASN B 1 196 ? 24.668 7.955 -7.675 1.00 26.74 190 ASN B C 1
ATOM 5294 O O . ASN B 1 196 ? 25.861 7.667 -7.610 1.00 26.45 190 ASN B O 1
ATOM 5299 N N . ILE B 1 197 ? 24.218 8.998 -8.361 1.00 25.68 191 ILE B N 1
ATOM 5300 C CA . ILE B 1 197 ? 25.123 9.913 -9.044 1.00 25.90 191 ILE B CA 1
ATOM 5301 C C . ILE B 1 197 ? 26.048 10.697 -8.075 1.00 25.49 191 ILE B C 1
ATOM 5302 O O . ILE B 1 197 ? 27.273 10.786 -8.281 1.00 21.46 191 ILE B O 1
ATOM 5307 N N . LEU B 1 198 ? 25.481 11.252 -7.005 1.00 26.01 192 LEU B N 1
ATOM 5308 C CA . LEU B 1 198 ? 26.319 12.021 -6.074 1.00 26.03 192 LEU B CA 1
ATOM 5309 C C . LEU B 1 198 ? 27.495 11.149 -5.576 1.00 24.87 192 LEU B C 1
ATOM 5310 O O . LEU B 1 198 ? 28.655 11.566 -5.620 1.00 26.21 192 LEU B O 1
ATOM 5315 N N . LYS B 1 199 ? 27.178 9.945 -5.119 1.00 26.86 193 LYS B N 1
ATOM 5316 C CA . LYS B 1 199 ? 28.191 8.970 -4.676 1.00 29.87 193 LYS B CA 1
ATOM 5317 C C . LYS B 1 199 ? 29.204 8.568 -5.760 1.00 29.49 193 LYS B C 1
ATOM 5318 O O . LYS B 1 199 ? 30.381 8.383 -5.463 1.00 28.35 193 LYS B O 1
ATOM 5324 N N . LEU B 1 200 ? 28.762 8.413 -7.010 1.00 31.00 194 LEU B N 1
ATOM 5325 C CA . LEU B 1 200 ? 29.695 7.992 -8.068 1.00 30.09 194 LEU B CA 1
ATOM 5326 C C . LEU B 1 200 ? 30.702 9.091 -8.228 1.00 28.71 194 LEU B C 1
ATOM 5327 O O . LEU B 1 200 ? 31.853 8.851 -8.551 1.00 28.98 194 LEU B O 1
ATOM 5332 N N . PHE B 1 201 ? 30.261 10.323 -8.008 1.00 27.02 195 PHE B N 1
ATOM 5333 C CA . PHE B 1 201 ? 31.179 11.441 -8.052 1.00 24.68 195 PHE B CA 1
ATOM 5334 C C . PHE B 1 201 ? 31.626 11.911 -6.655 1.00 24.56 195 PHE B C 1
ATOM 5335 O O . PHE B 1 201 ? 32.311 12.920 -6.544 1.00 24.01 195 PHE B O 1
ATOM 5343 N N . GLU B 1 202 ? 31.275 11.146 -5.620 1.00 24.42 196 GLU B N 1
ATOM 5344 C CA . GLU B 1 202 ? 31.663 11.469 -4.249 1.00 26.68 196 GLU B CA 1
ATOM 5345 C C . GLU B 1 202 ? 31.262 12.887 -3.860 1.00 27.45 196 GLU B C 1
ATOM 5346 O O . GLU B 1 202 ? 32.091 13.650 -3.351 1.00 28.03 196 GLU B O 1
ATOM 5352 N N . LEU B 1 203 ? 30.006 13.241 -4.136 1.00 26.28 197 LEU B N 1
ATOM 5353 C CA . LEU B 1 203 ? 29.448 14.510 -3.693 1.00 27.76 197 LEU B CA 1
ATOM 5354 C C . LEU B 1 203 ? 28.584 14.276 -2.476 1.00 26.17 197 LEU B C 1
ATOM 5355 O O . LEU B 1 203 ? 27.603 13.552 -2.543 1.00 25.25 197 LEU B O 1
ATOM 5360 N N . ASP B 1 204 ? 28.965 14.877 -1.349 1.00 28.44 198 ASP B N 1
ATOM 5361 C CA . ASP B 1 204 ? 28.189 14.719 -0.124 1.00 26.42 198 ASP B CA 1
ATOM 5362 C C . ASP B 1 204 ? 26.843 15.306 -0.439 1.00 25.83 198 ASP B C 1
ATOM 5363 O O . ASP B 1 204 ? 26.772 16.345 -1.110 1.00 23.61 198 ASP B O 1
ATOM 5368 N N . SER B 1 205 ? 25.769 14.664 0.021 1.00 24.61 199 SER B N 1
ATOM 5369 C CA . SER B 1 205 ? 24.454 15.193 -0.300 1.00 24.56 199 SER B CA 1
ATOM 5370 C C . SER B 1 205 ? 24.154 16.443 0.520 1.00 23.57 199 SER B C 1
ATOM 5371 O O . SER B 1 205 ? 23.257 17.200 0.177 1.00 20.22 199 SER B O 1
ATOM 5374 N N . SER B 1 206 ? 24.951 16.686 1.565 1.00 21.91 200 SER B N 1
ATOM 5375 C CA . SER B 1 206 ? 24.751 17.872 2.380 1.00 23.38 200 SER B CA 1
ATOM 5376 C C . SER B 1 206 ? 25.257 19.110 1.662 1.00 21.88 200 SER B C 1
ATOM 5377 O O . SER B 1 206 ? 25.061 20.209 2.146 1.00 21.89 200 SER B O 1
ATOM 5380 N N . LEU B 1 207 ? 25.912 18.950 0.512 1.00 22.26 201 LEU B N 1
ATOM 5381 C CA . LEU B 1 207 ? 26.327 20.122 -0.268 1.00 22.75 201 LEU B CA 1
ATOM 5382 C C . LEU B 1 207 ? 25.157 20.739 -1.025 1.00 22.35 201 LEU B C 1
ATOM 5383 O O . LEU B 1 207 ? 25.229 21.879 -1.482 1.00 22.85 201 LEU B O 1
ATOM 5388 N N . LEU B 1 208 ? 24.064 19.994 -1.133 1.00 21.72 202 LEU B N 1
ATOM 5389 C CA . LEU B 1 208 ? 22.930 20.426 -1.951 1.00 21.91 202 LEU B CA 1
ATOM 5390 C C . LEU B 1 208 ? 21.725 20.745 -1.101 1.00 21.20 202 LEU B C 1
ATOM 5391 O O . LEU B 1 208 ? 21.411 19.975 -0.185 1.00 21.50 202 LEU B O 1
ATOM 5396 N N . PRO B 1 209 ? 21.052 21.889 -1.389 1.00 20.20 203 PRO B N 1
ATOM 5397 C CA . PRO B 1 209 ? 19.906 22.349 -0.648 1.00 20.81 203 PRO B CA 1
ATOM 5398 C C . PRO B 1 209 ? 18.764 21.406 -0.921 1.00 21.24 203 PRO B C 1
ATOM 5399 O O . PRO B 1 209 ? 18.772 20.725 -1.956 1.00 22.34 203 PRO B O 1
ATOM 5403 N N . GLU B 1 210 ? 17.786 21.376 -0.024 1.00 23.14 204 GLU B N 1
ATOM 5404 C CA . GLU B 1 210 ? 16.620 20.491 -0.169 1.00 24.83 204 GLU B CA 1
ATOM 5405 C C . GLU B 1 210 ? 15.758 20.994 -1.313 1.00 23.63 204 GLU B C 1
ATOM 5406 O O . GLU B 1 210 ? 15.637 22.208 -1.527 1.00 20.83 204 GLU B O 1
ATOM 5412 N N . ILE B 1 211 ? 15.176 20.045 -2.044 1.00 21.08 205 ILE B N 1
ATOM 5413 C CA . ILE B 1 211 ? 14.358 20.303 -3.212 1.00 20.40 205 ILE B CA 1
ATOM 5414 C C . ILE B 1 211 ? 12.982 20.738 -2.755 1.00 19.41 205 ILE B C 1
ATOM 5415 O O . ILE B 1 211 ? 12.400 20.153 -1.847 1.00 19.45 205 ILE B O 1
ATOM 5420 N N . VAL B 1 212 ? 12.453 21.775 -3.380 1.00 17.60 206 VAL B N 1
ATOM 5421 C CA . VAL B 1 212 ? 11.076 22.164 -3.124 1.00 18.22 206 VAL B CA 1
ATOM 5422 C C . VAL B 1 212 ? 10.348 22.268 -4.461 1.00 18.92 206 VAL B C 1
ATOM 5423 O O . VAL B 1 212 ? 10.973 22.378 -5.524 1.00 19.81 206 VAL B O 1
ATOM 5427 N N . SER B 1 213 ? 9.025 22.206 -4.400 1.00 22.85 207 SER B N 1
ATOM 5428 C CA . SER B 1 213 ? 8.142 22.424 -5.551 1.00 23.90 207 SER B CA 1
ATOM 5429 C C . SER B 1 213 ? 7.823 23.902 -5.732 1.00 23.88 207 SER B C 1
ATOM 5430 O O . SER B 1 213 ? 7.742 24.647 -4.727 1.00 24.05 207 SER B O 1
ATOM 5433 N N . GLU B 1 214 ? 7.602 24.350 -6.980 1.00 22.81 208 GLU B N 1
ATOM 5434 C CA . GLU B 1 214 ? 7.137 25.739 -7.194 1.00 26.31 208 GLU B CA 1
ATOM 5435 C C . GLU B 1 214 ? 5.918 26.050 -6.285 1.00 26.75 208 GLU B C 1
ATOM 5436 O O . GLU B 1 214 ? 5.178 25.141 -5.892 1.00 27.81 208 GLU B O 1
ATOM 5442 N N . GLY B 1 215 ? 5.739 27.315 -5.898 1.00 25.38 209 GLY B N 1
ATOM 5443 C CA . GLY B 1 215 ? 4.672 27.681 -4.955 1.00 24.86 209 GLY B CA 1
ATOM 5444 C C . GLY B 1 215 ? 5.160 27.733 -3.499 1.00 24.65 209 GLY B C 1
ATOM 5445 O O . GLY B 1 215 ? 4.472 28.242 -2.591 1.00 25.21 209 GLY B O 1
ATOM 5446 N N . ASN B 1 216 ? 6.367 27.251 -3.287 1.00 22.17 210 ASN B N 1
ATOM 5447 C CA . ASN B 1 216 ? 6.944 27.240 -1.931 1.00 22.30 210 ASN B CA 1
ATOM 5448 C C . ASN B 1 216 ? 7.280 28.659 -1.480 1.00 21.38 210 ASN B C 1
ATOM 5449 O O . ASN B 1 216 ? 7.970 29.420 -2.176 1.00 20.91 210 ASN B O 1
ATOM 5454 N N . VAL B 1 217 ? 6.794 28.999 -0.296 1.00 23.13 211 VAL B N 1
ATOM 5455 C CA . VAL B 1 217 ? 7.120 30.246 0.365 1.00 22.30 211 VAL B CA 1
ATOM 5456 C C . VAL B 1 217 ? 8.359 29.976 1.244 1.00 24.13 211 VAL B C 1
ATOM 5457 O O . VAL B 1 217 ? 8.286 29.267 2.255 1.00 22.67 211 VAL B O 1
ATOM 5461 N N . LEU B 1 218 ? 9.489 30.545 0.830 1.00 22.88 212 LEU B N 1
ATOM 5462 C CA . LEU B 1 218 ? 10.775 30.236 1.403 1.00 23.62 212 LEU B CA 1
ATOM 5463 C C . LEU B 1 218 ? 11.082 30.983 2.720 1.00 24.97 212 LEU B C 1
ATOM 5464 O O . LEU B 1 218 ? 11.753 30.447 3.606 1.00 25.18 212 LEU B O 1
ATOM 5469 N N . GLY B 1 219 ? 10.645 32.235 2.790 1.00 26.09 213 GLY B N 1
ATOM 5470 C CA . GLY B 1 219 ? 10.923 33.135 3.918 1.00 27.71 213 GLY B CA 1
ATOM 5471 C C . GLY B 1 219 ? 10.889 34.579 3.425 1.00 28.56 213 GLY B C 1
ATOM 5472 O O . GLY B 1 219 ? 10.679 34.854 2.236 1.00 30.73 213 GLY B O 1
ATOM 5473 N N . ARG B 1 220 ? 11.115 35.512 4.328 1.00 29.20 214 ARG B N 1
ATOM 5474 C CA . ARG B 1 220 ? 10.946 36.916 4.034 1.00 29.80 214 ARG B CA 1
ATOM 5475 C C . ARG B 1 220 ? 12.255 37.488 3.573 1.00 25.07 214 ARG B C 1
ATOM 5476 O O . ARG B 1 220 ? 13.298 36.992 3.959 1.00 23.67 214 ARG B O 1
ATOM 5484 N N . ILE B 1 221 ? 12.206 38.566 2.798 1.00 19.86 215 ILE B N 1
ATOM 5485 C CA . ILE B 1 221 ? 13.399 39.371 2.605 1.00 21.36 215 ILE B CA 1
ATOM 5486 C C . ILE B 1 221 ? 13.896 39.832 3.980 1.00 22.05 215 ILE B C 1
ATOM 5487 O O . ILE B 1 221 ? 13.098 40.163 4.822 1.00 21.89 215 ILE B O 1
ATOM 5492 N N . LYS B 1 222 ? 15.208 39.828 4.196 1.00 22.12 216 LYS B N 1
ATOM 5493 C CA . LYS B 1 222 ? 15.815 40.226 5.472 1.00 23.80 216 LYS B CA 1
ATOM 5494 C C . LYS B 1 222 ? 15.637 41.734 5.720 1.00 24.85 216 LYS B C 1
ATOM 5495 O O . LYS B 1 222 ? 15.892 42.543 4.834 1.00 24.40 216 LYS B O 1
ATOM 5501 N N . GLU B 1 223 ? 15.200 42.101 6.921 1.00 28.13 217 GLU B N 1
ATOM 5502 C CA . GLU B 1 223 ? 14.907 43.520 7.254 1.00 30.66 217 GLU B CA 1
ATOM 5503 C C . GLU B 1 223 ? 16.079 44.437 6.918 1.00 31.46 217 GLU B C 1
ATOM 5504 O O . GLU B 1 223 ? 15.896 45.601 6.515 1.00 34.11 217 GLU B O 1
ATOM 5510 N N . GLU B 1 224 ? 17.293 43.904 7.042 1.00 30.52 218 GLU B N 1
ATOM 5511 C CA . GLU B 1 224 ? 18.508 44.689 6.824 1.00 28.40 218 GLU B CA 1
ATOM 5512 C C . GLU B 1 224 ? 18.539 45.394 5.464 1.00 29.73 218 GLU B C 1
ATOM 5513 O O . GLU B 1 224 ? 19.300 46.365 5.264 1.00 27.34 218 GLU B O 1
ATOM 5519 N N . TYR B 1 225 ? 17.745 44.902 4.516 1.00 24.44 219 TYR B N 1
ATOM 5520 C CA . TYR B 1 225 ? 17.746 45.525 3.188 1.00 25.92 219 TYR B CA 1
ATOM 5521 C C . TYR B 1 225 ? 16.844 46.775 3.134 1.00 25.01 219 TYR B C 1
ATOM 5522 O O . TYR B 1 225 ? 16.834 47.504 2.126 1.00 29.10 219 TYR B O 1
ATOM 5531 N N . GLY B 1 226 ? 16.106 47.041 4.206 1.00 25.69 220 GLY B N 1
ATOM 5532 C CA . GLY B 1 226 ? 15.192 48.207 4.255 1.00 27.21 220 GLY B CA 1
ATOM 5533 C C . GLY B 1 226 ? 14.154 48.167 3.118 1.00 28.58 220 GLY B C 1
ATOM 5534 O O . GLY B 1 226 ? 13.875 49.184 2.476 1.00 29.62 220 GLY B O 1
ATOM 5535 N N . LEU B 1 227 ? 13.584 46.994 2.852 1.00 26.41 221 LEU B N 1
ATOM 5536 C CA . LEU B 1 227 ? 12.646 46.858 1.728 1.00 26.69 221 LEU B CA 1
ATOM 5537 C C . LEU B 1 227 ? 11.317 46.292 2.156 1.00 25.54 221 LEU B C 1
ATOM 5538 O O . LEU B 1 227 ? 10.394 46.161 1.331 1.00 22.87 221 LEU B O 1
ATOM 5543 N N . GLY B 1 228 ? 11.207 45.933 3.441 1.00 24.51 222 GLY B N 1
ATOM 5544 C CA . GLY B 1 228 ? 9.970 45.357 3.953 1.00 25.32 222 GLY B CA 1
ATOM 5545 C C . GLY B 1 228 ? 10.098 43.853 3.995 1.00 27.69 222 GLY B C 1
ATOM 5546 O O . GLY B 1 228 ? 10.941 43.291 3.314 1.00 30.34 222 GLY B O 1
ATOM 5547 N N . ASP B 1 229 ? 9.260 43.214 4.789 1.00 30.45 223 ASP B N 1
ATOM 5548 C CA . ASP B 1 229 ? 9.324 41.764 4.984 1.00 33.06 223 ASP B CA 1
ATOM 5549 C C . ASP B 1 229 ? 8.480 40.969 3.969 1.00 30.06 223 ASP B C 1
ATOM 5550 O O . ASP B 1 229 ? 7.657 40.134 4.314 1.00 33.25 223 ASP B O 1
ATOM 5555 N N . ILE B 1 230 ? 8.720 41.257 2.699 1.00 28.02 224 ILE B N 1
ATOM 5556 C CA . ILE B 1 230 ? 8.011 40.636 1.588 1.00 25.50 224 ILE B CA 1
ATOM 5557 C C . ILE B 1 230 ? 8.428 39.167 1.489 1.00 23.10 224 ILE B C 1
ATOM 5558 O O . ILE B 1 230 ? 9.588 38.889 1.545 1.00 23.70 224 ILE B O 1
ATOM 5563 N N . PRO B 1 231 ? 7.485 38.219 1.329 1.00 26.25 225 PRO B N 1
ATOM 5564 C CA . PRO B 1 231 ? 7.918 36.810 1.169 1.00 25.27 225 PRO B CA 1
ATOM 5565 C C . PRO B 1 231 ? 8.564 36.546 -0.209 1.00 23.86 225 PRO B C 1
ATOM 5566 O O . PRO B 1 231 ? 8.220 37.187 -1.208 1.00 21.40 225 PRO B O 1
ATOM 5570 N N . VAL B 1 232 ? 9.507 35.613 -0.228 1.00 21.92 226 VAL B N 1
ATOM 5571 C CA . VAL B 1 232 ? 10.205 35.233 -1.441 1.00 19.86 226 VAL B CA 1
ATOM 5572 C C . VAL B 1 232 ? 9.629 33.888 -1.853 1.00 19.41 226 VAL B C 1
ATOM 5573 O O . VAL B 1 232 ? 9.546 32.987 -1.038 1.00 19.65 226 VAL B O 1
ATOM 5577 N N . VAL B 1 233 ? 9.143 33.771 -3.094 1.00 19.38 227 VAL B N 1
ATOM 5578 C CA . VAL B 1 233 ? 8.450 32.547 -3.502 1.00 17.91 227 VAL B CA 1
ATOM 5579 C C . VAL B 1 233 ? 9.368 31.732 -4.442 1.00 19.86 227 VAL B C 1
ATOM 5580 O O . VAL B 1 233 ? 9.983 32.307 -5.324 1.00 22.02 227 VAL B O 1
ATOM 5584 N N . ASN B 1 234 ? 9.499 30.411 -4.263 1.00 18.33 228 ASN B N 1
ATOM 5585 C CA . ASN B 1 234 ? 10.211 29.650 -5.319 1.00 17.98 228 ASN B CA 1
ATOM 5586 C C . ASN B 1 234 ? 9.201 29.423 -6.449 1.00 16.66 228 ASN B C 1
ATOM 5587 O O . ASN B 1 234 ? 8.209 28.785 -6.227 1.00 17.26 228 ASN B O 1
ATOM 5592 N N . VAL B 1 235 ? 9.406 30.029 -7.608 1.00 16.41 229 VAL B N 1
ATOM 5593 C CA . VAL B 1 235 ? 8.515 29.820 -8.743 1.00 15.76 229 VAL B CA 1
ATOM 5594 C C . VAL B 1 235 ? 9.090 28.640 -9.557 1.00 16.97 229 VAL B C 1
ATOM 5595 O O . VAL B 1 235 ? 9.927 27.859 -9.030 1.00 17.51 229 VAL B O 1
ATOM 5599 N N . CYS B 1 236 ? 8.683 28.452 -10.810 1.00 19.15 230 CYS B N 1
ATOM 5600 C CA . CYS B 1 236 ? 9.429 27.483 -11.656 1.00 20.40 230 CYS B CA 1
ATOM 5601 C C . CYS B 1 236 ? 10.651 28.289 -12.046 1.00 20.92 230 CYS B C 1
ATOM 5602 O O . CYS B 1 236 ? 10.630 29.059 -12.992 1.00 22.88 230 CYS B O 1
ATOM 5605 N N . SER B 1 237 ? 11.721 28.135 -11.267 1.00 19.50 231 SER B N 1
ATOM 5606 C CA . SER B 1 237 ? 12.771 29.110 -11.265 1.00 18.24 231 SER B CA 1
ATOM 5607 C C . SER B 1 237 ? 13.715 28.915 -12.416 1.00 17.73 231 SER B C 1
ATOM 5608 O O . SER B 1 237 ? 14.643 29.682 -12.559 1.00 17.52 231 SER B O 1
ATOM 5611 N N . HIS B 1 238 ? 13.539 27.863 -13.202 1.00 17.14 232 HIS B N 1
ATOM 5612 C CA . HIS B 1 238 ? 14.273 27.764 -14.447 1.00 17.70 232 HIS B CA 1
ATOM 5613 C C . HIS B 1 238 ? 13.424 28.529 -15.465 1.00 17.98 232 HIS B C 1
ATOM 5614 O O . HIS B 1 238 ? 12.274 28.207 -15.635 1.00 16.52 232 HIS B O 1
ATOM 5621 N N . ASP B 1 239 ? 13.987 29.548 -16.101 1.00 20.27 233 ASP B N 1
ATOM 5622 C CA . ASP B 1 239 ? 13.230 30.414 -17.005 1.00 21.85 233 ASP B CA 1
ATOM 5623 C C . ASP B 1 239 ? 12.385 29.671 -18.050 1.00 21.48 233 ASP B C 1
ATOM 5624 O O . ASP B 1 239 ? 11.277 30.085 -18.321 1.00 20.31 233 ASP B O 1
ATOM 5629 N N . THR B 1 240 ? 12.917 28.604 -18.638 1.00 20.85 234 THR B N 1
ATOM 5630 C CA . THR B 1 240 ? 12.158 27.895 -19.700 1.00 23.87 234 THR B CA 1
ATOM 5631 C C . THR B 1 240 ? 10.935 27.231 -19.114 1.00 22.54 234 THR B C 1
ATOM 5632 O O . THR B 1 240 ? 9.900 27.129 -19.759 1.00 24.49 234 THR B O 1
ATOM 5636 N N . ALA B 1 241 ? 11.051 26.805 -17.861 1.00 21.71 235 ALA B N 1
ATOM 5637 C CA . ALA B 1 241 ? 9.934 26.188 -17.172 1.00 22.45 235 ALA B CA 1
ATOM 5638 C C . ALA B 1 241 ? 8.872 27.234 -16.861 1.00 22.32 235 ALA B C 1
ATOM 5639 O O . ALA B 1 241 ? 7.698 26.961 -17.046 1.00 22.20 235 ALA B O 1
ATOM 5641 N N . SER B 1 242 ? 9.277 28.442 -16.457 1.00 22.89 236 SER B N 1
ATOM 5642 C CA . SER B 1 242 ? 8.279 29.489 -16.208 1.00 22.04 236 SER B CA 1
ATOM 5643 C C . SER B 1 242 ? 7.548 29.834 -17.524 1.00 21.22 236 SER B C 1
ATOM 5644 O O . SER B 1 242 ? 6.324 29.947 -17.521 1.00 21.03 236 SER B O 1
ATOM 5647 N N . ALA B 1 243 ? 8.276 29.926 -18.632 1.00 19.33 237 ALA B N 1
ATOM 5648 C CA . ALA B 1 243 ? 7.620 30.214 -19.925 1.00 20.94 237 ALA B CA 1
ATOM 5649 C C . ALA B 1 243 ? 6.594 29.138 -20.306 1.00 22.82 237 ALA B C 1
ATOM 5650 O O . ALA B 1 243 ? 5.537 29.439 -20.877 1.00 25.19 237 ALA B O 1
ATOM 5652 N N . ILE B 1 244 ? 6.870 27.894 -19.927 1.00 24.24 238 ILE B N 1
ATOM 5653 C CA . ILE B 1 244 ? 6.038 26.748 -20.341 1.00 23.03 238 ILE B CA 1
ATOM 5654 C C . ILE B 1 244 ? 4.711 26.735 -19.610 1.00 24.98 238 ILE B C 1
ATOM 5655 O O . ILE B 1 244 ? 3.704 26.289 -20.155 1.00 24.40 238 ILE B O 1
ATOM 5660 N N . VAL B 1 245 ? 4.700 27.254 -18.383 1.00 23.96 239 VAL B N 1
ATOM 5661 C CA . VAL B 1 245 ? 3.447 27.518 -17.683 1.00 24.82 239 VAL B CA 1
ATOM 5662 C C . VAL B 1 245 ? 2.389 28.241 -18.577 1.00 25.71 239 VAL B C 1
ATOM 5663 O O . VAL B 1 245 ? 1.187 27.993 -18.456 1.00 28.37 239 VAL B O 1
ATOM 5667 N N . SER B 1 246 ? 2.827 29.128 -19.446 1.00 25.88 240 SER B N 1
ATOM 5668 C CA . SER B 1 246 ? 1.889 29.955 -20.208 1.00 28.00 240 SER B CA 1
ATOM 5669 C C . SER B 1 246 ? 1.423 29.301 -21.534 1.00 28.13 240 SER B C 1
ATOM 5670 O O . SER B 1 246 ? 0.609 29.869 -22.289 1.00 27.82 240 SER B O 1
ATOM 5673 N N . VAL B 1 247 ? 1.942 28.107 -21.805 1.00 25.23 241 VAL B N 1
ATOM 5674 C CA . VAL B 1 247 ? 1.564 27.329 -22.993 1.00 24.34 241 VAL B CA 1
ATOM 5675 C C . VAL B 1 247 ? 0.282 26.571 -22.674 1.00 24.63 241 VAL B C 1
ATOM 5676 O O . VAL B 1 247 ? 0.218 25.860 -21.670 1.00 22.71 241 VAL B O 1
ATOM 5680 N N . PRO B 1 248 ? -0.771 26.743 -23.516 1.00 25.49 242 PRO B N 1
ATOM 5681 C CA . PRO B 1 248 ? -2.058 26.093 -23.177 1.00 27.03 242 PRO B CA 1
ATOM 5682 C C . PRO B 1 248 ? -1.871 24.584 -23.075 1.00 28.02 242 PRO B C 1
ATOM 5683 O O . PRO B 1 248 ? -1.039 24.027 -23.789 1.00 30.28 242 PRO B O 1
ATOM 5687 N N . LYS B 1 249 ? -2.590 23.938 -22.169 1.00 27.89 243 LYS B N 1
ATOM 5688 C CA . LYS B 1 249 ? -2.314 22.542 -21.845 1.00 33.25 243 LYS B CA 1
ATOM 5689 C C . LYS B 1 249 ? -3.006 21.537 -22.806 1.00 36.67 243 LYS B C 1
ATOM 5690 O O . LYS B 1 249 ? -3.099 20.358 -22.490 1.00 37.01 243 LYS B O 1
ATOM 5696 N N . THR B 1 250 ? -3.448 22.007 -23.979 1.00 37.84 244 THR B N 1
ATOM 5697 C CA . THR B 1 250 ? -4.098 21.143 -24.977 1.00 39.13 244 THR B CA 1
ATOM 5698 C C . THR B 1 250 ? -3.185 20.037 -25.552 1.00 37.53 244 THR B C 1
ATOM 5699 O O . THR B 1 250 ? -2.022 20.258 -25.842 1.00 34.71 244 THR B O 1
ATOM 5703 N N . GLU B 1 251 ? -3.744 18.846 -25.725 1.00 41.37 245 GLU B N 1
ATOM 5704 C CA . GLU B 1 251 ? -2.981 17.658 -26.132 1.00 38.94 245 GLU B CA 1
ATOM 5705 C C . GLU B 1 251 ? -2.130 17.706 -27.428 1.00 37.21 245 GLU B C 1
ATOM 5706 O O . GLU B 1 251 ? -1.082 17.077 -27.489 1.00 34.35 245 GLU B O 1
ATOM 5712 N N . GLY B 1 252 ? -2.581 18.402 -28.465 1.00 34.12 246 GLY B N 1
ATOM 5713 C CA . GLY B 1 252 ? -1.811 18.449 -29.730 1.00 31.18 246 GLY B CA 1
ATOM 5714 C C . GLY B 1 252 ? -0.813 19.587 -29.890 1.00 29.76 246 GLY B C 1
ATOM 5715 O O . GLY B 1 252 ? -0.541 20.028 -31.022 1.00 30.70 246 GLY B O 1
ATOM 5716 N N . SER B 1 253 ? -0.227 20.051 -28.778 1.00 26.61 247 SER B N 1
ATOM 5717 C CA . SER B 1 253 ? 0.577 21.260 -28.812 1.00 24.87 247 SER B CA 1
ATOM 5718 C C . SER B 1 253 ? 1.994 20.986 -28.374 1.00 24.12 247 SER B C 1
ATOM 5719 O O . SER B 1 253 ? 2.225 20.288 -27.398 1.00 25.90 247 SER B O 1
ATOM 5722 N N . LEU B 1 254 ? 2.920 21.554 -29.127 1.00 23.23 248 LEU B N 1
ATOM 5723 C CA . LEU B 1 254 ? 4.329 21.556 -28.834 1.00 23.43 248 LEU B CA 1
ATOM 5724 C C . LEU B 1 254 ? 4.665 22.998 -28.492 1.00 23.07 248 LEU B C 1
ATOM 5725 O O . LEU B 1 254 ? 3.826 23.896 -28.655 1.00 20.91 248 LEU B O 1
ATOM 5730 N N . PHE B 1 255 ? 5.889 23.198 -28.001 1.00 23.85 249 PHE B N 1
ATOM 5731 C CA . PHE B 1 255 ? 6.454 24.525 -27.822 1.00 22.54 249 PHE B CA 1
ATOM 5732 C C . PHE B 1 255 ? 7.831 24.563 -28.454 1.00 22.03 249 PHE B C 1
ATOM 5733 O O . PHE B 1 255 ? 8.557 23.577 -28.443 1.00 21.28 249 PHE B O 1
ATOM 5741 N N . ILE B 1 256 ? 8.193 25.737 -28.951 1.00 21.49 250 ILE B N 1
ATOM 5742 C CA . ILE B 1 256 ? 9.450 25.947 -29.627 1.00 22.34 250 ILE B CA 1
ATOM 5743 C C . ILE B 1 256 ? 10.019 27.277 -29.177 1.00 22.13 250 ILE B C 1
ATOM 5744 O O . ILE B 1 256 ? 9.301 28.097 -28.637 1.00 21.82 250 ILE B O 1
ATOM 5749 N N . SER B 1 257 ? 11.321 27.465 -29.348 1.00 22.76 251 SER B N 1
ATOM 5750 C CA . SER B 1 257 ? 11.908 28.797 -29.191 1.00 24.79 251 SER B CA 1
ATOM 5751 C C . SER B 1 257 ? 13.151 28.869 -30.053 1.00 23.85 251 SER B C 1
ATOM 5752 O O . SER B 1 257 ? 13.824 27.858 -30.231 1.00 23.51 251 SER B O 1
ATOM 5755 N N . SER B 1 258 ? 13.467 30.061 -30.551 1.00 26.53 252 SER B N 1
ATOM 5756 C CA . SER B 1 258 ? 14.738 30.288 -31.266 1.00 32.50 252 SER B CA 1
ATOM 5757 C C . SER B 1 258 ? 15.755 31.216 -30.535 1.00 36.82 252 SER B C 1
ATOM 5758 O O . SER B 1 258 ? 16.847 31.512 -31.075 1.00 31.21 252 SER B O 1
ATOM 5761 N N . GLY B 1 259 ? 15.419 31.601 -29.291 1.00 38.70 253 GLY B N 1
ATOM 5762 C CA . GLY B 1 259 ? 16.283 32.443 -28.428 1.00 36.34 253 GLY B CA 1
ATOM 5763 C C . GLY B 1 259 ? 17.541 31.749 -27.907 1.00 38.59 253 GLY B C 1
ATOM 5764 O O . GLY B 1 259 ? 17.994 30.735 -28.464 1.00 39.71 253 GLY B O 1
ATOM 5765 N N . THR B 1 260 ? 18.125 32.301 -26.843 1.00 38.95 254 THR B N 1
ATOM 5766 C CA . THR B 1 260 ? 19.382 31.795 -26.237 1.00 38.88 254 THR B CA 1
ATOM 5767 C C . THR B 1 260 ? 19.451 30.250 -26.012 1.00 39.98 254 THR B C 1
ATOM 5768 O O . THR B 1 260 ? 20.441 29.619 -26.385 1.00 40.02 254 THR B O 1
ATOM 5772 N N . TRP B 1 261 ? 18.433 29.670 -25.367 1.00 35.31 255 TRP B N 1
ATOM 5773 C CA . TRP B 1 261 ? 18.306 28.214 -25.200 1.00 35.92 255 TRP B CA 1
ATOM 5774 C C . TRP B 1 261 ? 17.200 27.748 -26.150 1.00 36.51 255 TRP B C 1
ATOM 5775 O O . TRP B 1 261 ? 16.007 27.714 -25.772 1.00 37.48 255 TRP B O 1
ATOM 5786 N N . SER B 1 262 ? 17.595 27.461 -27.395 1.00 31.70 256 SER B N 1
ATOM 5787 C CA . SER B 1 262 ? 16.653 27.221 -28.474 1.00 28.34 256 SER B CA 1
ATOM 5788 C C . SER B 1 262 ? 16.367 25.745 -28.587 1.00 25.79 256 SER B C 1
ATOM 5789 O O . SER B 1 262 ? 17.262 24.910 -28.425 1.00 24.66 256 SER B O 1
ATOM 5792 N N . LEU B 1 263 ? 15.112 25.413 -28.862 1.00 23.22 257 LEU B N 1
ATOM 5793 C CA . LEU B 1 263 ? 14.631 24.065 -28.590 1.00 23.76 257 LEU B CA 1
ATOM 5794 C C . LEU B 1 263 ? 13.232 23.832 -29.155 1.00 22.95 257 LEU B C 1
ATOM 5795 O O . LEU B 1 263 ? 12.542 24.764 -29.512 1.00 25.04 257 LEU B O 1
ATOM 5800 N N . VAL B 1 264 ? 12.829 22.574 -29.174 1.00 23.18 258 VAL B N 1
ATOM 5801 C CA . VAL B 1 264 ? 11.449 22.178 -29.382 1.00 22.49 258 VAL B CA 1
ATOM 5802 C C . VAL B 1 264 ? 11.055 21.164 -28.323 1.00 19.94 258 VAL B C 1
ATOM 5803 O O . VAL B 1 264 ? 11.814 20.261 -28.011 1.00 20.21 258 VAL B O 1
ATOM 5807 N N . GLY B 1 265 ? 9.860 21.278 -27.788 1.00 18.72 259 GLY B N 1
ATOM 5808 C CA . GLY B 1 265 ? 9.474 20.326 -26.768 1.00 19.84 259 GLY B CA 1
ATOM 5809 C C . GLY B 1 265 ? 8.008 20.113 -26.591 1.00 18.52 259 GLY B C 1
ATOM 5810 O O . GLY B 1 265 ? 7.210 20.729 -27.262 1.00 20.12 259 GLY B O 1
ATOM 5811 N N . VAL B 1 266 ? 7.671 19.207 -25.686 1.00 18.18 260 VAL B N 1
ATOM 5812 C CA . VAL B 1 266 ? 6.306 18.854 -25.388 1.00 18.16 260 VAL B CA 1
ATOM 5813 C C . VAL B 1 266 ? 6.216 18.609 -23.878 1.00 17.82 260 VAL B C 1
ATOM 5814 O O . VAL B 1 266 ? 7.240 18.314 -23.227 1.00 18.20 260 VAL B O 1
ATOM 5818 N N . GLU B 1 267 ? 5.024 18.739 -23.316 1.00 17.76 261 GLU B N 1
ATOM 5819 C CA . GLU B 1 267 ? 4.806 18.367 -21.915 1.00 19.69 261 GLU B CA 1
ATOM 5820 C C . GLU B 1 267 ? 4.317 16.930 -21.791 1.00 19.58 261 GLU B C 1
ATOM 5821 O O . GLU B 1 267 ? 3.417 16.488 -22.530 1.00 18.37 261 GLU B O 1
ATOM 5827 N N . LEU B 1 268 ? 4.916 16.217 -20.848 1.00 19.34 262 LEU B N 1
ATOM 5828 C CA . LEU B 1 268 ? 4.607 14.811 -20.590 1.00 19.32 262 LEU B CA 1
ATOM 5829 C C . LEU B 1 268 ? 4.285 14.540 -19.127 1.00 20.43 262 LEU B C 1
ATOM 5830 O O . LEU B 1 268 ? 4.666 15.309 -18.239 1.00 18.92 262 LEU B O 1
ATOM 5835 N N . THR B 1 269 ? 3.561 13.440 -18.897 1.00 21.76 263 THR B N 1
ATOM 5836 C CA . THR B 1 269 ? 3.200 12.952 -17.572 1.00 24.02 263 THR B CA 1
ATOM 5837 C C . THR B 1 269 ? 4.379 12.255 -16.857 1.00 22.93 263 THR B C 1
ATOM 5838 O O . THR B 1 269 ? 4.372 12.081 -15.653 1.00 23.51 263 THR B O 1
ATOM 5842 N N . SER B 1 270 ? 5.354 11.802 -17.613 1.00 25.86 264 SER B N 1
ATOM 5843 C CA . SER B 1 270 ? 6.437 10.983 -17.072 1.00 25.76 264 SER B CA 1
ATOM 5844 C C . SER B 1 270 ? 7.611 11.080 -18.037 1.00 25.64 264 SER B C 1
ATOM 5845 O O . SER B 1 270 ? 7.423 11.515 -19.174 1.00 27.89 264 SER B O 1
ATOM 5848 N N . PRO B 1 271 ? 8.827 10.731 -17.578 1.00 23.72 265 PRO B N 1
ATOM 5849 C CA . PRO B 1 271 ? 9.983 10.872 -18.438 1.00 23.89 265 PRO B CA 1
ATOM 5850 C C . PRO B 1 271 ? 10.200 9.661 -19.383 1.00 22.59 265 PRO B C 1
ATOM 5851 O O . PRO B 1 271 ? 9.784 8.541 -19.081 1.00 21.74 265 PRO B O 1
ATOM 5855 N N . ILE B 1 272 ? 10.801 9.924 -20.536 1.00 22.26 266 ILE B N 1
ATOM 5856 C CA . ILE B 1 272 ? 11.236 8.870 -21.459 1.00 20.59 266 ILE B CA 1
ATOM 5857 C C . ILE B 1 272 ? 12.753 8.778 -21.368 1.00 21.46 266 ILE B C 1
ATOM 5858 O O . ILE B 1 272 ? 13.488 9.687 -21.815 1.00 21.70 266 ILE B O 1
ATOM 5863 N N . LEU B 1 273 ? 13.216 7.651 -20.826 1.00 23.14 267 LEU B N 1
ATOM 5864 C CA . LEU B 1 273 ? 14.629 7.483 -20.464 1.00 25.70 267 LEU B CA 1
ATOM 5865 C C . LEU B 1 273 ? 15.360 6.400 -21.288 1.00 26.95 267 LEU B C 1
ATOM 5866 O O . LEU B 1 273 ? 16.490 5.980 -20.947 1.00 27.91 267 LEU B O 1
ATOM 5871 N N . THR B 1 274 ? 14.739 6.014 -22.394 1.00 25.56 268 THR B N 1
ATOM 5872 C CA . THR B 1 274 ? 15.173 4.883 -23.208 1.00 26.22 268 THR B CA 1
ATOM 5873 C C . THR B 1 274 ? 16.490 5.134 -23.918 1.00 26.22 268 THR B C 1
ATOM 5874 O O . THR B 1 274 ? 16.958 6.275 -24.007 1.00 25.27 268 THR B O 1
ATOM 5878 N N . THR B 1 275 ? 17.092 4.061 -24.425 1.00 26.33 269 THR B N 1
ATOM 5879 C CA . THR B 1 275 ? 18.284 4.156 -25.275 1.00 26.07 269 THR B CA 1
ATOM 5880 C C . THR B 1 275 ? 18.070 5.073 -26.459 1.00 24.29 269 THR B C 1
ATOM 5881 O O . THR B 1 275 ? 18.983 5.814 -26.839 1.00 20.73 269 THR B O 1
ATOM 5885 N N . GLU B 1 276 ? 16.885 5.007 -27.057 1.00 24.39 270 GLU B N 1
ATOM 5886 C CA . GLU B 1 276 ? 16.600 5.835 -28.236 1.00 27.13 270 GLU B CA 1
ATOM 5887 C C . GLU B 1 276 ? 16.461 7.302 -27.836 1.00 27.21 270 GLU B C 1
ATOM 5888 O O . GLU B 1 276 ? 16.908 8.190 -28.560 1.00 26.97 270 GLU B O 1
ATOM 5894 N N . SER B 1 277 ? 15.832 7.536 -26.681 1.00 27.65 271 SER B N 1
ATOM 5895 C CA . SER B 1 277 ? 15.733 8.861 -26.065 1.00 27.72 271 SER B CA 1
ATOM 5896 C C . SER B 1 277 ? 17.117 9.472 -25.953 1.00 27.76 271 SER B C 1
ATOM 5897 O O . SER B 1 277 ? 17.353 10.618 -26.357 1.00 31.98 271 SER B O 1
ATOM 5900 N N . PHE B 1 278 ? 18.023 8.704 -25.358 1.00 24.43 272 PHE B N 1
ATOM 5901 C CA . PHE B 1 278 ? 19.412 9.097 -25.252 1.00 26.30 272 PHE B CA 1
ATOM 5902 C C . PHE B 1 278 ? 20.014 9.411 -26.628 1.00 27.66 272 PHE B C 1
ATOM 5903 O O . PHE B 1 278 ? 20.576 10.501 -26.823 1.00 25.80 272 PHE B O 1
ATOM 5911 N N . SER B 1 279 ? 19.885 8.467 -27.575 1.00 26.80 273 SER B N 1
ATOM 5912 C CA . SER B 1 279 ? 20.575 8.574 -28.867 1.00 30.02 273 SER B CA 1
ATOM 5913 C C . SER B 1 279 ? 20.135 9.770 -29.665 1.00 29.46 273 SER B C 1
ATOM 5914 O O . SER B 1 279 ? 20.975 10.469 -30.239 1.00 30.77 273 SER B O 1
ATOM 5917 N N . TYR B 1 280 ? 18.812 9.956 -29.736 1.00 26.90 274 TYR B N 1
ATOM 5918 C CA . TYR B 1 280 ? 18.215 11.017 -30.507 1.00 27.17 274 TYR B CA 1
ATOM 5919 C C . TYR B 1 280 ? 18.462 12.370 -29.874 1.00 26.01 274 TYR B C 1
ATOM 5920 O O . TYR B 1 280 ? 18.232 13.401 -30.516 1.00 25.43 274 TYR B O 1
ATOM 5929 N N . GLY B 1 281 ? 18.890 12.398 -28.610 1.00 23.14 275 GLY B N 1
ATOM 5930 C CA . GLY B 1 281 ? 19.378 13.672 -28.062 1.00 24.98 275 GLY B CA 1
ATOM 5931 C C . GLY B 1 281 ? 18.402 14.527 -27.265 1.00 22.69 275 GLY B C 1
ATOM 5932 O O . GLY B 1 281 ? 18.633 15.725 -27.100 1.00 24.64 275 GLY B O 1
ATOM 5933 N N . PHE B 1 282 ? 17.362 13.900 -26.721 1.00 20.96 276 PHE B N 1
ATOM 5934 C CA . PHE B 1 282 ? 16.290 14.581 -26.001 1.00 20.42 276 PHE B CA 1
ATOM 5935 C C . PHE B 1 282 ? 16.607 14.744 -24.512 1.00 23.79 276 PHE B C 1
ATOM 5936 O O . PHE B 1 282 ? 17.459 14.030 -23.972 1.00 22.20 276 PHE B O 1
ATOM 5944 N N . THR B 1 283 ? 15.930 15.701 -23.876 1.00 25.40 277 THR B N 1
ATOM 5945 C CA . THR B 1 283 ? 16.177 16.087 -22.500 1.00 24.37 277 THR B CA 1
ATOM 5946 C C . THR B 1 283 ? 14.901 15.954 -21.713 1.00 22.83 277 THR B C 1
ATOM 5947 O O . THR B 1 283 ? 13.819 16.326 -22.198 1.00 26.59 277 THR B O 1
ATOM 5951 N N . ASN B 1 284 ? 15.023 15.450 -20.493 1.00 21.70 278 ASN B N 1
ATOM 5952 C CA . ASN B 1 284 ? 13.899 15.382 -19.555 1.00 20.63 278 ASN B CA 1
ATOM 5953 C C . ASN B 1 284 ? 14.056 16.407 -18.431 1.00 23.43 278 ASN B C 1
ATOM 5954 O O . ASN B 1 284 ? 14.701 16.163 -17.415 1.00 23.88 278 ASN B O 1
ATOM 5959 N N . GLU B 1 285 ? 13.444 17.554 -18.597 1.00 21.94 279 GLU B N 1
ATOM 5960 C CA . GLU B 1 285 ? 13.503 18.545 -17.515 1.00 24.31 279 GLU B CA 1
ATOM 5961 C C . GLU B 1 285 ? 12.159 18.500 -16.849 1.00 23.21 279 GLU B C 1
ATOM 5962 O O . GLU B 1 285 ? 11.283 17.735 -17.283 1.00 23.50 279 GLU B O 1
ATOM 5968 N N . VAL B 1 286 ? 12.001 19.238 -15.755 1.00 25.66 280 VAL B N 1
ATOM 5969 C CA . VAL B 1 286 ? 10.754 19.184 -15.018 1.00 24.53 280 VAL B CA 1
ATOM 5970 C C . VAL B 1 286 ? 10.184 20.578 -14.884 1.00 23.20 280 VAL B C 1
ATOM 5971 O O . VAL B 1 286 ? 10.928 21.539 -14.768 1.00 23.34 280 VAL B O 1
ATOM 5975 N N . GLY B 1 287 ? 8.858 20.685 -14.894 1.00 21.83 281 GLY B N 1
ATOM 5976 C CA . GLY B 1 287 ? 8.235 21.983 -14.747 1.00 22.94 281 GLY B CA 1
ATOM 5977 C C . GLY B 1 287 ? 7.109 21.883 -13.768 1.00 22.32 281 GLY B C 1
ATOM 5978 O O . GLY B 1 287 ? 7.051 20.953 -12.965 1.00 22.97 281 GLY B O 1
ATOM 5979 N N . LYS B 1 288 ? 6.173 22.815 -13.867 1.00 23.57 282 LYS B N 1
ATOM 5980 C CA . LYS B 1 288 ? 5.102 22.941 -12.869 1.00 23.53 282 LYS B CA 1
ATOM 5981 C C . LYS B 1 288 ? 4.324 21.660 -12.591 1.00 25.44 282 LYS B C 1
ATOM 5982 O O . LYS B 1 288 ? 4.005 20.885 -13.511 1.00 23.61 282 LYS B O 1
ATOM 5988 N N . ASP B 1 289 ? 4.026 21.439 -11.308 1.00 29.40 283 ASP B N 1
ATOM 5989 C CA . ASP B 1 289 ? 3.203 20.312 -10.876 1.00 29.00 283 ASP B CA 1
ATOM 5990 C C . ASP B 1 289 ? 3.824 18.954 -11.285 1.00 28.22 283 ASP B C 1
ATOM 5991 O O . ASP B 1 289 ? 3.131 17.945 -11.493 1.00 25.48 283 ASP B O 1
ATOM 5996 N N . GLY B 1 290 ? 5.139 18.941 -11.392 1.00 27.35 284 GLY B N 1
ATOM 5997 C CA . GLY B 1 290 ? 5.856 17.703 -11.697 1.00 28.04 284 GLY B CA 1
ATOM 5998 C C . GLY B 1 290 ? 5.768 17.168 -13.116 1.00 27.10 284 GLY B C 1
ATOM 5999 O O . GLY B 1 290 ? 6.256 16.068 -13.360 1.00 25.18 284 GLY B O 1
ATOM 6000 N N . VAL B 1 291 ? 5.181 17.944 -14.048 1.00 26.50 285 VAL B N 1
ATOM 6001 C CA . VAL B 1 291 ? 5.218 17.630 -15.481 1.00 25.28 285 VAL B CA 1
ATOM 6002 C C . VAL B 1 291 ? 6.652 17.517 -15.984 1.00 23.04 285 VAL B C 1
ATOM 6003 O O . VAL B 1 291 ? 7.547 18.299 -15.576 1.00 20.25 285 VAL B O 1
ATOM 6007 N N . ILE B 1 292 ? 6.865 16.561 -16.888 1.00 21.02 286 ILE B N 1
ATOM 6008 C CA . ILE B 1 292 ? 8.137 16.472 -17.609 1.00 19.59 286 ILE B CA 1
ATOM 6009 C C . ILE B 1 292 ? 8.038 17.377 -18.834 1.00 21.86 286 ILE B C 1
ATOM 6010 O O . ILE B 1 292 ? 7.063 17.268 -19.609 1.00 22.37 286 ILE B O 1
ATOM 6015 N N . THR B 1 293 ? 9.018 18.268 -19.015 1.00 21.08 287 THR B N 1
ATOM 6016 C CA . THR B 1 293 ? 9.185 18.986 -20.265 1.00 21.38 287 THR B CA 1
ATOM 6017 C C . THR B 1 293 ? 10.207 18.184 -21.098 1.00 22.00 287 THR B C 1
ATOM 6018 O O . THR B 1 293 ? 11.411 18.219 -20.838 1.00 25.21 287 THR B O 1
ATOM 6022 N N . PHE B 1 294 ? 9.698 17.446 -22.079 1.00 22.03 288 PHE B N 1
ATOM 6023 C CA . PHE B 1 294 ? 10.490 16.566 -22.936 1.00 21.85 288 PHE B CA 1
ATOM 6024 C C . PHE B 1 294 ? 10.943 17.367 -24.148 1.00 21.83 288 PHE B C 1
ATOM 6025 O O . PHE B 1 294 ? 10.130 17.689 -25.014 1.00 19.96 288 PHE B O 1
ATOM 6033 N N . LEU B 1 295 ? 12.230 17.703 -24.221 1.00 21.19 289 LEU B N 1
ATOM 6034 C CA . LEU B 1 295 ? 12.647 18.600 -25.281 1.00 21.60 289 LEU B CA 1
ATOM 6035 C C . LEU B 1 295 ? 13.941 18.214 -25.985 1.00 21.33 289 LEU B C 1
ATOM 6036 O O . LEU B 1 295 ? 14.641 17.311 -25.554 1.00 21.26 289 LEU B O 1
ATOM 6041 N N . LYS B 1 296 ? 14.235 18.899 -27.079 1.00 21.33 290 LYS B N 1
ATOM 6042 C CA . LYS B 1 296 ? 15.521 18.754 -27.748 1.00 24.01 290 LYS B CA 1
ATOM 6043 C C . LYS B 1 296 ? 16.038 20.143 -28.011 1.00 25.37 290 LYS B C 1
ATOM 6044 O O . LYS B 1 296 ? 15.390 20.908 -28.706 1.00 24.49 290 LYS B O 1
ATOM 6050 N N . ASN B 1 297 ? 17.191 20.480 -27.431 1.00 26.54 291 ASN B N 1
ATOM 6051 C CA . ASN B 1 297 ? 17.823 21.744 -27.766 1.00 27.70 291 ASN B CA 1
ATOM 6052 C C . ASN B 1 297 ? 18.348 21.641 -29.178 1.00 29.03 291 ASN B C 1
ATOM 6053 O O . ASN B 1 297 ? 18.886 20.606 -29.557 1.00 29.26 291 ASN B O 1
ATOM 6058 N N . CYS B 1 298 ? 18.116 22.705 -29.947 1.00 29.84 292 CYS B N 1
ATOM 6059 C CA . CYS B 1 298 ? 18.360 22.814 -31.388 1.00 32.08 292 CYS B CA 1
ATOM 6060 C C . CYS B 1 298 ? 19.343 23.981 -31.624 1.00 36.87 292 CYS B C 1
ATOM 6061 O O . CYS B 1 298 ? 19.786 24.609 -30.649 1.00 44.66 292 CYS B O 1
ATOM 6064 N N . THR B 1 299 ? 19.721 24.262 -32.874 1.00 37.11 293 THR B N 1
ATOM 6065 C CA A THR B 1 299 ? 20.490 25.477 -33.161 0.50 38.07 293 THR B CA 1
ATOM 6066 C CA B THR B 1 299 ? 20.485 25.486 -33.149 0.50 36.87 293 THR B CA 1
ATOM 6067 C C . THR B 1 299 ? 19.519 26.650 -33.321 1.00 37.25 293 THR B C 1
ATOM 6068 O O . THR B 1 299 ? 18.563 26.576 -34.106 1.00 38.65 293 THR B O 1
ATOM 6075 N N . GLY B 1 300 ? 19.752 27.724 -32.566 1.00 35.89 294 GLY B N 1
ATOM 6076 C CA . GLY B 1 300 ? 18.848 28.857 -32.593 1.00 34.15 294 GLY B CA 1
ATOM 6077 C C . GLY B 1 300 ? 19.192 29.775 -33.737 1.00 39.58 294 GLY B C 1
ATOM 6078 O O . GLY B 1 300 ? 20.103 29.491 -34.543 1.00 37.80 294 GLY B O 1
ATOM 6079 N N . LEU B 1 301 ? 18.471 30.887 -33.790 1.00 40.12 295 LEU B N 1
ATOM 6080 C CA . LEU B 1 301 ? 18.678 31.922 -34.801 1.00 45.37 295 LEU B CA 1
ATOM 6081 C C . LEU B 1 301 ? 20.088 32.573 -34.767 1.00 50.18 295 LEU B C 1
ATOM 6082 O O . LEU B 1 301 ? 20.381 33.437 -35.620 1.00 48.19 295 LEU B O 1
ATOM 6087 N N . TRP B 1 302 ? 20.950 32.127 -33.827 1.00 50.20 296 TRP B N 1
ATOM 6088 C CA A TRP B 1 302 ? 22.289 32.695 -33.551 0.50 50.65 296 TRP B CA 1
ATOM 6089 C CA B TRP B 1 302 ? 22.219 32.821 -33.607 0.50 49.49 296 TRP B CA 1
ATOM 6090 C C . TRP B 1 302 ? 23.240 32.661 -34.744 1.00 47.87 296 TRP B C 1
ATOM 6091 O O . TRP B 1 302 ? 24.163 33.480 -34.858 1.00 44.34 296 TRP B O 1
ATOM 6112 N N . ILE B 1 303 ? 23.066 31.662 -35.605 1.00 44.75 297 ILE B N 1
ATOM 6113 C CA . ILE B 1 303 ? 23.906 31.604 -36.810 1.00 38.36 297 ILE B CA 1
ATOM 6114 C C . ILE B 1 303 ? 23.572 32.782 -37.753 1.00 33.05 297 ILE B C 1
ATOM 6115 O O . ILE B 1 303 ? 24.461 33.343 -38.383 1.00 31.36 297 ILE B O 1
ATOM 6120 N N . ILE B 1 304 ? 22.304 33.181 -37.824 1.00 32.23 298 ILE B N 1
ATOM 6121 C CA . ILE B 1 304 ? 21.921 34.306 -38.688 1.00 34.38 298 ILE B CA 1
ATOM 6122 C C . ILE B 1 304 ? 22.691 35.541 -38.221 1.00 37.28 298 ILE B C 1
ATOM 6123 O O . ILE B 1 304 ? 23.271 36.271 -39.023 1.00 35.81 298 ILE B O 1
ATOM 6128 N N . GLU B 1 305 ? 22.718 35.731 -36.908 1.00 41.98 299 GLU B N 1
ATOM 6129 C CA . GLU B 1 305 ? 23.369 36.863 -36.266 1.00 44.15 299 GLU B CA 1
ATOM 6130 C C . GLU B 1 305 ? 24.889 36.955 -36.469 1.00 46.10 299 GLU B C 1
ATOM 6131 O O . GLU B 1 305 ? 25.415 38.049 -36.705 1.00 45.08 299 GLU B O 1
ATOM 6137 N N . GLU B 1 306 ? 25.594 35.832 -36.351 1.00 42.08 300 GLU B N 1
ATOM 6138 C CA . GLU B 1 306 ? 27.026 35.818 -36.680 1.00 42.84 300 GLU B CA 1
ATOM 6139 C C . GLU B 1 306 ? 27.280 36.195 -38.138 1.00 42.12 300 GLU B C 1
ATOM 6140 O O . GLU B 1 306 ? 28.228 36.918 -38.434 1.00 47.48 300 GLU B O 1
ATOM 6146 N N . LEU B 1 307 ? 26.422 35.707 -39.030 1.00 40.60 301 LEU B N 1
ATOM 6147 C CA . LEU B 1 307 ? 26.496 35.993 -40.463 1.00 38.87 301 LEU B CA 1
ATOM 6148 C C . LEU B 1 307 ? 26.181 37.459 -40.774 1.00 40.27 301 LEU B C 1
ATOM 6149 O O . LEU B 1 307 ? 26.833 38.058 -41.627 1.00 40.11 301 LEU B O 1
ATOM 6154 N N . ARG B 1 308 ? 25.152 37.996 -40.121 1.00 41.44 302 ARG B N 1
ATOM 6155 C CA . ARG B 1 308 ? 24.829 39.422 -40.170 1.00 43.02 302 ARG B CA 1
ATOM 6156 C C . ARG B 1 308 ? 26.079 40.230 -39.843 1.00 43.26 302 ARG B C 1
ATOM 6157 O O . ARG B 1 308 ? 26.544 40.994 -40.671 1.00 42.70 302 ARG B O 1
ATOM 6165 N N . ARG B 1 309 ? 26.601 40.049 -38.624 1.00 44.45 303 ARG B N 1
ATOM 6166 C CA . ARG B 1 309 ? 27.781 40.771 -38.137 1.00 46.04 303 ARG B CA 1
ATOM 6167 C C . ARG B 1 309 ? 28.947 40.650 -39.118 1.00 50.85 303 ARG B C 1
ATOM 6168 O O . ARG B 1 309 ? 29.595 41.642 -39.454 1.00 52.88 303 ARG B O 1
ATOM 6176 N N . SER B 1 310 ? 29.170 39.433 -39.606 1.00 52.88 304 SER B N 1
ATOM 6177 C CA . SER B 1 310 ? 30.253 39.139 -40.544 1.00 53.45 304 SER B CA 1
ATOM 6178 C C . SER B 1 310 ? 30.056 39.798 -41.917 1.00 55.61 304 SER B C 1
ATOM 6179 O O . SER B 1 310 ? 31.014 40.319 -42.494 1.00 56.22 304 SER B O 1
ATOM 6182 N N . PHE B 1 311 ? 28.831 39.775 -42.444 1.00 50.91 305 PHE B N 1
ATOM 6183 C CA . PHE B 1 311 ? 28.547 40.482 -43.687 1.00 49.02 305 PHE B CA 1
ATOM 6184 C C . PHE B 1 311 ? 28.778 41.965 -43.502 1.00 54.45 305 PHE B C 1
ATOM 6185 O O . PHE B 1 311 ? 29.449 42.601 -44.328 1.00 55.62 305 PHE B O 1
ATOM 6193 N N . GLU B 1 312 ? 28.228 42.499 -42.406 1.00 51.58 306 GLU B N 1
ATOM 6194 C CA . GLU B 1 312 ? 28.304 43.917 -42.098 1.00 52.72 306 GLU B CA 1
ATOM 6195 C C . GLU B 1 312 ? 29.714 44.459 -42.237 1.00 54.42 306 GLU B C 1
ATOM 6196 O O . GLU B 1 312 ? 29.913 45.466 -42.914 1.00 56.96 306 GLU B O 1
ATOM 6202 N N . ARG B 1 313 ? 30.679 43.790 -41.595 1.00 56.25 307 ARG B N 1
ATOM 6203 C CA . ARG B 1 313 ? 32.091 44.158 -41.684 1.00 55.45 307 ARG B CA 1
ATOM 6204 C C . ARG B 1 313 ? 32.493 44.431 -43.121 1.00 60.81 307 ARG B C 1
ATOM 6205 O O . ARG B 1 313 ? 32.853 45.561 -43.469 1.00 63.15 307 ARG B O 1
ATOM 6213 N N . ARG B 1 314 ? 32.384 43.395 -43.953 1.00 66.05 308 ARG B N 1
ATOM 6214 C CA . ARG B 1 314 ? 32.880 43.397 -45.333 1.00 72.63 308 ARG B CA 1
ATOM 6215 C C . ARG B 1 314 ? 32.221 44.452 -46.239 1.00 75.44 308 ARG B C 1
ATOM 6216 O O . ARG B 1 314 ? 32.273 44.339 -47.471 1.00 77.85 308 ARG B O 1
ATOM 6224 N N . GLY B 1 315 ? 31.608 45.468 -45.631 1.00 71.22 309 GLY B N 1
ATOM 6225 C CA . GLY B 1 315 ? 31.045 46.590 -46.378 1.00 75.64 309 GLY B CA 1
ATOM 6226 C C . GLY B 1 315 ? 29.534 46.677 -46.303 1.00 78.72 309 GLY B C 1
ATOM 6227 O O . GLY B 1 315 ? 28.991 47.746 -46.001 1.00 81.39 309 GLY B O 1
ATOM 6228 N N . LYS B 1 316 ? 28.870 45.545 -46.564 1.00 72.56 310 LYS B N 1
ATOM 6229 C CA . LYS B 1 316 ? 27.408 45.442 -46.628 1.00 68.29 310 LYS B CA 1
ATOM 6230 C C . LYS B 1 316 ? 26.770 45.264 -45.254 1.00 71.18 310 LYS B C 1
ATOM 6231 O O . LYS B 1 316 ? 27.136 44.355 -44.510 1.00 69.28 310 LYS B O 1
ATOM 6237 N N . ALA B 1 317 ? 25.806 46.124 -44.930 1.00 74.59 311 ALA B N 1
ATOM 6238 C CA . ALA B 1 317 ? 24.993 45.957 -43.718 1.00 73.55 311 ALA B CA 1
ATOM 6239 C C . ALA B 1 317 ? 23.549 45.628 -44.080 1.00 74.29 311 ALA B C 1
ATOM 6240 O O . ALA B 1 317 ? 22.929 46.314 -44.893 1.00 75.18 311 ALA B O 1
ATOM 6242 N N . TYR B 1 318 ? 23.025 44.567 -43.478 1.00 71.40 312 TYR B N 1
ATOM 6243 C CA . TYR B 1 318 ? 21.662 44.131 -43.738 1.00 67.40 312 TYR B CA 1
ATOM 6244 C C . TYR B 1 318 ? 20.876 44.196 -42.449 1.00 62.90 312 TYR B C 1
ATOM 6245 O O . TYR B 1 318 ? 21.439 44.017 -41.372 1.00 62.60 312 TYR B O 1
ATOM 6254 N N . SER B 1 319 ? 19.576 44.441 -42.559 1.00 61.40 313 SER B N 1
ATOM 6255 C CA . SER B 1 319 ? 18.685 44.318 -41.408 1.00 61.34 313 SER B CA 1
ATOM 6256 C C . SER B 1 319 ? 17.813 43.084 -41.576 1.00 63.73 313 SER B C 1
ATOM 6257 O O . SER B 1 319 ? 17.597 42.632 -42.711 1.00 62.09 313 SER B O 1
ATOM 6260 N N . PHE B 1 320 ? 17.314 42.549 -40.456 1.00 60.61 314 PHE B N 1
ATOM 6261 C CA . PHE B 1 320 ? 16.411 41.385 -40.490 1.00 60.13 314 PHE B CA 1
ATOM 6262 C C . PHE B 1 320 ? 15.383 41.558 -41.596 1.00 55.11 314 PHE B C 1
ATOM 6263 O O . PHE B 1 320 ? 15.089 40.617 -42.345 1.00 53.34 314 PHE B O 1
ATOM 6271 N N . ASP B 1 321 ? 14.883 42.783 -41.716 1.00 53.06 315 ASP B N 1
ATOM 6272 C CA . ASP B 1 321 ? 13.973 43.156 -42.793 1.00 53.04 315 ASP B CA 1
ATOM 6273 C C . ASP B 1 321 ? 14.545 42.924 -44.210 1.00 48.81 315 ASP B C 1
ATOM 6274 O O . ASP B 1 321 ? 13.828 42.467 -45.095 1.00 45.51 315 ASP B O 1
ATOM 6276 N N . ASP B 1 322 ? 15.826 43.235 -44.422 1.00 52.36 316 ASP B N 1
ATOM 6277 C CA . ASP B 1 322 ? 16.480 43.023 -45.742 1.00 53.71 316 ASP B CA 1
ATOM 6278 C C . ASP B 1 322 ? 16.786 41.531 -46.063 1.00 47.86 316 ASP B C 1
ATOM 6279 O O . ASP B 1 322 ? 16.546 41.052 -47.181 1.00 46.91 316 ASP B O 1
ATOM 6281 N N . ILE B 1 323 ? 17.341 40.826 -45.081 1.00 47.33 317 ILE B N 1
ATOM 6282 C CA . ILE B 1 323 ? 17.530 39.377 -45.143 1.00 45.45 317 ILE B CA 1
ATOM 6283 C C . ILE B 1 323 ? 16.258 38.705 -45.669 1.00 44.49 317 ILE B C 1
ATOM 6284 O O . ILE B 1 323 ? 16.303 37.891 -46.598 1.00 45.15 317 ILE B O 1
ATOM 6289 N N . ARG B 1 324 ? 15.125 39.081 -45.083 1.00 45.56 318 ARG B N 1
ATOM 6290 C CA . ARG B 1 324 ? 13.806 38.546 -45.437 1.00 46.99 318 ARG B CA 1
ATOM 6291 C C . ARG B 1 324 ? 13.485 38.518 -46.943 1.00 46.48 318 ARG B C 1
ATOM 6292 O O . ARG B 1 324 ? 13.034 37.492 -47.451 1.00 45.84 318 ARG B O 1
ATOM 6300 N N . THR B 1 325 ? 13.703 39.631 -47.653 1.00 48.67 319 THR B N 1
ATOM 6301 C CA . THR B 1 325 ? 13.338 39.704 -49.086 1.00 50.64 319 THR B CA 1
ATOM 6302 C C . THR B 1 325 ? 14.361 39.021 -49.999 1.00 49.64 319 THR B C 1
ATOM 6303 O O . THR B 1 325 ? 14.011 38.499 -51.057 1.00 53.26 319 THR B O 1
ATOM 6307 N N . MET B 1 326 ? 15.623 39.046 -49.585 1.00 51.58 320 MET B N 1
ATOM 6308 C CA . MET B 1 326 ? 16.691 38.335 -50.276 1.00 48.92 320 MET B CA 1
ATOM 6309 C C . MET B 1 326 ? 16.398 36.836 -50.308 1.00 50.48 320 MET B C 1
ATOM 6310 O O . MET B 1 326 ? 16.552 36.184 -51.350 1.00 50.51 320 MET B O 1
ATOM 6315 N N . VAL B 1 327 ? 15.971 36.310 -49.157 1.00 47.37 321 VAL B N 1
ATOM 6316 C CA . VAL B 1 327 ? 15.695 34.884 -48.965 1.00 46.69 321 VAL B CA 1
ATOM 6317 C C . VAL B 1 327 ? 14.506 34.421 -49.815 1.00 46.01 321 VAL B C 1
ATOM 6318 O O . VAL B 1 327 ? 14.625 33.458 -50.575 1.00 49.13 321 VAL B O 1
ATOM 6322 N N . GLU B 1 328 ? 13.372 35.111 -49.687 1.00 48.21 322 GLU B N 1
ATOM 6323 C CA . GLU B 1 328 ? 12.177 34.821 -50.497 1.00 50.31 322 GLU B CA 1
ATOM 6324 C C . GLU B 1 328 ? 12.437 34.994 -51.995 1.00 51.27 322 GLU B C 1
ATOM 6325 O O . GLU B 1 328 ? 11.854 34.290 -52.819 1.00 51.71 322 GLU B O 1
ATOM 6331 N N . LYS B 1 329 ? 13.310 35.940 -52.335 1.00 52.01 323 LYS B N 1
ATOM 6332 C CA . LYS B 1 329 ? 13.763 36.151 -53.705 1.00 54.22 323 LYS B CA 1
ATOM 6333 C C . LYS B 1 329 ? 14.368 34.868 -54.261 1.00 55.59 323 LYS B C 1
ATOM 6334 O O . LYS B 1 329 ? 14.110 34.510 -55.405 1.00 53.84 323 LYS B O 1
ATOM 6340 N N . GLU B 1 330 ? 15.151 34.171 -53.429 1.00 56.97 324 GLU B N 1
ATOM 6341 C CA . GLU B 1 330 ? 15.888 32.973 -53.841 1.00 54.32 324 GLU B CA 1
ATOM 6342 C C . GLU B 1 330 ? 14.976 31.792 -54.101 1.00 54.42 324 GLU B C 1
ATOM 6343 O O . GLU B 1 330 ? 14.438 31.202 -53.171 1.00 52.31 324 GLU B O 1
ATOM 6349 N N . LYS B 1 331 ? 14.812 31.459 -55.378 1.00 54.99 325 LYS B N 1
ATOM 6350 C CA . LYS B 1 331 ? 13.995 30.320 -55.787 1.00 55.12 325 LYS B CA 1
ATOM 6351 C C . LYS B 1 331 ? 14.843 29.057 -55.870 1.00 53.06 325 LYS B C 1
ATOM 6352 O O . LYS B 1 331 ? 14.319 27.947 -55.773 1.00 49.86 325 LYS B O 1
ATOM 6358 N N . GLU B 1 332 ? 16.154 29.230 -56.027 1.00 54.29 326 GLU B N 1
ATOM 6359 C CA . GLU B 1 332 ? 17.065 28.086 -56.146 1.00 60.20 326 GLU B CA 1
ATOM 6360 C C . GLU B 1 332 ? 16.997 27.116 -54.948 1.00 58.57 326 GLU B C 1
ATOM 6361 O O . GLU B 1 332 ? 16.860 27.550 -53.788 1.00 54.63 326 GLU B O 1
ATOM 6367 N N . ASN B 1 333 ? 17.071 25.813 -55.257 1.00 57.72 327 ASN B N 1
ATOM 6368 C CA . ASN B 1 333 ? 17.092 24.738 -54.251 1.00 55.10 327 ASN B CA 1
ATOM 6369 C C . ASN B 1 333 ? 18.517 24.416 -53.791 1.00 51.76 327 ASN B C 1
ATOM 6370 O O . ASN B 1 333 ? 19.232 23.621 -54.404 1.00 50.78 327 ASN B O 1
ATOM 6375 N N . LEU B 1 334 ? 18.900 25.036 -52.680 1.00 47.53 328 LEU B N 1
ATOM 6376 C CA . LEU B 1 334 ? 20.285 25.119 -52.247 1.00 40.26 328 LEU B CA 1
ATOM 6377 C C . LEU B 1 334 ? 20.676 23.990 -51.283 1.00 36.61 328 LEU B C 1
ATOM 6378 O O . LEU B 1 334 ? 19.810 23.228 -50.834 1.00 32.19 328 LEU B O 1
ATOM 6383 N N . PRO B 1 335 ? 21.986 23.886 -50.952 1.00 34.21 329 PRO B N 1
ATOM 6384 C CA . PRO B 1 335 ? 22.432 22.929 -49.956 1.00 34.84 329 PRO B CA 1
ATOM 6385 C C . PRO B 1 335 ? 21.790 23.135 -48.586 1.00 36.06 329 PRO B C 1
ATOM 6386 O O . PRO B 1 335 ? 21.691 24.272 -48.094 1.00 35.52 329 PRO B O 1
ATOM 6390 N N . LEU B 1 336 ? 21.370 22.018 -48.001 1.00 36.07 330 LEU B N 1
ATOM 6391 C CA . LEU B 1 336 ? 20.870 21.940 -46.629 1.00 38.43 330 LEU B CA 1
ATOM 6392 C C . LEU B 1 336 ? 22.010 21.439 -45.758 1.00 38.50 330 LEU B C 1
ATOM 6393 O O . LEU B 1 336 ? 22.395 20.267 -45.854 1.00 39.16 330 LEU B O 1
ATOM 6398 N N . ILE B 1 337 ? 22.567 22.321 -44.927 1.00 37.22 331 ILE B N 1
ATOM 6399 C CA . ILE B 1 337 ? 23.608 21.903 -43.987 1.00 35.98 331 ILE B CA 1
ATOM 6400 C C . ILE B 1 337 ? 23.006 21.197 -42.765 1.00 35.14 331 ILE B C 1
ATOM 6401 O O . ILE B 1 337 ? 21.872 21.479 -42.371 1.00 33.55 331 ILE B O 1
ATOM 6406 N N . ASP B 1 338 ? 23.755 20.251 -42.193 1.00 35.59 332 ASP B N 1
ATOM 6407 C CA . ASP B 1 338 ? 23.344 19.652 -40.942 1.00 33.84 332 ASP B CA 1
ATOM 6408 C C . ASP B 1 338 ? 23.850 20.563 -39.835 1.00 31.25 332 ASP B C 1
ATOM 6409 O O . ASP B 1 338 ? 25.007 20.455 -39.409 1.00 28.19 332 ASP B O 1
ATOM 6414 N N . THR B 1 339 ? 22.987 21.464 -39.387 1.00 28.12 333 THR B N 1
ATOM 6415 C CA . THR B 1 339 ? 23.421 22.523 -38.481 1.00 30.22 333 THR B CA 1
ATOM 6416 C C . THR B 1 339 ? 23.987 21.921 -37.203 1.00 31.16 333 THR B C 1
ATOM 6417 O O . THR B 1 339 ? 25.033 22.358 -36.710 1.00 34.04 333 THR B O 1
ATOM 6421 N N . GLU B 1 340 ? 23.324 20.890 -36.693 1.00 30.73 334 GLU B N 1
ATOM 6422 C CA . GLU B 1 340 ? 23.720 20.286 -35.412 1.00 31.79 334 GLU B CA 1
ATOM 6423 C C . GLU B 1 340 ? 25.106 19.647 -35.401 1.00 32.14 334 GLU B C 1
ATOM 6424 O O . GLU B 1 340 ? 25.696 19.499 -34.336 1.00 28.72 334 GLU B O 1
ATOM 6430 N N . SER B 1 341 ? 25.611 19.238 -36.564 1.00 31.52 335 SER B N 1
ATOM 6431 C CA . SER B 1 341 ? 26.942 18.632 -36.591 1.00 34.16 335 SER B CA 1
ATOM 6432 C C . SER B 1 341 ? 28.030 19.681 -36.802 1.00 31.88 335 SER B C 1
ATOM 6433 O O . SER B 1 341 ? 29.187 19.447 -36.474 1.00 36.22 335 SER B O 1
ATOM 6436 N N . THR B 1 342 ? 27.670 20.852 -37.329 1.00 33.33 336 THR B N 1
ATOM 6437 C CA . THR B 1 342 ? 28.685 21.852 -37.700 1.00 35.45 336 THR B CA 1
ATOM 6438 C C . THR B 1 342 ? 29.563 22.196 -36.495 1.00 41.22 336 THR B C 1
ATOM 6439 O O . THR B 1 342 ? 29.076 22.239 -35.361 1.00 41.21 336 THR B O 1
ATOM 6443 N N . GLU B 1 343 ? 30.851 22.423 -36.746 1.00 41.99 337 GLU B N 1
ATOM 6444 C CA . GLU B 1 343 ? 31.777 22.868 -35.703 1.00 49.30 337 GLU B CA 1
ATOM 6445 C C . GLU B 1 343 ? 32.210 24.291 -36.014 1.00 49.06 337 GLU B C 1
ATOM 6446 O O . GLU B 1 343 ? 33.216 24.531 -36.676 1.00 45.67 337 GLU B O 1
ATOM 6452 N N . PHE B 1 344 ? 31.401 25.227 -35.549 1.00 53.22 338 PHE B N 1
ATOM 6453 C CA . PHE B 1 344 ? 31.630 26.650 -35.774 1.00 59.34 338 PHE B CA 1
ATOM 6454 C C . PHE B 1 344 ? 32.677 27.207 -34.806 1.00 59.61 338 PHE B C 1
ATOM 6455 O O . PHE B 1 344 ? 32.524 27.099 -33.589 1.00 61.29 338 PHE B O 1
ATOM 6463 N N . ALA B 1 345 ? 33.753 27.776 -35.350 1.00 61.50 339 ALA B N 1
ATOM 6464 C CA . ALA B 1 345 ? 34.771 28.424 -34.520 1.00 60.54 339 ALA B CA 1
ATOM 6465 C C . ALA B 1 345 ? 34.355 29.855 -34.201 1.00 61.49 339 ALA B C 1
ATOM 6466 O O . ALA B 1 345 ? 34.319 30.737 -35.071 1.00 55.36 339 ALA B O 1
ATOM 6468 N N . THR B 1 346 ? 34.018 30.046 -32.930 1.00 62.85 340 THR B N 1
ATOM 6469 C CA . THR B 1 346 ? 33.514 31.301 -32.378 1.00 61.32 340 THR B CA 1
ATOM 6470 C C . THR B 1 346 ? 34.164 32.577 -32.954 1.00 61.91 340 THR B C 1
ATOM 6471 O O . THR B 1 346 ? 33.463 33.551 -33.238 1.00 60.41 340 THR B O 1
ATOM 6475 N N . GLU B 1 347 ? 35.486 32.566 -33.131 1.00 58.52 341 GLU B N 1
ATOM 6476 C CA . GLU B 1 347 ? 36.206 33.778 -33.531 1.00 59.13 341 GLU B CA 1
ATOM 6477 C C . GLU B 1 347 ? 36.566 33.827 -35.018 1.00 60.85 341 GLU B C 1
ATOM 6478 O O . GLU B 1 347 ? 37.330 34.704 -35.459 1.00 58.11 341 GLU B O 1
ATOM 6484 N N . SER B 1 348 ? 36.025 32.889 -35.792 1.00 57.15 342 SER B N 1
ATOM 6485 C CA . SER B 1 348 ? 36.219 32.923 -37.240 1.00 52.86 342 SER B CA 1
ATOM 6486 C C . SER B 1 348 ? 35.268 33.928 -37.829 1.00 48.37 342 SER B C 1
ATOM 6487 O O . SER B 1 348 ? 34.288 34.303 -37.198 1.00 49.56 342 SER B O 1
ATOM 6490 N N . ASP B 1 349 ? 35.562 34.353 -39.050 1.00 46.38 343 ASP B N 1
ATOM 6491 C CA . ASP B 1 349 ? 34.542 34.913 -39.913 1.00 45.04 343 ASP B CA 1
ATOM 6492 C C . ASP B 1 349 ? 33.528 33.780 -40.191 1.00 44.46 343 ASP B C 1
ATOM 6493 O O . ASP B 1 349 ? 33.901 32.720 -40.698 1.00 41.41 343 ASP B O 1
ATOM 6498 N N . MET B 1 350 ? 32.265 33.983 -39.816 1.00 39.79 344 MET B N 1
ATOM 6499 C CA . MET B 1 350 ? 31.223 33.012 -40.134 1.00 38.94 344 MET B CA 1
ATOM 6500 C C . MET B 1 350 ? 31.122 32.791 -41.651 1.00 38.91 344 MET B C 1
ATOM 6501 O O . MET B 1 350 ? 30.815 31.684 -42.094 1.00 34.62 344 MET B O 1
ATOM 6506 N N . HIS B 1 351 ? 31.385 33.841 -42.433 1.00 37.79 345 HIS B N 1
ATOM 6507 C CA . HIS B 1 351 ? 31.273 33.785 -43.895 1.00 38.90 345 HIS B CA 1
ATOM 6508 C C . HIS B 1 351 ? 32.377 32.894 -44.466 1.00 36.61 345 HIS B C 1
ATOM 6509 O O . HIS B 1 351 ? 32.190 32.238 -45.499 1.00 34.04 345 HIS B O 1
ATOM 6516 N N . LYS B 1 352 ? 33.516 32.891 -43.777 1.00 35.55 346 LYS B N 1
ATOM 6517 C CA . LYS B 1 352 ? 34.631 32.028 -44.117 1.00 35.43 346 LYS B CA 1
ATOM 6518 C C . LYS B 1 352 ? 34.237 30.626 -43.752 1.00 33.15 346 LYS B C 1
ATOM 6519 O O . LYS B 1 352 ? 34.223 29.758 -44.625 1.00 33.89 346 LYS B O 1
ATOM 6525 N N . THR B 1 353 ? 33.884 30.425 -42.476 1.00 33.03 347 THR B N 1
ATOM 6526 C CA . THR B 1 353 ? 33.353 29.161 -41.947 1.00 32.65 347 THR B CA 1
ATOM 6527 C C . THR B 1 353 ? 32.271 28.526 -42.831 1.00 31.79 347 THR B C 1
ATOM 6528 O O . THR B 1 353 ? 32.336 27.330 -43.176 1.00 29.72 347 THR B O 1
ATOM 6532 N N . LEU B 1 354 ? 31.265 29.317 -43.172 1.00 27.58 348 LEU B N 1
ATOM 6533 C CA . LEU B 1 354 ? 30.132 28.800 -43.933 1.00 29.45 348 LEU B CA 1
ATOM 6534 C C . LEU B 1 354 ? 30.531 28.364 -45.341 1.00 28.49 348 LEU B C 1
ATOM 6535 O O . LEU B 1 354 ? 30.136 27.278 -45.815 1.00 25.54 348 LEU B O 1
ATOM 6540 N N . THR B 1 355 ? 31.333 29.202 -45.994 1.00 26.89 349 THR B N 1
ATOM 6541 C CA . THR B 1 355 ? 31.692 28.991 -47.404 1.00 26.86 349 THR B CA 1
ATOM 6542 C C . THR B 1 355 ? 32.624 27.773 -47.545 1.00 26.32 349 THR B C 1
ATOM 6543 O O . THR B 1 355 ? 32.475 26.972 -48.485 1.00 25.45 349 THR B O 1
ATOM 6547 N N . GLU B 1 356 ? 33.533 27.635 -46.579 1.00 24.29 350 GLU B N 1
ATOM 6548 C CA . GLU B 1 356 ? 34.447 26.496 -46.471 1.00 24.81 350 GLU B CA 1
ATOM 6549 C C . GLU B 1 356 ? 33.696 25.207 -46.189 1.00 24.23 350 GLU B C 1
ATOM 6550 O O . GLU B 1 356 ? 33.948 24.163 -46.824 1.00 22.08 350 GLU B O 1
ATOM 6556 N N . TYR B 1 357 ? 32.751 25.275 -45.255 1.00 22.48 351 TYR B N 1
ATOM 6557 C CA . TYR B 1 357 ? 31.874 24.132 -44.963 1.00 20.69 351 TYR B CA 1
ATOM 6558 C C . TYR B 1 357 ? 31.102 23.637 -46.187 1.00 20.63 351 TYR B C 1
ATOM 6559 O O . TYR B 1 357 ? 31.064 22.440 -46.489 1.00 19.44 351 TYR B O 1
ATOM 6568 N N . LEU B 1 358 ? 30.434 24.550 -46.872 1.00 20.16 352 LEU B N 1
ATOM 6569 C CA . LEU B 1 358 ? 29.677 24.142 -48.044 1.00 22.30 352 LEU B CA 1
ATOM 6570 C C . LEU B 1 358 ? 30.594 23.531 -49.111 1.00 22.64 352 LEU B C 1
ATOM 6571 O O . LEU B 1 358 ? 30.218 22.560 -49.720 1.00 21.36 352 LEU B O 1
ATOM 6576 N N . ALA B 1 359 ? 31.774 24.111 -49.332 1.00 24.20 353 ALA B N 1
ATOM 6577 C CA . ALA B 1 359 ? 32.719 23.559 -50.320 1.00 26.99 353 ALA B CA 1
ATOM 6578 C C . ALA B 1 359 ? 33.250 22.161 -49.922 1.00 27.15 353 ALA B C 1
ATOM 6579 O O . ALA B 1 359 ? 33.485 21.316 -50.789 1.00 25.83 353 ALA B O 1
ATOM 6581 N N . TYR B 1 360 ? 33.431 21.917 -48.621 1.00 25.89 354 TYR B N 1
ATOM 6582 C CA . TYR B 1 360 ? 33.984 20.627 -48.188 1.00 27.44 354 TYR B CA 1
ATOM 6583 C C . TYR B 1 360 ? 32.954 19.536 -48.238 1.00 28.14 354 TYR B C 1
ATOM 6584 O O . TYR B 1 360 ? 33.301 18.364 -48.421 1.00 30.22 354 T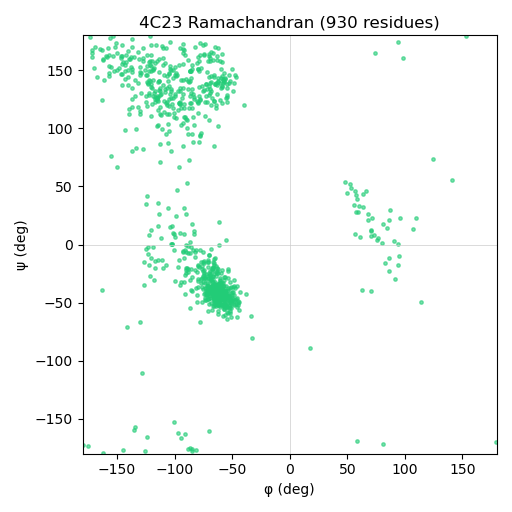YR B O 1
ATOM 6593 N N . HIS B 1 361 ? 31.694 19.908 -48.041 1.00 24.90 355 HIS B N 1
ATOM 6594 C CA . HIS B 1 361 ? 30.674 18.914 -47.757 1.00 25.15 355 HIS B CA 1
ATOM 6595 C C . HIS B 1 361 ? 29.520 18.914 -48.712 1.00 25.30 355 HIS B C 1
ATOM 6596 O O . HIS B 1 361 ? 28.699 18.032 -48.622 1.00 24.18 355 HIS B O 1
ATOM 6603 N N . HIS B 1 362 ? 29.450 19.906 -49.593 1.00 26.67 356 HIS B N 1
ATOM 6604 C CA . HIS B 1 362 ? 28.308 20.069 -50.528 1.00 29.12 356 HIS B CA 1
ATOM 6605 C C . HIS B 1 362 ? 28.749 20.536 -51.913 1.00 30.18 356 HIS B C 1
ATOM 6606 O O . HIS B 1 362 ? 28.672 19.766 -52.826 1.00 31.72 356 HIS B O 1
ATOM 6613 N N . GLU B 1 363 ? 29.181 21.795 -52.059 1.00 37.01 357 GLU B N 1
ATOM 6614 C CA . GLU B 1 363 ? 29.672 22.347 -53.355 1.00 39.79 357 GLU B CA 1
ATOM 6615 C C . GLU B 1 363 ? 30.349 23.727 -53.252 1.00 41.97 357 GLU B C 1
ATOM 6616 O O . GLU B 1 363 ? 30.022 24.546 -52.368 1.00 39.31 357 GLU B O 1
ATOM 6622 N N . THR B 1 364 ? 31.276 23.988 -54.178 1.00 45.35 358 THR B N 1
ATOM 6623 C CA . THR B 1 364 ? 31.967 25.294 -54.256 1.00 46.17 358 THR B CA 1
ATOM 6624 C C . THR B 1 364 ? 31.279 26.249 -55.210 1.00 47.60 358 THR B C 1
ATOM 6625 O O . THR B 1 364 ? 30.997 25.885 -56.357 1.00 48.00 358 THR B O 1
ATOM 6629 N N . ARG B 1 365 ? 31.014 27.463 -54.725 1.00 50.69 359 ARG B N 1
ATOM 6630 C CA . ARG B 1 365 ? 30.697 28.611 -55.573 1.00 48.62 359 ARG B CA 1
ATOM 6631 C C . ARG B 1 365 ? 30.997 29.884 -54.791 1.00 48.37 359 ARG B C 1
ATOM 6632 O O . ARG B 1 365 ? 31.254 29.820 -53.588 1.00 51.43 359 ARG B O 1
ATOM 6640 N N . GLU B 1 366 ? 30.977 31.030 -55.463 1.00 46.23 360 GLU B N 1
ATOM 6641 C CA . GLU B 1 366 ? 31.066 32.325 -54.778 1.00 46.93 360 GLU B CA 1
ATOM 6642 C C . GLU B 1 366 ? 29.666 32.812 -54.369 1.00 46.36 360 GLU B C 1
ATOM 6643 O O . GLU B 1 366 ? 29.132 33.770 -54.953 1.00 49.42 360 GLU B O 1
ATOM 6645 N N . TRP B 1 367 ? 29.090 32.159 -53.351 1.00 43.21 361 TRP B N 1
ATOM 6646 C CA . TRP B 1 367 ? 27.674 32.345 -52.965 1.00 40.29 361 TRP B CA 1
ATOM 6647 C C . TRP B 1 367 ? 27.297 33.795 -52.749 1.00 41.01 361 TRP B C 1
ATOM 6648 O O . TRP B 1 367 ? 28.096 34.585 -52.249 1.00 45.50 361 TRP B O 1
ATOM 6659 N N . THR B 1 368 ? 26.064 34.150 -53.088 1.00 40.72 362 THR B N 1
ATOM 6660 C CA . THR B 1 368 ? 25.600 35.485 -52.758 1.00 42.35 362 THR B CA 1
ATOM 6661 C C . THR B 1 368 ? 25.280 35.568 -51.284 1.00 45.97 362 THR B C 1
ATOM 6662 O O . THR B 1 368 ? 25.301 34.567 -50.551 1.00 44.07 362 THR B O 1
ATOM 6666 N N . ASP B 1 369 ? 25.007 36.786 -50.851 1.00 48.33 363 ASP B N 1
ATOM 6667 C CA . ASP B 1 369 ? 24.592 37.036 -49.503 1.00 48.26 363 ASP B CA 1
ATOM 6668 C C . ASP B 1 369 ? 23.279 36.316 -49.298 1.00 45.14 363 ASP B C 1
ATOM 6669 O O . ASP B 1 369 ? 23.122 35.564 -48.347 1.00 41.97 363 ASP B O 1
ATOM 6674 N N . GLY B 1 370 ? 22.359 36.525 -50.233 1.00 38.80 364 GLY B N 1
ATOM 6675 C CA . GLY B 1 370 ? 21.039 35.933 -50.156 1.00 38.62 364 GLY B CA 1
ATOM 6676 C C . GLY B 1 370 ? 21.004 34.426 -50.282 1.00 35.04 364 GLY B C 1
ATOM 6677 O O . GLY B 1 370 ? 20.130 33.775 -49.703 1.00 33.11 364 GLY B O 1
ATOM 6678 N N . GLN B 1 371 ? 21.928 33.861 -51.051 1.00 33.09 365 GLN B N 1
ATOM 6679 C CA . GLN B 1 371 ? 22.011 32.406 -51.143 1.00 33.98 365 GLN B CA 1
ATOM 6680 C C . GLN B 1 371 ? 22.417 31.866 -49.771 1.00 31.24 365 GLN B C 1
ATOM 6681 O O . GLN B 1 371 ? 21.876 30.860 -49.318 1.00 28.66 365 GLN B O 1
ATOM 6687 N N . LEU B 1 372 ? 23.354 32.565 -49.132 1.00 29.07 366 LEU B N 1
ATOM 6688 C CA . LEU B 1 372 ? 23.856 32.202 -47.827 1.00 29.46 366 LEU B CA 1
ATOM 6689 C C . LEU B 1 372 ? 22.755 32.248 -46.768 1.00 31.58 366 LEU B C 1
ATOM 6690 O O . LEU B 1 372 ? 22.460 31.225 -46.166 1.00 29.74 366 LEU B O 1
ATOM 6695 N N . PHE B 1 373 ? 22.128 33.408 -46.562 1.00 30.19 367 PHE B N 1
ATOM 6696 C CA . PHE B 1 373 ? 21.037 33.490 -45.582 1.00 32.56 367 PHE B CA 1
ATOM 6697 C C . PHE B 1 373 ? 20.001 32.400 -45.781 1.00 30.48 367 PHE B C 1
ATOM 6698 O O . PHE B 1 373 ? 19.580 31.781 -44.804 1.00 29.82 367 PHE B O 1
ATOM 6706 N N . LYS B 1 374 ? 19.620 32.151 -47.035 1.00 31.34 368 LYS B N 1
ATOM 6707 C CA . LYS B 1 374 ? 18.629 31.117 -47.368 1.00 31.01 368 LYS B CA 1
ATOM 6708 C C . LYS B 1 374 ? 19.142 29.743 -46.920 1.00 28.44 368 LYS B C 1
ATOM 6709 O O . LYS B 1 374 ? 18.407 28.945 -46.360 1.00 25.95 368 LYS B O 1
ATOM 6715 N N . ILE B 1 375 ? 20.424 29.486 -47.129 1.00 26.73 369 ILE B N 1
ATOM 6716 C CA . ILE B 1 375 ? 20.972 28.183 -46.741 1.00 25.08 369 ILE B CA 1
ATOM 6717 C C . ILE B 1 375 ? 20.829 28.018 -45.223 1.00 24.18 369 ILE B C 1
ATOM 6718 O O . ILE B 1 375 ? 20.258 27.035 -44.740 1.00 20.20 369 ILE B O 1
ATOM 6723 N N . VAL B 1 376 ? 21.309 29.013 -44.484 1.00 25.20 370 VAL B N 1
ATOM 6724 C CA . VAL B 1 376 ? 21.206 28.968 -43.023 1.00 26.36 370 VAL B CA 1
ATOM 6725 C C . VAL B 1 376 ? 19.755 28.822 -42.560 1.00 27.13 370 VAL B C 1
ATOM 6726 O O . VAL B 1 376 ? 19.472 27.957 -41.718 1.00 26.14 370 VAL B O 1
ATOM 6730 N N . TYR B 1 377 ? 18.842 29.642 -43.104 1.00 26.14 371 TYR B N 1
ATOM 6731 C CA . TYR B 1 377 ? 17.433 29.626 -42.657 1.00 27.34 371 TYR B CA 1
ATOM 6732 C C . TYR B 1 377 ? 16.739 28.291 -42.874 1.00 26.39 371 TYR B C 1
ATOM 6733 O O . TYR B 1 377 ? 16.098 27.729 -41.961 1.00 23.82 371 TYR B O 1
ATOM 6742 N N . GLU B 1 378 ? 16.873 27.795 -44.097 1.00 23.98 372 GLU B N 1
ATOM 6743 C CA . GLU B 1 378 ? 16.278 26.513 -44.457 1.00 27.12 372 GLU B CA 1
ATOM 6744 C C . GLU B 1 378 ? 16.884 25.404 -43.643 1.00 23.76 372 GLU B C 1
ATOM 6745 O O . GLU B 1 378 ? 16.179 24.512 -43.214 1.00 21.82 372 GLU B O 1
ATOM 6751 N N . SER B 1 379 ? 18.208 25.449 -43.455 1.00 24.00 373 SER B N 1
ATOM 6752 C CA . SER B 1 379 ? 18.877 24.412 -42.684 1.00 23.94 373 SER B CA 1
ATOM 6753 C C . SER B 1 379 ? 18.364 24.418 -41.247 1.00 24.26 373 SER B C 1
ATOM 6754 O O . SER B 1 379 ? 18.235 23.362 -40.610 1.00 24.36 373 SER B O 1
ATOM 6757 N N . LEU B 1 380 ? 18.155 25.620 -40.713 1.00 23.01 374 LEU B N 1
ATOM 6758 C CA . LEU B 1 380 ? 17.737 25.773 -39.337 1.00 23.55 374 LEU B CA 1
ATOM 6759 C C . LEU B 1 380 ? 16.349 25.193 -39.129 1.00 24.35 374 LEU B C 1
ATOM 6760 O O . LEU B 1 380 ? 16.104 24.437 -38.185 1.00 23.61 374 LEU B O 1
ATOM 6765 N N . ALA B 1 381 ? 15.445 25.562 -40.019 1.00 24.34 375 ALA B N 1
ATOM 6766 C CA . ALA B 1 381 ? 14.092 25.044 -39.998 1.00 24.35 375 ALA B CA 1
ATOM 6767 C C . ALA B 1 381 ? 14.091 23.519 -40.153 1.00 25.01 375 ALA B C 1
ATOM 6768 O O . ALA B 1 381 ? 13.252 22.834 -39.546 1.00 25.70 375 ALA B O 1
ATOM 6770 N N . GLU B 1 382 ? 15.002 22.993 -40.978 1.00 23.56 376 GLU B N 1
ATOM 6771 C CA . GLU B 1 382 ? 15.069 21.555 -41.200 1.00 26.49 376 GLU B CA 1
ATOM 6772 C C . GLU B 1 382 ? 15.438 20.815 -39.899 1.00 28.41 376 GLU B C 1
ATOM 6773 O O . GLU B 1 382 ? 14.870 19.755 -39.596 1.00 27.43 376 GLU B O 1
ATOM 6779 N N . THR B 1 383 ? 16.357 21.390 -39.126 1.00 25.59 377 THR B N 1
ATOM 6780 C CA . THR B 1 383 ? 16.686 20.861 -37.808 1.00 26.00 377 THR B CA 1
ATOM 6781 C C . THR B 1 383 ? 15.439 20.774 -36.924 1.00 24.16 377 THR B C 1
ATOM 6782 O O . THR B 1 383 ? 15.172 19.741 -36.343 1.00 24.01 377 THR B O 1
ATOM 6786 N N . TYR B 1 384 ? 14.682 21.867 -36.811 1.00 24.28 378 TYR B N 1
ATOM 6787 C CA . TYR B 1 384 ? 13.480 21.819 -35.995 1.00 25.29 378 TYR B CA 1
ATOM 6788 C C . TYR B 1 384 ? 12.472 20.845 -36.568 1.00 25.55 378 TYR B C 1
ATOM 6789 O O . TYR B 1 384 ? 11.795 20.161 -35.810 1.00 23.72 378 TYR B O 1
ATOM 6798 N N . ARG B 1 385 ? 12.389 20.775 -37.901 1.00 26.26 379 ARG B N 1
ATOM 6799 C CA . ARG B 1 385 ? 11.548 19.761 -38.543 1.00 26.08 379 ARG B CA 1
ATOM 6800 C C . ARG B 1 385 ? 11.978 18.397 -38.082 1.00 22.82 379 ARG B C 1
ATOM 6801 O O . ARG B 1 385 ? 11.160 17.649 -37.584 1.00 23.47 379 ARG B O 1
ATOM 6809 N N . LYS B 1 386 ? 13.256 18.067 -38.254 1.00 23.09 380 LYS B N 1
ATOM 6810 C CA . LYS B 1 386 ? 13.734 16.726 -37.921 1.00 24.99 380 LYS B CA 1
ATOM 6811 C C . LYS B 1 386 ? 13.531 16.408 -36.442 1.00 23.22 380 LYS B C 1
ATOM 6812 O O . LYS B 1 386 ? 13.259 15.272 -36.081 1.00 21.22 380 LYS B O 1
ATOM 6818 N N . ALA B 1 387 ? 13.668 17.398 -35.563 1.00 24.16 381 ALA B N 1
ATOM 6819 C CA . ALA B 1 387 ? 13.516 17.093 -34.126 1.00 23.51 381 ALA B CA 1
ATOM 6820 C C . ALA B 1 387 ? 12.037 16.860 -33.789 1.00 24.00 381 ALA B C 1
ATOM 6821 O O . ALA B 1 387 ? 11.717 16.014 -32.951 1.00 25.39 381 ALA B O 1
ATOM 6823 N N . ILE B 1 388 ? 11.136 17.565 -34.481 1.00 23.29 382 ILE B N 1
ATOM 6824 C CA . ILE B 1 388 ? 9.692 17.384 -34.315 1.00 24.29 382 ILE B CA 1
ATOM 6825 C C . ILE B 1 388 ? 9.295 15.959 -34.784 1.00 24.52 382 ILE B C 1
ATOM 6826 O O . ILE B 1 388 ? 8.504 15.275 -34.109 1.00 25.60 382 ILE B O 1
ATOM 6831 N N . GLU B 1 389 ? 9.877 15.490 -35.893 1.00 24.46 383 GLU B N 1
ATOM 6832 C CA . GLU B 1 389 ? 9.692 14.087 -36.331 1.00 24.58 383 GLU B CA 1
ATOM 6833 C C . GLU B 1 389 ? 10.176 13.054 -35.291 1.00 22.74 383 GLU B C 1
ATOM 6834 O O . GLU B 1 389 ? 9.492 12.076 -35.042 1.00 20.98 383 GLU B O 1
ATOM 6840 N N . LEU B 1 390 ? 11.379 13.244 -34.726 1.00 22.38 384 LEU B N 1
ATOM 6841 C CA . LEU B 1 390 ? 11.895 12.326 -33.699 1.00 22.23 384 LEU B CA 1
ATOM 6842 C C . LEU B 1 390 ? 11.050 12.326 -32.424 1.00 23.15 384 LEU B C 1
ATOM 6843 O O . LEU B 1 390 ? 10.854 11.287 -31.796 1.00 24.66 384 LEU B O 1
ATOM 6848 N N . LEU B 1 391 ? 10.582 13.506 -32.046 1.00 22.86 385 LEU B N 1
ATOM 6849 C CA . LEU B 1 391 ? 9.763 13.683 -30.856 1.00 23.30 385 LEU B CA 1
ATOM 6850 C C . LEU B 1 391 ? 8.474 12.898 -31.051 1.00 22.31 385 LEU B C 1
ATOM 6851 O O . LEU B 1 391 ? 8.069 12.127 -30.157 1.00 21.97 385 LEU B O 1
ATOM 6856 N N . GLU B 1 392 ? 7.835 13.082 -32.215 1.00 21.11 386 GLU B N 1
ATOM 6857 C CA . GLU B 1 392 ? 6.612 12.344 -32.524 1.00 20.89 386 GLU B CA 1
ATOM 6858 C C . GLU B 1 392 ? 6.857 10.828 -32.496 1.00 21.83 386 GLU B C 1
ATOM 6859 O O . GLU B 1 392 ? 6.046 10.090 -31.978 1.00 23.05 386 GLU B O 1
ATOM 6865 N N . GLU B 1 393 ? 8.005 10.370 -32.982 1.00 23.08 387 GLU B N 1
ATOM 6866 C CA . GLU B 1 393 ? 8.400 8.967 -32.841 1.00 25.64 387 GLU B CA 1
ATOM 6867 C C . GLU B 1 393 ? 8.535 8.449 -31.361 1.00 25.71 387 GLU B C 1
ATOM 6868 O O . GLU B 1 393 ? 7.941 7.435 -30.987 1.00 25.79 387 GLU B O 1
ATOM 6874 N N . LEU B 1 394 ? 9.290 9.145 -30.517 1.00 24.57 388 LEU B N 1
ATOM 6875 C CA . LEU B 1 394 ? 9.429 8.740 -29.091 1.00 22.31 388 LEU B CA 1
ATOM 6876 C C . LEU B 1 394 ? 8.134 8.749 -28.284 1.00 21.10 388 LEU B C 1
ATOM 6877 O O . LEU B 1 394 ? 7.917 7.886 -27.441 1.00 21.85 388 LEU B O 1
ATOM 6882 N N . THR B 1 395 ? 7.254 9.706 -28.550 1.00 22.27 389 THR B N 1
ATOM 6883 C CA . THR B 1 395 ? 6.031 9.863 -27.759 1.00 20.97 389 THR B CA 1
ATOM 6884 C C . THR B 1 395 ? 4.792 9.249 -28.430 1.00 23.09 389 THR B C 1
ATOM 6885 O O . THR B 1 395 ? 3.655 9.387 -27.944 1.00 21.58 389 THR B O 1
ATOM 6889 N N . HIS B 1 396 ? 5.008 8.561 -29.550 1.00 23.91 390 HIS B N 1
ATOM 6890 C CA . HIS B 1 396 ? 3.929 7.800 -30.210 1.00 23.56 390 HIS B CA 1
ATOM 6891 C C . HIS B 1 396 ? 2.718 8.648 -30.534 1.00 23.53 390 HIS B C 1
ATOM 6892 O O . HIS B 1 396 ? 1.579 8.165 -30.463 1.00 22.95 390 HIS B O 1
ATOM 6899 N N . LYS B 1 397 ? 2.943 9.912 -30.868 1.00 24.69 391 LYS B N 1
ATOM 6900 C CA . LYS B 1 397 ? 1.841 10.854 -31.086 1.00 23.24 391 LYS B CA 1
ATOM 6901 C C . LYS B 1 397 ? 2.198 11.878 -32.188 1.00 26.22 391 LYS B C 1
ATOM 6902 O O . LYS B 1 397 ? 3.356 12.247 -32.296 1.00 28.01 391 LYS B O 1
ATOM 6908 N N . VAL B 1 398 ? 1.219 12.333 -32.980 1.00 23.91 392 VAL B N 1
ATOM 6909 C CA . VAL B 1 398 ? 1.380 13.474 -33.895 1.00 25.08 392 VAL B CA 1
ATOM 6910 C C . VAL B 1 398 ? 0.748 14.750 -33.296 1.00 24.69 392 VAL B C 1
ATOM 6911 O O . VAL B 1 398 ? -0.315 14.696 -32.660 1.00 26.90 392 VAL B O 1
ATOM 6915 N N . TYR B 1 399 ? 1.377 15.896 -33.527 1.00 25.52 393 TYR B N 1
ATOM 6916 C CA . TYR B 1 399 ? 0.896 17.169 -32.989 1.00 24.04 393 TYR B CA 1
ATOM 6917 C C . TYR B 1 399 ? 0.347 18.092 -34.065 1.00 25.23 393 TYR B C 1
ATOM 6918 O O . TYR B 1 399 ? 0.724 18.010 -35.215 1.00 24.84 393 TYR B O 1
ATOM 6927 N N . LYS B 1 400 ? -0.551 18.974 -33.679 1.00 25.08 394 LYS B N 1
ATOM 6928 C CA . LYS B 1 400 ? -1.164 19.883 -34.629 1.00 26.40 394 LYS B CA 1
ATOM 6929 C C . LYS B 1 400 ? -0.525 21.267 -34.607 1.00 25.05 394 LYS B C 1
ATOM 6930 O O . LYS B 1 400 ? -0.520 21.985 -35.616 1.00 22.37 394 LYS B O 1
ATOM 6936 N N . ARG B 1 401 ? -0.039 21.700 -33.440 1.00 25.19 395 ARG B N 1
ATOM 6937 C CA . ARG B 1 401 ? 0.309 23.109 -33.316 1.00 24.63 395 ARG B CA 1
ATOM 6938 C C . ARG B 1 401 ? 1.541 23.375 -32.464 1.00 25.56 395 ARG B C 1
ATOM 6939 O O . ARG B 1 401 ? 1.881 22.561 -31.581 1.00 23.41 395 ARG B O 1
ATOM 6947 N N . ILE B 1 402 ? 2.189 24.506 -32.755 1.00 23.71 396 ILE B N 1
ATOM 6948 C CA . ILE B 1 402 ? 3.428 24.935 -32.109 1.00 23.83 396 ILE B CA 1
ATOM 6949 C C . ILE B 1 402 ? 3.260 26.342 -31.497 1.00 25.00 396 ILE B C 1
ATOM 6950 O O . ILE B 1 402 ? 2.940 27.299 -32.202 1.00 23.10 396 ILE B O 1
ATOM 6955 N N . TYR B 1 403 ? 3.437 26.433 -30.176 1.00 23.89 397 TYR B N 1
ATOM 6956 C CA . TYR B 1 403 ? 3.437 27.684 -29.450 1.00 24.65 397 TYR B CA 1
ATOM 6957 C C . TYR B 1 403 ? 4.886 28.161 -29.274 1.00 26.01 397 TYR B C 1
ATOM 6958 O O . TYR B 1 403 ? 5.728 27.433 -28.713 1.00 23.34 397 TYR B O 1
ATOM 6967 N N . VAL B 1 404 ? 5.196 29.355 -29.777 1.00 26.15 398 VAL B N 1
ATOM 6968 C CA . VAL B 1 404 ? 6.560 29.875 -29.758 1.00 25.02 398 VAL B CA 1
ATOM 6969 C C . VAL B 1 404 ? 6.776 30.608 -28.421 1.00 28.56 398 VAL B C 1
ATOM 6970 O O . VAL B 1 404 ? 6.090 31.584 -28.141 1.00 25.41 398 VAL B O 1
ATOM 6974 N N . ILE B 1 405 ? 7.706 30.120 -27.594 1.00 26.14 399 ILE B N 1
ATOM 6975 C CA . ILE B 1 405 ? 7.989 30.792 -26.317 1.00 30.09 399 ILE B CA 1
ATOM 6976 C C . ILE B 1 405 ? 9.267 31.620 -26.421 1.00 31.94 399 ILE B C 1
ATOM 6977 O O . ILE B 1 405 ? 10.143 31.321 -27.233 1.00 30.00 399 ILE B O 1
ATOM 6982 N N . GLY B 1 406 ? 9.341 32.708 -25.663 1.00 36.87 400 GLY B N 1
ATOM 6983 C CA . GLY B 1 406 ? 10.537 33.566 -25.700 1.00 42.84 400 GLY B CA 1
ATOM 6984 C C . GLY B 1 406 ? 10.724 34.593 -26.820 1.00 48.26 400 GLY B C 1
ATOM 6985 O O . GLY B 1 406 ? 9.814 34.863 -27.655 1.00 45.04 400 GLY B O 1
ATOM 6986 N N . GLY B 1 407 ? 11.927 35.173 -26.813 1.00 51.27 401 GLY B N 1
ATOM 6987 C CA . GLY B 1 407 ? 12.276 36.316 -27.650 1.00 58.31 401 GLY B CA 1
ATOM 6988 C C . GLY B 1 407 ? 12.133 36.086 -29.144 1.00 62.46 401 GLY B C 1
ATOM 6989 O O . GLY B 1 407 ? 12.039 34.945 -29.614 1.00 68.37 401 GLY B O 1
ATOM 6990 N N . GLY B 1 408 ? 12.119 37.181 -29.891 1.00 61.14 402 GLY B N 1
ATOM 6991 C CA . GLY B 1 408 ? 12.013 37.101 -31.331 1.00 59.77 402 GLY B CA 1
ATOM 6992 C C . GLY B 1 408 ? 10.844 37.888 -31.873 1.00 58.18 402 GLY B C 1
ATOM 6993 O O . GLY B 1 408 ? 9.823 37.317 -32.257 1.00 57.90 402 GLY B O 1
ATOM 6994 N N . ALA B 1 409 ? 10.979 39.210 -31.863 1.00 56.94 403 ALA B N 1
ATOM 6995 C CA . ALA B 1 409 ? 10.246 40.038 -32.803 1.00 59.17 403 ALA B CA 1
ATOM 6996 C C . ALA B 1 409 ? 11.054 39.921 -34.099 1.00 62.44 403 ALA B C 1
ATOM 6997 O O . ALA B 1 409 ? 10.496 39.834 -35.197 1.00 64.53 403 ALA B O 1
ATOM 6999 N N . ARG B 1 410 ? 12.379 39.854 -33.945 1.00 62.38 404 ARG B N 1
ATOM 7000 C CA . ARG B 1 410 ? 13.293 39.650 -35.062 1.00 59.98 404 ARG B CA 1
ATOM 7001 C C . ARG B 1 410 ? 13.188 38.233 -35.646 1.00 63.21 404 ARG B C 1
ATOM 7002 O O . ARG B 1 410 ? 13.772 37.946 -36.699 1.00 64.73 404 ARG B O 1
ATOM 7004 N N . ALA B 1 411 ? 12.454 37.348 -34.966 1.00 59.10 405 ALA B N 1
ATOM 7005 C CA . ALA B 1 411 ? 12.269 35.979 -35.457 1.00 55.13 405 ALA B CA 1
ATOM 7006 C C . ALA B 1 411 ? 10.868 35.745 -36.031 1.00 49.78 405 ALA B C 1
ATOM 7007 O O . ALA B 1 411 ? 10.341 34.633 -35.980 1.00 43.95 405 ALA B O 1
ATOM 7009 N N . SER B 1 412 ? 10.293 36.805 -36.592 1.00 46.41 406 SER B N 1
ATOM 7010 C CA . SER B 1 412 ? 9.066 36.724 -37.382 1.00 46.27 406 SER B CA 1
ATOM 7011 C C . SER B 1 412 ? 9.201 35.736 -38.547 1.00 43.13 406 SER B C 1
ATOM 7012 O O . SER B 1 412 ? 8.473 34.747 -38.609 1.00 42.08 406 SER B O 1
ATOM 7015 N N . TYR B 1 413 ? 10.149 36.002 -39.446 1.00 40.47 407 TYR B N 1
ATOM 7016 C CA . TYR B 1 413 ? 10.316 35.215 -40.662 1.00 40.03 407 TYR B CA 1
ATOM 7017 C C . TYR B 1 413 ? 10.634 33.754 -40.388 1.00 35.79 407 TYR B C 1
ATOM 7018 O O . TYR B 1 413 ? 10.134 32.891 -41.074 1.00 34.93 407 TYR B O 1
ATOM 7027 N N . PHE B 1 414 ? 11.438 33.477 -39.368 1.00 33.63 408 PHE B N 1
ATOM 7028 C CA . PHE B 1 414 ? 11.787 32.105 -39.064 1.00 32.50 408 PHE B CA 1
ATOM 7029 C C . PHE B 1 414 ? 10.538 31.318 -38.647 1.00 32.27 408 PHE B C 1
ATOM 7030 O O . PHE B 1 414 ? 10.291 30.192 -39.109 1.00 28.80 408 PHE B O 1
ATOM 7038 N N . ASN B 1 415 ? 9.736 31.941 -37.802 1.00 29.85 409 ASN B N 1
ATOM 7039 C CA . ASN B 1 415 ? 8.513 31.332 -37.310 1.00 32.35 409 ASN B CA 1
ATOM 7040 C C . ASN B 1 415 ? 7.571 30.963 -38.464 1.00 30.63 409 ASN B C 1
ATOM 7041 O O . ASN B 1 415 ? 6.933 29.912 -38.420 1.00 26.99 409 ASN B O 1
ATOM 7046 N N . GLN B 1 416 ? 7.547 31.787 -39.515 1.00 28.63 410 GLN B N 1
ATOM 7047 C CA . GLN B 1 416 ? 6.734 31.482 -40.718 1.00 29.47 410 GLN B CA 1
ATOM 7048 C C . GLN B 1 416 ? 7.282 30.252 -41.438 1.00 27.50 410 GLN B C 1
ATOM 7049 O O . GLN B 1 416 ? 6.538 29.361 -41.878 1.00 26.76 410 GLN B O 1
ATOM 7055 N N . MET B 1 417 ? 8.597 30.188 -41.511 1.00 27.77 411 MET B N 1
ATOM 7056 C CA . MET B 1 417 ? 9.274 29.053 -42.132 1.00 29.36 411 MET B CA 1
ATOM 7057 C C . MET B 1 417 ? 9.077 27.746 -41.372 1.00 26.68 411 MET B C 1
ATOM 7058 O O . MET B 1 417 ? 8.969 26.688 -42.002 1.00 28.38 411 MET B O 1
ATOM 7063 N N . ILE B 1 418 ? 9.030 27.789 -40.040 1.00 22.91 412 ILE B N 1
ATOM 7064 C CA . ILE B 1 418 ? 8.739 26.573 -39.277 1.00 22.32 412 ILE B CA 1
ATOM 7065 C C . ILE B 1 418 ? 7.344 26.114 -39.637 1.00 20.93 412 ILE B C 1
ATOM 7066 O O . ILE B 1 418 ? 7.137 24.924 -39.944 1.00 20.74 412 ILE B O 1
ATOM 7071 N N . ALA B 1 419 ? 6.392 27.053 -39.680 1.00 22.36 413 ALA B N 1
ATOM 7072 C CA . ALA B 1 419 ? 5.024 26.732 -40.120 1.00 25.16 413 ALA B CA 1
ATOM 7073 C C . ALA B 1 419 ? 5.088 25.992 -41.454 1.00 28.01 413 ALA B C 1
ATOM 7074 O O . ALA B 1 419 ? 4.484 24.920 -41.585 1.00 30.03 413 ALA B O 1
ATOM 7076 N N . ASP B 1 420 ? 5.886 26.535 -42.384 1.00 28.56 414 ASP B N 1
ATOM 7077 C CA . ASP B 1 420 ? 6.038 26.024 -43.762 1.00 32.23 414 ASP B CA 1
ATOM 7078 C C . ASP B 1 420 ? 6.705 24.662 -43.825 1.00 33.16 414 ASP B C 1
ATOM 7079 O O . ASP B 1 420 ? 6.280 23.803 -44.605 1.00 35.94 414 ASP B O 1
ATOM 7084 N N . ARG B 1 421 ? 7.751 24.455 -43.023 1.00 31.08 415 ARG B N 1
ATOM 7085 C CA . ARG B 1 421 ? 8.561 23.223 -43.130 1.00 30.34 415 ARG B CA 1
ATOM 7086 C C . ARG B 1 421 ? 7.985 22.063 -42.348 1.00 30.99 415 ARG B C 1
ATOM 7087 O O . ARG B 1 421 ? 8.164 20.900 -42.729 1.00 34.65 415 ARG B O 1
ATOM 7095 N N . THR B 1 422 ? 7.258 22.375 -41.282 1.00 31.08 416 THR B N 1
ATOM 7096 C CA . THR B 1 422 ? 6.631 21.358 -40.421 1.00 29.99 416 THR B CA 1
ATOM 7097 C C . THR B 1 422 ? 5.215 20.971 -40.830 1.00 29.82 416 THR B C 1
ATOM 7098 O O . THR B 1 422 ? 4.779 19.869 -40.534 1.00 30.18 416 THR B O 1
ATOM 7102 N N . GLY B 1 423 ? 4.503 21.874 -41.493 1.00 31.31 417 GLY B N 1
ATOM 7103 C CA . GLY B 1 423 ? 3.082 21.680 -41.778 1.00 32.94 417 GLY B CA 1
ATOM 7104 C C . GLY B 1 423 ? 2.168 21.799 -40.563 1.00 32.53 417 GLY B C 1
ATOM 7105 O O . GLY B 1 423 ? 1.056 21.249 -40.565 1.00 32.70 417 GLY B O 1
ATOM 7106 N N . LYS B 1 424 ? 2.617 22.502 -39.514 1.00 27.70 418 LYS B N 1
ATOM 7107 C CA . LYS B 1 424 ? 1.780 22.672 -38.321 1.00 26.18 418 LYS B CA 1
ATOM 7108 C C . LYS B 1 424 ? 1.403 24.138 -38.115 1.00 25.26 418 LYS B C 1
ATOM 7109 O O . LYS B 1 424 ? 2.091 25.032 -38.610 1.00 25.59 418 LYS B O 1
ATOM 7115 N N . GLU B 1 425 ? 0.326 24.385 -37.377 1.00 25.30 419 GLU B N 1
ATOM 7116 C CA . GLU B 1 425 ? -0.088 25.744 -37.032 1.00 25.54 419 GLU B CA 1
ATOM 7117 C C . GLU B 1 425 ? 0.903 26.333 -35.991 1.00 27.87 419 GLU B C 1
ATOM 7118 O O . GLU B 1 425 ? 1.080 25.748 -34.929 1.00 25.34 419 GLU B O 1
ATOM 7124 N N . VAL B 1 426 ? 1.531 27.474 -36.310 1.00 23.73 420 VAL B N 1
ATOM 7125 C CA . VAL B 1 426 ? 2.553 28.090 -35.447 1.00 26.06 420 VAL B CA 1
ATOM 7126 C C . VAL B 1 426 ? 2.034 29.381 -34.799 1.00 27.77 420 VAL B C 1
ATOM 7127 O O . VAL B 1 426 ? 1.808 30.384 -35.514 1.00 27.33 420 VAL B O 1
ATOM 7131 N N . LEU B 1 427 ? 1.891 29.360 -33.469 1.00 27.75 421 LEU B N 1
ATOM 7132 C CA . LEU B 1 427 ? 1.208 30.442 -32.714 1.00 28.28 421 LEU B CA 1
ATOM 7133 C C . LEU B 1 427 ? 2.107 31.362 -31.874 1.00 32.69 421 LEU B C 1
ATOM 7134 O O . LEU B 1 427 ? 2.852 30.934 -30.974 1.00 31.37 421 LEU B O 1
ATOM 7139 N N . THR B 1 428 ? 2.008 32.640 -32.212 1.00 34.56 422 THR B N 1
ATOM 7140 C CA . THR B 1 428 ? 2.874 33.705 -31.746 1.00 38.52 422 THR B CA 1
ATOM 7141 C C . THR B 1 428 ? 2.043 34.598 -30.799 1.00 38.23 422 THR B C 1
ATOM 7142 O O . THR B 1 428 ? 0.817 34.539 -30.821 1.00 40.82 422 THR B O 1
ATOM 7146 N N . GLY B 1 429 ? 2.690 35.390 -29.946 1.00 42.18 423 GLY B N 1
ATOM 7147 C CA . GLY B 1 429 ? 1.952 36.180 -28.943 1.00 43.03 423 GLY B CA 1
ATOM 7148 C C . GLY B 1 429 ? 2.111 35.736 -27.491 1.00 45.47 423 GLY B C 1
ATOM 7149 O O . GLY B 1 429 ? 1.251 36.020 -26.643 1.00 49.21 423 GLY B O 1
ATOM 7150 N N . LEU B 1 430 ? 3.203 35.030 -27.198 1.00 44.84 424 LEU B N 1
ATOM 7151 C CA . LEU B 1 430 ? 3.541 34.665 -25.816 1.00 41.44 424 LEU B CA 1
ATOM 7152 C C . LEU B 1 430 ? 4.844 35.371 -25.399 1.00 39.31 424 LEU B C 1
ATOM 7153 O O . LEU B 1 430 ? 5.659 34.814 -24.674 1.00 37.47 424 LEU B O 1
ATOM 7158 N N . THR B 1 431 ? 5.063 36.594 -25.861 1.00 37.82 425 THR B N 1
ATOM 7159 C CA . THR B 1 431 ? 6.320 37.260 -25.509 1.00 40.51 425 THR B CA 1
ATOM 7160 C C . THR B 1 431 ? 6.505 37.362 -23.993 1.00 36.92 425 THR B C 1
ATOM 7161 O O . THR B 1 431 ? 7.634 37.337 -23.498 1.00 36.47 425 THR B O 1
ATOM 7165 N N . GLU B 1 432 ? 5.402 37.463 -23.267 1.00 34.45 426 GLU B N 1
ATOM 7166 C CA . GLU B 1 432 ? 5.493 37.604 -21.811 1.00 37.84 426 GLU B CA 1
ATOM 7167 C C . GLU B 1 432 ? 5.281 36.322 -20.986 1.00 33.70 426 GLU B C 1
ATOM 7168 O O . GLU B 1 432 ? 4.916 36.371 -19.807 1.00 33.62 426 GLU B O 1
ATOM 7174 N N . ALA B 1 433 ? 5.544 35.177 -21.622 1.00 29.97 427 ALA B N 1
ATOM 7175 C CA . ALA B 1 433 ? 5.265 33.856 -21.044 1.00 26.36 427 ALA B CA 1
ATOM 7176 C C . ALA B 1 433 ? 6.114 33.536 -19.779 1.00 24.96 427 ALA B C 1
ATOM 7177 O O . ALA B 1 433 ? 5.610 32.975 -18.786 1.00 24.92 427 ALA B O 1
ATOM 7179 N N . THR B 1 434 ? 7.393 33.881 -19.823 1.00 26.82 428 THR B N 1
ATOM 7180 C CA . THR B 1 434 ? 8.264 33.691 -18.648 1.00 27.69 428 THR B CA 1
ATOM 7181 C C . THR B 1 434 ? 7.757 34.525 -17.482 1.00 27.63 428 THR B C 1
ATOM 7182 O O . THR B 1 434 ? 7.417 34.001 -16.414 1.00 26.34 428 THR B O 1
ATOM 7186 N N . ALA B 1 435 ? 7.651 35.829 -17.702 1.00 28.56 429 ALA B N 1
ATOM 7187 C CA . ALA B 1 435 ? 7.063 36.697 -16.699 1.00 28.28 429 ALA B CA 1
ATOM 7188 C C . ALA B 1 435 ? 5.706 36.166 -16.216 1.00 27.60 429 ALA B C 1
ATOM 7189 O O . ALA B 1 435 ? 5.484 36.046 -15.004 1.00 28.23 429 ALA B O 1
ATOM 7191 N N . VAL B 1 436 ? 4.802 35.839 -17.154 1.00 25.86 430 VAL B N 1
ATOM 7192 C CA . VAL B 1 436 ? 3.444 35.382 -16.796 1.00 24.05 430 VAL B CA 1
ATOM 7193 C C . VAL B 1 436 ? 3.466 34.125 -15.936 1.00 22.55 430 VAL B C 1
ATOM 7194 O O . VAL B 1 436 ? 2.753 34.034 -14.919 1.00 24.95 430 VAL B O 1
ATOM 7198 N N . GLY B 1 437 ? 4.281 33.160 -16.339 1.00 22.65 431 GLY B N 1
ATOM 7199 C CA . GLY B 1 437 ? 4.413 31.887 -15.584 1.00 21.47 431 GLY B CA 1
ATOM 7200 C C . GLY B 1 437 ? 4.914 32.117 -14.166 1.00 21.98 431 GLY B C 1
ATOM 7201 O O . GLY B 1 437 ? 4.389 31.529 -13.220 1.00 26.30 431 GLY B O 1
ATOM 7202 N N . ASN B 1 438 ? 5.927 32.962 -14.027 1.00 18.77 432 ASN B N 1
ATOM 7203 C CA . ASN B 1 438 ? 6.480 33.393 -12.711 1.00 19.61 432 ASN B CA 1
ATOM 7204 C C . ASN B 1 438 ? 5.376 34.089 -11.921 1.00 18.66 432 ASN B C 1
ATOM 7205 O O . ASN B 1 438 ? 5.034 33.705 -10.785 1.00 19.26 432 ASN B O 1
ATOM 7210 N N . ILE B 1 439 ? 4.772 35.093 -12.552 1.00 21.61 433 ILE B N 1
ATOM 7211 C CA . ILE B 1 439 ? 3.683 35.861 -11.933 1.00 19.92 433 ILE B CA 1
ATOM 7212 C C . ILE B 1 439 ? 2.579 34.955 -11.446 1.00 21.48 433 ILE B C 1
ATOM 7213 O O . ILE B 1 439 ? 2.095 35.070 -10.335 1.00 21.26 433 ILE B O 1
ATOM 7218 N N . VAL B 1 440 ? 2.192 34.009 -12.280 1.00 21.46 434 VAL B N 1
ATOM 7219 C CA . VAL B 1 440 ? 1.023 33.242 -11.992 1.00 22.17 434 VAL B CA 1
ATOM 7220 C C . VAL B 1 440 ? 1.247 32.259 -10.844 1.00 21.33 434 VAL B C 1
ATOM 7221 O O . VAL B 1 440 ? 0.334 32.055 -10.061 1.00 21.93 434 VAL B O 1
ATOM 7225 N N . VAL B 1 441 ? 2.448 31.667 -10.726 1.00 20.31 435 VAL B N 1
ATOM 7226 C CA . VAL B 1 441 ? 2.733 30.774 -9.566 1.00 18.75 435 VAL B CA 1
ATOM 7227 C C . VAL B 1 441 ? 2.660 31.521 -8.239 1.00 20.15 435 VAL B C 1
ATOM 7228 O O . VAL B 1 441 ? 2.058 31.051 -7.264 1.00 20.20 435 VAL B O 1
ATOM 7232 N N . GLN B 1 442 ? 3.252 32.712 -8.215 1.00 20.52 436 GLN B N 1
ATOM 7233 C CA . GLN B 1 442 ? 3.172 33.637 -7.065 1.00 20.39 436 GLN B CA 1
ATOM 7234 C C . GLN B 1 442 ? 1.750 34.014 -6.661 1.00 20.68 436 GLN B C 1
ATOM 7235 O O . GLN B 1 442 ? 1.436 34.090 -5.478 1.00 22.33 436 GLN B O 1
ATOM 7241 N N . LEU B 1 443 ? 0.894 34.273 -7.643 1.00 23.42 437 LEU B N 1
ATOM 7242 C CA . LEU B 1 443 ? -0.481 34.670 -7.334 1.00 24.12 437 LEU B CA 1
ATOM 7243 C C . LEU B 1 443 ? -1.247 33.539 -6.658 1.00 25.33 437 LEU B C 1
ATOM 7244 O O . LEU B 1 443 ? -1.955 33.747 -5.663 1.00 23.51 437 LEU B O 1
ATOM 7249 N N . ILE B 1 444 ? -1.083 32.321 -7.177 1.00 25.83 438 ILE B N 1
ATOM 7250 C CA . ILE B 1 444 ? -1.660 31.171 -6.497 1.00 25.52 438 ILE B CA 1
ATOM 7251 C C . ILE B 1 444 ? -1.099 31.043 -5.095 1.00 27.39 438 ILE B C 1
ATOM 7252 O O . ILE B 1 444 ? -1.854 30.848 -4.124 1.00 32.89 438 ILE B O 1
ATOM 7257 N N . ALA B 1 445 ? 0.225 31.145 -4.971 1.00 26.19 439 ALA B N 1
ATOM 7258 C CA . ALA B 1 445 ? 0.855 30.886 -3.680 1.00 25.31 439 ALA B CA 1
ATOM 7259 C C . ALA B 1 445 ? 0.369 31.919 -2.667 1.00 27.87 439 ALA B C 1
ATOM 7260 O O . ALA B 1 445 ? 0.157 31.597 -1.484 1.00 32.79 439 ALA B O 1
ATOM 7262 N N . MET B 1 446 ? 0.191 33.152 -3.115 1.00 27.67 440 MET B N 1
ATOM 7263 C CA . MET B 1 446 ? -0.184 34.221 -2.168 1.00 31.06 440 MET B CA 1
ATOM 7264 C C . MET B 1 446 ? -1.691 34.324 -1.835 1.00 34.18 440 MET B C 1
ATOM 7265 O O . MET B 1 446 ? -2.144 35.305 -1.223 1.00 34.75 440 MET B O 1
ATOM 7270 N N . GLY B 1 447 ? -2.453 33.307 -2.228 1.00 32.49 441 GLY B N 1
ATOM 7271 C CA . GLY B 1 447 ? -3.881 33.256 -1.955 1.00 36.56 441 GLY B CA 1
ATOM 7272 C C . GLY B 1 447 ? -4.692 34.042 -2.966 1.00 40.31 441 GLY B C 1
ATOM 7273 O O . GLY B 1 447 ? -5.903 33.864 -3.059 1.00 43.21 441 GLY B O 1
ATOM 7274 N N . GLN B 1 448 ? -4.024 34.906 -3.724 1.00 38.06 442 GLN B N 1
ATOM 7275 C CA . GLN B 1 448 ? -4.675 35.763 -4.715 1.00 39.59 442 GLN B CA 1
ATOM 7276 C C . GLN B 1 448 ? -5.524 35.000 -5.743 1.00 40.31 442 GLN B C 1
ATOM 7277 O O . GLN B 1 448 ? -6.624 35.432 -6.079 1.00 40.99 442 GLN B O 1
ATOM 7283 N N . LEU B 1 449 ? -4.984 33.900 -6.265 1.00 38.97 443 LEU B N 1
ATOM 7284 C CA . LEU B 1 449 ? -5.735 32.948 -7.091 1.00 39.61 443 LEU B CA 1
ATOM 7285 C C . LEU B 1 449 ? -5.826 31.630 -6.362 1.00 39.74 443 LEU B C 1
ATOM 7286 O O . LEU B 1 449 ? -4.868 31.179 -5.737 1.00 37.31 443 LEU B O 1
ATOM 7291 N N . LYS B 1 450 ? -6.988 30.999 -6.439 1.00 46.65 444 LYS B N 1
ATOM 7292 C CA . LYS B 1 450 ? -7.081 29.626 -6.003 1.00 47.10 444 LYS B CA 1
ATOM 7293 C C . LYS B 1 450 ? -6.817 28.778 -7.238 1.00 47.24 444 LYS B C 1
ATOM 7294 O O . LYS B 1 450 ? -7.601 28.789 -8.190 1.00 52.08 444 LYS B O 1
ATOM 7300 N N . GLY B 1 451 ? -5.661 28.125 -7.249 1.00 42.82 445 GLY B N 1
ATOM 7301 C CA . GLY B 1 451 ? -5.393 27.039 -8.182 1.00 41.19 445 GLY B CA 1
ATOM 7302 C C . GLY B 1 451 ? -5.126 27.399 -9.623 1.00 39.56 445 GLY B C 1
ATOM 7303 O O . GLY B 1 451 ? -5.411 28.516 -10.071 1.00 38.42 445 GLY B O 1
ATOM 7304 N N . MET B 1 452 ? -4.590 26.414 -10.341 1.00 39.50 446 MET B N 1
ATOM 7305 C CA . MET B 1 452 ? -4.155 26.563 -11.724 1.00 44.70 446 MET B CA 1
ATOM 7306 C C . MET B 1 452 ? -5.261 26.635 -12.800 1.00 45.74 446 MET B C 1
ATOM 7307 O O . MET B 1 452 ? -4.979 27.050 -13.930 1.00 43.18 446 MET B O 1
ATOM 7312 N N . GLU B 1 453 ? -6.489 26.234 -12.456 1.00 45.55 447 GLU B N 1
ATOM 7313 C CA . GLU B 1 453 ? -7.629 26.295 -13.392 1.00 46.90 447 GLU B CA 1
ATOM 7314 C C . GLU B 1 453 ? -8.098 27.739 -13.595 1.00 47.33 447 GLU B C 1
ATOM 7315 O O . GLU B 1 453 ? -8.296 28.177 -14.745 1.00 43.47 447 GLU B O 1
ATOM 7321 N N . GLU B 1 454 ? -8.265 28.475 -12.487 1.00 44.07 448 GLU B N 1
ATOM 7322 C CA . GLU B 1 454 ? -8.452 29.933 -12.546 1.00 43.66 448 GLU B CA 1
ATOM 7323 C C . GLU B 1 454 ? -7.318 30.474 -13.390 1.00 43.12 448 GLU B C 1
ATOM 7324 O O . GLU B 1 454 ? -7.529 31.112 -14.435 1.00 43.77 448 GLU B O 1
ATOM 7330 N N . ALA B 1 455 ? -6.102 30.168 -12.928 1.00 45.83 449 ALA B N 1
ATOM 7331 C CA . ALA B 1 455 ? -4.870 30.640 -13.544 1.00 43.76 449 ALA B CA 1
ATOM 7332 C C . ALA B 1 455 ? -4.878 30.412 -15.033 1.00 43.11 449 ALA B C 1
ATOM 7333 O O . ALA B 1 455 ? -4.355 31.234 -15.782 1.00 48.14 449 ALA B O 1
ATOM 7335 N N . HIS B 1 456 ? -5.484 29.303 -15.462 1.00 44.26 450 HIS B N 1
ATOM 7336 C CA . HIS B 1 456 ? -5.607 29.007 -16.893 1.00 46.01 450 HIS B CA 1
ATOM 7337 C C . HIS B 1 456 ? -6.478 30.009 -17.641 1.00 44.68 450 HIS B C 1
ATOM 7338 O O . HIS B 1 456 ? -6.087 30.485 -18.712 1.00 41.71 450 HIS B O 1
ATOM 7345 N N . HIS B 1 457 ? -7.641 30.343 -17.078 1.00 46.16 451 HIS B N 1
ATOM 7346 C CA . HIS B 1 457 ? -8.528 31.309 -17.747 1.00 49.04 451 HIS B CA 1
ATOM 7347 C C . HIS B 1 457 ? -7.854 32.670 -17.837 1.00 46.06 451 HIS B C 1
ATOM 7348 O O . HIS B 1 457 ? -7.743 33.238 -18.928 1.00 41.87 451 HIS B O 1
ATOM 7355 N N . VAL B 1 458 ? -7.353 33.153 -16.696 1.00 43.29 452 VAL B N 1
ATOM 7356 C CA . VAL B 1 458 ? -6.643 34.439 -16.625 1.00 38.29 452 VAL B CA 1
ATOM 7357 C C . VAL B 1 458 ? -5.541 34.491 -17.677 1.00 36.63 452 VAL B C 1
ATOM 7358 O O . VAL B 1 458 ? -5.439 35.464 -18.414 1.00 36.62 452 VAL B O 1
ATOM 7362 N N . ILE B 1 459 ? -4.731 33.434 -17.776 1.00 35.10 453 ILE B N 1
ATOM 7363 C CA . ILE B 1 459 ? -3.690 33.396 -18.800 1.00 35.28 453 ILE B CA 1
ATOM 7364 C C . ILE B 1 459 ? -4.348 33.406 -20.199 1.00 35.01 453 ILE B C 1
ATOM 7365 O O . ILE B 1 459 ? -3.871 34.080 -21.125 1.00 32.69 453 ILE B O 1
ATOM 7370 N N . GLU B 1 460 ? -5.450 32.667 -20.338 1.00 35.34 454 GLU B N 1
ATOM 7371 C CA . GLU B 1 460 ? -6.162 32.597 -21.623 1.00 39.08 454 GLU B CA 1
ATOM 7372 C C . GLU B 1 460 ? -6.628 33.980 -22.024 1.00 38.45 454 GLU B C 1
ATOM 7373 O O . GLU B 1 460 ? -6.328 34.432 -23.123 1.00 38.80 454 GLU B O 1
ATOM 7375 N N . GLU B 1 461 ? -7.329 34.662 -21.121 1.00 41.22 455 GLU B N 1
ATOM 7376 C CA . GLU B 1 461 ? -7.789 36.034 -21.401 1.00 46.54 455 GLU B CA 1
ATOM 7377 C C . GLU B 1 461 ? -6.619 37.002 -21.632 1.00 44.04 455 GLU B C 1
ATOM 7378 O O . GLU B 1 461 ? -6.668 37.824 -22.574 1.00 41.10 455 GLU B O 1
ATOM 7384 N N . PHE B 1 462 ? -5.566 36.891 -20.810 1.00 37.51 456 PHE B N 1
ATOM 7385 C CA . PHE B 1 462 ? -4.408 37.777 -20.964 1.00 38.33 456 PHE B CA 1
ATOM 7386 C C . PHE B 1 462 ? -3.801 37.764 -22.364 1.00 39.94 456 PHE B C 1
ATOM 7387 O O . PHE B 1 462 ? -3.558 38.825 -22.944 1.00 40.63 456 PHE B O 1
ATOM 7395 N N . LEU B 1 463 ? -3.526 36.569 -22.890 1.00 42.76 457 LEU B N 1
ATOM 7396 C CA . LEU B 1 463 ? -2.805 36.436 -24.169 1.00 41.58 457 LEU B CA 1
ATOM 7397 C C . LEU B 1 463 ? -3.730 36.730 -25.342 1.00 43.99 457 LEU B C 1
ATOM 7398 O O . LEU B 1 463 ? -4.950 36.551 -25.222 1.00 44.37 457 LEU B O 1
ATOM 7403 N N . GLN B 1 464 ? -3.134 37.203 -26.441 1.00 40.04 458 GLN B N 1
ATOM 7404 C CA . GLN B 1 464 ? -3.793 37.430 -27.729 1.00 43.17 458 GLN B CA 1
ATOM 7405 C C . GLN B 1 464 ? -2.876 36.825 -28.803 1.00 45.35 458 GLN B C 1
ATOM 7406 O O . GLN B 1 464 ? -1.868 37.432 -29.202 1.00 44.41 458 GLN B O 1
ATOM 7412 N N . LEU B 1 465 ? -3.203 35.619 -29.252 1.00 43.37 459 LEU B N 1
ATOM 7413 C CA . LEU B 1 465 ? -2.290 34.862 -30.110 1.00 43.04 459 LEU B CA 1
ATOM 7414 C C . LEU B 1 465 ? -2.452 35.262 -31.569 1.00 39.39 459 LEU B C 1
ATOM 7415 O O . LEU B 1 465 ? -3.495 35.750 -31.945 1.00 40.67 459 LEU B O 1
ATOM 7420 N N . GLU B 1 466 ? -1.409 35.077 -32.371 1.00 37.15 460 GLU B N 1
ATOM 7421 C CA . GLU B 1 466 ? -1.531 35.133 -33.834 1.00 39.83 460 GLU B CA 1
ATOM 7422 C C . GLU B 1 466 ? -1.064 33.771 -34.411 1.00 38.31 460 GLU B C 1
ATOM 7423 O O . GLU B 1 466 ? -0.307 33.042 -33.751 1.00 32.82 460 GLU B O 1
ATOM 7429 N N . SER B 1 467 ? -1.553 33.406 -35.602 1.00 40.20 461 SER B N 1
ATOM 7430 C CA . SER B 1 467 ? -1.269 32.086 -36.232 1.00 40.08 461 SER B CA 1
ATOM 7431 C C . SER B 1 467 ? -0.611 32.161 -37.607 1.00 40.77 461 SER B C 1
ATOM 7432 O O . SER B 1 467 ? -1.110 32.845 -38.498 1.00 41.75 461 SER B O 1
ATOM 7435 N N . TYR B 1 468 ? 0.492 31.431 -37.781 1.00 36.84 462 TYR B N 1
ATOM 7436 C CA . TYR B 1 468 ? 1.104 31.248 -39.093 1.00 36.81 462 TYR B CA 1
ATOM 7437 C C . TYR B 1 468 ? 0.812 29.842 -39.580 1.00 37.12 462 TYR B C 1
ATOM 7438 O O . TYR B 1 468 ? 0.811 28.879 -38.784 1.00 33.36 462 TYR B O 1
ATOM 7447 N N . TYR B 1 469 ? 0.539 29.749 -40.879 1.00 34.70 463 TYR B N 1
ATOM 7448 C CA . TYR B 1 469 ? 0.249 28.491 -41.575 1.00 34.42 463 TYR B CA 1
ATOM 7449 C C . TYR B 1 469 ? 1.113 28.389 -42.827 1.00 36.08 463 TYR B C 1
ATOM 7450 O O . TYR B 1 469 ? 1.506 29.428 -43.410 1.00 28.90 463 TYR B O 1
ATOM 7459 N N . SER B 1 470 ? 1.388 27.136 -43.242 1.00 35.36 464 SER B N 1
ATOM 7460 C CA . SER B 1 470 ? 2.207 26.829 -44.425 1.00 38.05 464 SER B CA 1
ATOM 7461 C C . SER B 1 470 ? 1.777 27.663 -45.634 1.00 39.85 464 SER B C 1
ATOM 7462 O O . SER B 1 470 ? 0.603 27.995 -45.794 1.00 36.94 464 SER B O 1
ATOM 7465 N N . GLN B 1 471 ? 2.749 28.015 -46.461 1.00 38.67 465 GLN B N 1
ATOM 7466 C CA . GLN B 1 471 ? 2.487 28.795 -47.643 1.00 41.60 465 GLN B CA 1
ATOM 7467 C C . GLN B 1 471 ? 3.296 28.207 -48.779 1.00 40.84 465 GLN B C 1
ATOM 7468 O O . GLN B 1 471 ? 4.335 27.576 -48.541 1.00 37.86 465 GLN B O 1
ATOM 7474 N N . LYS B 1 472 ? 2.773 28.375 -49.995 1.00 40.47 466 LYS B N 1
ATOM 7475 C CA . LYS B 1 472 ? 3.507 28.181 -51.253 1.00 41.75 466 LYS B CA 1
ATOM 7476 C C . LYS B 1 472 ? 2.607 27.660 -52.362 1.00 38.60 466 LYS B C 1
ATOM 7477 O O . LYS B 1 472 ? 2.130 28.427 -53.191 1.00 39.41 466 LYS B O 1
#

Nearest PDB structures (foldseek):
  4c23-assembly2_B  TM=9.993E-01  e=3.314E-88  Streptococcus pneumoniae TIGR4
  3ll3-assembly1_B  TM=8.285E-01  e=6.559E-26  Lactobacillus acidophilus
  3gbt-assembly1_A  TM=8.317E-01  e=1.819E-25  Lactobacillus acidophilus NCFM
  3ifr-assembly3_A  TM=7.654E-01  e=5.981E-25  Rhodospirillum rubrum ATCC 11170
  3ifr-assembly3_B-2  TM=7.916E-01  e=3.964E-23  Rhodospirillum rubrum ATCC 11170

Secondary structure (DSSP, 8-state):
------EEEEEEEEE-SSEEEEEEEEEETTEEEEEEEEEEE---EEETTEEE--HHHHHHHHHHHHHHHHHHEEEEEEEEEB-SS-EEEEETTS-BSSPPBPTT-GGGTTHHHHHHHHS-HHHHHHHH-----TTSHHHHHHHHHHH-HHHHTTEEEEEEHHHHHHHHHHS---EEHHHHTTTTSEETTTTEE-HHHHHHHT--GGGSPPEE-TT-EEEE--GGGSS---EEE----BHHHHHHHTS---TTEEEEE-STT-EEEEEESS---SHHHHHTTEEEEE-GGG-EEEEEE---THHHHHHHHHHHTTT----HHHHHHHHHH--S------GGG----TTS-HHHHHHHHHHHHT------HHHHHHHHHHHHHHHHHHHHHHHHHHHT----EEEE-SS-STTHHHHHHHHHHH-SEEEE--TTHHHHHHHHHHHHHHTSS-SHHHHHHHHHHH---EEE-PPP-/---EEEEEEEE-SSEEEEEEEEEETTEEEEEEEEEEE---EEETTEEE--HHHHHHHHHHHHHHHHHHSEEEEEEEEE-SS-EEEEETTS-EEEPPBPTTSSTTTTHHHHHHHHS-HHHHHHHH-----TTSHHHHHHHHHHH-HHHHTTEEEEEEHHHHHHHHHHS---EEHHHHTTTTSEETTTTEE-HHHHHHTT--GGGSPPEE-TTEEEEEPPGGGSS---EEEE---BHHHHHHHTS---TTEEEEE-SSS-EEEEEESS---SHHHHHHT-EEEE-GGG-EEEEEE---THHHHHHHHHHHHTT----HHHHHHHHHH--S------GGG----TTS-HHHHHHHHHHHHT------HHHHHHHHHHHHHHHHHHHHHHHHHHHT----EEEEPS--STTHHHHHHHHHHHTSEEEE--TTHHHHHHHHHHHHHTTSS-HHHHHHHHHHHH---EEE----

Organism: Streptococcus pneumoniae serotype 4 (strain ATCC BAA-334 / TIGR4) (NCBI:txid170187)

B-factor: mean 32.14, std 11.03, range [10.83, 81.39]

Radius of gyration: 32.38 Å; Cα contacts (8 Å, |Δi|>4): 1929; chains: 2; bounding box: 75×65×112 Å

Foldseek 3Di:
DDDDDAAEWAWEWEEEPFKIWIKIWHQDVNFIDIDTQDMGTFDWDQDPNFTFTPVVVVLVRVLVSLVRCVVHHDHQEYEAAYAAAKKFFAFPVGHTLDTIGDLPTCLQPVQVVVVCVQDPVLVLCLFQQFQDDSSANLSVLLSVCVVPVVSNVRGQAIGIVRQVSVCVFFVFGEDELQRVSRHSQAGLAVSFGRVVVCVSSVPDPSRYHGYDYFLAFTFFGDVVSVSPGHTYTHHSRHLVQLLVLLDDPDDQEKAAEADRFTKIFDWAQGGDSDPLCNVLQWGFGAHHPSITGIIHTAHHPVLVVLLQVLVVVVVHHDDLVRLCVLQVPPPDDDDADQRVPDDDDDPDRSVVSQQVVCVVPPNHDPQDSSRSSNNVLRNSLVRVLVRQVSNCVSVVHHHAEYEYEEDPPVCPVSQLSNQQSNQHKYKYQSDCSSVLSRGVSNCCSSPVDVDSVSSNVNSVVVGDIDIHHHDDD/DEAEWEWEWEAEQFKIWIKIWHDDPLFIDIDTQDIGTFDWDDDPQAGFGDVVVVLVRVLVSLVRCVVPHPYQEYEAAYAAAWKFFAFPVRDTLDTIGDLPTCQLVPLVVVVVVLHPPLVLCLFQQFQDDSSANLNVVLRVCVVPVVSVVRGQAIGIVRQVSLCLFFVFGEAEQQRVSRHSQAGLAVSFGRPVVCVSSVNDCSRYHGYDYFLDFGFFGDCVSVSDRHTYTHFSRHLVQLLVLLPAQDDQEKEFEQPPQTKIWDKAPHDDSDPLLNVLAWGWGAHHPSITTIMHGAHHCVLVVLLQVLVVVVPDHDALVRLLVLQVVDPDDDDQDQVVVQDDDPPDNSVCSQQVVCVVPPNHDPDDSNSSSNNVLLNRLVRVQVRLVSNCVSVVHHHAEYEYTEDPPSCPSSQLVNLASNQHKYKYFSHCSSVLSSRLSVCCSSVNDPDCVSSSVSSVVPTDIDIHHHDD

InterPro domains:
  IPR000577 Carbohydrate kinase, FGGY [PIRSF000538] (1-453)
  IPR013449 Rhamnulokinase [cd07771] (3-454)
  IPR018484 Carbohydrate kinase FGGY, N-terminal [PF00370] (4-239)
  IPR018485 Carbohydrate kinase FGGY, C-terminal [PF02782] (249-440)
  IPR043129 ATPase, nucleotide binding domain [SSF53067] (1-238)
  IPR043129 ATPase, nucleotide binding domain [SSF53067] (245-453)
  IPR050406 FGGY Carbohydrate Kinase [PTHR43095] (1-450)

Solvent-accessible surface area: 40291 Å² total; per-residue (Å²): 226,109,123,207,83,102,95,80,3,0,0,0,0,14,1,12,28,112,47,1,54,0,5,0,0,31,38,32,161,123,103,8,57,31,32,84,40,22,170,16,73,4,132,38,51,137,39,185,61,40,32,2,0,37,4,108,82,0,30,52,54,0,25,65,0,0,124,80,0,60,115,64,40,118,5,44,0,0,0,2,0,0,15,11,15,1,7,1,14,1,33,114,158,24,143,52,56,85,48,3,12,10,64,156,8,101,32,5,145,27,0,45,149,53,0,60,155,77,18,117,41,57,119,2,0,41,43,1,0,4,32,26,82,54,46,5,1,1,0,3,0,26,43,14,59,88,106,28,71,101,57,16,187,114,9,51,36,4,0,4,0,0,2,0,0,3,29,36,0,14,33,126,64,3,1,2,23,1,0,0,1,8,1,0,1,1,15,2,128,73,22,56,24,6,74,83,7,4,153,63,2,146,13,95,44,67,26,14,4,77,28,13,37,31,23,44,78,28,20,67,3,75,143,140,53,66,11,44,66,12,17,0,0,2,0,0,2,16,12,4,3,0,0,3,2,1,4,33,102,74,142,8,9,0,2,4,0,6,19,118,43,10,6,0,0,7,45,33,138,72,32,31,38,63,66,92,0,48,82,68,19,0,7,0,22,2,3,24,103,26,41,2,2,0,2,40,55,14,38,2,15,117,6,0,30,70,0,58,154,7,1,80,221,99,72,101,81,37,50,51,86,62,1,110,67,42,2,63,152,26,73,87,138,11,21,80,7,76,5,76,71,26,169,30,72,112,102,72,52,13,40,124,26,0,48,63,32,0,46,151,113,76,76,111,90,170,15,78,26,11,28,0,0,22,0,2,4,22,0,0,0,31,12,0,74,97,3,4,103,37,0,28,92,17,22,167,75,113,7,145,62,0,13,10,0,11,31,17,91,140,0,46,44,1,5,29,6,1,0,32,90,21,61,24,51,0,16,23,32,1,96,76,1,12,4,0,0,0,0,0,2,0,1,48,18,27,46,57,5,62,3,39,73,57,0,38,133,11,4,118,91,58,13,141,66,107,37,48,135,61,115,103,163,88,99,103,90,0,0,0,0,0,26,0,19,5,95,55,1,52,0,1,0,0,33,30,32,145,131,101,12,54,33,31,62,44,23,159,19,72,3,135,46,59,133,54,101,58,47,40,1,0,36,7,111,76,0,29,53,55,0,29,60,0,0,133,77,0,58,106,58,38,126,11,33,0,0,0,1,0,0,0,3,8,0,8,1,7,0,25,118,136,23,122,58,46,89,53,3,18,14,18,140,10,83,45,7,153,28,0,42,148,51,0,49,150,76,21,115,44,63,130,2,0,44,44,2,0,4,34,19,71,66,11,7,0,0,0,2,2,28,31,14,56,86,109,34,57,96,35,16,192,112,10,53,37,1,0,1,0,1,3,0,0,5,26,35,0,8,36,104,63,3,0,2,19,0,0,0,2,6,0,0,1,1,15,1,126,76,23,63,19,9,76,87,7,3,146,79,3,147,13,86,47,63,22,10,1,69,24,20,41,17,27,35,74,24,17,81,2,75,134,127,63,70,13,43,77,13,14,0,0,4,0,0,3,14,19,17,5,0,4,4,5,1,4,43,92,80,142,12,10,0,2,4,10,11,31,86,54,7,3,0,0,6,45,35,139,62,30,32,35,66,75,91,0,50,76,58,17,0,5,1,22,1,2,32,106,18,40,2,3,0,2,39,55,15,14,6,17,99,3,0,57,52,0,50,160,9,3,62,218,133,67,104,82,51,67,41,55,38,0,90,63,29,2,94,146,41,165,85,155,28,18,87,6,78,0,81,79,20,158,66,65,119,169,38,48,13,27,118,33,7,39,59,39,0,38,152,111,79,81,110,84,105,16,74,24,8,12,0,0,26,1,0,3,24,0,0,0,23,14,0,67,101,3,6,95,49,0,30,100,20,23,170,77,114,9,146,44,0,13,11,4,30,53,42,100,51,4,60,34,1,7,30,8,0,0,40,81,26,59,21,43,0,15,33,29,2,103,40,0,22,2,0,0,0,0,0,2,0,0,43,18,40,37,52,5,96,6,29,79,72,0,65,143,13,9,64,111,58,17,136,77,98,40,49,129,60,120,231

CATH classification: 3.30.420.40 (+1 more: 3.30.420.40)

Sequence (941 aa):
LVPRGSHEAVLAIDLGATSGRAIVGYLSENKLVMEEINRFSNLPIRVKGHLSWDIDFLLAKILESIRLANTSYKILSIGIDTWGVDFGLIDNEGKLLLQPVHYRDERTKGVLKEISEMTELEKLYSETGNQQIMEINTLFQLFKARQESPDSFYKTNKILLMPDLFNYLLTGKFATEKSIASTTQLFDPRSQNWNQNILKLFELDSSLLPEIVSEGNVLGRIKEEYGLGDIPVVNVCSHDTASAIVSVPKTEGSLFISSGTWSLVGVELTSPILTTESFSYGFTNEVGKDGVITFLKNCTGLWWIIEELRRSFERRGKAYSFDDIRTMVEKEKENLPLIDTESTEFATESDMHKTLTEYLAYHHETREWTDGQLFKIVYESLAETYRKAIELLEELTHKVYKRIYVIGGGARASYFNQMIADRTGKEVLTGLTEATAVGNIVVQLIAMGQLKGMEEAHHVIEEFLQLESYYSQKNGSHEAVLAIDLGATSGRAIVGYLSENKLVMEEINRFSNLPIRVKGHLSWDIDFLLAKILESIRLANTSYKILSIGIDTWGVDFGLIDNEGKLLLQPVHYRDERTKGVLKEISEMTELEKLYSETGNQIMMEINTLFQLFKARQESPDSFYKTNKILLMPDLFNYLLTGKFATEKSIASTTQLFDPRSQNWNQNILKLFELDSSLLPEIVSEGNVLGRIKEEYGLGDIPVVNVCSHDTASAIVSVPKTEGSLFISSGTWSLVGVELTSPILTTESFSYGFTNEVGKDGVITFLKNCTTGLWWIIEELRRSFERRGKAYSFDDIRTMVEKEKENLPLIDTESTEFATESDMHKTLTEYLAYHHETREWTDGQLFKIVYESLAETYRKAIELLEELTHKVYKRIYVIGGGARASYFNQMIADRTGKEVLTGLTEATAVGNIVVQLIAMGQLKGMEEAHHVIEEFLQLESYYSQK